Protein AF-0000000086893942 (afdb_homodimer)

InterPro domains:
  IPR001156 Transferrin-like domain [PF00405] (53-307)
  IPR001156 Transferrin-like domain [PF00405] (362-662)
  IPR001156 Transferrin-like domain [PR00422] (393-411)
  IPR001156 Transferrin-like domain [PR00422] (496-512)
  IPR001156 Transferrin-like domain [PR00422] (532-553)
  IPR001156 Transferrin-like domain [PR00422] (590-608)
  IPR001156 Transferrin-like domain [PS51408] (28-354)
  IPR001156 Transferrin-like domain [PS51408] (362-676)
  IPR001156 Transferrin-like domain [SM00094] (362-689)
  IPR016357 Transferrin [PIRSF002549] (14-688)

pLDDT: mean 85.93, std 17.44, range [20.47, 98.88]

Secondary structure (DSSP, 8-state):
--HHHHHHHHHHHHHHH---------PEEEEEE-STTTHHHHHHHHHHHHHTT-SEEEEEESSHHHHHHHHHHTS-SEEEE-HHHHHHHHH-TT--EEEEEEEESSTT--SSEEEEEEEETT--SGGGGTTSEEEE--SS--SSS-HHHHHHHHHHHSPPP--TTS-HHHHHHHHHHHH-SEEEE-S-SSSSHHHHHHHHHHTGGGTTTSSSTTT--TTSTT-HHHHHHHHHHTTS-SEEEEEHHHHHHHHHHTT--GGGEEEEPTTS-EEEGGG----EEEEEPPPEEEEEGGGHHHHHHHHHTTTT--SSHHHHHHHHH-SS--EEEEEEEEE-HHHHHHTSTTHHHHT-PPPPSS---EEEEE-SHHHHHHHHHHHHHHHHTT-SS-EEEEE-SSHHHHHHHHHTTS-SBEEE-GGGHHHHHHTTEEEEEEEE-S-GGGSEEEEEEEETT-S--BSGGGTT-EEEESSTT-HHHHHHHHHHHHHTTT-S-SSHHHHHHHH-SEEEETT--TTSSS-GGGTTTSPTT--S--HHHHHHHHHTTS-SEEEEEHHHHHHHHS---TTS-GGGSSSEEEPBSS---TT------SEEE-SEEEEEETTS-HHHHHHHHHHHHHHHHHHSSSPPTT--S-S--SSS-BTTBS-SSS-TT--EEESS--S-SSS-BHHHHHHHHHHHTHHHHHHHHHHTS-TTTHHHHHHHHHHTTSGGG-/-TTHHHHHHHHHHHHHS----------EEEEEE-STTTHHHHHHHHHHHHHTT-SEEEEEESSHHHHHHHHHHTS-SEEEE-HHHHHHHHH-TT--EEEEEEEESSTT--SSEEEEEEEETT--SGGGGTTSEEEE--SS--SSS-HHHHHHHHHHHSPPP--TTS-HHHHHHHHHHHH-SEEEE-S-SSSSHHHHHHHHHHTGGGTTTSSSTTT--TTSTT-HHHHHHHHHHTTS-SEEEEEHHHHHHHHHHTT--GGGEEEEPTTS-EEEGGG----EEEEEPPPEEEEETTTHHHHHHHHHTTTT--SSHHHHHHHHH-SS--EEEEEEEEE-HHHHHHTSTTHHHHT-PPPPSS---EEEEE-SHHHHHHHHHHHHHHHHTT-SS-EEEEE-SSHHHHHHHHHTTS-SBEEE-GGGHHHHHHTTEEEEEEEE-S-GGGSEEEEEEEETT-S--BSGGGTT-EEEESSTT-HHHHHHHHHHHHHTTT-S-SSHHHHHHHH-SEEEETT--TTSSS-GGGTTTSPTT--S--HHHHHHHHHTTS-SEEEEEHHHHHHHHS---TTS-GGGSSSEEEPBSS---TT--S---SEEE-SEEEEEETTS-HHHHHHHHHHHHHHHHHHSSSPPTT--S-S--SSS-BTTBS-SSS-TT--EEESS--S-SSS-BHHHHHHHHHHHTHHHHHHHHHHTS-TTHHHHHHHHHHHTTT----

Foldseek 3Di:
DPVVVVVVVVVVVVVVPPPVPPPPPQAAEEEFADDPLQPVLCVVLQVQCVVQVHSYHYDYDHFVVVVQVCQLVVVHFKYWDFLLLLLLVQVDPSRQKWFWWFWAQDQPDQFPFFKFKKFFPVQFWLQSQFAFEEQEQAQDADPVRANLVVVLVCVLRWPQDDDPVFFSLLSSLVRVLRRYQAYQRAAASFLDPVVSVVSCVVSLSNLVLWPDSVHRHCPTCLHHQLSSLVSVQVVSGGMYMHIPVSNVVCCVVVVGDQQRMWTQASVTGTHGVVVVDHHTAWTGHGITMMGRNVCSVVVSVVLVVLQDDPDGSSVSVQCSRDVDDTGIGTDPDGHRSVVVRVVIHNHSVSLDDDADPPHLEAEEEDEDPLLQVQVVSLQSSCSSRPQPPGYDYDYDNHPVVVLVCQLVPVGFKAWDFLLCVLVSVVSQKDFLKFFADLDPLPWWFKFKKFWLPAPDAALLSCFAWEEEELADSGLLLLLSQLLVCVVVVRPQDLDSLVSVCRRYPAYCHAQDDPVDPGDPRNRVLPDPPGHRGAQVVQVVCRVVPSTGIYIHTVSVVCVVVVFDPQQDDSPPGPTMDGHANDRDDPPNNDGRTSAIEGRIGMMHRNPDDPNSSVNVSSSVQVCCAQANPDHDPPDSGHNHHPQDDRPNHHQSSHHNSGHHMGRDDPSDPVHHHSSVSSVSSVVSNVVVVVVVVVVPPPVPPVVPPVVPVVPVVPDVPD/DVVVVVVVVVVVVVVPPPPVPPPPPQAAEEEFADDPLQPVLCVPLQVQCVVQVHSYHYDYDHFVVVVQVCQLVVVHFKYWDFLLLLLLVQVDPSRQKWFWWFWAQDQVDQFPFFKFKKFFPVQFWLQSQFAFEEQEQAQDADPVRANLVVVLVCVLRWPQDDDPVFFSLLSSLVRVLRRYQAYQRAAASFLDPVVSVVSCVVSLSNQVLWPDSVHSHCPTCLHHQLSSLVSVQVVSGGMYMHIPVSNVVCCVVVVGDQQRMWTQASVTGTHGVVVVDHHTAWTGHGITMMGRNVCSVVVSVVLVVLADDPDGSSVSVQCSRDVDDTGIDTDPDTHRSVVVRVVIHNHSVSLDDDADPPHLEAEEEDEDPLLQVQVVSLQSSCSSRPQPPGYDYDYDNHPVVVLVCQLVPVGFKAWDFLLCVLVSVVSQKDFLWFFADLDPLPWWFKFKKFWLPAPDAALLSCFAFEEEELADSGLLLLLSQLLVCVVVVRPQDLDSLVSVCRRYNAYCHAQDDPVDPGDPRNRVLPDPPGHRGAQVVQVVCRVVPSGGIYTHTVSVVCVVVVFDPQQDDSPPGPTMGGHANDRDDPPNNDGRTSAIEGRIGMMHRNPDDPNSSVNVSSSVQVSCAQANPDHPPPDSGHNHHPQDDRPNHHQSSHHNSGHHMGRDDPSDVVHHHSSNSSVSSVVSNVVVVVVVVVVPPPVPPVVPPVVVVVPVVPPPDD

Solvent-accessible surface area (backbone atoms only — not comparable to full-atom values): 75528 Å² total; per-residue (Å²): 127,72,73,65,62,60,58,56,58,58,58,56,59,61,60,61,64,64,62,63,65,73,69,71,68,78,57,47,31,38,35,39,60,45,44,88,79,34,37,66,57,50,68,58,38,47,59,48,21,62,74,61,66,39,64,53,38,79,39,77,37,71,13,45,52,57,38,54,49,29,31,64,75,64,77,27,39,31,36,70,40,48,55,58,55,36,52,48,47,42,70,35,76,78,46,59,44,25,37,28,28,35,47,20,70,47,79,83,50,86,47,65,48,39,32,28,36,41,25,31,54,86,50,61,38,60,79,52,51,60,59,31,28,35,13,33,36,34,66,55,69,40,93,87,44,42,57,35,55,54,49,42,58,43,56,74,75,40,77,85,59,64,55,87,92,41,42,74,67,51,22,52,52,51,48,53,47,72,39,27,28,21,16,18,49,16,24,55,81,38,76,34,31,49,60,25,11,53,49,48,61,74,45,43,27,32,19,39,37,27,77,44,40,50,46,23,36,65,85,29,73,34,23,32,67,69,8,6,54,48,29,33,76,69,60,43,24,38,32,25,58,35,45,48,68,58,48,56,52,46,34,62,75,65,67,52,68,45,80,52,28,20,23,45,31,95,87,33,45,55,40,56,48,72,72,74,61,81,37,75,54,30,30,42,62,43,38,28,34,36,19,26,56,91,52,26,66,59,51,34,51,57,46,55,69,41,68,78,48,86,61,66,47,56,40,44,53,51,50,69,73,36,96,54,75,65,29,53,39,63,46,96,56,82,26,43,44,52,61,54,47,66,71,29,51,45,42,60,61,26,57,57,73,86,75,56,77,76,74,68,61,42,34,35,36,30,40,41,72,68,36,42,53,53,43,51,51,49,36,46,53,34,50,54,70,54,46,54,60,46,61,43,75,41,73,35,87,29,65,72,48,35,55,51,30,25,58,72,61,75,22,46,34,37,64,37,45,64,80,43,46,55,62,37,43,76,55,47,32,36,75,58,32,29,28,33,58,46,33,73,81,72,42,45,33,28,24,42,34,29,50,56,86,46,90,62,64,21,55,69,58,42,61,58,34,27,36,21,30,31,22,78,76,27,66,46,46,46,34,48,50,48,51,50,29,62,72,46,74,62,74,46,55,78,50,63,70,60,39,50,46,70,37,28,57,36,16,21,26,27,56,57,53,90,86,46,99,56,68,62,40,37,36,64,66,44,65,90,84,52,59,74,35,45,48,64,54,15,46,48,37,30,74,72,60,76,22,56,29,15,34,30,40,50,45,62,49,20,69,70,67,73,53,57,61,81,87,55,70,70,76,75,38,90,53,44,32,58,36,26,73,52,64,74,48,93,78,58,82,69,79,42,49,57,26,32,44,56,68,24,27,37,28,25,42,60,80,59,49,71,58,58,50,48,38,52,46,52,28,51,48,50,46,39,46,61,17,33,70,52,72,48,78,93,53,76,66,44,56,43,50,58,26,44,62,54,94,87,33,70,48,50,75,34,49,50,80,38,49,41,69,31,75,67,88,40,70,52,72,90,43,55,42,43,68,58,44,44,55,50,52,59,64,49,55,54,49,54,58,48,50,54,54,54,65,64,47,66,80,69,61,67,66,57,61,64,57,55,64,64,60,63,68,62,63,76,72,114,126,73,73,66,64,61,59,57,61,60,59,59,59,63,60,62,66,63,63,66,67,72,69,72,68,79,57,46,32,38,35,39,60,47,45,89,78,34,37,66,58,51,68,57,37,48,60,47,21,61,74,60,65,39,64,52,38,79,38,74,37,73,14,44,52,55,39,53,49,29,32,65,74,64,78,27,40,31,34,69,41,49,54,59,54,37,54,46,47,42,70,35,77,78,48,60,45,25,37,28,28,33,46,20,70,48,81,83,49,84,47,64,49,40,32,28,37,42,26,33,55,87,49,59,37,60,81,53,52,57,59,31,27,36,13,33,36,35,64,56,67,41,94,88,44,41,54,34,55,54,48,40,58,43,54,75,75,40,77,84,58,64,56,85,93,41,42,73,66,51,22,52,54,49,46,52,48,71,37,28,29,22,15,18,49,16,23,53,81,39,74,34,30,48,60,27,12,51,49,49,62,75,46,41,25,34,17,40,39,27,78,43,42,52,45,23,36,65,84,31,74,33,23,34,66,66,8,6,51,48,29,34,76,68,59,43,24,40,32,26,59,33,46,47,67,59,48,57,50,47,35,62,76,65,66,51,68,44,80,51,28,20,22,45,31,94,87,33,44,55,40,54,47,73,70,74,62,82,37,75,54,31,29,42,62,43,39,28,34,35,18,27,58,92,50,27,68,60,50,34,52,56,48,52,65,44,60,82,50,85,62,66,49,57,39,44,55,50,52,69,74,35,95,55,77,64,32,60,39,63,47,96,54,81,26,44,42,53,62,54,47,66,71,29,50,44,42,59,61,27,58,57,74,87,75,54,76,76,75,69,62,40,33,35,36,29,40,42,71,69,35,40,54,53,44,50,51,49,35,47,53,34,49,54,71,53,45,54,59,45,60,43,75,41,74,37,87,28,63,70,48,35,54,50,30,26,58,71,61,75,23,46,36,36,65,38,44,64,79,44,46,55,63,36,43,76,54,46,31,36,73,57,32,29,30,32,57,44,32,73,82,71,42,46,33,26,24,44,36,30,49,55,85,46,88,62,64,21,56,68,59,42,60,57,33,27,36,20,29,30,22,80,76,28,66,47,46,47,35,50,52,46,51,51,29,64,72,47,74,59,74,47,57,78,49,61,70,60,38,52,47,70,38,28,56,36,16,21,26,28,58,56,50,91,86,46,97,57,70,61,40,39,35,62,66,44,64,89,85,51,58,74,36,45,47,63,52,15,44,47,37,29,75,73,60,74,22,57,29,13,33,30,40,51,49,61,49,20,68,71,68,73,52,57,61,78,90,56,68,73,79,74,38,88,52,44,33,58,37,25,72,53,65,74,47,94,76,58,81,66,77,42,50,56,26,33,43,56,68,24,28,37,29,25,44,59,80,59,50,71,59,57,51,47,38,53,44,51,26,52,47,49,44,38,46,60,19,32,71,53,72,48,77,93,55,75,69,44,57,42,52,59,25,44,62,56,94,86,33,71,49,49,76,34,49,51,79,38,47,43,68,32,75,67,90,40,71,51,73,90,43,53,41,44,69,57,43,44,54,50,52,59,65,49,57,54,49,52,57,47,51,56,56,56,66,66,51,67,79,67,62,67,64,56,60,62,55,52,62,64,59,59,65,63,65,80,75,132

Structure (mmCIF, N/CA/C/O backbone):
data_AF-0000000086893942-model_v1
#
loop_
_entity.id
_entity.type
_entity.pdbx_description
1 polymer Transferrin
#
loop_
_atom_site.group_PDB
_atom_site.id
_atom_site.type_symbol
_atom_site.label_atom_id
_atom_site.label_alt_id
_atom_site.label_comp_id
_atom_site.label_asym_id
_atom_site.label_entity_id
_atom_site.label_seq_id
_atom_site.pdbx_PDB_ins_code
_atom_site.Cartn_x
_atom_site.Cartn_y
_atom_site.Cartn_z
_atom_site.occupancy
_atom_site.B_iso_or_equiv
_atom_site.auth_seq_id
_atom_site.auth_comp_id
_atom_site.auth_asym_id
_atom_site.auth_atom_id
_atom_site.pdbx_PDB_model_num
ATOM 1 N N . MET A 1 1 ? 23.297 -29.328 -95.25 1 27.27 1 MET A N 1
ATOM 2 C CA . MET A 1 1 ? 22.281 -29.812 -94.375 1 27.27 1 MET A CA 1
ATOM 3 C C . MET A 1 1 ? 22.844 -29.906 -92.938 1 27.27 1 MET A C 1
ATOM 5 O O . MET A 1 1 ? 22.094 -30.172 -92 1 27.27 1 MET A O 1
ATOM 9 N N . GLU A 1 2 ? 24.203 -29.969 -92.812 1 31.56 2 GLU A N 1
ATOM 10 C CA . GLU A 1 2 ? 24.953 -30.266 -91.625 1 31.56 2 GLU A CA 1
ATOM 11 C C . GLU A 1 2 ? 24.938 -29.078 -90.625 1 31.56 2 GLU A C 1
ATOM 13 O O . GLU A 1 2 ? 25.391 -29.203 -89.5 1 31.56 2 GLU A O 1
ATOM 18 N N . LEU A 1 3 ? 24.719 -27.859 -91.125 1 37.19 3 LEU A N 1
ATOM 19 C CA . LEU A 1 3 ? 24.875 -26.656 -90.312 1 37.19 3 LEU A CA 1
ATOM 20 C C . LEU A 1 3 ? 23.781 -26.578 -89.25 1 37.19 3 LEU A C 1
ATOM 22 O O . LEU A 1 3 ? 23.938 -25.891 -88.25 1 37.19 3 LEU A O 1
ATOM 26 N N . ARG A 1 4 ? 22.531 -27.125 -89.562 1 41.56 4 ARG A N 1
ATOM 27 C CA . ARG A 1 4 ? 21.359 -26.953 -88.688 1 41.56 4 ARG A CA 1
ATOM 28 C C . ARG A 1 4 ? 21.5 -27.781 -87.438 1 41.56 4 ARG A C 1
ATOM 30 O O . ARG A 1 4 ? 20.844 -27.5 -86.438 1 41.56 4 ARG A O 1
ATOM 37 N N . THR A 1 5 ? 22.219 -28.953 -87.562 1 40.12 5 THR A N 1
ATOM 38 C CA . THR A 1 5 ? 22.203 -29.828 -86.375 1 40.12 5 THR A CA 1
ATOM 39 C C . THR A 1 5 ? 23.062 -29.25 -85.25 1 40.12 5 THR A C 1
ATOM 41 O O . THR A 1 5 ? 22.891 -29.609 -84.125 1 40.12 5 THR A O 1
ATOM 44 N N . PHE A 1 6 ? 24.172 -28.5 -85.688 1 41.91 6 PHE A N 1
ATOM 45 C CA . PHE A 1 6 ? 25.094 -28.109 -84.625 1 41.91 6 PHE A CA 1
ATOM 46 C C . PHE A 1 6 ? 24.484 -27.047 -83.75 1 41.91 6 PHE A C 1
ATOM 48 O O . PHE A 1 6 ? 24.75 -27 -82.562 1 41.91 6 PHE A O 1
ATOM 55 N N . VAL A 1 7 ? 23.547 -26.172 -84.312 1 42.69 7 VAL A N 1
ATOM 56 C CA . VAL A 1 7 ? 23.062 -25.031 -83.5 1 42.69 7 VAL A CA 1
ATOM 57 C C . VAL A 1 7 ? 22.062 -25.516 -82.5 1 42.69 7 VAL A C 1
ATOM 59 O O . VAL A 1 7 ? 21.875 -24.875 -81.438 1 42.69 7 VAL A O 1
ATOM 62 N N . ARG A 1 8 ? 21.328 -26.672 -82.75 1 40.41 8 ARG A N 1
ATOM 63 C CA . ARG A 1 8 ? 20.297 -27.031 -81.812 1 40.41 8 ARG A CA 1
ATOM 64 C C . ARG A 1 8 ? 20.906 -27.578 -80.562 1 40.41 8 ARG A C 1
ATOM 66 O O . ARG A 1 8 ? 20.266 -27.562 -79.5 1 40.41 8 ARG A O 1
ATOM 73 N N . HIS A 1 9 ? 22.156 -28.297 -80.688 1 43.03 9 HIS A N 1
ATOM 74 C CA . HIS A 1 9 ? 22.641 -28.875 -79.438 1 43.03 9 HIS A CA 1
ATOM 75 C C . HIS A 1 9 ? 23.109 -27.781 -78.438 1 43.03 9 HIS A C 1
ATOM 77 O O . HIS A 1 9 ? 23.203 -28.016 -77.25 1 43.03 9 HIS A O 1
ATOM 83 N N . VAL A 1 10 ? 23.641 -26.625 -79.062 1 42.31 10 VAL A N 1
ATOM 84 C CA . VAL A 1 10 ? 24.172 -25.672 -78.062 1 42.31 10 VAL A CA 1
ATOM 85 C C . VAL A 1 10 ? 23.031 -25.016 -77.312 1 42.31 10 VAL A C 1
ATOM 87 O O . VAL A 1 10 ? 23.203 -24.594 -76.188 1 42.31 10 VAL A O 1
ATOM 90 N N . PHE A 1 11 ? 21.781 -24.891 -78 1 39.75 11 PHE A N 1
ATOM 91 C CA . PHE A 1 11 ? 20.781 -24.156 -77.25 1 39.75 11 PHE A CA 1
ATOM 92 C C . PHE A 1 11 ? 20.234 -25 -76.062 1 39.75 11 PHE A C 1
ATOM 94 O O . PHE A 1 11 ? 19.609 -24.484 -75.125 1 39.75 11 PHE A O 1
ATOM 101 N N . THR A 1 12 ? 20.188 -26.375 -76.312 1 37.84 12 THR A N 1
ATOM 102 C CA . THR A 1 12 ? 19.578 -27.094 -75.188 1 37.84 12 THR A CA 1
ATOM 103 C C . THR A 1 12 ? 20.5 -27.078 -73.938 1 37.84 12 THR A C 1
ATOM 105 O O . THR A 1 12 ? 20.047 -27.234 -72.812 1 37.84 12 THR A O 1
ATOM 108 N N . LEU A 1 13 ? 21.859 -27.062 -74.188 1 38.03 13 LEU A N 1
ATOM 109 C CA . LEU A 1 13 ? 22.672 -27.141 -72.938 1 38.03 13 LEU A CA 1
ATOM 110 C C . LEU A 1 13 ? 22.547 -25.859 -72.125 1 38.03 13 LEU A C 1
ATOM 112 O O . LEU A 1 13 ? 22.656 -25.891 -70.938 1 38.03 13 LEU A O 1
ATOM 116 N N . VAL A 1 14 ? 22.312 -24.703 -72.812 1 36.75 14 VAL A N 1
ATOM 117 C CA . VAL A 1 14 ? 22.281 -23.516 -71.938 1 36.75 14 VAL A CA 1
ATOM 118 C C . VAL A 1 14 ? 21.016 -23.531 -71.125 1 36.75 14 VAL A C 1
ATOM 120 O O . VAL A 1 14 ? 20.938 -22.812 -70.125 1 36.75 14 VAL A O 1
ATOM 123 N N . ALA A 1 15 ? 19.906 -24.125 -71.625 1 35.88 15 ALA A N 1
ATOM 124 C CA . ALA A 1 15 ? 18.719 -23.969 -70.812 1 35.88 15 ALA A CA 1
ATOM 125 C C . ALA A 1 15 ? 18.859 -24.75 -69.5 1 35.88 15 ALA A C 1
ATOM 127 O O . ALA A 1 15 ? 18.094 -24.516 -68.562 1 35.88 15 ALA A O 1
ATOM 128 N N . LEU A 1 16 ? 19.547 -25.891 -69.5 1 33.94 16 LEU A N 1
ATOM 129 C CA . LEU A 1 16 ? 19.438 -26.641 -68.25 1 33.94 16 LEU A CA 1
ATOM 130 C C . LEU A 1 16 ? 20.141 -25.906 -67.125 1 33.94 16 LEU A C 1
ATOM 132 O O . LEU A 1 16 ? 19.984 -26.266 -65.938 1 33.94 16 LEU A O 1
ATOM 136 N N . VAL A 1 17 ? 21.234 -25.234 -67.438 1 34 17 VAL A N 1
ATOM 137 C CA . VAL A 1 17 ? 21.969 -24.844 -66.25 1 34 17 VAL A CA 1
ATOM 138 C C . VAL A 1 17 ? 21.188 -23.797 -65.5 1 34 17 VAL A C 1
ATOM 140 O O . VAL A 1 17 ? 21.578 -23.406 -64.375 1 34 17 VAL A O 1
ATOM 143 N N . ASN A 1 18 ? 20.297 -23.062 -66.188 1 29.55 18 ASN A N 1
ATOM 144 C CA . ASN A 1 18 ? 19.797 -22.016 -65.312 1 29.55 18 ASN A CA 1
ATOM 145 C C . ASN A 1 18 ? 18.922 -22.594 -64.188 1 29.55 18 ASN A C 1
ATOM 147 O O . ASN A 1 18 ? 17.719 -22.344 -64.125 1 29.55 18 ASN A O 1
ATOM 151 N N . CYS A 1 19 ? 18.859 -23.875 -64 1 29.81 19 CYS A N 1
ATOM 152 C CA . CYS A 1 19 ? 18.203 -24.109 -62.719 1 29.81 19 CYS A CA 1
ATOM 153 C C . CYS A 1 19 ? 18.828 -23.234 -61.625 1 29.81 19 CYS A C 1
ATOM 155 O O . CYS A 1 19 ? 19.891 -23.547 -61.094 1 29.81 19 CYS A O 1
ATOM 157 N N . CYS A 1 20 ? 18.922 -21.938 -61.938 1 31.78 20 CYS A N 1
ATOM 158 C CA . CYS A 1 20 ? 19.156 -21.031 -60.812 1 31.78 20 CYS A CA 1
ATOM 159 C C . CYS A 1 20 ? 18.438 -21.531 -59.562 1 31.78 20 CYS A C 1
ATOM 161 O O . CYS A 1 20 ? 17.203 -21.609 -59.531 1 31.78 20 CYS A O 1
ATOM 163 N N . GLY A 1 21 ? 18.812 -22.625 -58.969 1 31.28 21 GLY A N 1
ATOM 164 C CA . GLY A 1 21 ? 18.406 -22.797 -57.594 1 31.28 21 GLY A CA 1
ATOM 165 C C . GLY A 1 21 ? 18.172 -21.469 -56.875 1 31.28 21 GLY A C 1
ATOM 166 O O . GLY A 1 21 ? 19.031 -20.609 -56.875 1 31.28 21 GLY A O 1
ATOM 167 N N . SER A 1 22 ? 17.031 -20.891 -57.094 1 34.47 22 SER A N 1
ATOM 168 C CA . SER A 1 22 ? 16.688 -19.906 -56.094 1 34.47 22 SER A CA 1
ATOM 169 C C . SER A 1 22 ? 17.375 -20.219 -54.75 1 34.47 22 SER A C 1
ATOM 171 O O . SER A 1 22 ? 17.125 -21.266 -54.156 1 34.47 22 SER A O 1
ATOM 173 N N . VAL A 1 23 ? 18.625 -20.094 -54.688 1 37.25 23 VAL A N 1
ATOM 174 C CA . VAL A 1 23 ? 19.141 -19.984 -53.312 1 37.25 23 VAL A CA 1
ATOM 175 C C . VAL A 1 23 ? 18.078 -19.375 -52.406 1 37.25 23 VAL A C 1
ATOM 177 O O . VAL A 1 23 ? 17.719 -18.203 -52.562 1 37.25 23 VAL A O 1
ATOM 180 N N . ASP A 1 24 ? 17 -19.938 -52.156 1 40.88 24 ASP A N 1
ATOM 181 C CA . ASP A 1 24 ? 16.188 -19.531 -51.031 1 40.88 24 ASP A CA 1
ATOM 182 C C . ASP A 1 24 ? 17.047 -18.844 -49.969 1 40.88 24 ASP A C 1
ATOM 184 O O . ASP A 1 24 ? 17.844 -19.516 -49.281 1 40.88 24 ASP A O 1
ATOM 188 N N . ALA A 1 25 ? 17.641 -17.781 -50.25 1 51.97 25 ALA A N 1
ATOM 189 C CA . ALA A 1 25 ? 18.375 -17.016 -49.25 1 51.97 25 ALA A CA 1
ATOM 190 C C . ALA A 1 25 ? 17.766 -17.172 -47.875 1 51.97 25 ALA A C 1
ATOM 192 O O . ALA A 1 25 ? 16.562 -17 -47.688 1 51.97 25 ALA A O 1
ATOM 193 N N . GLU A 1 26 ? 18.359 -17.906 -47.031 1 78.12 26 GLU A N 1
ATOM 194 C CA . GLU A 1 26 ? 17.938 -18.203 -45.656 1 78.12 26 GLU A CA 1
ATOM 195 C C . GLU A 1 26 ? 17.469 -16.953 -44.938 1 78.12 26 GLU A C 1
ATOM 197 O O . GLU A 1 26 ? 18.188 -15.945 -44.906 1 78.12 26 GLU A O 1
ATOM 202 N N . LYS A 1 27 ? 16.172 -16.797 -44.75 1 92.38 27 LYS A N 1
ATOM 203 C CA . LYS A 1 27 ? 15.562 -15.656 -44.062 1 92.38 27 LYS A CA 1
ATOM 204 C C . LYS A 1 27 ? 16.219 -15.422 -42.719 1 92.38 27 LYS A C 1
ATOM 206 O O . LYS A 1 27 ? 16.703 -16.359 -42.062 1 92.38 27 LYS A O 1
ATOM 211 N N . LEU A 1 28 ? 16.375 -14.172 -42.406 1 95.88 28 LEU A N 1
ATOM 212 C CA . LEU A 1 28 ? 16.859 -13.789 -41.094 1 95.88 28 LEU A CA 1
ATOM 213 C C . LEU A 1 28 ? 15.812 -14.031 -40.031 1 95.88 28 LEU A C 1
ATOM 215 O O . LEU A 1 28 ? 14.672 -13.562 -40.156 1 95.88 28 LEU A O 1
ATOM 219 N N . ARG A 1 29 ? 16.188 -14.742 -39 1 97.31 29 ARG A N 1
ATOM 220 C CA . ARG A 1 29 ? 15.219 -15.164 -38 1 97.31 29 ARG A CA 1
ATOM 221 C C . ARG A 1 29 ? 15.234 -14.211 -36.812 1 97.31 29 ARG A C 1
ATOM 223 O O . ARG A 1 29 ? 16.203 -14.156 -36.062 1 97.31 29 ARG A O 1
ATOM 230 N N . LEU A 1 30 ? 14.102 -13.531 -36.562 1 97.5 30 LEU A N 1
ATOM 231 C CA . LEU A 1 30 ? 13.883 -12.633 -35.438 1 97.5 30 LEU A CA 1
ATOM 232 C C . LEU A 1 30 ? 13.164 -13.352 -34.312 1 97.5 30 LEU A C 1
ATOM 234 O O . LEU A 1 30 ? 12.023 -13.781 -34.469 1 97.5 30 LEU A O 1
ATOM 238 N N . CYS A 1 31 ? 13.852 -13.414 -33.188 1 97.81 31 CYS A N 1
ATOM 239 C CA . CYS A 1 31 ? 13.227 -14.016 -32 1 97.81 31 CYS A CA 1
ATOM 240 C C . CYS A 1 31 ? 12.383 -13 -31.25 1 97.81 31 CYS A C 1
ATOM 242 O O . CYS A 1 31 ? 12.891 -11.961 -30.828 1 97.81 31 CYS A O 1
ATOM 244 N N . LEU A 1 32 ? 11.117 -13.32 -31.109 1 96.94 32 LEU A N 1
ATOM 245 C CA . LEU A 1 32 ? 10.164 -12.453 -30.422 1 96.94 32 LEU A CA 1
ATOM 246 C C . LEU A 1 32 ? 9.578 -13.148 -29.188 1 96.94 32 LEU A C 1
ATOM 248 O O . LEU A 1 32 ? 9.398 -14.367 -29.188 1 96.94 32 LEU A O 1
ATOM 252 N N . VAL A 1 33 ? 9.32 -12.336 -28.188 1 96.31 33 VAL A N 1
ATOM 253 C CA . VAL A 1 33 ? 8.68 -12.859 -26.984 1 96.31 33 VAL A CA 1
ATOM 254 C C . VAL A 1 33 ? 7.164 -12.828 -27.156 1 96.31 33 VAL A C 1
ATOM 256 O O . VAL A 1 33 ? 6.586 -11.766 -27.391 1 96.31 33 VAL A O 1
ATOM 259 N N . GLU A 1 34 ? 6.609 -13.93 -27.016 1 94.5 34 GLU A N 1
ATOM 260 C CA . GLU A 1 34 ? 5.156 -14.016 -27.109 1 94.5 34 GLU A CA 1
ATOM 261 C C . GLU A 1 34 ? 4.531 -14.273 -25.734 1 94.5 34 GLU A C 1
ATOM 263 O O . GLU A 1 34 ? 4.863 -15.25 -25.078 1 94.5 34 GLU A O 1
ATOM 268 N N . ASN A 1 35 ? 3.713 -13.422 -25.328 1 89.94 35 ASN A N 1
ATOM 269 C CA . ASN A 1 35 ? 2.938 -13.516 -24.109 1 89.94 35 ASN A CA 1
ATOM 270 C C . ASN A 1 35 ? 1.552 -12.891 -24.266 1 89.94 35 ASN A C 1
ATOM 272 O O . ASN A 1 35 ? 1.135 -12.57 -25.375 1 89.94 35 ASN A O 1
ATOM 276 N N . MET A 1 36 ? 0.837 -12.75 -23.219 1 83.81 36 MET A N 1
ATOM 277 C CA . MET A 1 36 ? -0.538 -12.266 -23.297 1 83.81 36 MET A CA 1
ATOM 278 C C . MET A 1 36 ? -0.583 -10.844 -23.844 1 83.81 36 MET A C 1
ATOM 280 O O . MET A 1 36 ? -1.541 -10.469 -24.531 1 83.81 36 MET A O 1
ATOM 284 N N . HIS A 1 37 ? 0.438 -10.047 -23.594 1 83.69 37 HIS A N 1
ATOM 285 C CA . HIS A 1 37 ? 0.461 -8.641 -23.984 1 83.69 37 HIS A CA 1
ATOM 286 C C . HIS A 1 37 ? 0.895 -8.477 -25.438 1 83.69 37 HIS A C 1
ATOM 288 O O . HIS A 1 37 ? 0.498 -7.516 -26.094 1 83.69 37 HIS A O 1
ATOM 294 N N . THR A 1 38 ? 1.677 -9.43 -25.922 1 91.88 38 THR A N 1
ATOM 295 C CA . THR A 1 38 ? 2.25 -9.266 -27.25 1 91.88 38 THR A CA 1
ATOM 296 C C . THR A 1 38 ? 1.613 -10.234 -28.234 1 91.88 38 THR A C 1
ATOM 298 O O . THR A 1 38 ? 1.804 -10.102 -29.453 1 91.88 38 THR A O 1
ATOM 301 N N . ALA A 1 39 ? 0.809 -11.125 -27.828 1 91.62 39 ALA A N 1
ATOM 302 C CA . ALA A 1 39 ? 0.268 -12.203 -28.641 1 91.62 39 ALA A CA 1
ATOM 303 C C . ALA A 1 39 ? -0.523 -11.656 -29.828 1 91.62 39 ALA A C 1
ATOM 305 O O . ALA A 1 39 ? -0.382 -12.141 -30.953 1 91.62 39 ALA A O 1
ATOM 306 N N . ILE A 1 40 ? -1.289 -10.68 -29.594 1 91.25 40 ILE A N 1
ATOM 307 C CA . ILE A 1 40 ? -2.127 -10.117 -30.641 1 91.25 40 ILE A CA 1
ATOM 308 C C . ILE A 1 40 ? -1.246 -9.531 -31.75 1 91.25 40 ILE A C 1
ATOM 310 O O . ILE A 1 40 ? -1.484 -9.766 -32.938 1 91.25 40 ILE A O 1
ATOM 314 N N . ARG A 1 41 ? -0.287 -8.867 -31.359 1 93.31 41 ARG A N 1
ATOM 315 C CA . ARG A 1 41 ? 0.634 -8.258 -32.312 1 93.31 41 ARG A CA 1
ATOM 316 C C . ARG A 1 41 ? 1.419 -9.312 -33.062 1 93.31 41 ARG A C 1
ATOM 318 O O . ARG A 1 41 ? 1.557 -9.227 -34.281 1 93.31 41 ARG A O 1
ATOM 325 N N . VAL A 1 42 ? 1.887 -10.297 -32.406 1 95.31 42 VAL A N 1
ATOM 326 C CA . VAL A 1 42 ? 2.695 -11.359 -33 1 95.31 42 VAL A CA 1
ATOM 327 C C . VAL A 1 42 ? 1.852 -12.164 -34 1 95.31 42 VAL A C 1
ATOM 329 O O . VAL A 1 42 ? 2.291 -12.438 -35.094 1 95.31 42 VAL A O 1
ATOM 332 N N . HIS A 1 43 ? 0.666 -12.438 -33.625 1 94.75 43 HIS A N 1
ATOM 333 C CA . HIS A 1 43 ? -0.2 -13.266 -34.469 1 94.75 43 HIS A CA 1
ATOM 334 C C . HIS A 1 43 ? -0.731 -12.492 -35.656 1 94.75 43 HIS A C 1
ATOM 336 O O . HIS A 1 43 ? -1.082 -13.078 -36.688 1 94.75 43 HIS A O 1
ATOM 342 N N . SER A 1 44 ? -0.77 -11.242 -35.531 1 94.81 44 SER A N 1
ATOM 343 C CA . SER A 1 44 ? -1.259 -10.406 -36.625 1 94.81 44 SER A CA 1
ATOM 344 C C . SER A 1 44 ? -0.136 -10.055 -37.594 1 94.81 44 SER A C 1
ATOM 346 O O . SER A 1 44 ? -0.336 -10.062 -38.812 1 94.81 44 SER A O 1
ATOM 348 N N . LEU A 1 45 ? 1.022 -9.852 -37.094 1 95.62 45 LEU A N 1
ATOM 349 C CA . LEU A 1 45 ? 2.074 -9.25 -37.906 1 95.62 45 LEU A CA 1
ATOM 350 C C . LEU A 1 45 ? 2.996 -10.32 -38.5 1 95.62 45 LEU A C 1
ATOM 352 O O . LEU A 1 45 ? 3.539 -10.148 -39.594 1 95.62 45 LEU A O 1
ATOM 356 N N . CYS A 1 46 ? 3.238 -11.375 -37.844 1 96.12 46 CYS A N 1
ATOM 357 C CA . CYS A 1 46 ? 4.152 -12.406 -38.312 1 96.12 46 CYS A CA 1
ATOM 358 C C . CYS A 1 46 ? 3.637 -13.031 -39.625 1 96.12 46 CYS A C 1
ATOM 360 O O . CYS A 1 46 ? 4.387 -13.195 -40.562 1 96.12 46 CYS A O 1
ATOM 362 N N . PRO A 1 47 ? 2.32 -13.375 -39.688 1 95.12 47 PRO A N 1
ATOM 363 C CA . PRO A 1 47 ? 1.812 -13.875 -40.938 1 95.12 47 PRO A CA 1
ATOM 364 C C . PRO A 1 47 ? 1.905 -12.844 -42.062 1 95.12 47 PRO A C 1
ATOM 366 O O . PRO A 1 47 ? 2.088 -13.203 -43.25 1 95.12 47 PRO A O 1
ATOM 369 N N . LYS A 1 48 ? 1.771 -11.656 -41.688 1 94.62 48 LYS A N 1
ATOM 370 C CA . LYS A 1 48 ? 1.892 -10.578 -42.656 1 94.62 48 LYS A CA 1
ATOM 371 C C . LYS A 1 48 ? 3.291 -10.539 -43.281 1 94.62 48 LYS A C 1
ATOM 373 O O . LYS A 1 48 ? 3.455 -10.219 -44.438 1 94.62 48 LYS A O 1
ATOM 378 N N . LEU A 1 49 ? 4.312 -10.797 -42.531 1 95.25 49 LEU A N 1
ATOM 379 C CA . LEU A 1 49 ? 5.684 -10.844 -43 1 95.25 49 LEU A CA 1
ATOM 380 C C . LEU A 1 49 ? 5.844 -11.945 -44.062 1 95.25 49 LEU A C 1
ATOM 382 O O . LEU A 1 49 ? 6.527 -11.758 -45.062 1 95.25 49 LEU A O 1
ATOM 386 N N . VAL A 1 50 ? 5.23 -13.039 -43.812 1 93.44 50 VAL A N 1
ATOM 387 C CA . VAL A 1 50 ? 5.277 -14.148 -44.781 1 93.44 50 VAL A CA 1
ATOM 388 C C . VAL A 1 50 ? 4.559 -13.75 -46.062 1 93.44 50 VAL A C 1
ATOM 390 O O . VAL A 1 50 ? 5.066 -13.992 -47.156 1 93.44 50 VAL A O 1
ATOM 393 N N . ALA A 1 51 ? 3.436 -13.125 -45.906 1 93.25 51 ALA A N 1
ATOM 394 C CA . ALA A 1 51 ? 2.627 -12.727 -47.031 1 93.25 51 ALA A CA 1
ATOM 395 C C . ALA A 1 51 ? 3.367 -11.703 -47.906 1 93.25 51 ALA A C 1
ATOM 397 O O . ALA A 1 51 ? 3.221 -11.695 -49.125 1 93.25 51 ALA A O 1
ATOM 398 N N . LEU A 1 52 ? 4.203 -10.977 -47.312 1 92.56 52 LEU A N 1
ATOM 399 C CA . LEU A 1 52 ? 4.91 -9.914 -48.031 1 92.56 52 LEU A CA 1
ATOM 400 C C . LEU A 1 52 ? 6.297 -10.375 -48.469 1 92.56 52 LEU A C 1
ATOM 402 O O . LEU A 1 52 ? 7.121 -9.57 -48.875 1 92.56 52 LEU A O 1
ATOM 406 N N . ASN A 1 53 ? 6.586 -11.609 -48.281 1 91.62 53 ASN A N 1
ATOM 407 C CA . ASN A 1 53 ? 7.867 -12.211 -48.625 1 91.62 53 ASN A CA 1
ATOM 408 C C . ASN A 1 53 ? 9.031 -11.445 -48 1 91.62 53 ASN A C 1
ATOM 410 O O . ASN A 1 53 ? 9.992 -11.094 -48.688 1 91.62 53 ASN A O 1
ATOM 414 N N . SER A 1 54 ? 8.836 -11.148 -46.781 1 93.31 54 SER A N 1
ATOM 415 C CA . SER A 1 54 ? 9.867 -10.461 -46 1 93.31 54 SER A CA 1
ATOM 416 C C . SER A 1 54 ? 11.133 -11.305 -45.906 1 93.31 54 SER A C 1
ATOM 418 O O . SER A 1 54 ? 11.062 -12.523 -45.781 1 93.31 54 SER A O 1
ATOM 420 N N . PRO A 1 55 ? 12.281 -10.609 -45.906 1 93.38 55 PRO A N 1
ATOM 421 C CA . PRO A 1 55 ? 13.531 -11.328 -45.656 1 93.38 55 PRO A CA 1
ATOM 422 C C . PRO A 1 55 ? 13.695 -11.727 -44.188 1 93.38 55 PRO A C 1
ATOM 424 O O . PRO A 1 55 ? 14.633 -12.445 -43.844 1 93.38 55 PRO A O 1
ATOM 427 N N . ILE A 1 56 ? 12.805 -11.305 -43.406 1 95.12 56 ILE A N 1
ATOM 428 C CA . ILE A 1 56 ? 12.844 -11.586 -41.969 1 95.12 56 ILE A CA 1
ATOM 429 C C . ILE A 1 56 ? 11.711 -12.547 -41.594 1 95.12 56 ILE A C 1
ATOM 431 O O . ILE A 1 56 ? 10.57 -12.367 -42.031 1 95.12 56 ILE A O 1
ATOM 435 N N . ALA A 1 57 ? 12.055 -13.555 -40.875 1 96.25 57 ALA A N 1
ATOM 436 C CA . ALA A 1 57 ? 11.086 -14.523 -40.375 1 96.25 57 ALA A CA 1
ATOM 437 C C . ALA A 1 57 ? 10.945 -14.422 -38.844 1 96.25 57 ALA A C 1
ATOM 439 O O . ALA A 1 57 ? 11.906 -14.086 -38.156 1 96.25 57 ALA A O 1
ATOM 440 N N . CYS A 1 58 ? 9.773 -14.797 -38.344 1 96.75 58 CYS A N 1
ATOM 441 C CA . CYS A 1 58 ? 9.484 -14.711 -36.938 1 96.75 58 CYS A CA 1
ATOM 442 C C . CYS A 1 58 ? 9.773 -16.031 -36.219 1 96.75 58 CYS A C 1
ATOM 444 O O . CYS A 1 58 ? 9.445 -17.094 -36.75 1 96.75 58 CYS A O 1
ATOM 446 N N . VAL A 1 59 ? 10.445 -15.984 -35.125 1 96.88 59 VAL A N 1
ATOM 447 C CA . VAL A 1 59 ? 10.57 -17.062 -34.156 1 96.88 59 VAL A CA 1
ATOM 448 C C . VAL A 1 59 ? 10.086 -16.562 -32.781 1 96.88 59 VAL A C 1
ATOM 450 O O . VAL A 1 59 ? 10.406 -15.453 -32.375 1 96.88 59 VAL A O 1
ATOM 453 N N . THR A 1 60 ? 9.234 -17.359 -32.125 1 96.06 60 THR A N 1
ATOM 454 C CA . THR A 1 60 ? 8.68 -16.875 -30.859 1 96.06 60 THR A CA 1
ATOM 455 C C . THR A 1 60 ? 9.156 -17.719 -29.688 1 96.06 60 THR A C 1
ATOM 457 O O . THR A 1 60 ? 9.461 -18.906 -29.859 1 96.06 60 THR A O 1
ATOM 460 N N . ASP A 1 61 ? 9.352 -17.141 -28.578 1 96.31 61 ASP A N 1
ATOM 461 C CA . ASP A 1 61 ? 9.641 -17.781 -27.297 1 96.31 61 ASP A CA 1
ATOM 462 C C . ASP A 1 61 ? 8.969 -17.047 -26.141 1 96.31 61 ASP A C 1
ATOM 464 O O . ASP A 1 61 ? 8.25 -16.062 -26.359 1 96.31 61 ASP A O 1
ATOM 468 N N . ILE A 1 62 ? 9.141 -17.469 -24.922 1 95.12 62 ILE A N 1
ATOM 469 C CA . ILE A 1 62 ? 8.234 -17.062 -23.859 1 95.12 62 ILE A CA 1
ATOM 470 C C . ILE A 1 62 ? 8.852 -15.914 -23.062 1 95.12 62 ILE A C 1
ATOM 472 O O . ILE A 1 62 ? 8.156 -15.219 -22.328 1 95.12 62 ILE A O 1
ATOM 476 N N . ASN A 1 63 ? 10.188 -15.68 -23.188 1 96.31 63 ASN A N 1
ATOM 477 C CA . ASN A 1 63 ? 10.852 -14.594 -22.484 1 96.31 63 ASN A CA 1
ATOM 478 C C . ASN A 1 63 ? 12.141 -14.172 -23.172 1 96.31 63 ASN A C 1
ATOM 480 O O . ASN A 1 63 ? 12.602 -14.844 -24.109 1 96.31 63 ASN A O 1
ATOM 484 N N . ARG A 1 64 ? 12.758 -13.133 -22.797 1 96.06 64 ARG A N 1
ATOM 485 C CA . ARG A 1 64 ? 13.883 -12.547 -23.516 1 96.06 64 ARG A CA 1
ATOM 486 C C . ARG A 1 64 ? 15.148 -13.367 -23.297 1 96.06 64 ARG A C 1
ATOM 488 O O . ARG A 1 64 ? 15.977 -13.492 -24.203 1 96.06 64 ARG A O 1
ATOM 495 N N . PHE A 1 65 ? 15.336 -13.945 -22.172 1 94.88 65 PHE A N 1
ATOM 496 C CA . PHE A 1 65 ? 16.5 -14.781 -21.938 1 94.88 65 PHE A CA 1
ATOM 497 C C . PHE A 1 65 ? 16.453 -16.047 -22.781 1 94.88 65 PHE A C 1
ATOM 499 O O . PHE A 1 65 ? 17.484 -16.547 -23.219 1 94.88 65 PHE A O 1
ATOM 506 N N . SER A 1 66 ? 15.219 -16.516 -22.938 1 95 66 SER A N 1
ATOM 507 C CA . SER A 1 66 ? 15.078 -17.641 -23.844 1 95 66 SER A CA 1
ATOM 508 C C . SER A 1 66 ? 15.469 -17.266 -25.281 1 95 66 SER A C 1
ATOM 510 O O . SER A 1 66 ? 16.062 -18.078 -25.984 1 95 66 SER A O 1
ATOM 512 N N . CYS A 1 67 ? 15.109 -16.078 -25.672 1 95.38 67 CYS A N 1
ATOM 513 C CA . CYS A 1 67 ? 15.516 -15.594 -27 1 95.38 67 CYS A CA 1
ATOM 514 C C . CYS A 1 67 ? 17.031 -15.469 -27.078 1 95.38 67 CYS A C 1
ATOM 516 O O . CYS A 1 67 ? 17.625 -15.828 -28.094 1 95.38 67 CYS A O 1
ATOM 518 N N . LEU A 1 68 ? 17.625 -14.961 -26.094 1 94 68 LEU A N 1
ATOM 519 C CA . LEU A 1 68 ? 19.078 -14.852 -26.031 1 94 68 LEU A CA 1
ATOM 520 C C . LEU A 1 68 ? 19.734 -16.234 -26.156 1 94 68 LEU A C 1
ATOM 522 O O . LEU A 1 68 ? 20.719 -16.391 -26.875 1 94 68 LEU A O 1
ATOM 526 N N . ARG A 1 69 ? 19.188 -17.188 -25.5 1 91.31 69 ARG A N 1
ATOM 527 C CA . ARG A 1 69 ? 19.703 -18.547 -25.578 1 91.31 69 ARG A CA 1
ATOM 528 C C . ARG A 1 69 ? 19.562 -19.109 -26.984 1 91.31 69 ARG A C 1
ATOM 530 O O . ARG A 1 69 ? 20.453 -19.812 -27.469 1 91.31 69 ARG A O 1
ATOM 537 N N . ARG A 1 70 ? 18.516 -18.797 -27.625 1 93.19 70 ARG A N 1
ATOM 538 C CA . ARG A 1 70 ? 18.297 -19.281 -28.984 1 93.19 70 ARG A CA 1
ATOM 539 C C . ARG A 1 70 ? 19.359 -18.719 -29.953 1 93.19 70 ARG A C 1
ATOM 541 O O . ARG A 1 70 ? 19.75 -19.391 -30.906 1 93.19 70 ARG A O 1
ATOM 548 N N . LEU A 1 71 ? 19.75 -17.516 -29.688 1 93.62 71 LEU A N 1
ATOM 549 C CA . LEU A 1 71 ? 20.812 -16.953 -30.516 1 93.62 71 LEU A CA 1
ATOM 550 C C . LEU A 1 71 ? 22.109 -17.734 -30.328 1 93.62 71 LEU A C 1
ATOM 552 O O . LEU A 1 71 ? 22.828 -17.984 -31.312 1 93.62 71 LEU A O 1
ATOM 556 N N . THR A 1 72 ? 22.328 -18.109 -29.156 1 87.56 72 THR A N 1
ATOM 557 C CA . THR A 1 72 ? 23.578 -18.781 -28.812 1 87.56 72 THR A CA 1
ATOM 558 C C . THR A 1 72 ? 23.641 -20.156 -29.453 1 87.56 72 THR A C 1
ATOM 560 O O . THR A 1 72 ? 24.719 -20.641 -29.828 1 87.56 72 THR A O 1
ATOM 563 N N . VAL A 1 73 ? 22.5 -20.844 -29.578 1 87.81 73 VAL A N 1
ATOM 564 C CA . VAL A 1 73 ? 22.5 -22.203 -30.094 1 87.81 73 VAL A CA 1
ATOM 565 C C . VAL A 1 73 ? 22.188 -22.188 -31.594 1 87.81 73 VAL A C 1
ATOM 567 O O . VAL A 1 73 ? 22.078 -23.234 -32.219 1 87.81 73 VAL A O 1
ATOM 570 N N . GLY A 1 74 ? 21.922 -21.016 -32.156 1 90.75 74 GLY A N 1
ATOM 571 C CA . GLY A 1 74 ? 21.766 -20.875 -33.594 1 90.75 74 GLY A CA 1
ATOM 572 C C . GLY A 1 74 ? 20.344 -21.109 -34.062 1 90.75 74 GLY A C 1
ATOM 573 O O . GLY A 1 74 ? 20.094 -21.359 -35.25 1 90.75 74 GLY A O 1
ATOM 574 N N . GLU A 1 75 ? 19.406 -21.016 -33.156 1 94.56 75 GLU A N 1
ATOM 575 C CA . GLU A 1 75 ? 18.016 -21.219 -33.5 1 94.56 75 GLU A CA 1
ATOM 576 C C . GLU A 1 75 ? 17.328 -19.906 -33.906 1 94.56 75 GLU A C 1
ATOM 578 O O . GLU A 1 75 ? 16.203 -19.922 -34.406 1 94.56 75 GLU A O 1
ATOM 583 N N . ALA A 1 76 ? 17.984 -18.844 -33.656 1 96.62 76 ALA A N 1
ATOM 584 C CA . ALA A 1 76 ? 17.578 -17.5 -34.062 1 96.62 76 ALA A CA 1
ATOM 585 C C . ALA A 1 76 ? 18.797 -16.656 -34.406 1 96.62 76 ALA A C 1
ATOM 587 O O . ALA A 1 76 ? 19.922 -17.016 -34.094 1 96.62 76 ALA A O 1
ATOM 588 N N . ASP A 1 77 ? 18.484 -15.555 -35.094 1 97.19 77 ASP A N 1
ATOM 589 C CA . ASP A 1 77 ? 19.609 -14.758 -35.562 1 97.19 77 ASP A CA 1
ATOM 590 C C . ASP A 1 77 ? 19.734 -13.461 -34.781 1 97.19 77 ASP A C 1
ATOM 592 O O . ASP A 1 77 ? 20.844 -12.961 -34.594 1 97.19 77 ASP A O 1
ATOM 596 N N . PHE A 1 78 ? 18.656 -12.891 -34.469 1 96.94 78 PHE A N 1
ATOM 597 C CA . PHE A 1 78 ? 18.719 -11.648 -33.719 1 96.94 78 PHE A CA 1
ATOM 598 C C . PHE A 1 78 ? 17.453 -11.453 -32.875 1 96.94 78 PHE A C 1
ATOM 600 O O . PHE A 1 78 ? 16.469 -12.164 -33.094 1 96.94 78 PHE A O 1
ATOM 607 N N . THR A 1 79 ? 17.531 -10.586 -31.875 1 97.06 79 THR A N 1
ATOM 608 C CA . THR A 1 79 ? 16.422 -10.289 -30.969 1 97.06 79 THR A CA 1
ATOM 609 C C . THR A 1 79 ? 16.578 -8.898 -30.359 1 97.06 79 THR A C 1
ATOM 611 O O . THR A 1 79 ? 17.578 -8.211 -30.625 1 97.06 79 THR A O 1
ATOM 614 N N . VAL A 1 80 ? 15.516 -8.453 -29.688 1 96.31 80 VAL A N 1
ATOM 615 C CA . VAL A 1 80 ? 15.547 -7.18 -28.969 1 96.31 80 VAL A CA 1
ATOM 616 C C . VAL A 1 80 ? 15.75 -7.434 -27.469 1 96.31 80 VAL A C 1
ATOM 618 O O . VAL A 1 80 ? 15.062 -8.266 -26.875 1 96.31 80 VAL A O 1
ATOM 621 N N . LEU A 1 81 ? 16.672 -6.746 -26.922 1 95.81 81 LEU A N 1
ATOM 622 C CA . LEU A 1 81 ? 16.938 -6.895 -25.5 1 95.81 81 LEU A CA 1
ATOM 623 C C . LEU A 1 81 ? 16.875 -5.543 -24.781 1 95.81 81 LEU A C 1
ATOM 625 O O . LEU A 1 81 ? 17.188 -4.512 -25.391 1 95.81 81 LEU A O 1
ATOM 629 N N . GLU A 1 82 ? 16.406 -5.617 -23.5 1 93.25 82 GLU A N 1
ATOM 630 C CA . GLU A 1 82 ? 16.516 -4.465 -22.625 1 93.25 82 GLU A CA 1
ATOM 631 C C . GLU A 1 82 ? 17.953 -4.297 -22.125 1 93.25 82 GLU A C 1
ATOM 633 O O . GLU A 1 82 ? 18.734 -5.258 -22.109 1 93.25 82 GLU A O 1
ATOM 638 N N . PRO A 1 83 ? 18.281 -3.07 -21.766 1 93.19 83 PRO A N 1
ATOM 639 C CA . PRO A 1 83 ? 19.641 -2.852 -21.281 1 93.19 83 PRO A CA 1
ATOM 640 C C . PRO A 1 83 ? 20.016 -3.789 -20.141 1 93.19 83 PRO A C 1
ATOM 642 O O . PRO A 1 83 ? 21.172 -4.242 -20.062 1 93.19 83 PRO A O 1
ATOM 645 N N . GLU A 1 84 ? 19.125 -4.105 -19.281 1 91.56 84 GLU A N 1
ATOM 646 C CA . GLU A 1 84 ? 19.406 -5.008 -18.156 1 91.56 84 GLU A CA 1
ATOM 647 C C . GLU A 1 84 ? 19.75 -6.41 -18.656 1 91.56 84 GLU A C 1
ATOM 649 O O . GLU A 1 84 ? 20.641 -7.066 -18.109 1 91.56 84 GLU A O 1
ATOM 654 N N . ASP A 1 85 ? 19.047 -6.828 -19.688 1 93.56 85 ASP A N 1
ATOM 655 C CA . ASP A 1 85 ? 19.344 -8.125 -20.281 1 93.56 85 ASP A CA 1
ATOM 656 C C . ASP A 1 85 ? 20.766 -8.172 -20.828 1 93.56 85 ASP A C 1
ATOM 658 O O . ASP A 1 85 ? 21.422 -9.211 -20.766 1 93.56 85 ASP A O 1
ATOM 662 N N . LEU A 1 86 ? 21.109 -7.082 -21.391 1 93.5 86 LEU A N 1
ATOM 663 C CA . LEU A 1 86 ? 22.438 -6.984 -22 1 93.5 86 LEU A CA 1
ATOM 664 C C . LEU A 1 86 ? 23.531 -7.117 -20.953 1 93.5 86 LEU A C 1
ATOM 666 O O . LEU A 1 86 ? 24.641 -7.586 -21.25 1 93.5 86 LEU A O 1
ATOM 670 N N . VAL A 1 87 ? 23.297 -6.672 -19.766 1 92.19 87 VAL A N 1
ATOM 671 C CA . VAL A 1 87 ? 24.25 -6.832 -18.688 1 92.19 87 VAL A CA 1
ATOM 672 C C . VAL A 1 87 ? 24.531 -8.32 -18.438 1 92.19 87 VAL A C 1
ATOM 674 O O . VAL A 1 87 ? 25.672 -8.719 -18.219 1 92.19 87 VAL A O 1
ATOM 677 N N . ALA A 1 88 ? 23.484 -9.062 -18.469 1 89.12 88 ALA A N 1
ATOM 678 C CA . ALA A 1 88 ? 23.641 -10.508 -18.328 1 89.12 88 ALA A CA 1
ATOM 679 C C . ALA A 1 88 ? 24.438 -11.094 -19.484 1 89.12 88 ALA A C 1
ATOM 681 O O . ALA A 1 88 ? 25.281 -11.969 -19.281 1 89.12 88 ALA A O 1
ATOM 682 N N . ALA A 1 89 ? 24.125 -10.625 -20.609 1 90.19 89 ALA A N 1
ATOM 683 C CA . ALA A 1 89 ? 24.828 -11.094 -21.797 1 90.19 89 ALA A CA 1
ATOM 684 C C . ALA A 1 89 ? 26.312 -10.734 -21.734 1 90.19 89 ALA A C 1
ATOM 686 O O . ALA A 1 89 ? 27.156 -11.461 -22.25 1 90.19 89 ALA A O 1
ATOM 687 N N . ALA A 1 90 ? 26.578 -9.656 -21.188 1 89.06 90 ALA A N 1
ATOM 688 C CA . ALA A 1 90 ? 27.953 -9.188 -21.062 1 89.06 90 ALA A CA 1
ATOM 689 C C . ALA A 1 90 ? 28.75 -10.047 -20.078 1 89.06 90 ALA A C 1
ATOM 691 O O . ALA A 1 90 ? 29.969 -10.18 -20.219 1 89.06 90 ALA A O 1
ATOM 692 N N . ALA A 1 91 ? 28.094 -10.531 -19.172 1 79.56 91 ALA A N 1
ATOM 693 C CA . ALA A 1 91 ? 28.75 -11.297 -18.125 1 79.56 91 ALA A CA 1
ATOM 694 C C . ALA A 1 91 ? 29.156 -12.68 -18.609 1 79.56 91 ALA A C 1
ATOM 696 O O . ALA A 1 91 ? 30.078 -13.297 -18.078 1 79.56 91 ALA A O 1
ATOM 697 N N . TYR A 1 92 ? 28.5 -13.109 -19.594 1 73.12 92 TYR A N 1
ATOM 698 C CA . TYR A 1 92 ? 28.812 -14.461 -20.031 1 73.12 92 TYR A CA 1
ATOM 699 C C . TYR A 1 92 ? 29.438 -14.445 -21.422 1 73.12 92 TYR A C 1
ATOM 701 O O . TYR A 1 92 ? 28.812 -14 -22.391 1 73.12 92 TYR A O 1
ATOM 709 N N . SER A 1 93 ? 30.609 -14.766 -21.438 1 63.5 93 SER A N 1
ATOM 710 C CA . SER A 1 93 ? 31.359 -14.773 -22.688 1 63.5 93 SER A CA 1
ATOM 711 C C . SER A 1 93 ? 30.812 -15.797 -23.656 1 63.5 93 SER A C 1
ATOM 713 O O . SER A 1 93 ? 31.078 -15.734 -24.859 1 63.5 93 SER A O 1
ATOM 715 N N . GLU A 1 94 ? 30.047 -16.531 -23.094 1 66.56 94 GLU A N 1
ATOM 716 C CA . GLU A 1 94 ? 29.531 -17.609 -23.938 1 66.56 94 GLU A CA 1
ATOM 717 C C . GLU A 1 94 ? 28.562 -17.078 -24.984 1 66.56 94 GLU A C 1
ATOM 719 O O . GLU A 1 94 ? 28.328 -17.719 -26 1 66.56 94 GLU A O 1
ATOM 724 N N . TYR A 1 95 ? 28.266 -15.836 -24.641 1 71.44 95 TYR A N 1
ATOM 725 C CA . TYR A 1 95 ? 27.312 -15.297 -25.609 1 71.44 95 TYR A CA 1
ATOM 726 C C . TYR A 1 95 ? 28.031 -14.594 -26.75 1 71.44 95 TYR A C 1
ATOM 728 O O . TYR A 1 95 ? 28.797 -13.656 -26.531 1 71.44 95 TYR A O 1
ATOM 736 N N . ASN A 1 96 ? 28.266 -15.227 -27.859 1 85.88 96 ASN A N 1
ATOM 737 C CA . ASN A 1 96 ? 28.875 -14.664 -29.062 1 85.88 96 ASN A CA 1
ATOM 738 C C . ASN A 1 96 ? 27.891 -13.781 -29.828 1 85.88 96 ASN A C 1
ATOM 740 O O . ASN A 1 96 ? 27.547 -14.07 -30.984 1 85.88 96 ASN A O 1
ATOM 744 N N . VAL A 1 97 ? 27.469 -12.672 -29.062 1 93.75 97 VAL A N 1
ATOM 745 C CA . VAL A 1 97 ? 26.484 -11.781 -29.672 1 93.75 97 VAL A CA 1
ATOM 746 C C . VAL A 1 97 ? 27.062 -10.367 -29.766 1 93.75 97 VAL A C 1
ATOM 748 O O . VAL A 1 97 ? 27.969 -10.016 -29.016 1 93.75 97 VAL A O 1
ATOM 751 N N . LEU A 1 98 ? 26.594 -9.602 -30.688 1 95.56 98 LEU A N 1
ATOM 752 C CA . LEU A 1 98 ? 26.984 -8.211 -30.891 1 95.56 98 LEU A CA 1
ATOM 753 C C . LEU A 1 98 ? 25.766 -7.301 -30.938 1 95.56 98 LEU A C 1
ATOM 755 O O . LEU A 1 98 ? 24.688 -7.723 -31.359 1 95.56 98 LEU A O 1
ATOM 759 N N . VAL A 1 99 ? 25.969 -6.09 -30.406 1 96.5 99 VAL A N 1
ATOM 760 C CA . VAL A 1 99 ? 24.938 -5.062 -30.5 1 96.5 99 VAL A CA 1
ATOM 761 C C . VAL A 1 99 ? 24.984 -4.406 -31.891 1 96.5 99 VAL A C 1
ATOM 763 O O . VAL A 1 99 ? 26.031 -3.906 -32.312 1 96.5 99 VAL A O 1
ATOM 766 N N . THR A 1 100 ? 23.812 -4.359 -32.562 1 96.44 100 THR A N 1
ATOM 767 C CA . THR A 1 100 ? 23.828 -3.869 -33.938 1 96.44 100 THR A CA 1
ATOM 768 C C . THR A 1 100 ? 23.109 -2.521 -34.031 1 96.44 100 THR A C 1
ATOM 770 O O . THR A 1 100 ? 23.547 -1.636 -34.781 1 96.44 100 THR A O 1
ATOM 773 N N . ASN A 1 101 ? 22.031 -2.42 -33.344 1 94.88 101 ASN A N 1
ATOM 774 C CA . ASN A 1 101 ? 21.203 -1.219 -33.469 1 94.88 101 ASN A CA 1
ATOM 775 C C . ASN A 1 101 ? 20.594 -0.826 -32.125 1 94.88 101 ASN A C 1
ATOM 777 O O . ASN A 1 101 ? 20.312 -1.688 -31.281 1 94.88 101 ASN A O 1
ATOM 781 N N . GLU A 1 102 ? 20.422 0.452 -31.969 1 94.31 102 GLU A N 1
ATOM 782 C CA . GLU A 1 102 ? 19.625 1.007 -30.891 1 94.31 102 GLU A CA 1
ATOM 783 C C . GLU A 1 102 ? 18.203 1.332 -31.344 1 94.31 102 GLU A C 1
ATOM 785 O O . GLU A 1 102 ? 18 1.818 -32.469 1 94.31 102 GLU A O 1
ATOM 790 N N . LEU A 1 103 ? 17.25 0.961 -30.5 1 93.88 103 LEU A N 1
ATOM 791 C CA . LEU A 1 103 ? 15.875 1.308 -30.797 1 93.88 103 LEU A CA 1
ATOM 792 C C . LEU A 1 103 ? 15.477 2.605 -30.109 1 93.88 103 LEU A C 1
ATOM 794 O O . LEU A 1 103 ? 14.859 2.58 -29.047 1 93.88 103 LEU A O 1
ATOM 798 N N . ARG A 1 104 ? 15.719 3.68 -30.844 1 92.75 104 ARG A N 1
ATOM 799 C CA . ARG A 1 104 ? 15.492 5 -30.266 1 92.75 104 ARG A CA 1
ATOM 800 C C . ARG A 1 104 ? 14.102 5.523 -30.609 1 92.75 104 ARG A C 1
ATOM 802 O O . ARG A 1 104 ? 13.57 5.223 -31.672 1 92.75 104 ARG A O 1
ATOM 809 N N . PHE A 1 105 ? 13.555 6.246 -29.656 1 88.69 105 PHE A N 1
ATOM 810 C CA . PHE A 1 105 ? 12.305 6.934 -29.969 1 88.69 105 PHE A CA 1
ATOM 811 C C . PHE A 1 105 ? 12.539 8.062 -30.969 1 88.69 105 PHE A C 1
ATOM 813 O O . PHE A 1 105 ? 11.867 8.133 -32 1 88.69 105 PHE A O 1
ATOM 820 N N . PHE A 1 106 ? 13.477 8.938 -30.625 1 87.31 106 PHE A N 1
ATOM 821 C CA . PHE A 1 106 ? 13.977 9.938 -31.562 1 87.31 106 PHE A CA 1
ATOM 822 C C . PHE A 1 106 ? 15.406 9.609 -31.969 1 87.31 106 PHE A C 1
ATOM 824 O O . PHE A 1 106 ? 16.25 9.336 -31.125 1 87.31 106 PHE A O 1
ATOM 831 N N . PRO A 1 107 ? 15.672 9.727 -33.188 1 87.56 107 PRO A N 1
ATOM 832 C CA . PRO A 1 107 ? 16.969 9.297 -33.719 1 87.56 107 PRO A CA 1
ATOM 833 C C . PRO A 1 107 ? 18.141 10.023 -33.031 1 87.56 107 PRO A C 1
ATOM 835 O O . PRO A 1 107 ? 19.234 9.461 -32.906 1 87.56 107 PRO A O 1
ATOM 838 N N . ASN A 1 108 ? 17.906 11.203 -32.594 1 89.44 108 ASN A N 1
ATOM 839 C CA . ASN A 1 108 ? 19.016 12.008 -32.094 1 89.44 108 ASN A CA 1
ATOM 840 C C . ASN A 1 108 ? 19.188 11.852 -30.578 1 89.44 108 ASN A C 1
ATOM 842 O O . ASN A 1 108 ? 20.156 12.367 -30.016 1 89.44 108 ASN A O 1
ATOM 846 N N . ASP A 1 109 ? 18.344 11.062 -29.984 1 91.06 109 ASP A N 1
ATOM 847 C CA . ASP A 1 109 ? 18.453 10.828 -28.547 1 91.06 109 ASP A CA 1
ATOM 848 C C . ASP A 1 109 ? 19.453 9.711 -28.25 1 91.06 109 ASP A C 1
ATOM 850 O O . ASP A 1 109 ? 19.125 8.531 -28.344 1 91.06 109 ASP A O 1
ATOM 854 N N . LYS A 1 110 ? 20.547 10.062 -27.812 1 90.62 110 LYS A N 1
ATOM 855 C CA . LYS A 1 110 ? 21.641 9.102 -27.672 1 90.62 110 LYS A CA 1
ATOM 856 C C . LYS A 1 110 ? 21.391 8.156 -26.5 1 90.62 110 LYS A C 1
ATOM 858 O O . LYS A 1 110 ? 21.953 7.059 -26.453 1 90.62 110 LYS A O 1
ATOM 863 N N . GLN A 1 111 ? 20.75 8.609 -25.5 1 94.19 111 GLN A N 1
ATOM 864 C CA . GLN A 1 111 ? 20.375 7.773 -24.359 1 94.19 111 GLN A CA 1
ATOM 865 C C . GLN A 1 111 ? 18.875 7.848 -24.094 1 94.19 111 GLN A C 1
ATOM 867 O O . GLN A 1 111 ? 18.203 8.805 -24.5 1 94.19 111 GLN A O 1
ATOM 872 N N . HIS A 1 112 ? 18.359 6.793 -23.516 1 93.25 112 HIS A N 1
ATOM 873 C CA . HIS A 1 112 ? 16.938 6.758 -23.172 1 93.25 112 HIS A CA 1
ATOM 874 C C . HIS A 1 112 ? 16.578 7.832 -22.156 1 93.25 112 HIS A C 1
ATOM 876 O O . HIS A 1 112 ? 15.656 8.617 -22.375 1 93.25 112 HIS A O 1
ATOM 882 N N . PHE A 1 113 ? 17.266 7.883 -21.016 1 94.94 113 PHE A N 1
ATOM 883 C CA . PHE A 1 113 ? 17.156 8.977 -20.047 1 94.94 113 PHE A CA 1
ATOM 884 C C . PHE A 1 113 ? 18.375 9.031 -19.156 1 94.94 113 PHE A C 1
ATOM 886 O O . PHE A 1 113 ? 19.25 8.148 -19.219 1 94.94 113 PHE A O 1
ATOM 893 N N . GLN A 1 114 ? 18.469 10.117 -18.453 1 96.25 114 GLN A N 1
ATOM 894 C CA . GLN A 1 114 ? 19.594 10.328 -17.547 1 96.25 114 GLN A CA 1
ATOM 895 C C . GLN A 1 114 ? 19.109 10.625 -16.125 1 96.25 114 GLN A C 1
ATOM 897 O O . GLN A 1 114 ? 18.062 11.242 -15.938 1 96.25 114 GLN A O 1
ATOM 902 N N . MET A 1 115 ? 19.922 10.094 -15.172 1 96 115 MET A N 1
ATOM 903 C CA . MET A 1 115 ? 19.609 10.336 -13.766 1 96 115 MET A CA 1
ATOM 904 C C . MET A 1 115 ? 20.578 11.344 -13.156 1 96 115 MET A C 1
ATOM 906 O O . MET A 1 115 ? 21.781 11.312 -13.445 1 96 115 MET A O 1
ATOM 910 N N . VAL A 1 116 ? 20.031 12.18 -12.336 1 97.38 116 VAL A N 1
ATOM 911 C CA . VAL A 1 116 ? 20.828 13.18 -11.625 1 97.38 116 VAL A CA 1
ATOM 912 C C . VAL A 1 116 ? 20.422 13.211 -10.156 1 97.38 116 VAL A C 1
ATOM 914 O O . VAL A 1 116 ? 19.375 12.688 -9.773 1 97.38 116 VAL A O 1
ATOM 917 N N . ALA A 1 117 ? 21.312 13.711 -9.336 1 97.12 117 ALA A N 1
ATOM 918 C CA . ALA A 1 117 ? 21 14.039 -7.945 1 97.12 117 ALA A CA 1
ATOM 919 C C . ALA A 1 117 ? 20.812 15.539 -7.766 1 97.12 117 ALA A C 1
ATOM 921 O O . ALA A 1 117 ? 21.734 16.328 -7.977 1 97.12 117 ALA A O 1
ATOM 922 N N . LEU A 1 118 ? 19.625 15.898 -7.461 1 97.81 118 LEU A N 1
ATOM 923 C CA . LEU A 1 118 ? 19.266 17.297 -7.254 1 97.81 118 LEU A CA 1
ATOM 924 C C . LEU A 1 118 ? 19.266 17.641 -5.77 1 97.81 118 LEU A C 1
ATOM 926 O O . LEU A 1 118 ? 18.734 16.891 -4.953 1 97.81 118 LEU A O 1
ATOM 930 N N . VAL A 1 119 ? 19.859 18.828 -5.43 1 97.56 119 VAL A N 1
ATOM 931 C CA . VAL A 1 119 ? 19.938 19.219 -4.023 1 97.56 119 VAL A CA 1
ATOM 932 C C . VAL A 1 119 ? 19.562 20.688 -3.867 1 97.56 119 VAL A C 1
ATOM 934 O O . VAL A 1 119 ? 19.688 21.469 -4.812 1 97.56 119 VAL A O 1
ATOM 937 N N . HIS A 1 120 ? 19.031 20.969 -2.715 1 95.12 120 HIS A N 1
ATOM 938 C CA . HIS A 1 120 ? 18.781 22.359 -2.357 1 95.12 120 HIS A CA 1
ATOM 939 C C . HIS A 1 120 ? 20.094 23.141 -2.307 1 95.12 120 HIS A C 1
ATOM 941 O O . HIS A 1 120 ? 21.156 22.578 -2.055 1 95.12 120 HIS A O 1
ATOM 947 N N . LYS A 1 121 ? 20.062 24.406 -2.482 1 93.12 121 LYS A N 1
ATOM 948 C CA . LYS A 1 121 ? 21.25 25.266 -2.594 1 93.12 121 LYS A CA 1
ATOM 949 C C . LYS A 1 121 ? 22.094 25.203 -1.327 1 93.12 121 LYS A C 1
ATOM 951 O O . LYS A 1 121 ? 23.297 25.438 -1.373 1 93.12 121 LYS A O 1
ATOM 956 N N . ASN A 1 122 ? 21.484 24.781 -0.243 1 87.31 122 ASN A N 1
ATOM 957 C CA . ASN A 1 122 ? 22.188 24.719 1.029 1 87.31 122 ASN A CA 1
ATOM 958 C C . ASN A 1 122 ? 23.141 23.516 1.096 1 87.31 122 ASN A C 1
ATOM 960 O O . ASN A 1 122 ? 24 23.453 1.966 1 87.31 122 ASN A O 1
ATOM 964 N N . VAL A 1 123 ? 22.953 22.625 0.232 1 93.12 123 VAL A N 1
ATOM 965 C CA . VAL A 1 123 ? 23.859 21.484 0.122 1 93.12 123 VAL A CA 1
ATOM 966 C C . VAL A 1 123 ? 25 21.812 -0.849 1 93.12 123 VAL A C 1
ATOM 968 O O . VAL A 1 123 ? 24.766 21.969 -2.051 1 93.12 123 VAL A O 1
ATOM 971 N N . LYS A 1 124 ? 26.219 21.844 -0.331 1 91.75 124 LYS A N 1
ATOM 972 C CA . LYS A 1 124 ? 27.328 22.312 -1.157 1 91.75 124 LYS A CA 1
ATOM 973 C C . LYS A 1 124 ? 28.266 21.172 -1.509 1 91.75 124 LYS A C 1
ATOM 975 O O . LYS A 1 124 ? 29.047 21.266 -2.465 1 91.75 124 LYS A O 1
ATOM 980 N N . HIS A 1 125 ? 28.188 20.172 -0.692 1 92.44 125 HIS A N 1
ATOM 981 C CA . HIS A 1 125 ? 29.062 19.016 -0.886 1 92.44 125 HIS A CA 1
ATOM 982 C C . HIS A 1 125 ? 28.328 17.719 -0.53 1 92.44 125 HIS A C 1
ATOM 984 O O . HIS A 1 125 ? 27.344 17.734 0.205 1 92.44 125 HIS A O 1
ATOM 990 N N . ILE A 1 126 ? 28.828 16.641 -1.087 1 92.19 126 ILE A N 1
ATOM 991 C CA . ILE A 1 126 ? 28.219 15.336 -0.882 1 92.19 126 ILE A CA 1
ATOM 992 C C . ILE A 1 126 ? 28.203 15 0.608 1 92.19 126 ILE A C 1
ATOM 994 O O . ILE A 1 126 ? 27.297 14.305 1.085 1 92.19 126 ILE A O 1
ATOM 998 N N . TRP A 1 127 ? 29.141 15.484 1.333 1 88.69 127 TRP A N 1
ATOM 999 C CA . TRP A 1 127 ? 29.25 15.211 2.762 1 88.69 127 TRP A CA 1
ATOM 1000 C C . TRP A 1 127 ? 28.156 15.945 3.535 1 88.69 127 TRP A C 1
ATOM 1002 O O . TRP A 1 127 ? 27.859 15.602 4.68 1 88.69 127 TRP A O 1
ATOM 1012 N N . ASP A 1 128 ? 27.547 16.938 2.895 1 89.81 128 ASP A N 1
ATOM 1013 C CA . ASP A 1 128 ? 26.484 17.703 3.535 1 89.81 128 ASP A CA 1
ATOM 1014 C C . ASP A 1 128 ? 25.156 16.953 3.492 1 89.81 128 ASP A C 1
ATOM 1016 O O . ASP A 1 128 ? 24.188 17.344 4.152 1 89.81 128 ASP A O 1
ATOM 1020 N N . VAL A 1 129 ? 25.141 15.867 2.826 1 92.62 129 VAL A N 1
ATOM 1021 C CA . VAL A 1 129 ? 23.891 15.141 2.602 1 92.62 129 VAL A CA 1
ATOM 1022 C C . VAL A 1 129 ? 23.453 14.453 3.895 1 92.62 129 VAL A C 1
ATOM 1024 O O . VAL A 1 129 ? 22.266 14.297 4.145 1 92.62 129 VAL A O 1
ATOM 1027 N N . LYS A 1 130 ? 24.406 14.078 4.691 1 90.38 130 LYS A N 1
ATOM 1028 C CA . LYS A 1 130 ? 24.078 13.438 5.961 1 90.38 130 LYS A CA 1
ATOM 1029 C C . LYS A 1 130 ? 23.234 14.352 6.844 1 90.38 130 LYS A C 1
ATOM 1031 O O . LYS A 1 130 ? 23.547 15.539 6.984 1 90.38 130 LYS A O 1
ATOM 1036 N N . GLY A 1 131 ? 22.125 13.773 7.398 1 88.88 131 GLY A N 1
ATOM 1037 C CA . GLY A 1 131 ? 21.266 14.531 8.297 1 88.88 131 GLY A CA 1
ATOM 1038 C C . GLY A 1 131 ? 20.281 15.414 7.574 1 88.88 131 GLY A C 1
ATOM 1039 O O . GLY A 1 131 ? 19.531 16.172 8.203 1 88.88 131 GLY A O 1
ATOM 1040 N N . LYS A 1 132 ? 20.281 15.391 6.309 1 91.56 132 LYS A N 1
ATOM 1041 C CA . LYS A 1 132 ? 19.344 16.188 5.531 1 91.56 132 LYS A CA 1
ATOM 1042 C C . LYS A 1 132 ? 18.031 15.43 5.309 1 91.56 132 LYS A C 1
ATOM 1044 O O . LYS A 1 132 ? 17.875 14.305 5.781 1 91.56 132 LYS A O 1
ATOM 1049 N N . ARG A 1 133 ? 17.094 16.125 4.672 1 94.5 133 ARG A N 1
ATOM 1050 C CA . ARG A 1 133 ? 15.812 15.531 4.324 1 94.5 133 ARG A CA 1
ATOM 1051 C C . ARG A 1 133 ? 15.844 14.93 2.922 1 94.5 133 ARG A C 1
ATOM 1053 O O . ARG A 1 133 ? 16.281 15.586 1.974 1 94.5 133 ARG A O 1
ATOM 1060 N N . PHE A 1 134 ? 15.391 13.758 2.766 1 96.31 134 PHE A N 1
ATOM 1061 C CA . PHE A 1 134 ? 15.594 13.008 1.531 1 96.31 134 PHE A CA 1
ATOM 1062 C C . PHE A 1 134 ? 14.258 12.695 0.862 1 96.31 134 PHE A C 1
ATOM 1064 O O . PHE A 1 134 ? 13.359 12.133 1.492 1 96.31 134 PHE A O 1
ATOM 1071 N N . CYS A 1 135 ? 14.086 13.062 -0.445 1 97.31 135 CYS A N 1
ATOM 1072 C CA . CYS A 1 135 ? 12.961 12.703 -1.302 1 97.31 135 CYS A CA 1
ATOM 1073 C C . CYS A 1 135 ? 13.328 11.523 -2.201 1 97.31 135 CYS A C 1
ATOM 1075 O O . CYS A 1 135 ? 13.984 11.703 -3.229 1 97.31 135 CYS A O 1
ATOM 1077 N N . HIS A 1 136 ? 12.859 10.352 -1.882 1 96.88 136 HIS A N 1
ATOM 1078 C CA . HIS A 1 136 ? 13.18 9.109 -2.584 1 96.88 136 HIS A CA 1
ATOM 1079 C C . HIS A 1 136 ? 12.031 8.688 -3.498 1 96.88 136 HIS A C 1
ATOM 1081 O O . HIS A 1 136 ? 10.859 8.781 -3.117 1 96.88 136 HIS A O 1
ATOM 1087 N N . PRO A 1 137 ? 12.305 8.195 -4.703 1 95.56 137 PRO A N 1
ATOM 1088 C CA . PRO A 1 137 ? 11.227 7.816 -5.617 1 95.56 137 PRO A CA 1
ATOM 1089 C C . PRO A 1 137 ? 10.469 6.57 -5.156 1 95.56 137 PRO A C 1
ATOM 1091 O O . PRO A 1 137 ? 9.383 6.285 -5.656 1 95.56 137 PRO A O 1
ATOM 1094 N N . GLY A 1 138 ? 11.031 5.82 -4.238 1 94.81 138 GLY A N 1
ATOM 1095 C CA . GLY A 1 138 ? 10.43 4.59 -3.754 1 94.81 138 GLY A CA 1
ATOM 1096 C C . GLY A 1 138 ? 11.273 3.361 -4.039 1 94.81 138 GLY A C 1
ATOM 1097 O O . GLY A 1 138 ? 12.156 3.395 -4.895 1 94.81 138 GLY A O 1
ATOM 1098 N N . PHE A 1 139 ? 10.93 2.262 -3.336 1 91.44 139 PHE A N 1
ATOM 1099 C CA . PHE A 1 139 ? 11.672 1.021 -3.521 1 91.44 139 PHE A CA 1
ATOM 1100 C C . PHE A 1 139 ? 11.055 0.186 -4.641 1 91.44 139 PHE A C 1
ATOM 1102 O O . PHE A 1 139 ? 11.664 -0.783 -5.102 1 91.44 139 PHE A O 1
ATOM 1109 N N . ASP A 1 140 ? 9.852 0.607 -4.953 1 78.75 140 ASP A N 1
ATOM 1110 C CA . ASP A 1 140 ? 9.18 -0.184 -5.98 1 78.75 140 ASP A CA 1
ATOM 1111 C C . ASP A 1 140 ? 9.836 0.005 -7.344 1 78.75 140 ASP A C 1
ATOM 1113 O O . ASP A 1 140 ? 10.344 1.087 -7.648 1 78.75 140 ASP A O 1
ATOM 1117 N N . VAL A 1 141 ? 9.922 -1.019 -8 1 67.19 141 VAL A N 1
ATOM 1118 C CA . VAL A 1 141 ? 10.695 -1.093 -9.234 1 67.19 141 VAL A CA 1
ATOM 1119 C C . VAL A 1 141 ? 9.797 -0.766 -10.422 1 67.19 141 VAL A C 1
ATOM 1121 O O . VAL A 1 141 ? 8.641 -1.197 -10.477 1 67.19 141 VAL A O 1
ATOM 1124 N N . SER A 1 142 ? 10.242 0.11 -11.227 1 71.69 142 SER A N 1
ATOM 1125 C CA . SER A 1 142 ? 9.664 0.357 -12.547 1 71.69 142 SER A CA 1
ATOM 1126 C C . SER A 1 142 ? 10.742 0.41 -13.625 1 71.69 142 SER A C 1
ATOM 1128 O O . SER A 1 142 ? 11.922 0.248 -13.328 1 71.69 142 SER A O 1
ATOM 1130 N N . ASN A 1 143 ? 10.297 0.404 -14.875 1 73.06 143 ASN A N 1
ATOM 1131 C CA . ASN A 1 143 ? 11.234 0.468 -15.992 1 73.06 143 ASN A CA 1
ATOM 1132 C C . ASN A 1 143 ? 12.062 1.746 -15.953 1 73.06 143 ASN A C 1
ATOM 1134 O O . ASN A 1 143 ? 13.188 1.776 -16.453 1 73.06 143 ASN A O 1
ATOM 1138 N N . ASP A 1 144 ? 11.562 2.689 -15.328 1 83.12 144 ASP A N 1
ATOM 1139 C CA . ASP A 1 144 ? 12.242 3.98 -15.375 1 83.12 144 ASP A CA 1
ATOM 1140 C C . ASP A 1 144 ? 12.961 4.266 -14.062 1 83.12 144 ASP A C 1
ATOM 1142 O O . ASP A 1 144 ? 13.633 5.293 -13.922 1 83.12 144 ASP A O 1
ATOM 1146 N N . TRP A 1 145 ? 12.844 3.514 -13.102 1 87.75 145 TRP A N 1
ATOM 1147 C CA . TRP A 1 145 ? 13.484 3.549 -11.797 1 87.75 145 TRP A CA 1
ATOM 1148 C C . TRP A 1 145 ? 13.648 2.143 -11.227 1 87.75 145 TRP A C 1
ATOM 1150 O O . TRP A 1 145 ? 12.664 1.484 -10.891 1 87.75 145 TRP A O 1
ATOM 1160 N N . THR A 1 146 ? 14.922 1.712 -11.203 1 86.94 146 THR A N 1
ATOM 1161 C CA . THR A 1 146 ? 15.172 0.328 -10.812 1 86.94 146 THR A CA 1
ATOM 1162 C C . THR A 1 146 ? 15.875 0.263 -9.461 1 86.94 146 THR A C 1
ATOM 1164 O O . THR A 1 146 ? 16.406 1.267 -8.984 1 86.94 146 THR A O 1
ATOM 1167 N N . LYS A 1 147 ? 15.812 -0.888 -8.898 1 87.81 147 LYS A N 1
ATOM 1168 C CA . LYS A 1 147 ? 16.531 -1.13 -7.648 1 87.81 147 LYS A CA 1
ATOM 1169 C C . LYS A 1 147 ? 18.016 -0.874 -7.812 1 87.81 147 LYS A C 1
ATOM 1171 O O . LYS A 1 147 ? 18.672 -0.356 -6.902 1 87.81 147 LYS A O 1
ATOM 1176 N N . ALA A 1 148 ? 18.547 -1.175 -8.93 1 87.56 148 ALA A N 1
ATOM 1177 C CA . ALA A 1 148 ? 19.969 -0.968 -9.219 1 87.56 148 ALA A CA 1
ATOM 1178 C C . ALA A 1 148 ? 20.328 0.513 -9.156 1 87.56 148 ALA A C 1
ATOM 1180 O O . ALA A 1 148 ? 21.375 0.88 -8.617 1 87.56 148 ALA A O 1
ATOM 1181 N N . PHE A 1 149 ? 19.484 1.312 -9.695 1 90.12 149 PHE A N 1
ATOM 1182 C CA . PHE A 1 149 ? 19.719 2.75 -9.68 1 90.12 149 PHE A CA 1
ATOM 1183 C C . PHE A 1 149 ? 19.703 3.285 -8.25 1 90.12 149 PHE A C 1
ATOM 1185 O O . PHE A 1 149 ? 20.578 4.07 -7.863 1 90.12 149 PHE A O 1
ATOM 1192 N N . SER A 1 150 ? 18.719 2.844 -7.57 1 90.81 150 SER A N 1
ATOM 1193 C CA . SER A 1 150 ? 18.594 3.299 -6.191 1 90.81 150 SER A CA 1
ATOM 1194 C C . SER A 1 150 ? 19.812 2.924 -5.367 1 90.81 150 SER A C 1
ATOM 1196 O O . SER A 1 150 ? 20.359 3.758 -4.641 1 90.81 150 SER A O 1
ATOM 1198 N N . ILE A 1 151 ? 20.219 1.713 -5.5 1 89.12 151 ILE A N 1
ATOM 1199 C CA . ILE A 1 151 ? 21.359 1.21 -4.73 1 89.12 151 ILE A CA 1
ATOM 1200 C C . ILE A 1 151 ? 22.641 1.928 -5.156 1 89.12 151 ILE A C 1
ATOM 1202 O O . ILE A 1 151 ? 23.5 2.213 -4.328 1 89.12 151 ILE A O 1
ATOM 1206 N N . TYR A 1 152 ? 22.75 2.256 -6.441 1 90.44 152 TYR A N 1
ATOM 1207 C CA . TYR A 1 152 ? 23.906 2.99 -6.953 1 90.44 152 TYR A CA 1
ATOM 1208 C C . TYR A 1 152 ? 24.062 4.332 -6.246 1 90.44 152 TYR A C 1
ATOM 1210 O O . TYR A 1 152 ? 25.141 4.652 -5.738 1 90.44 152 TYR A O 1
ATOM 1218 N N . PHE A 1 153 ? 23 5.039 -6.16 1 91.31 153 PHE A N 1
ATOM 1219 C CA . PHE A 1 153 ? 23.016 6.34 -5.504 1 91.31 153 PHE A CA 1
ATOM 1220 C C . PHE A 1 153 ? 23.312 6.191 -4.016 1 91.31 153 PHE A C 1
ATOM 1222 O O . PHE A 1 153 ? 24.094 6.965 -3.455 1 91.31 153 PHE A O 1
ATOM 1229 N N . GLU A 1 154 ? 22.688 5.227 -3.414 1 91.56 154 GLU A N 1
ATOM 1230 C CA . GLU A 1 154 ? 22.859 4.992 -1.984 1 91.56 154 GLU A CA 1
ATOM 1231 C C . GLU A 1 154 ? 24.312 4.676 -1.649 1 91.56 154 GLU A C 1
ATOM 1233 O O . GLU A 1 154 ? 24.875 5.227 -0.696 1 91.56 154 GLU A O 1
ATOM 1238 N N . ASN A 1 155 ? 24.891 3.855 -2.445 1 88.06 155 ASN A N 1
ATOM 1239 C CA . ASN A 1 155 ? 26.25 3.377 -2.164 1 88.06 155 ASN A CA 1
ATOM 1240 C C . ASN A 1 155 ? 27.281 4.488 -2.324 1 88.06 155 ASN A C 1
ATOM 1242 O O . ASN A 1 155 ? 28.375 4.41 -1.767 1 88.06 155 ASN A O 1
ATOM 1246 N N . TRP A 1 156 ? 26.969 5.449 -3.021 1 86.88 156 TRP A N 1
ATOM 1247 C CA . TRP A 1 156 ? 27.875 6.566 -3.203 1 86.88 156 TRP A CA 1
ATOM 1248 C C . TRP A 1 156 ? 27.859 7.496 -1.995 1 86.88 156 TRP A C 1
ATOM 1250 O O . TRP A 1 156 ? 28.812 8.219 -1.738 1 86.88 156 TRP A O 1
ATOM 1260 N N . ILE A 1 157 ? 26.797 7.414 -1.311 1 87.31 157 ILE A N 1
ATOM 1261 C CA . ILE A 1 157 ? 26.625 8.383 -0.232 1 87.31 157 ILE A CA 1
ATOM 1262 C C . ILE A 1 157 ? 26.688 7.668 1.116 1 87.31 157 ILE A C 1
ATOM 1264 O O . ILE A 1 157 ? 27.141 8.234 2.109 1 87.31 157 ILE A O 1
ATOM 1268 N N . ILE A 1 158 ? 26.188 6.473 1.15 1 91.56 158 ILE A N 1
ATOM 1269 C CA . ILE A 1 158 ? 26.062 5.719 2.391 1 91.56 158 ILE A CA 1
ATOM 1270 C C . ILE A 1 158 ? 26.859 4.422 2.293 1 91.56 158 ILE A C 1
ATOM 1272 O O . ILE A 1 158 ? 26.641 3.619 1.379 1 91.56 158 ILE A O 1
ATOM 1276 N N . PRO A 1 159 ? 27.719 4.23 3.256 1 87.94 159 PRO A N 1
ATOM 1277 C CA . PRO A 1 159 ? 28.406 2.936 3.25 1 87.94 159 PRO A CA 1
ATOM 1278 C C . PRO A 1 159 ? 27.453 1.761 3.441 1 87.94 159 PRO A C 1
ATOM 1280 O O . PRO A 1 159 ? 26.516 1.842 4.25 1 87.94 159 PRO A O 1
ATOM 1283 N N . ARG A 1 160 ? 27.672 0.729 2.705 1 88.62 160 ARG A N 1
ATOM 1284 C CA . ARG A 1 160 ? 26.828 -0.45 2.791 1 88.62 160 ARG A CA 1
ATOM 1285 C C . ARG A 1 160 ? 26.953 -1.128 4.148 1 88.62 160 ARG A C 1
ATOM 1287 O O . ARG A 1 160 ? 28.062 -1.349 4.633 1 88.62 160 ARG A O 1
ATOM 1294 N N . GLU A 1 161 ? 25.797 -1.438 4.715 1 91.62 161 GLU A N 1
ATOM 1295 C CA . GLU A 1 161 ? 25.766 -2.152 5.988 1 91.62 161 GLU A CA 1
ATOM 1296 C C . GLU A 1 161 ? 25.547 -3.646 5.773 1 91.62 161 GLU A C 1
ATOM 1298 O O . GLU A 1 161 ? 24.781 -4.047 4.895 1 91.62 161 GLU A O 1
ATOM 1303 N N . CYS A 1 162 ? 26.234 -4.449 6.57 1 93.88 162 CYS A N 1
ATOM 1304 C CA . CYS A 1 162 ? 26.125 -5.902 6.48 1 93.88 162 CYS A CA 1
ATOM 1305 C C . CYS A 1 162 ? 25.969 -6.523 7.863 1 93.88 162 CYS A C 1
ATOM 1307 O O . CYS A 1 162 ? 26.656 -7.484 8.195 1 93.88 162 CYS A O 1
ATOM 1309 N N . ASP A 1 163 ? 25.078 -5.973 8.648 1 95.06 163 ASP A N 1
ATOM 1310 C CA . ASP A 1 163 ? 24.766 -6.523 9.961 1 95.06 163 ASP A CA 1
ATOM 1311 C C . ASP A 1 163 ? 24.094 -7.895 9.828 1 95.06 163 ASP A C 1
ATOM 1313 O O . ASP A 1 163 ? 23.047 -8.016 9.211 1 95.06 163 ASP A O 1
ATOM 1317 N N . PRO A 1 164 ? 24.672 -8.945 10.438 1 93.62 164 PRO A N 1
ATOM 1318 C CA . PRO A 1 164 ? 24.109 -10.297 10.312 1 93.62 164 PRO A CA 1
ATOM 1319 C C . PRO A 1 164 ? 22.781 -10.461 11.047 1 93.62 164 PRO A C 1
ATOM 1321 O O . PRO A 1 164 ? 22.062 -11.43 10.805 1 93.62 164 PRO A O 1
ATOM 1324 N N . ASP A 1 165 ? 22.469 -9.562 11.922 1 94.88 165 ASP A N 1
ATOM 1325 C CA . ASP A 1 165 ? 21.234 -9.656 12.703 1 94.88 165 ASP A CA 1
ATOM 1326 C C . ASP A 1 165 ? 20.094 -8.914 12.016 1 94.88 165 ASP A C 1
ATOM 1328 O O . ASP A 1 165 ? 19.031 -8.727 12.602 1 94.88 165 ASP A O 1
ATOM 1332 N N . LYS A 1 166 ? 20.312 -8.469 10.797 1 96.25 166 LYS A N 1
ATOM 1333 C CA . LYS A 1 166 ? 19.312 -7.84 9.953 1 96.25 166 LYS A CA 1
ATOM 1334 C C . LYS A 1 166 ? 19.281 -8.469 8.562 1 96.25 166 LYS A C 1
ATOM 1336 O O . LYS A 1 166 ? 20.297 -8.969 8.078 1 96.25 166 LYS A O 1
ATOM 1341 N N . THR A 1 167 ? 18.078 -8.547 7.984 1 95.94 167 THR A N 1
ATOM 1342 C CA . THR A 1 167 ? 18.031 -8.953 6.582 1 95.94 167 THR A CA 1
ATOM 1343 C C . THR A 1 167 ? 18.797 -7.953 5.711 1 95.94 167 THR A C 1
ATOM 1345 O O . THR A 1 167 ? 19.078 -6.832 6.141 1 95.94 167 THR A O 1
ATOM 1348 N N . LEU A 1 168 ? 19.141 -8.289 4.512 1 94.25 168 LEU A N 1
ATOM 1349 C CA . LEU A 1 168 ? 19.828 -7.375 3.604 1 94.25 168 LEU A CA 1
ATOM 1350 C C . LEU A 1 168 ? 18.969 -6.133 3.35 1 94.25 168 LEU A C 1
ATOM 1352 O O . LEU A 1 168 ? 19.5 -5.016 3.301 1 94.25 168 LEU A O 1
ATOM 1356 N N . LEU A 1 169 ? 17.703 -6.34 3.172 1 94.62 169 LEU A N 1
ATOM 1357 C CA . LEU A 1 169 ? 16.797 -5.211 2.982 1 94.62 169 LEU A CA 1
ATOM 1358 C C . LEU A 1 169 ? 16.797 -4.301 4.203 1 94.62 169 LEU A C 1
ATOM 1360 O O . LEU A 1 169 ? 16.859 -3.076 4.07 1 94.62 169 LEU A O 1
ATOM 1364 N N . GLU A 1 170 ? 16.719 -4.871 5.387 1 96.69 170 GLU A N 1
ATOM 1365 C CA . GLU A 1 170 ? 16.703 -4.055 6.598 1 96.69 170 GLU A CA 1
ATOM 1366 C C . GLU A 1 170 ? 18.016 -3.307 6.777 1 96.69 170 GLU A C 1
ATOM 1368 O O . GLU A 1 170 ? 18.031 -2.182 7.281 1 96.69 170 GLU A O 1
ATOM 1373 N N . ASN A 1 171 ? 19.125 -3.984 6.426 1 95.75 171 ASN A N 1
ATOM 1374 C CA . ASN A 1 171 ? 20.406 -3.283 6.43 1 95.75 171 ASN A CA 1
ATOM 1375 C C . ASN A 1 171 ? 20.344 -2.01 5.59 1 95.75 171 ASN A C 1
ATOM 1377 O O . ASN A 1 171 ? 20.844 -0.962 6.008 1 95.75 171 ASN A O 1
ATOM 1381 N N . ARG A 1 172 ? 19.797 -2.113 4.445 1 94.38 172 ARG A N 1
ATOM 1382 C CA . ARG A 1 172 ? 19.656 -0.977 3.543 1 94.38 172 ARG A CA 1
ATOM 1383 C C . ARG A 1 172 ? 18.766 0.103 4.156 1 94.38 172 ARG A C 1
ATOM 1385 O O . ARG A 1 172 ? 19.141 1.28 4.168 1 94.38 172 ARG A O 1
ATOM 1392 N N . VAL A 1 173 ? 17.625 -0.286 4.695 1 96.88 173 VAL A N 1
ATOM 1393 C CA . VAL A 1 173 ? 16.656 0.633 5.285 1 96.88 173 VAL A CA 1
ATOM 1394 C C . VAL A 1 173 ? 17.266 1.308 6.512 1 96.88 173 VAL A C 1
ATOM 1396 O O . VAL A 1 173 ? 17.109 2.514 6.711 1 96.88 173 VAL A O 1
ATOM 1399 N N . HIS A 1 174 ? 17.953 0.513 7.305 1 97.31 174 HIS A N 1
ATOM 1400 C CA . HIS A 1 174 ? 18.625 1.036 8.492 1 97.31 174 HIS A CA 1
ATOM 1401 C C . HIS A 1 174 ? 19.656 2.088 8.125 1 97.31 174 HIS A C 1
ATOM 1403 O O . HIS A 1 174 ? 19.766 3.129 8.773 1 97.31 174 HIS A O 1
ATOM 1409 N N . ALA A 1 175 ? 20.406 1.815 7.125 1 96.06 175 ALA A N 1
ATOM 1410 C CA . ALA A 1 175 ? 21.438 2.752 6.676 1 96.06 175 ALA A CA 1
ATOM 1411 C C . ALA A 1 175 ? 20.812 4.066 6.211 1 96.06 175 ALA A C 1
ATOM 1413 O O . ALA A 1 175 ? 21.312 5.145 6.531 1 96.06 175 ALA A O 1
ATOM 1414 N N . LEU A 1 176 ? 19.766 3.988 5.438 1 96.31 176 LEU A N 1
ATOM 1415 C CA . LEU A 1 176 ? 19.047 5.176 4.984 1 96.31 176 LEU A CA 1
ATOM 1416 C C . LEU A 1 176 ? 18.5 5.965 6.172 1 96.31 176 LEU A C 1
ATOM 1418 O O . LEU A 1 176 ? 18.625 7.188 6.223 1 96.31 176 LEU A O 1
ATOM 1422 N N . SER A 1 177 ? 17.891 5.238 7.07 1 95.38 177 SER A N 1
ATOM 1423 C CA . SER A 1 177 ? 17.281 5.852 8.25 1 95.38 177 SER A CA 1
ATOM 1424 C C . SER A 1 177 ? 18.328 6.602 9.07 1 95.38 177 SER A C 1
ATOM 1426 O O . SER A 1 177 ? 18.047 7.688 9.586 1 95.38 177 SER A O 1
ATOM 1428 N N . ASN A 1 178 ? 19.516 6.031 9.195 1 93.31 178 ASN A N 1
ATOM 1429 C CA . ASN A 1 178 ? 20.578 6.621 10 1 93.31 178 ASN A CA 1
ATOM 1430 C C . ASN A 1 178 ? 21.219 7.809 9.297 1 93.31 178 ASN A C 1
ATOM 1432 O O . ASN A 1 178 ? 21.766 8.703 9.953 1 93.31 178 ASN A O 1
ATOM 1436 N N . ASN A 1 179 ? 21.219 7.812 8.047 1 94.06 179 ASN A N 1
ATOM 1437 C CA . ASN A 1 179 ? 21.922 8.844 7.289 1 94.06 179 ASN A CA 1
ATOM 1438 C C . ASN A 1 179 ? 21.078 10.109 7.145 1 94.06 179 ASN A C 1
ATOM 1440 O O . ASN A 1 179 ? 21.625 11.219 7.07 1 94.06 179 ASN A O 1
ATOM 1444 N N . PHE A 1 180 ? 19.812 9.969 7.031 1 93.19 180 PHE A N 1
ATOM 1445 C CA . PHE A 1 180 ? 18.938 11.109 6.797 1 93.19 180 PHE A CA 1
ATOM 1446 C C . PHE A 1 180 ? 18.094 11.398 8.031 1 93.19 180 PHE A C 1
ATOM 1448 O O . PHE A 1 180 ? 17.703 10.477 8.75 1 93.19 180 PHE A O 1
ATOM 1455 N N . GLU A 1 181 ? 17.812 12.656 8.25 1 89.69 181 GLU A N 1
ATOM 1456 C CA . GLU A 1 181 ? 16.953 13.07 9.367 1 89.69 181 GLU A CA 1
ATOM 1457 C C . GLU A 1 181 ? 15.508 12.625 9.141 1 89.69 181 GLU A C 1
ATOM 1459 O O . GLU A 1 181 ? 14.859 12.125 10.062 1 89.69 181 GLU A O 1
ATOM 1464 N N . MET A 1 182 ? 15.023 12.93 8.008 1 91.88 182 MET A N 1
ATOM 1465 C CA . MET A 1 182 ? 13.703 12.5 7.547 1 91.88 182 MET A CA 1
ATOM 1466 C C . MET A 1 182 ? 13.703 12.234 6.047 1 91.88 182 MET A C 1
ATOM 1468 O O . MET A 1 182 ? 14.547 12.773 5.32 1 91.88 182 MET A O 1
ATOM 1472 N N . ALA A 1 183 ? 12.82 11.367 5.676 1 95.81 183 ALA A N 1
ATOM 1473 C CA . ALA A 1 183 ? 12.719 11.07 4.25 1 95.81 183 ALA A CA 1
ATOM 1474 C C . ALA A 1 183 ? 11.289 10.688 3.867 1 95.81 183 ALA A C 1
ATOM 1476 O O . ALA A 1 183 ? 10.422 10.578 4.73 1 95.81 183 ALA A O 1
ATOM 1477 N N . CYS A 1 184 ? 11.039 10.742 2.658 1 96.69 184 CYS A N 1
ATOM 1478 C CA . CYS A 1 184 ? 9.836 10.133 2.107 1 96.69 184 CYS A CA 1
ATOM 1479 C C . CYS A 1 184 ? 10.188 9.039 1.105 1 96.69 184 CYS A C 1
ATOM 1481 O O . CYS A 1 184 ? 10.531 9.328 -0.042 1 96.69 184 CYS A O 1
ATOM 1483 N N . VAL A 1 185 ? 10.125 7.859 1.559 1 97.06 185 VAL A N 1
ATOM 1484 C CA . VAL A 1 185 ? 10.227 6.676 0.713 1 97.06 185 VAL A CA 1
ATOM 1485 C C . VAL A 1 185 ? 8.852 6.031 0.556 1 97.06 185 VAL A C 1
ATOM 1487 O O . VAL A 1 185 ? 8.594 4.961 1.11 1 97.06 185 VAL A O 1
ATOM 1490 N N . ALA A 1 186 ? 8.062 6.641 -0.262 1 96.06 186 ALA A N 1
ATOM 1491 C CA . ALA A 1 186 ? 6.699 6.152 -0.427 1 96.06 186 ALA A CA 1
ATOM 1492 C C . ALA A 1 186 ? 6.668 4.879 -1.271 1 96.06 186 ALA A C 1
ATOM 1494 O O . ALA A 1 186 ? 7.547 4.66 -2.107 1 96.06 186 ALA A O 1
ATOM 1495 N N . GLY A 1 187 ? 5.637 4.023 -1.031 1 94.81 187 GLY A N 1
ATOM 1496 C CA . GLY A 1 187 ? 5.52 2.742 -1.714 1 94.81 187 GLY A CA 1
ATOM 1497 C C . GLY A 1 187 ? 5.859 1.56 -0.826 1 94.81 187 GLY A C 1
ATOM 1498 O O . GLY A 1 187 ? 6.129 1.728 0.365 1 94.81 187 GLY A O 1
ATOM 1499 N N . SER A 1 188 ? 5.836 0.361 -1.373 1 93.25 188 SER A N 1
ATOM 1500 C CA . SER A 1 188 ? 6.145 -0.85 -0.618 1 93.25 188 SER A CA 1
ATOM 1501 C C . SER A 1 188 ? 7.645 -1.015 -0.423 1 93.25 188 SER A C 1
ATOM 1503 O O . SER A 1 188 ? 8.414 -0.904 -1.379 1 93.25 188 SER A O 1
ATOM 1505 N N . TRP A 1 189 ? 8.008 -1.211 0.842 1 94.94 189 TRP A N 1
ATOM 1506 C CA . TRP A 1 189 ? 9.414 -1.462 1.131 1 94.94 189 TRP A CA 1
ATOM 1507 C C . TRP A 1 189 ? 9.742 -2.943 0.986 1 94.94 189 TRP A C 1
ATOM 1509 O O . TRP A 1 189 ? 10.875 -3.305 0.638 1 94.94 189 TRP A O 1
ATOM 1519 N N . SER A 1 190 ? 8.758 -3.742 1.296 1 92.75 190 SER A N 1
ATOM 1520 C CA . SER A 1 190 ? 8.836 -5.195 1.173 1 92.75 190 SER A CA 1
ATOM 1521 C C . SER A 1 190 ? 7.656 -5.742 0.375 1 92.75 190 SER A C 1
ATOM 1523 O O . SER A 1 190 ? 6.566 -5.164 0.389 1 92.75 190 SER A O 1
ATOM 1525 N N . PRO A 1 191 ? 7.953 -6.875 -0.292 1 90.75 191 PRO A N 1
ATOM 1526 C CA . PRO A 1 191 ? 6.859 -7.457 -1.071 1 90.75 191 PRO A CA 1
ATOM 1527 C C . PRO A 1 191 ? 5.75 -8.039 -0.193 1 90.75 191 PRO A C 1
ATOM 1529 O O . PRO A 1 191 ? 4.652 -8.312 -0.682 1 90.75 191 PRO A O 1
ATOM 1532 N N . ASP A 1 192 ? 5.977 -8.289 1.01 1 93.31 192 ASP A N 1
ATOM 1533 C CA . ASP A 1 192 ? 4.992 -8.82 1.949 1 93.31 192 ASP A CA 1
ATOM 1534 C C . ASP A 1 192 ? 4.516 -7.734 2.918 1 93.31 192 ASP A C 1
ATOM 1536 O O . ASP A 1 192 ? 5.332 -7.031 3.516 1 93.31 192 ASP A O 1
ATOM 1540 N N . ALA A 1 193 ? 3.188 -7.633 3.098 1 92.38 193 ALA A N 1
ATOM 1541 C CA . ALA A 1 193 ? 2.578 -6.547 3.863 1 92.38 193 ALA A CA 1
ATOM 1542 C C . ALA A 1 193 ? 3.002 -6.605 5.328 1 92.38 193 ALA A C 1
ATOM 1544 O O . ALA A 1 193 ? 3.125 -5.566 5.984 1 92.38 193 ALA A O 1
ATOM 1545 N N . ILE A 1 194 ? 3.219 -7.789 5.84 1 91.44 194 ILE A N 1
ATOM 1546 C CA . ILE A 1 194 ? 3.598 -7.953 7.242 1 91.44 194 ILE A CA 1
ATOM 1547 C C . ILE A 1 194 ? 4.973 -7.332 7.48 1 91.44 194 ILE A C 1
ATOM 1549 O O . ILE A 1 194 ? 5.141 -6.504 8.375 1 91.44 194 ILE A O 1
ATOM 1553 N N . PHE A 1 195 ? 5.895 -7.684 6.656 1 93.56 195 PHE A N 1
ATOM 1554 C CA . PHE A 1 195 ? 7.258 -7.199 6.824 1 93.56 195 PHE A CA 1
ATOM 1555 C C . PHE A 1 195 ? 7.359 -5.727 6.441 1 93.56 195 PHE A C 1
ATOM 1557 O O . PHE A 1 195 ? 8.148 -4.98 7.023 1 93.56 195 PHE A O 1
ATOM 1564 N N . ASP A 1 196 ? 6.566 -5.297 5.48 1 94.31 196 ASP A N 1
ATOM 1565 C CA . ASP A 1 196 ? 6.484 -3.883 5.129 1 94.31 196 ASP A CA 1
ATOM 1566 C C . ASP A 1 196 ? 6.09 -3.037 6.336 1 94.31 196 ASP A C 1
ATOM 1568 O O . ASP A 1 196 ? 6.727 -2.021 6.625 1 94.31 196 ASP A O 1
ATOM 1572 N N . GLY A 1 197 ? 5.02 -3.504 7.027 1 93.06 197 GLY A N 1
ATOM 1573 C CA . GLY A 1 197 ? 4.555 -2.803 8.211 1 93.06 197 GLY A CA 1
ATOM 1574 C C . GLY A 1 197 ? 5.582 -2.77 9.328 1 93.06 197 GLY A C 1
ATOM 1575 O O . GLY A 1 197 ? 5.723 -1.761 10.023 1 93.06 197 GLY A O 1
ATOM 1576 N N . GLN A 1 198 ? 6.297 -3.842 9.508 1 94.19 198 GLN A N 1
ATOM 1577 C CA . GLN A 1 198 ? 7.316 -3.928 10.547 1 94.19 198 GLN A CA 1
ATOM 1578 C C . GLN A 1 198 ? 8.461 -2.953 10.289 1 94.19 198 GLN A C 1
ATOM 1580 O O . GLN A 1 198 ? 8.906 -2.252 11.195 1 94.19 198 GLN A O 1
ATOM 1585 N N . LEU A 1 199 ? 8.891 -2.938 9.039 1 96.06 199 LEU A N 1
ATOM 1586 C CA . LEU A 1 199 ? 9.984 -2.033 8.68 1 96.06 199 LEU A CA 1
ATOM 1587 C C . LEU A 1 199 ? 9.555 -0.578 8.836 1 96.06 199 LEU A C 1
ATOM 1589 O O . LEU A 1 199 ? 10.297 0.235 9.398 1 96.06 199 LEU A O 1
ATOM 1593 N N . LYS A 1 200 ? 8.375 -0.259 8.43 1 93.81 200 LYS A N 1
ATOM 1594 C CA . LYS A 1 200 ? 7.883 1.111 8.508 1 93.81 200 LYS A CA 1
ATOM 1595 C C . LYS A 1 200 ? 7.652 1.534 9.953 1 93.81 200 LYS A C 1
ATOM 1597 O O . LYS A 1 200 ? 7.762 2.717 10.289 1 93.81 200 LYS A O 1
ATOM 1602 N N . SER A 1 201 ? 7.32 0.56 10.773 1 91.69 201 SER A N 1
ATOM 1603 C CA . SER A 1 201 ? 7.18 0.841 12.195 1 91.69 201 SER A CA 1
ATOM 1604 C C . SER A 1 201 ? 8.523 1.175 12.828 1 91.69 201 SER A C 1
ATOM 1606 O O . SER A 1 201 ? 8.633 2.113 13.625 1 91.69 201 SER A O 1
ATOM 1608 N N . GLN A 1 202 ? 9.516 0.466 12.469 1 93.25 202 GLN A N 1
ATOM 1609 C CA . GLN A 1 202 ? 10.836 0.597 13.086 1 93.25 202 GLN A CA 1
ATOM 1610 C C . GLN A 1 202 ? 11.578 1.813 12.539 1 93.25 202 GLN A C 1
ATOM 1612 O O . GLN A 1 202 ? 12.312 2.479 13.273 1 93.25 202 GLN A O 1
ATOM 1617 N N . TYR A 1 203 ? 11.391 2.092 11.297 1 95.12 203 TYR A N 1
ATOM 1618 C CA . TYR A 1 203 ? 12.141 3.158 10.633 1 95.12 203 TYR A CA 1
ATOM 1619 C C . TYR A 1 203 ? 11.195 4.234 10.109 1 95.12 203 TYR A C 1
ATOM 1621 O O . TYR A 1 203 ? 11.266 4.609 8.938 1 95.12 203 TYR A O 1
ATOM 1629 N N . ARG A 1 204 ? 10.453 4.77 10.984 1 91.94 204 ARG A N 1
ATOM 1630 C CA . ARG A 1 204 ? 9.336 5.656 10.688 1 91.94 204 ARG A CA 1
ATOM 1631 C C . ARG A 1 204 ? 9.82 6.984 10.125 1 91.94 204 ARG A C 1
ATOM 1633 O O . ARG A 1 204 ? 9.07 7.688 9.445 1 91.94 204 ARG A O 1
ATOM 1640 N N . ASN A 1 205 ? 11.062 7.477 10.406 1 92.81 205 ASN A N 1
ATOM 1641 C CA . ASN A 1 205 ? 11.586 8.734 9.891 1 92.81 205 ASN A CA 1
ATOM 1642 C C . ASN A 1 205 ? 11.664 8.727 8.367 1 92.81 205 ASN A C 1
ATOM 1644 O O . ASN A 1 205 ? 11.648 9.781 7.734 1 92.81 205 ASN A O 1
ATOM 1648 N N . LEU A 1 206 ? 11.664 7.488 7.777 1 96.56 206 LEU A N 1
ATOM 1649 C CA . LEU A 1 206 ? 11.734 7.375 6.324 1 96.56 206 LEU A CA 1
ATOM 1650 C C . LEU A 1 206 ? 10.367 7.602 5.695 1 96.56 206 LEU A C 1
ATOM 1652 O O . LEU A 1 206 ? 10.242 7.668 4.473 1 96.56 206 LEU A O 1
ATOM 1656 N N . CYS A 1 207 ? 9.344 7.789 6.539 1 94.69 207 CYS A N 1
ATOM 1657 C CA . CYS A 1 207 ? 7.996 8.117 6.074 1 94.69 207 CYS A CA 1
ATOM 1658 C C . CYS A 1 207 ? 7.578 9.5 6.555 1 94.69 207 CYS A C 1
ATOM 1660 O O . CYS A 1 207 ? 6.551 10.031 6.125 1 94.69 207 CYS A O 1
ATOM 1662 N N . ALA A 1 208 ? 8.359 10.109 7.352 1 92.25 208 ALA A N 1
ATOM 1663 C CA . ALA A 1 208 ? 7.961 11.312 8.086 1 92.25 208 ALA A CA 1
ATOM 1664 C C . ALA A 1 208 ? 7.758 12.492 7.137 1 92.25 208 ALA A C 1
ATOM 1666 O O . ALA A 1 208 ? 6.918 13.359 7.391 1 92.25 208 ALA A O 1
ATOM 1667 N N . ALA A 1 209 ? 8.5 12.484 6.035 1 94.19 209 ALA A N 1
ATOM 1668 C CA . ALA A 1 209 ? 8.43 13.609 5.102 1 94.19 209 ALA A CA 1
ATOM 1669 C C . ALA A 1 209 ? 7.305 13.406 4.09 1 94.19 209 ALA A C 1
ATOM 1671 O O . ALA A 1 209 ? 6.984 14.312 3.316 1 94.19 209 ALA A O 1
ATOM 1672 N N . CYS A 1 210 ? 6.695 12.258 4.098 1 94.94 210 CYS A N 1
ATOM 1673 C CA . CYS A 1 210 ? 5.668 11.953 3.111 1 94.94 210 CYS A CA 1
ATOM 1674 C C . CYS A 1 210 ? 4.395 12.75 3.387 1 94.94 210 CYS A C 1
ATOM 1676 O O . CYS A 1 210 ? 4.238 13.32 4.465 1 94.94 210 CYS A O 1
ATOM 1678 N N . ASP A 1 211 ? 3.541 12.836 2.357 1 92.44 211 ASP A N 1
ATOM 1679 C CA . ASP A 1 211 ? 2.273 13.547 2.5 1 92.44 211 ASP A CA 1
ATOM 1680 C C . ASP A 1 211 ? 1.36 12.852 3.504 1 92.44 211 ASP A C 1
ATOM 1682 O O . ASP A 1 211 ? 0.55 13.5 4.168 1 92.44 211 ASP A O 1
ATOM 1686 N N . ASN A 1 212 ? 1.391 11.555 3.486 1 90.88 212 ASN A N 1
ATOM 1687 C CA . ASN A 1 212 ? 0.739 10.734 4.496 1 90.88 212 ASN A CA 1
ATOM 1688 C C . ASN A 1 212 ? 1.745 9.852 5.238 1 90.88 212 ASN A C 1
ATOM 1690 O O . ASN A 1 212 ? 1.836 8.656 4.984 1 90.88 212 ASN A O 1
ATOM 1694 N N . PRO A 1 213 ? 2.326 10.43 6.246 1 92.06 213 PRO A N 1
ATOM 1695 C CA . PRO A 1 213 ? 3.426 9.734 6.922 1 92.06 213 PRO A CA 1
ATOM 1696 C C . PRO A 1 213 ? 2.971 8.469 7.637 1 92.06 213 PRO A C 1
ATOM 1698 O O . PRO A 1 213 ? 3.779 7.57 7.879 1 92.06 213 PRO A O 1
ATOM 1701 N N . ALA A 1 214 ? 1.719 8.344 7.961 1 90.75 214 ALA A N 1
ATOM 1702 C CA . ALA A 1 214 ? 1.23 7.172 8.688 1 90.75 214 ALA A CA 1
ATOM 1703 C C . ALA A 1 214 ? 1.245 5.93 7.809 1 90.75 214 ALA A C 1
ATOM 1705 O O . ALA A 1 214 ? 1.526 4.824 8.281 1 90.75 214 ALA A O 1
ATOM 1706 N N . SER A 1 215 ? 0.999 6.09 6.555 1 89.88 215 SER A N 1
ATOM 1707 C CA . SER A 1 215 ? 0.939 4.949 5.645 1 89.88 215 SER A CA 1
ATOM 1708 C C . SER A 1 215 ? 2.172 4.891 4.75 1 89.88 215 SER A C 1
ATOM 1710 O O . SER A 1 215 ? 2.879 3.881 4.727 1 89.88 215 SER A O 1
ATOM 1712 N N . CYS A 1 216 ? 2.414 6.023 4.086 1 93.12 216 CYS A N 1
ATOM 1713 C CA . CYS A 1 216 ? 3.562 6.113 3.189 1 93.12 216 CYS A CA 1
ATOM 1714 C C . CYS A 1 216 ? 3.445 5.105 2.049 1 93.12 216 CYS A C 1
ATOM 1716 O O . CYS A 1 216 ? 4.359 4.316 1.816 1 93.12 216 CYS A O 1
ATOM 1718 N N . TYR A 1 217 ? 2.277 4.957 1.406 1 92.69 217 TYR A N 1
ATOM 1719 C CA . TYR A 1 217 ? 2.006 3.953 0.384 1 92.69 217 TYR A CA 1
ATOM 1720 C C . TYR A 1 217 ? 2.178 4.535 -1.014 1 92.69 217 TYR A C 1
ATOM 1722 O O . TYR A 1 217 ? 2.67 5.656 -1.169 1 92.69 217 TYR A O 1
ATOM 1730 N N . ILE A 1 218 ? 1.863 3.752 -1.985 1 91.69 218 ILE A N 1
ATOM 1731 C CA . ILE A 1 218 ? 2.121 4.086 -3.381 1 91.69 218 ILE A CA 1
ATOM 1732 C C . ILE A 1 218 ? 1.228 5.25 -3.807 1 91.69 218 ILE A C 1
ATOM 1734 O O . ILE A 1 218 ? 1.547 5.973 -4.754 1 91.69 218 ILE A O 1
ATOM 1738 N N . ASP A 1 219 ? 0.131 5.52 -3.109 1 88.88 219 ASP A N 1
ATOM 1739 C CA . ASP A 1 219 ? -0.789 6.586 -3.492 1 88.88 219 ASP A CA 1
ATOM 1740 C C . ASP A 1 219 ? -0.363 7.922 -2.889 1 88.88 219 ASP A C 1
ATOM 1742 O O . ASP A 1 219 ? -1.038 8.938 -3.074 1 88.88 219 ASP A O 1
ATOM 1746 N N . ASP A 1 220 ? 0.787 7.996 -2.135 1 93.06 220 ASP A N 1
ATOM 1747 C CA . ASP A 1 220 ? 1.349 9.25 -1.645 1 93.06 220 ASP A CA 1
ATOM 1748 C C . ASP A 1 220 ? 1.743 10.164 -2.801 1 93.06 220 ASP A C 1
ATOM 1750 O O . ASP A 1 220 ? 2.281 9.703 -3.809 1 93.06 220 ASP A O 1
ATOM 1754 N N . LYS A 1 221 ? 1.462 11.43 -2.688 1 92.25 221 LYS A N 1
ATOM 1755 C CA . LYS A 1 221 ? 1.71 12.352 -3.793 1 92.25 221 LYS A CA 1
ATOM 1756 C C . LYS A 1 221 ? 3.201 12.445 -4.102 1 92.25 221 LYS A C 1
ATOM 1758 O O . LYS A 1 221 ? 3.588 12.836 -5.207 1 92.25 221 LYS A O 1
ATOM 1763 N N . TYR A 1 222 ? 4.059 12.133 -3.109 1 95.5 222 TYR A N 1
ATOM 1764 C CA . TYR A 1 222 ? 5.5 12.25 -3.309 1 95.5 222 TYR A CA 1
ATOM 1765 C C . TYR A 1 222 ? 6.098 10.93 -3.777 1 95.5 222 TYR A C 1
ATOM 1767 O O . TYR A 1 222 ? 7.32 10.773 -3.809 1 95.5 222 TYR A O 1
ATOM 1775 N N . HIS A 1 223 ? 5.293 9.945 -4.156 1 94.94 223 HIS A N 1
ATOM 1776 C CA . HIS A 1 223 ? 5.762 8.656 -4.652 1 94.94 223 HIS A CA 1
ATOM 1777 C C . HIS A 1 223 ? 6.152 8.742 -6.125 1 94.94 223 HIS A C 1
ATOM 1779 O O . HIS A 1 223 ? 5.527 9.477 -6.895 1 94.94 223 HIS A O 1
ATOM 1785 N N . GLY A 1 224 ? 7.176 7.973 -6.496 1 93.69 224 GLY A N 1
ATOM 1786 C CA . GLY A 1 224 ? 7.535 7.816 -7.895 1 93.69 224 GLY A CA 1
ATOM 1787 C C . GLY A 1 224 ? 8.492 8.883 -8.391 1 93.69 224 GLY A C 1
ATOM 1788 O O . GLY A 1 224 ? 8.953 9.719 -7.609 1 93.69 224 GLY A O 1
ATOM 1789 N N . ARG A 1 225 ? 8.719 8.875 -9.68 1 91.69 225 ARG A N 1
ATOM 1790 C CA . ARG A 1 225 ? 9.68 9.758 -10.328 1 91.69 225 ARG A CA 1
ATOM 1791 C C . ARG A 1 225 ? 9.25 11.219 -10.219 1 91.69 225 ARG A C 1
ATOM 1793 O O . ARG A 1 225 ? 10.047 12.078 -9.828 1 91.69 225 ARG A O 1
ATOM 1800 N N . GLU A 1 226 ? 8.039 11.414 -10.516 1 92.44 226 GLU A N 1
ATOM 1801 C CA . GLU A 1 226 ? 7.543 12.789 -10.453 1 92.44 226 GLU A CA 1
ATOM 1802 C C . GLU A 1 226 ? 7.316 13.227 -9.008 1 92.44 226 GLU A C 1
ATOM 1804 O O . GLU A 1 226 ? 7.5 14.398 -8.672 1 92.44 226 GLU A O 1
ATOM 1809 N N . GLY A 1 227 ? 6.984 12.266 -8.188 1 95.31 227 GLY A N 1
ATOM 1810 C CA . GLY A 1 227 ? 6.723 12.57 -6.793 1 95.31 227 GLY A CA 1
ATOM 1811 C C . GLY A 1 227 ? 7.953 13.039 -6.039 1 95.31 227 GLY A C 1
ATOM 1812 O O . GLY A 1 227 ? 7.879 13.938 -5.207 1 95.31 227 GLY A O 1
ATOM 1813 N N . ALA A 1 228 ? 9.055 12.383 -6.281 1 96.38 228 ALA A N 1
ATOM 1814 C CA . ALA A 1 228 ? 10.297 12.766 -5.621 1 96.38 228 ALA A CA 1
ATOM 1815 C C . ALA A 1 228 ? 10.68 14.203 -5.965 1 96.38 228 ALA A C 1
ATOM 1817 O O . ALA A 1 228 ? 11.18 14.945 -5.109 1 96.38 228 ALA A O 1
ATOM 1818 N N . LEU A 1 229 ? 10.477 14.594 -7.215 1 96.5 229 LEU A N 1
ATOM 1819 C CA . LEU A 1 229 ? 10.75 15.961 -7.648 1 96.5 229 LEU A CA 1
ATOM 1820 C C . LEU A 1 229 ? 9.82 16.953 -6.957 1 96.5 229 LEU A C 1
ATOM 1822 O O . LEU A 1 229 ? 10.25 18.016 -6.512 1 96.5 229 LEU A O 1
ATOM 1826 N N . LEU A 1 230 ? 8.578 16.609 -6.875 1 96.19 230 LEU A N 1
ATOM 1827 C CA . LEU A 1 230 ? 7.59 17.453 -6.203 1 96.19 230 LEU A CA 1
ATOM 1828 C C . LEU A 1 230 ? 7.938 17.625 -4.727 1 96.19 230 LEU A C 1
ATOM 1830 O O . LEU A 1 230 ? 7.805 18.719 -4.176 1 96.19 230 LEU A O 1
ATOM 1834 N N . CYS A 1 231 ? 8.359 16.516 -4.102 1 96.44 231 CYS A N 1
ATOM 1835 C CA . CYS A 1 231 ? 8.789 16.531 -2.705 1 96.44 231 CYS A CA 1
ATOM 1836 C C . CYS A 1 231 ? 9.891 17.547 -2.48 1 96.44 231 CYS A C 1
ATOM 1838 O O . CYS A 1 231 ? 9.852 18.312 -1.518 1 96.44 231 CYS A O 1
ATOM 1840 N N . LEU A 1 232 ? 10.805 17.594 -3.359 1 96.88 232 LEU A N 1
ATOM 1841 C CA . LEU A 1 232 ? 11.93 18.516 -3.264 1 96.88 232 LEU A CA 1
ATOM 1842 C C . LEU A 1 232 ? 11.469 19.953 -3.488 1 96.88 232 LEU A C 1
ATOM 1844 O O . LEU A 1 232 ? 11.828 20.859 -2.721 1 96.88 232 LEU A O 1
ATOM 1848 N N . THR A 1 233 ? 10.656 20.219 -4.477 1 95.75 233 THR A N 1
ATOM 1849 C CA . THR A 1 233 ? 10.289 21.578 -4.852 1 95.75 233 THR A CA 1
ATOM 1850 C C . THR A 1 233 ? 9.211 22.125 -3.92 1 95.75 233 THR A C 1
ATOM 1852 O O . THR A 1 233 ? 8.992 23.328 -3.857 1 95.75 233 THR A O 1
ATOM 1855 N N . ASP A 1 234 ? 8.508 21.219 -3.221 1 91.94 234 ASP A N 1
ATOM 1856 C CA . ASP A 1 234 ? 7.574 21.625 -2.18 1 91.94 234 ASP A CA 1
ATOM 1857 C C . ASP A 1 234 ? 8.312 22.016 -0.902 1 91.94 234 ASP A C 1
ATOM 1859 O O . ASP A 1 234 ? 7.688 22.297 0.122 1 91.94 234 ASP A O 1
ATOM 1863 N N . ASP A 1 235 ? 9.594 21.906 -0.917 1 91.06 235 ASP A N 1
ATOM 1864 C CA . ASP A 1 235 ? 10.469 22.297 0.186 1 91.06 235 ASP A CA 1
ATOM 1865 C C . ASP A 1 235 ? 10.305 21.344 1.37 1 91.06 235 ASP A C 1
ATOM 1867 O O . ASP A 1 235 ? 10.352 21.766 2.525 1 91.06 235 ASP A O 1
ATOM 1871 N N . VAL A 1 236 ? 10.008 20.156 1.059 1 91.75 236 VAL A N 1
ATOM 1872 C CA . VAL A 1 236 ? 9.883 19.109 2.066 1 91.75 236 VAL A CA 1
ATOM 1873 C C . VAL A 1 236 ? 11.211 18.359 2.205 1 91.75 236 VAL A C 1
ATOM 1875 O O . VAL A 1 236 ? 11.531 17.844 3.275 1 91.75 236 VAL A O 1
ATOM 1878 N N . GLY A 1 237 ? 11.977 18.281 1.129 1 93.69 237 GLY A N 1
ATOM 1879 C CA . GLY A 1 237 ? 13.266 17.609 1.107 1 93.69 237 GLY A CA 1
ATOM 1880 C C . GLY A 1 237 ? 14.398 18.531 0.682 1 93.69 237 GLY A C 1
ATOM 1881 O O . GLY A 1 237 ? 14.172 19.656 0.238 1 93.69 237 GLY A O 1
ATOM 1882 N N . ASP A 1 238 ? 15.672 18.016 0.89 1 95.44 238 ASP A N 1
ATOM 1883 C CA . ASP A 1 238 ? 16.891 18.734 0.513 1 95.44 238 ASP A CA 1
ATOM 1884 C C . ASP A 1 238 ? 17.609 18.016 -0.622 1 95.44 238 ASP A C 1
ATOM 1886 O O . ASP A 1 238 ? 18.438 18.609 -1.308 1 95.44 238 ASP A O 1
ATOM 1890 N N . VAL A 1 239 ? 17.328 16.781 -0.718 1 96.88 239 VAL A N 1
ATOM 1891 C CA . VAL A 1 239 ? 18.016 15.938 -1.688 1 96.88 239 VAL A CA 1
ATOM 1892 C C . VAL A 1 239 ? 17 15.055 -2.41 1 96.88 239 VAL A C 1
ATOM 1894 O O . VAL A 1 239 ? 16.047 14.57 -1.8 1 96.88 239 VAL A O 1
ATOM 1897 N N . ALA A 1 240 ? 17.141 14.844 -3.719 1 97.5 240 ALA A N 1
ATOM 1898 C CA . ALA A 1 240 ? 16.281 13.945 -4.488 1 97.5 240 ALA A CA 1
ATOM 1899 C C . ALA A 1 240 ? 17.047 13.297 -5.637 1 97.5 240 ALA A C 1
ATOM 1901 O O . ALA A 1 240 ? 17.906 13.938 -6.254 1 97.5 240 ALA A O 1
ATOM 1902 N N . TRP A 1 241 ? 16.828 12.102 -5.887 1 96 241 TRP A N 1
ATOM 1903 C CA . TRP A 1 241 ? 17.281 11.414 -7.094 1 96 241 TRP A CA 1
ATOM 1904 C C . TRP A 1 241 ? 16.188 11.422 -8.164 1 96 241 TRP A C 1
ATOM 1906 O O . TRP A 1 241 ? 15.109 10.875 -7.965 1 96 241 TRP A O 1
ATOM 1916 N N . VAL A 1 242 ? 16.531 12.016 -9.312 1 96.62 242 VAL A N 1
ATOM 1917 C CA . VAL A 1 242 ? 15.453 12.273 -10.273 1 96.62 242 VAL A CA 1
ATOM 1918 C C . VAL A 1 242 ? 15.984 12.125 -11.695 1 96.62 242 VAL A C 1
ATOM 1920 O O . VAL A 1 242 ? 17.188 12.078 -11.914 1 96.62 242 VAL A O 1
ATOM 1923 N N . ARG A 1 243 ? 15.031 11.984 -12.617 1 95.94 243 ARG A N 1
ATOM 1924 C CA . ARG A 1 243 ? 15.391 12.023 -14.039 1 95.94 243 ARG A CA 1
ATOM 1925 C C . ARG A 1 243 ? 15.641 13.453 -14.492 1 95.94 243 ARG A C 1
ATOM 1927 O O . ARG A 1 243 ? 14.914 14.375 -14.102 1 95.94 243 ARG A O 1
ATOM 1934 N N . LEU A 1 244 ? 16.625 13.633 -15.32 1 96.75 244 LEU A N 1
ATOM 1935 C CA . LEU A 1 244 ? 16.984 14.961 -15.812 1 96.75 244 LEU A CA 1
ATOM 1936 C C . LEU A 1 244 ? 15.867 15.562 -16.641 1 96.75 244 LEU A C 1
ATOM 1938 O O . LEU A 1 244 ? 15.531 16.734 -16.484 1 96.75 244 LEU A O 1
ATOM 1942 N N . ASP A 1 245 ? 15.297 14.75 -17.531 1 95 245 ASP A N 1
ATOM 1943 C CA . ASP A 1 245 ? 14.242 15.266 -18.406 1 95 245 ASP A CA 1
ATOM 1944 C C . ASP A 1 245 ? 13.008 15.672 -17.594 1 95 245 ASP A C 1
ATOM 1946 O O . ASP A 1 245 ? 12.391 16.703 -17.875 1 95 245 ASP A O 1
ATOM 1950 N N . ASP A 1 246 ? 12.664 14.922 -16.594 1 95.56 246 ASP A N 1
ATOM 1951 C CA . ASP A 1 246 ? 11.562 15.281 -15.695 1 95.56 246 ASP A CA 1
ATOM 1952 C C . ASP A 1 246 ? 11.852 16.594 -14.969 1 95.56 246 ASP A C 1
ATOM 1954 O O . ASP A 1 246 ? 10.953 17.406 -14.773 1 95.56 246 ASP A O 1
ATOM 1958 N N . THR A 1 247 ? 13.055 16.75 -14.547 1 96.88 247 THR A N 1
ATOM 1959 C CA . THR A 1 247 ? 13.477 17.938 -13.812 1 96.88 247 THR A CA 1
ATOM 1960 C C . THR A 1 247 ? 13.297 19.188 -14.656 1 96.88 247 THR A C 1
ATOM 1962 O O . THR A 1 247 ? 12.695 20.172 -14.195 1 96.88 247 THR A O 1
ATOM 1965 N N . LEU A 1 248 ? 13.805 19.094 -15.852 1 95.88 248 LEU A N 1
ATOM 1966 C CA . LEU A 1 248 ? 13.742 20.25 -16.734 1 95.88 248 LEU A CA 1
ATOM 1967 C C . LEU A 1 248 ? 12.297 20.609 -17.078 1 95.88 248 LEU A C 1
ATOM 1969 O O . LEU A 1 248 ? 11.922 21.781 -17.047 1 95.88 248 LEU A O 1
ATOM 1973 N N . LEU A 1 249 ? 11.539 19.625 -17.312 1 95.44 249 LEU A N 1
ATOM 1974 C CA . LEU A 1 249 ? 10.133 19.844 -17.609 1 95.44 249 LEU A CA 1
ATOM 1975 C C . LEU A 1 249 ? 9.398 20.406 -16.406 1 95.44 249 LEU A C 1
ATOM 1977 O O . LEU A 1 249 ? 8.594 21.328 -16.531 1 95.44 249 LEU A O 1
ATOM 1981 N N . HIS A 1 250 ? 9.641 19.875 -15.266 1 95.69 250 HIS A N 1
ATOM 1982 C CA . HIS A 1 250 ? 9 20.312 -14.031 1 95.69 250 HIS A CA 1
ATOM 1983 C C . HIS A 1 250 ? 9.344 21.766 -13.711 1 95.69 250 HIS A C 1
ATOM 1985 O O . HIS A 1 250 ? 8.477 22.547 -13.32 1 95.69 250 HIS A O 1
ATOM 1991 N N . PHE A 1 251 ? 10.562 22.109 -13.82 1 95.94 251 PHE A N 1
ATOM 1992 C CA . PHE A 1 251 ? 11.008 23.469 -13.516 1 95.94 251 PHE A CA 1
ATOM 1993 C C . PHE A 1 251 ? 10.336 24.484 -14.438 1 95.94 251 PHE A C 1
ATOM 1995 O O . PHE A 1 251 ? 9.977 25.578 -14.008 1 95.94 251 PHE A O 1
ATOM 2002 N N . LYS A 1 252 ? 10.172 24.078 -15.656 1 93.62 252 LYS A N 1
ATOM 2003 C CA . LYS A 1 252 ? 9.508 24.953 -16.625 1 93.62 252 LYS A CA 1
ATOM 2004 C C . LYS A 1 252 ? 8.016 25.078 -16.312 1 93.62 252 LYS A C 1
ATOM 2006 O O . LYS A 1 252 ? 7.484 26.188 -16.234 1 93.62 252 LYS A O 1
ATOM 2011 N N . LYS A 1 253 ? 7.387 23.953 -16.094 1 91.94 253 LYS A N 1
ATOM 2012 C CA . LYS A 1 253 ? 5.941 23.906 -15.891 1 91.94 253 LYS A CA 1
ATOM 2013 C C . LYS A 1 253 ? 5.543 24.609 -14.594 1 91.94 253 LYS A C 1
ATOM 2015 O O . LYS A 1 253 ? 4.527 25.312 -14.547 1 91.94 253 LYS A O 1
ATOM 2020 N N . GLU A 1 254 ? 6.344 24.469 -13.539 1 90.81 254 GLU A N 1
ATOM 2021 C CA . GLU A 1 254 ? 6 24.984 -12.219 1 90.81 254 GLU A CA 1
ATOM 2022 C C . GLU A 1 254 ? 6.707 26.312 -11.953 1 90.81 254 GLU A C 1
ATOM 2024 O O . GLU A 1 254 ? 6.594 26.875 -10.859 1 90.81 254 GLU A O 1
ATOM 2029 N N . ALA A 1 255 ? 7.414 26.844 -12.852 1 92.56 255 ALA A N 1
ATOM 2030 C CA . ALA A 1 255 ? 8.148 28.094 -12.719 1 92.56 255 ALA A CA 1
ATOM 2031 C C . ALA A 1 255 ? 9.016 28.094 -11.461 1 92.56 255 ALA A C 1
ATOM 2033 O O . ALA A 1 255 ? 8.961 29.031 -10.656 1 92.56 255 ALA A O 1
ATOM 2034 N N . VAL A 1 256 ? 9.703 27 -11.305 1 94.56 256 VAL A N 1
ATOM 2035 C CA . VAL A 1 256 ? 10.586 26.828 -10.156 1 94.56 256 VAL A CA 1
ATOM 2036 C C . VAL A 1 256 ? 11.828 27.703 -10.32 1 94.56 256 VAL A C 1
ATOM 2038 O O . VAL A 1 256 ? 12.383 27.781 -11.422 1 94.56 256 VAL A O 1
ATOM 2041 N N . ASP A 1 257 ? 12.266 28.312 -9.289 1 94.81 257 ASP A N 1
ATOM 2042 C CA . ASP A 1 257 ? 13.492 29.109 -9.32 1 94.81 257 ASP A CA 1
ATOM 2043 C C . ASP A 1 257 ? 14.719 28.203 -9.297 1 94.81 257 ASP A C 1
ATOM 2045 O O . ASP A 1 257 ? 15.102 27.688 -8.242 1 94.81 257 ASP A O 1
ATOM 2049 N N . LYS A 1 258 ? 15.406 28.156 -10.359 1 95.44 258 LYS A N 1
ATOM 2050 C CA . LYS A 1 258 ? 16.562 27.281 -10.539 1 95.44 258 LYS A CA 1
ATOM 2051 C C . LYS A 1 258 ? 17.688 27.641 -9.57 1 95.44 258 LYS A C 1
ATOM 2053 O O . LYS A 1 258 ? 18.547 26.812 -9.258 1 95.44 258 LYS A O 1
ATOM 2058 N N . ARG A 1 259 ? 17.734 28.859 -9.086 1 93.75 259 ARG A N 1
ATOM 2059 C CA . ARG A 1 259 ? 18.797 29.359 -8.234 1 93.75 259 ARG A CA 1
ATOM 2060 C C . ARG A 1 259 ? 18.781 28.656 -6.875 1 93.75 259 ARG A C 1
ATOM 2062 O O . ARG A 1 259 ? 19.781 28.672 -6.152 1 93.75 259 ARG A O 1
ATOM 2069 N N . ASN A 1 260 ? 17.688 28.047 -6.574 1 95.38 260 ASN A N 1
ATOM 2070 C CA . ASN A 1 260 ? 17.547 27.422 -5.266 1 95.38 260 ASN A CA 1
ATOM 2071 C C . ASN A 1 260 ? 18.047 25.984 -5.281 1 95.38 260 ASN A C 1
ATOM 2073 O O . ASN A 1 260 ? 18.047 25.297 -4.25 1 95.38 260 ASN A O 1
ATOM 2077 N N . TYR A 1 261 ? 18.578 25.531 -6.457 1 97.56 261 TYR A N 1
ATOM 2078 C CA . TYR A 1 261 ? 18.906 24.109 -6.551 1 97.56 261 TYR A CA 1
ATOM 2079 C C . TYR A 1 261 ? 20.234 23.906 -7.242 1 97.56 261 TYR A C 1
ATOM 2081 O O . TYR A 1 261 ? 20.656 24.719 -8.062 1 97.56 261 TYR A O 1
ATOM 2089 N N . ASN A 1 262 ? 20.906 22.859 -6.863 1 98 262 ASN A N 1
ATOM 2090 C CA . ASN A 1 262 ? 22.172 22.422 -7.441 1 98 262 ASN A CA 1
ATOM 2091 C C . ASN A 1 262 ? 22.125 20.953 -7.855 1 98 262 ASN A C 1
ATOM 2093 O O . ASN A 1 262 ? 21.297 20.188 -7.336 1 98 262 ASN A O 1
ATOM 2097 N N . TYR A 1 263 ? 22.953 20.609 -8.875 1 98.06 263 TYR A N 1
ATOM 2098 C CA . TYR A 1 263 ? 23.266 19.203 -9.125 1 98.06 263 TYR A CA 1
ATOM 2099 C C . TYR A 1 263 ? 24.391 18.734 -8.219 1 98.06 263 TYR A C 1
ATOM 2101 O O . TYR A 1 263 ? 25.406 19.406 -8.07 1 98.06 263 TYR A O 1
ATOM 2109 N N . LEU A 1 264 ? 24.141 17.672 -7.531 1 97.25 264 LEU A N 1
ATOM 2110 C CA . LEU A 1 264 ? 25.25 17.016 -6.836 1 97.25 264 LEU A CA 1
ATOM 2111 C C . LEU A 1 264 ? 26.062 16.156 -7.797 1 97.25 264 LEU A C 1
ATOM 2113 O O . LEU A 1 264 ? 25.516 15.289 -8.484 1 97.25 264 LEU A O 1
ATOM 2117 N N . CYS A 1 265 ? 27.328 16.391 -7.84 1 96.25 265 CYS A N 1
ATOM 2118 C CA . CYS A 1 265 ? 28.188 15.734 -8.828 1 96.25 265 CYS A CA 1
ATOM 2119 C C . CYS A 1 265 ? 28.953 14.578 -8.203 1 96.25 265 CYS A C 1
ATOM 2121 O O . CYS A 1 265 ? 29.109 14.523 -6.984 1 96.25 265 CYS A O 1
ATOM 2123 N N . SER A 1 266 ? 29.453 13.648 -9.031 1 90.69 266 SER A N 1
ATOM 2124 C CA . SER A 1 266 ? 30.094 12.414 -8.586 1 90.69 266 SER A CA 1
ATOM 2125 C C . SER A 1 266 ? 31.453 12.703 -7.953 1 90.69 266 SER A C 1
ATOM 2127 O O . SER A 1 266 ? 31.984 11.883 -7.211 1 90.69 266 SER A O 1
ATOM 2129 N N . ASP A 1 267 ? 31.984 13.883 -8.219 1 91.56 267 ASP A N 1
ATOM 2130 C CA . ASP A 1 267 ? 33.25 14.258 -7.613 1 91.56 267 ASP A CA 1
ATOM 2131 C C . ASP A 1 267 ? 33.062 14.82 -6.207 1 91.56 267 ASP A C 1
ATOM 2133 O O . ASP A 1 267 ? 34.031 15.133 -5.512 1 91.56 267 ASP A O 1
ATOM 2137 N N . GLY A 1 268 ? 31.844 14.93 -5.891 1 92.81 268 GLY A N 1
ATOM 2138 C CA . GLY A 1 268 ? 31.531 15.383 -4.547 1 92.81 268 GLY A CA 1
ATOM 2139 C C . GLY A 1 268 ? 31.078 16.828 -4.488 1 92.81 268 GLY A C 1
ATOM 2140 O O . GLY A 1 268 ? 30.5 17.266 -3.498 1 92.81 268 GLY A O 1
ATOM 2141 N N . GLY A 1 269 ? 31.391 17.547 -5.508 1 95.19 269 GLY A N 1
ATOM 2142 C CA . GLY A 1 269 ? 30.984 18.938 -5.559 1 95.19 269 GLY A CA 1
ATOM 2143 C C . GLY A 1 269 ? 29.578 19.125 -6.102 1 95.19 269 GLY A C 1
ATOM 2144 O O . GLY A 1 269 ? 28.844 18.141 -6.285 1 95.19 269 GLY A O 1
ATOM 2145 N N . THR A 1 270 ? 29.125 20.422 -6.184 1 97 270 THR A N 1
ATOM 2146 C CA . THR A 1 270 ? 27.797 20.75 -6.727 1 97 270 THR A CA 1
ATOM 2147 C C . THR A 1 270 ? 27.922 21.719 -7.895 1 97 270 THR A C 1
ATOM 2149 O O . THR A 1 270 ? 28.953 22.375 -8.062 1 97 270 THR A O 1
ATOM 2152 N N . ARG A 1 271 ? 26.953 21.719 -8.711 1 97.31 271 ARG A N 1
ATOM 2153 C CA . ARG A 1 271 ? 26.828 22.656 -9.828 1 97.31 271 ARG A CA 1
ATOM 2154 C C . ARG A 1 271 ? 25.438 23.266 -9.883 1 97.31 271 ARG A C 1
ATOM 2156 O O . ARG A 1 271 ? 24.438 22.547 -9.922 1 97.31 271 ARG A O 1
ATOM 2163 N N . PRO A 1 272 ? 25.375 24.609 -9.906 1 96.81 272 PRO A N 1
ATOM 2164 C CA . PRO A 1 272 ? 24.047 25.25 -9.938 1 96.81 272 PRO A CA 1
ATOM 2165 C C . PRO A 1 272 ? 23.234 24.859 -11.164 1 96.81 272 PRO A C 1
ATOM 2167 O O . PRO A 1 272 ? 23.766 24.781 -12.266 1 96.81 272 PRO A O 1
ATOM 2170 N N . VAL A 1 273 ? 21.938 24.672 -10.984 1 96.94 273 VAL A N 1
ATOM 2171 C CA . VAL A 1 273 ? 21.047 24.25 -12.062 1 96.94 273 VAL A CA 1
ATOM 2172 C C . VAL A 1 273 ? 20.953 25.344 -13.117 1 96.94 273 VAL A C 1
ATOM 2174 O O . VAL A 1 273 ? 20.781 25.062 -14.305 1 96.94 273 VAL A O 1
ATOM 2177 N N . VAL A 1 274 ? 21.125 26.531 -12.742 1 95.25 274 VAL A N 1
ATOM 2178 C CA . VAL A 1 274 ? 20.969 27.703 -13.609 1 95.25 274 VAL A CA 1
ATOM 2179 C C . VAL A 1 274 ? 22 27.656 -14.727 1 95.25 274 VAL A C 1
ATOM 2181 O O . VAL A 1 274 ? 21.781 28.203 -15.812 1 95.25 274 VAL A O 1
ATOM 2184 N N . TYR A 1 275 ? 23.109 26.938 -14.562 1 95 275 TYR A N 1
ATOM 2185 C CA . TYR A 1 275 ? 24.172 26.875 -15.555 1 95 275 TYR A CA 1
ATOM 2186 C C . TYR A 1 275 ? 23.812 25.938 -16.703 1 95 275 TYR A C 1
ATOM 2188 O O . TYR A 1 275 ? 24.469 25.922 -17.734 1 95 275 TYR A O 1
ATOM 2196 N N . ASP A 1 276 ? 22.812 25.125 -16.562 1 93.31 276 ASP A N 1
ATOM 2197 C CA . ASP A 1 276 ? 22.328 24.203 -17.578 1 93.31 276 ASP A CA 1
ATOM 2198 C C . ASP A 1 276 ? 23.406 23.203 -17.969 1 93.31 276 ASP A C 1
ATOM 2200 O O . ASP A 1 276 ? 23.594 22.922 -19.156 1 93.31 276 ASP A O 1
ATOM 2204 N N . LYS A 1 277 ? 24.234 22.891 -17.047 1 95.88 277 LYS A N 1
ATOM 2205 C CA . LYS A 1 277 ? 25.234 21.844 -17.172 1 95.88 277 LYS A CA 1
ATOM 2206 C C . LYS A 1 277 ? 25.062 20.766 -16.109 1 95.88 277 LYS A C 1
ATOM 2208 O O . LYS A 1 277 ? 25.812 20.719 -15.133 1 95.88 277 LYS A O 1
ATOM 2213 N N . PRO A 1 278 ? 24.25 19.844 -16.375 1 97.06 278 PRO A N 1
ATOM 2214 C CA . PRO A 1 278 ? 23.906 18.859 -15.359 1 97.06 278 PRO A CA 1
ATOM 2215 C C . PRO A 1 278 ? 25.047 17.891 -15.062 1 97.06 278 PRO A C 1
ATOM 2217 O O . PRO A 1 278 ? 25.891 17.641 -15.93 1 97.06 278 PRO A O 1
ATOM 2220 N N . CYS A 1 279 ? 25.125 17.469 -13.867 1 97.31 279 CYS A N 1
ATOM 2221 C CA . CYS A 1 279 ? 26 16.359 -13.461 1 97.31 279 CYS A CA 1
ATOM 2222 C C . CYS A 1 279 ? 25.281 15.031 -13.539 1 97.31 279 CYS A C 1
ATOM 2224 O O . CYS A 1 279 ? 24.578 14.641 -12.602 1 97.31 279 CYS A O 1
ATOM 2226 N N . VAL A 1 280 ? 25.578 14.258 -14.586 1 96.44 280 VAL A N 1
ATOM 2227 C CA . VAL A 1 280 ? 24.859 13.016 -14.836 1 96.44 280 VAL A CA 1
ATOM 2228 C C . VAL A 1 280 ? 25.516 11.867 -14.07 1 96.44 280 VAL A C 1
ATOM 2230 O O . VAL A 1 280 ? 26.75 11.695 -14.133 1 96.44 280 VAL A O 1
ATOM 2233 N N . TRP A 1 281 ? 24.703 11.172 -13.352 1 95.62 281 TRP A N 1
ATOM 2234 C CA . TRP A 1 281 ? 25.188 10.031 -12.594 1 95.62 281 TRP A CA 1
ATOM 2235 C C . TRP A 1 281 ? 25.016 8.734 -13.375 1 95.62 281 TRP A C 1
ATOM 2237 O O . TRP A 1 281 ? 25.922 7.895 -13.398 1 95.62 281 TRP A O 1
ATOM 2247 N N . ILE A 1 282 ? 23.844 8.539 -13.938 1 95.06 282 ILE A N 1
ATOM 2248 C CA . ILE A 1 282 ? 23.531 7.328 -14.68 1 95.06 282 ILE A CA 1
ATOM 2249 C C . ILE A 1 282 ? 22.859 7.695 -16 1 95.06 282 ILE A C 1
ATOM 2251 O O . ILE A 1 282 ? 22.016 8.594 -16.047 1 95.06 282 ILE A O 1
ATOM 2255 N N . SER A 1 283 ? 23.25 7.066 -17.047 1 96.19 283 SER A N 1
ATOM 2256 C CA . SER A 1 283 ? 22.578 7.129 -18.344 1 96.19 283 SER A CA 1
ATOM 2257 C C . SER A 1 283 ? 22.047 5.762 -18.75 1 96.19 283 SER A C 1
ATOM 2259 O O . SER A 1 283 ? 22.812 4.805 -18.875 1 96.19 283 SER A O 1
ATOM 2261 N N . LYS A 1 284 ? 20.766 5.695 -18.891 1 94.75 284 LYS A N 1
ATOM 2262 C CA . LYS A 1 284 ? 20.172 4.426 -19.297 1 94.75 284 LYS A CA 1
ATOM 2263 C C . LYS A 1 284 ? 20.141 4.305 -20.812 1 94.75 284 LYS A C 1
ATOM 2265 O O . LYS A 1 284 ? 19.641 5.195 -21.5 1 94.75 284 LYS A O 1
ATOM 2270 N N . PRO A 1 285 ? 20.688 3.246 -21.344 1 95 285 PRO A N 1
ATOM 2271 C CA . PRO A 1 285 ? 20.641 3.031 -22.781 1 95 285 PRO A CA 1
ATOM 2272 C C . PRO A 1 285 ? 19.25 2.641 -23.281 1 95 285 PRO A C 1
ATOM 2274 O O . PRO A 1 285 ? 18.391 2.26 -22.484 1 95 285 PRO A O 1
ATOM 2277 N N . TRP A 1 286 ? 19.062 2.777 -24.562 1 94.44 286 TRP A N 1
ATOM 2278 C CA . TRP A 1 286 ? 17.859 2.309 -25.234 1 94.44 286 TRP A CA 1
ATOM 2279 C C . TRP A 1 286 ? 17.859 0.789 -25.359 1 94.44 286 TRP A C 1
ATOM 2281 O O . TRP A 1 286 ? 18.922 0.152 -25.266 1 94.44 286 TRP A O 1
ATOM 2291 N N . PRO A 1 287 ? 16.625 0.211 -25.562 1 94.62 287 PRO A N 1
ATOM 2292 C CA . PRO A 1 287 ? 16.641 -1.185 -26 1 94.62 287 PRO A CA 1
ATOM 2293 C C . PRO A 1 287 ? 17.422 -1.385 -27.297 1 94.62 287 PRO A C 1
ATOM 2295 O O . PRO A 1 287 ? 17.5 -0.472 -28.125 1 94.62 287 PRO A O 1
ATOM 2298 N N . VAL A 1 288 ? 18 -2.58 -27.453 1 96.12 288 VAL A N 1
ATOM 2299 C CA . VAL A 1 288 ? 18.922 -2.756 -28.578 1 96.12 288 VAL A CA 1
ATOM 2300 C C . VAL A 1 288 ? 18.578 -4.047 -29.328 1 96.12 288 VAL A C 1
ATOM 2302 O O . VAL A 1 288 ? 17.953 -4.945 -28.766 1 96.12 288 VAL A O 1
ATOM 2305 N N . ILE A 1 289 ? 19 -4.039 -30.547 1 96.56 289 ILE A N 1
ATOM 2306 C CA . ILE A 1 289 ? 19.016 -5.27 -31.328 1 96.56 289 ILE A CA 1
ATOM 2307 C C . ILE A 1 289 ? 20.344 -5.984 -31.141 1 96.56 289 ILE A C 1
ATOM 2309 O O . ILE A 1 289 ? 21.406 -5.379 -31.312 1 96.56 289 ILE A O 1
ATOM 2313 N N . VAL A 1 290 ? 20.234 -7.18 -30.75 1 96.5 290 VAL A N 1
ATOM 2314 C CA . VAL A 1 290 ? 21.406 -8.023 -30.578 1 96.5 290 VAL A CA 1
ATOM 2315 C C . VAL A 1 290 ? 21.375 -9.172 -31.594 1 96.5 290 VAL A C 1
ATOM 2317 O O . VAL A 1 290 ? 20.312 -9.75 -31.844 1 96.5 290 VAL A O 1
ATOM 2320 N N . ALA A 1 291 ? 22.531 -9.414 -32.188 1 96.75 291 ALA A N 1
ATOM 2321 C CA . ALA A 1 291 ? 22.625 -10.461 -33.188 1 96.75 291 ALA A CA 1
ATOM 2322 C C . ALA A 1 291 ? 23.828 -11.359 -32.938 1 96.75 291 ALA A C 1
ATOM 2324 O O . ALA A 1 291 ? 24.797 -10.953 -32.281 1 96.75 291 ALA A O 1
ATOM 2325 N N . SER A 1 292 ? 23.656 -12.578 -33.438 1 94.69 292 SER A N 1
ATOM 2326 C CA . SER A 1 292 ? 24.828 -13.445 -33.438 1 94.69 292 SER A CA 1
ATOM 2327 C C . SER A 1 292 ? 25.969 -12.828 -34.219 1 94.69 292 SER A C 1
ATOM 2329 O O . SER A 1 292 ? 25.75 -12.195 -35.25 1 94.69 292 SER A O 1
ATOM 2331 N N . SER A 1 293 ? 27.172 -13.062 -33.781 1 92 293 SER A N 1
ATOM 2332 C CA . SER A 1 293 ? 28.359 -12.383 -34.312 1 92 293 SER A CA 1
ATOM 2333 C C . SER A 1 293 ? 28.516 -12.656 -35.812 1 92 293 SER A C 1
ATOM 2335 O O . SER A 1 293 ? 28.922 -11.773 -36.562 1 92 293 SER A O 1
ATOM 2337 N N . HIS A 1 294 ? 28.203 -13.805 -36.281 1 91.75 294 HIS A N 1
ATOM 2338 C CA . HIS A 1 294 ? 28.469 -14.203 -37.656 1 91.75 294 HIS A CA 1
ATOM 2339 C C . HIS A 1 294 ? 27.5 -13.539 -38.625 1 91.75 294 HIS A C 1
ATOM 2341 O O . HIS A 1 294 ? 27.781 -13.414 -39.812 1 91.75 294 HIS A O 1
ATOM 2347 N N . ILE A 1 295 ? 26.422 -13.086 -38.156 1 94.25 295 ILE A N 1
ATOM 2348 C CA . ILE A 1 295 ? 25.422 -12.516 -39.062 1 94.25 295 ILE A CA 1
ATOM 2349 C C . ILE A 1 295 ? 25.156 -11.062 -38.656 1 94.25 295 ILE A C 1
ATOM 2351 O O . ILE A 1 295 ? 24.281 -10.406 -39.25 1 94.25 295 ILE A O 1
ATOM 2355 N N . ALA A 1 296 ? 25.875 -10.484 -37.781 1 95.69 296 ALA A N 1
ATOM 2356 C CA . ALA A 1 296 ? 25.641 -9.164 -37.188 1 95.69 296 ALA A CA 1
ATOM 2357 C C . ALA A 1 296 ? 25.703 -8.07 -38.25 1 95.69 296 ALA A C 1
ATOM 2359 O O . ALA A 1 296 ? 24.891 -7.141 -38.25 1 95.69 296 ALA A O 1
ATOM 2360 N N . GLU A 1 297 ? 26.609 -8.141 -39.125 1 94.44 297 GLU A N 1
ATOM 2361 C CA . GLU A 1 297 ? 26.75 -7.133 -40.188 1 94.44 297 GLU A CA 1
ATOM 2362 C C . GLU A 1 297 ? 25.531 -7.105 -41.094 1 94.44 297 GLU A C 1
ATOM 2364 O O . GLU A 1 297 ? 25.062 -6.031 -41.469 1 94.44 297 GLU A O 1
ATOM 2369 N N . LYS A 1 298 ? 25.141 -8.25 -41.406 1 94.19 298 LYS A N 1
ATOM 2370 C CA . LYS A 1 298 ? 23.969 -8.367 -42.25 1 94.19 298 LYS A CA 1
ATOM 2371 C C . LYS A 1 298 ? 22.734 -7.766 -41.594 1 94.19 298 LYS A C 1
ATOM 2373 O O . LYS A 1 298 ? 21.938 -7.086 -42.25 1 94.19 298 LYS A O 1
ATOM 2378 N N . ILE A 1 299 ? 22.625 -8.055 -40.344 1 95.38 299 ILE A N 1
ATOM 2379 C CA . ILE A 1 299 ? 21.5 -7.535 -39.562 1 95.38 299 ILE A CA 1
ATOM 2380 C C . ILE A 1 299 ? 21.578 -6.012 -39.5 1 95.38 299 ILE A C 1
ATOM 2382 O O . ILE A 1 299 ? 20.594 -5.312 -39.719 1 95.38 299 ILE A O 1
ATOM 2386 N N . ALA A 1 300 ? 22.719 -5.492 -39.188 1 94 300 ALA A N 1
ATOM 2387 C CA . ALA A 1 300 ? 22.906 -4.047 -39.094 1 94 300 ALA A CA 1
ATOM 2388 C C . ALA A 1 300 ? 22.531 -3.363 -40.406 1 94 300 ALA A C 1
ATOM 2390 O O . ALA A 1 300 ? 21.891 -2.316 -40.406 1 94 300 ALA A O 1
ATOM 2391 N N . HIS A 1 301 ? 22.891 -3.928 -41.438 1 90.12 301 HIS A N 1
ATOM 2392 C CA . HIS A 1 301 ? 22.609 -3.379 -42.75 1 90.12 301 HIS A CA 1
ATOM 2393 C C . HIS A 1 301 ? 21.109 -3.432 -43.094 1 90.12 301 HIS A C 1
ATOM 2395 O O . HIS A 1 301 ? 20.547 -2.459 -43.562 1 90.12 301 HIS A O 1
ATOM 2401 N N . THR A 1 302 ? 20.578 -4.531 -42.812 1 90.81 302 THR A N 1
ATOM 2402 C CA . THR A 1 302 ? 19.156 -4.703 -43.062 1 90.81 302 THR A CA 1
ATOM 2403 C C . THR A 1 302 ? 18.328 -3.688 -42.281 1 90.81 302 THR A C 1
ATOM 2405 O O . THR A 1 302 ? 17.391 -3.094 -42.812 1 90.81 302 THR A O 1
ATOM 2408 N N . MET A 1 303 ? 18.703 -3.438 -41.031 1 91.19 303 MET A N 1
ATOM 2409 C CA . MET A 1 303 ? 17.969 -2.521 -40.156 1 91.19 303 MET A CA 1
ATOM 2410 C C . MET A 1 303 ? 18.172 -1.076 -40.594 1 91.19 303 MET A C 1
ATOM 2412 O O . MET A 1 303 ? 17.266 -0.25 -40.469 1 91.19 303 MET A O 1
ATOM 2416 N N . SER A 1 304 ? 19.266 -0.785 -41.094 1 84.25 304 SER A N 1
ATOM 2417 C CA . SER A 1 304 ? 19.562 0.571 -41.531 1 84.25 304 SER A CA 1
ATOM 2418 C C . SER A 1 304 ? 18.703 0.942 -42.75 1 84.25 304 SER A C 1
ATOM 2420 O O . SER A 1 304 ? 18.438 2.121 -43 1 84.25 304 SER A O 1
ATOM 2422 N N . LEU A 1 305 ? 18.328 -0.033 -43.406 1 80.69 305 LEU A N 1
ATOM 2423 C CA . LEU A 1 305 ? 17.531 0.206 -44.594 1 80.69 305 LEU A CA 1
ATOM 2424 C C . LEU A 1 305 ? 16.078 0.491 -44.219 1 80.69 305 LEU A C 1
ATOM 2426 O O . LEU A 1 305 ? 15.312 1.035 -45.031 1 80.69 305 LEU A O 1
ATOM 2430 N N . MET A 1 306 ? 15.758 0.278 -42.969 1 81.06 306 MET A N 1
ATOM 2431 C CA . MET A 1 306 ? 14.375 0.417 -42.531 1 81.06 306 MET A CA 1
ATOM 2432 C C . MET A 1 306 ? 14.102 1.828 -42.031 1 81.06 306 MET A C 1
ATOM 2434 O O . MET A 1 306 ? 12.953 2.201 -41.781 1 81.06 306 MET A O 1
ATOM 2438 N N . LYS A 1 307 ? 14.945 2.773 -41.625 1 70.44 307 LYS A N 1
ATOM 2439 C CA . LYS A 1 307 ? 14.867 4.074 -40.969 1 70.44 307 LYS A CA 1
ATOM 2440 C C . LYS A 1 307 ? 13.805 4.957 -41.625 1 70.44 307 LYS A C 1
ATOM 2442 O O . LYS A 1 307 ? 13.148 5.754 -40.938 1 70.44 307 LYS A O 1
ATOM 2447 N N . ASN A 1 308 ? 13.367 4.613 -42.875 1 65.25 308 ASN A N 1
ATOM 2448 C CA . ASN A 1 308 ? 12.477 5.566 -43.531 1 65.25 308 ASN A CA 1
ATOM 2449 C C . ASN A 1 308 ? 11.375 4.863 -44.312 1 65.25 308 ASN A C 1
ATOM 2451 O O . ASN A 1 308 ? 10.789 5.438 -45.219 1 65.25 308 ASN A O 1
ATOM 2455 N N . THR A 1 309 ? 11.18 3.803 -43.719 1 67 309 THR A N 1
ATOM 2456 C CA . THR A 1 309 ? 10.164 3.123 -44.5 1 67 309 THR A CA 1
ATOM 2457 C C . THR A 1 309 ? 8.812 3.143 -43.812 1 67 309 THR A C 1
ATOM 2459 O O . THR A 1 309 ? 8.742 2.957 -42.594 1 67 309 THR A O 1
ATOM 2462 N N . THR A 1 310 ? 7.816 3.719 -44.5 1 67.69 310 THR A N 1
ATOM 2463 C CA . THR A 1 310 ? 6.496 3.871 -43.906 1 67.69 310 THR A CA 1
ATOM 2464 C C . THR A 1 310 ? 5.551 2.773 -44.375 1 67.69 310 THR A C 1
ATOM 2466 O O . THR A 1 310 ? 4.391 2.723 -43.969 1 67.69 310 THR A O 1
ATOM 2469 N N . PHE A 1 311 ? 6.07 1.85 -45.25 1 73.69 311 PHE A N 1
ATOM 2470 C CA . PHE A 1 311 ? 5.109 0.864 -45.75 1 73.69 311 PHE A CA 1
ATOM 2471 C C . PHE A 1 311 ? 5.789 -0.481 -45.969 1 73.69 311 PHE A C 1
ATOM 2473 O O . PHE A 1 311 ? 7.02 -0.565 -46 1 73.69 311 PHE A O 1
ATOM 2480 N N . GLY A 1 312 ? 5.031 -1.572 -45.781 1 85.31 312 GLY A N 1
ATOM 2481 C CA . GLY A 1 312 ? 5.484 -2.902 -46.156 1 85.31 312 GLY A CA 1
ATOM 2482 C C . GLY A 1 312 ? 5.91 -3.746 -44.969 1 85.31 312 GLY A C 1
ATOM 2483 O O . GLY A 1 312 ? 5.398 -3.572 -43.875 1 85.31 312 GLY A O 1
ATOM 2484 N N . TRP A 1 313 ? 6.773 -4.656 -45.281 1 90.19 313 TRP A N 1
ATOM 2485 C CA . TRP A 1 313 ? 7.195 -5.605 -44.25 1 90.19 313 TRP A CA 1
ATOM 2486 C C . TRP A 1 313 ? 8.086 -4.93 -43.219 1 90.19 313 TRP A C 1
ATOM 2488 O O . TRP A 1 313 ? 8.117 -5.344 -42.062 1 90.19 313 TRP A O 1
ATOM 2498 N N . GLU A 1 314 ? 8.672 -3.822 -43.594 1 91.12 314 GLU A N 1
ATOM 2499 C CA . GLU A 1 314 ? 9.57 -3.098 -42.719 1 91.12 314 GLU A CA 1
ATOM 2500 C C . GLU A 1 314 ? 8.805 -2.518 -41.5 1 91.12 314 GLU A C 1
ATOM 2502 O O . GLU A 1 314 ? 9.266 -2.613 -40.375 1 91.12 314 GLU A O 1
ATOM 2507 N N . MET A 1 315 ? 7.727 -2.004 -41.812 1 89.62 315 MET A N 1
ATOM 2508 C CA . MET A 1 315 ? 6.902 -1.43 -40.75 1 89.62 315 MET A CA 1
ATOM 2509 C C . MET A 1 315 ? 6.402 -2.514 -39.812 1 89.62 315 MET A C 1
ATOM 2511 O O . MET A 1 315 ? 6.32 -2.295 -38.594 1 89.62 315 MET A O 1
ATOM 2515 N N . SER A 1 316 ? 6.078 -3.607 -40.312 1 92.25 316 SER A N 1
ATOM 2516 C CA . SER A 1 316 ? 5.605 -4.723 -39.5 1 92.25 316 SER A CA 1
ATOM 2517 C C . SER A 1 316 ? 6.695 -5.223 -38.562 1 92.25 316 SER A C 1
ATOM 2519 O O . SER A 1 316 ? 6.418 -5.559 -37.406 1 92.25 316 SER A O 1
ATOM 2521 N N . VAL A 1 317 ? 7.902 -5.254 -39.031 1 93.62 317 VAL A N 1
ATOM 2522 C CA . VAL A 1 317 ? 9.023 -5.707 -38.219 1 93.62 317 VAL A CA 1
ATOM 2523 C C . VAL A 1 317 ? 9.242 -4.742 -37.062 1 93.62 317 VAL A C 1
ATOM 2525 O O . VAL A 1 317 ? 9.461 -5.164 -35.906 1 93.62 317 VAL A O 1
ATOM 2528 N N . LEU A 1 318 ? 9.172 -3.475 -37.312 1 92.19 318 LEU A N 1
ATOM 2529 C CA . LEU A 1 318 ? 9.383 -2.463 -36.281 1 92.19 318 LEU A CA 1
ATOM 2530 C C . LEU A 1 318 ? 8.266 -2.516 -35.25 1 92.19 318 LEU A C 1
ATOM 2532 O O . LEU A 1 318 ? 8.523 -2.367 -34.062 1 92.19 318 LEU A O 1
ATOM 2536 N N . GLN A 1 319 ? 7.117 -2.783 -35.688 1 91.56 319 GLN A N 1
ATOM 2537 C CA . GLN A 1 319 ? 5.973 -2.873 -34.812 1 91.56 319 GLN A CA 1
ATOM 2538 C C . GLN A 1 319 ? 6.059 -4.117 -33.938 1 91.56 319 GLN A C 1
ATOM 2540 O O . GLN A 1 319 ? 5.523 -4.141 -32.812 1 91.56 319 GLN A O 1
ATOM 2545 N N . LEU A 1 320 ? 6.688 -5.109 -34.406 1 93.88 320 LEU A N 1
ATOM 2546 C CA . LEU A 1 320 ? 6.875 -6.34 -33.656 1 93.88 320 LEU A CA 1
ATOM 2547 C C . LEU A 1 320 ? 7.895 -6.145 -32.531 1 93.88 320 LEU A C 1
ATOM 2549 O O . LEU A 1 320 ? 7.805 -6.785 -31.484 1 93.88 320 LEU A O 1
ATOM 2553 N N . MET A 1 321 ? 8.781 -5.277 -32.781 1 92.44 321 MET A N 1
ATOM 2554 C CA . MET A 1 321 ? 9.875 -5.078 -31.828 1 92.44 321 MET A CA 1
ATOM 2555 C C . MET A 1 321 ? 9.406 -4.242 -30.641 1 92.44 321 MET A C 1
ATOM 2557 O O . MET A 1 321 ? 9.781 -4.527 -29.5 1 92.44 321 MET A O 1
ATOM 2561 N N . GLU A 1 322 ? 8.688 -3.182 -30.906 1 87.56 322 GLU A N 1
ATOM 2562 C CA . GLU A 1 322 ? 8.18 -2.309 -29.844 1 87.56 322 GLU A CA 1
ATOM 2563 C C . GLU A 1 322 ? 6.758 -1.842 -30.156 1 87.56 322 GLU A C 1
ATOM 2565 O O . GLU A 1 322 ? 6.359 -1.779 -31.328 1 87.56 322 GLU A O 1
ATOM 2570 N N . ASN A 1 323 ? 6.066 -1.536 -29.062 1 77.44 323 ASN A N 1
ATOM 2571 C CA . ASN A 1 323 ? 4.676 -1.122 -29.234 1 77.44 323 ASN A CA 1
ATOM 2572 C C . ASN A 1 323 ? 4.562 0.384 -29.453 1 77.44 323 ASN A C 1
ATOM 2574 O O . ASN A 1 323 ? 3.467 0.941 -29.406 1 77.44 323 ASN A O 1
ATOM 2578 N N . TYR A 1 324 ? 5.652 1.024 -29.562 1 78.12 324 TYR A N 1
ATOM 2579 C CA . TYR A 1 324 ? 5.676 2.445 -29.875 1 78.12 324 TYR A CA 1
ATOM 2580 C C . TYR A 1 324 ? 6.598 2.719 -31.062 1 78.12 324 TYR A C 1
ATOM 2582 O O . TYR A 1 324 ? 7.266 1.81 -31.562 1 78.12 324 TYR A O 1
ATOM 2590 N N . HIS A 1 325 ? 6.52 3.863 -31.484 1 77.62 325 HIS A N 1
ATOM 2591 C CA . HIS A 1 325 ? 7.363 4.246 -32.625 1 77.62 325 HIS A CA 1
ATOM 2592 C C . HIS A 1 325 ? 8.844 4.141 -32.25 1 77.62 325 HIS A C 1
ATOM 2594 O O . HIS A 1 325 ? 9.266 4.613 -31.188 1 77.62 325 HIS A O 1
ATOM 2600 N N . ILE A 1 326 ? 9.516 3.418 -33.156 1 84.69 326 ILE A N 1
ATOM 2601 C CA . ILE A 1 326 ? 10.945 3.277 -32.906 1 84.69 326 ILE A CA 1
ATOM 2602 C C . ILE A 1 326 ? 11.719 3.584 -34.188 1 84.69 326 ILE A C 1
ATOM 2604 O O . ILE A 1 326 ? 11.211 3.371 -35.281 1 84.69 326 ILE A O 1
ATOM 2608 N N . SER A 1 327 ? 12.914 4.168 -33.938 1 83.69 327 SER A N 1
ATOM 2609 C CA . SER A 1 327 ? 13.891 4.375 -35 1 83.69 327 SER A CA 1
ATOM 2610 C C . SER A 1 327 ? 15.164 3.572 -34.75 1 83.69 327 SER A C 1
ATOM 2612 O O . SER A 1 327 ? 15.953 3.914 -33.875 1 83.69 327 SER A O 1
ATOM 2614 N N . PRO A 1 328 ? 15.297 2.549 -35.562 1 88.81 328 PRO A N 1
ATOM 2615 C CA . PRO A 1 328 ? 16.547 1.809 -35.406 1 88.81 328 PRO A CA 1
ATOM 2616 C C . PRO A 1 328 ? 17.766 2.604 -35.844 1 88.81 328 PRO A C 1
ATOM 2618 O O . PRO A 1 328 ? 17.812 3.059 -37 1 88.81 328 PRO A O 1
ATOM 2621 N N . VAL A 1 329 ? 18.703 2.816 -35 1 89.69 329 VAL A N 1
ATOM 2622 C CA . VAL A 1 329 ? 19.938 3.535 -35.281 1 89.69 329 VAL A CA 1
ATOM 2623 C C . VAL A 1 329 ? 21.125 2.604 -35.125 1 89.69 329 VAL A C 1
ATOM 2625 O O . VAL A 1 329 ? 21.344 2.037 -34.062 1 89.69 329 VAL A O 1
ATOM 2628 N N . SER A 1 330 ? 21.828 2.5 -36.188 1 89.56 330 SER A N 1
ATOM 2629 C CA . SER A 1 330 ? 22.969 1.602 -36.156 1 89.56 330 SER A CA 1
ATOM 2630 C C . SER A 1 330 ? 24.062 2.123 -35.219 1 89.56 330 SER A C 1
ATOM 2632 O O . SER A 1 330 ? 24.312 3.328 -35.156 1 89.56 330 SER A O 1
ATOM 2634 N N . THR A 1 331 ? 24.641 1.148 -34.594 1 89.19 331 THR A N 1
ATOM 2635 C CA . THR A 1 331 ? 25.812 1.52 -33.812 1 89.19 331 THR A CA 1
ATOM 2636 C C . THR A 1 331 ? 27 1.792 -34.75 1 89.19 331 THR A C 1
ATOM 2638 O O . THR A 1 331 ? 27.062 1.275 -35.844 1 89.19 331 THR A O 1
ATOM 2641 N N . GLU A 1 332 ? 27.828 2.721 -34.375 1 81.19 332 GLU A N 1
ATOM 2642 C CA . GLU A 1 332 ? 28.984 3.041 -35.219 1 81.19 332 GLU A CA 1
ATOM 2643 C C . GLU A 1 332 ? 29.828 1.797 -35.5 1 81.19 332 GLU A C 1
ATOM 2645 O O . GLU A 1 332 ? 30.25 1.574 -36.656 1 81.19 332 GLU A O 1
ATOM 2650 N N . ASN A 1 333 ? 30.078 1.02 -34.469 1 87.06 333 ASN A N 1
ATOM 2651 C CA . ASN A 1 333 ? 30.766 -0.265 -34.562 1 87.06 333 ASN A CA 1
ATOM 2652 C C . ASN A 1 333 ? 29.953 -1.382 -33.906 1 87.06 333 ASN A C 1
ATOM 2654 O O . ASN A 1 333 ? 29.172 -1.132 -33 1 87.06 333 ASN A O 1
ATOM 2658 N N . LEU A 1 334 ? 30.016 -2.484 -34.656 1 92.81 334 LEU A N 1
ATOM 2659 C CA . LEU A 1 334 ? 29.438 -3.643 -33.969 1 92.81 334 LEU A CA 1
ATOM 2660 C C . LEU A 1 334 ? 30.188 -3.939 -32.688 1 92.81 334 LEU A C 1
ATOM 2662 O O . LEU A 1 334 ? 31.391 -4.215 -32.688 1 92.81 334 LEU A O 1
ATOM 2666 N N . GLU A 1 335 ? 29.5 -3.748 -31.609 1 92 335 GLU A N 1
ATOM 2667 C CA . GLU A 1 335 ? 30.156 -3.824 -30.297 1 92 335 GLU A CA 1
ATOM 2668 C C . GLU A 1 335 ? 29.641 -5.012 -29.5 1 92 335 GLU A C 1
ATOM 2670 O O . GLU A 1 335 ? 28.516 -5.469 -29.703 1 92 335 GLU A O 1
ATOM 2675 N N . THR A 1 336 ? 30.516 -5.5 -28.641 1 93.06 336 THR A N 1
ATOM 2676 C CA . THR A 1 336 ? 30.062 -6.461 -27.641 1 93.06 336 THR A CA 1
ATOM 2677 C C . THR A 1 336 ? 29.125 -5.793 -26.625 1 93.06 336 THR A C 1
ATOM 2679 O O . THR A 1 336 ? 29.156 -4.57 -26.469 1 93.06 336 THR A O 1
ATOM 2682 N N . PRO A 1 337 ? 28.312 -6.609 -26.031 1 93.69 337 PRO A N 1
ATOM 2683 C CA . PRO A 1 337 ? 27.438 -6.039 -25 1 93.69 337 PRO A CA 1
ATOM 2684 C C . PRO A 1 337 ? 28.203 -5.234 -23.953 1 93.69 337 PRO A C 1
ATOM 2686 O O . PRO A 1 337 ? 27.75 -4.164 -23.547 1 93.69 337 PRO A O 1
ATOM 2689 N N . GLU A 1 338 ? 29.312 -5.648 -23.516 1 92.31 338 GLU A N 1
ATOM 2690 C CA . GLU A 1 338 ? 30.125 -4.973 -22.5 1 92.31 338 GLU A CA 1
ATOM 2691 C C . GLU A 1 338 ? 30.609 -3.619 -23 1 92.31 338 GLU A C 1
ATOM 2693 O O . GLU A 1 338 ? 30.547 -2.619 -22.281 1 92.31 338 GLU A O 1
ATOM 2698 N N . ASP A 1 339 ? 31.109 -3.621 -24.188 1 92.62 339 ASP A N 1
ATOM 2699 C CA . ASP A 1 339 ? 31.625 -2.385 -24.766 1 92.62 339 ASP A CA 1
ATOM 2700 C C . ASP A 1 339 ? 30.516 -1.366 -24.969 1 92.62 339 ASP A C 1
ATOM 2702 O O . ASP A 1 339 ? 30.688 -0.174 -24.719 1 92.62 339 ASP A O 1
ATOM 2706 N N . TYR A 1 340 ? 29.484 -1.837 -25.516 1 94.56 340 TYR A N 1
ATOM 2707 C CA . TYR A 1 340 ? 28.344 -0.958 -25.75 1 94.56 340 TYR A CA 1
ATOM 2708 C C . TYR A 1 340 ? 27.891 -0.312 -24.453 1 94.56 340 TYR A C 1
ATOM 2710 O O . TYR A 1 340 ? 27.719 0.907 -24.375 1 94.56 340 TYR A O 1
ATOM 2718 N N . LEU A 1 341 ? 27.656 -1.13 -23.406 1 94.56 341 LEU A N 1
ATOM 2719 C CA . LEU A 1 341 ? 27.125 -0.651 -22.141 1 94.56 341 LEU A CA 1
ATOM 2720 C C . LEU A 1 341 ? 28.125 0.262 -21.438 1 94.56 341 LEU A C 1
ATOM 2722 O O . LEU A 1 341 ? 27.75 1.141 -20.672 1 94.56 341 LEU A O 1
ATOM 2726 N N . GLY A 1 342 ? 29.406 0.1 -21.688 1 93.06 342 GLY A N 1
ATOM 2727 C CA . GLY A 1 342 ? 30.453 0.898 -21.078 1 93.06 342 GLY A CA 1
ATOM 2728 C C . GLY A 1 342 ? 30.406 2.361 -21.469 1 93.06 342 GLY A C 1
ATOM 2729 O O . GLY A 1 342 ? 30.953 3.217 -20.781 1 93.06 342 GLY A O 1
ATOM 2730 N N . ARG A 1 343 ? 29.656 2.633 -22.516 1 92.62 343 ARG A N 1
ATOM 2731 C CA . ARG A 1 343 ? 29.547 3.996 -23.031 1 92.62 343 ARG A CA 1
ATOM 2732 C C . ARG A 1 343 ? 28.625 4.84 -22.172 1 92.62 343 ARG A C 1
ATOM 2734 O O . ARG A 1 343 ? 28.609 6.066 -22.266 1 92.62 343 ARG A O 1
ATOM 2741 N N . PHE A 1 344 ? 27.875 4.203 -21.438 1 95.12 344 PHE A N 1
ATOM 2742 C CA . PHE A 1 344 ? 26.844 4.906 -20.688 1 95.12 344 PHE A CA 1
ATOM 2743 C C . PHE A 1 344 ? 27.266 5.086 -19.234 1 95.12 344 PHE A C 1
ATOM 2745 O O . PHE A 1 344 ? 27.359 4.113 -18.484 1 95.12 344 PHE A O 1
ATOM 2752 N N . PRO A 1 345 ? 27.422 6.324 -18.859 1 92.94 345 PRO A N 1
ATOM 2753 C CA . PRO A 1 345 ? 27.891 6.609 -17.5 1 92.94 345 PRO A CA 1
ATOM 2754 C C . PRO A 1 345 ? 27.031 5.93 -16.438 1 92.94 345 PRO A C 1
ATOM 2756 O O . PRO A 1 345 ? 25.812 5.992 -16.484 1 92.94 345 PRO A O 1
ATOM 2759 N N . GLY A 1 346 ? 27.75 5.277 -15.547 1 92.31 346 GLY A N 1
ATOM 2760 C CA . GLY A 1 346 ? 27.156 4.801 -14.312 1 92.31 346 GLY A CA 1
ATOM 2761 C C . GLY A 1 346 ? 26.312 3.559 -14.5 1 92.31 346 GLY A C 1
ATOM 2762 O O . GLY A 1 346 ? 25.953 2.889 -13.523 1 92.31 346 GLY A O 1
ATOM 2763 N N . PHE A 1 347 ? 25.906 3.135 -15.711 1 92.94 347 PHE A N 1
ATOM 2764 C CA . PHE A 1 347 ? 24.938 2.064 -15.922 1 92.94 347 PHE A CA 1
ATOM 2765 C C . PHE A 1 347 ? 25.516 0.72 -15.5 1 92.94 347 PHE A C 1
ATOM 2767 O O . PHE A 1 347 ? 24.875 -0.032 -14.758 1 92.94 347 PHE A O 1
ATOM 2774 N N . MET A 1 348 ? 26.719 0.426 -15.953 1 90 348 MET A N 1
ATOM 2775 C CA . MET A 1 348 ? 27.344 -0.846 -15.602 1 90 348 MET A CA 1
ATOM 2776 C C . MET A 1 348 ? 27.688 -0.896 -14.117 1 90 348 MET A C 1
ATOM 2778 O O . MET A 1 348 ? 27.484 -1.923 -13.469 1 90 348 MET A O 1
ATOM 2782 N N . SER A 1 349 ? 28.109 0.173 -13.609 1 86.06 349 SER A N 1
ATOM 2783 C CA . SER A 1 349 ? 28.453 0.243 -12.188 1 86.06 349 SER A CA 1
ATOM 2784 C C . SER A 1 349 ? 27.219 0.089 -11.312 1 86.06 349 SER A C 1
ATOM 2786 O O . SER A 1 349 ? 27.297 -0.479 -10.219 1 86.06 349 SER A O 1
ATOM 2788 N N . GLY A 1 350 ? 26.188 0.608 -11.773 1 84.25 350 GLY A N 1
ATOM 2789 C CA . GLY A 1 350 ? 24.938 0.492 -11.047 1 84.25 350 GLY A CA 1
ATOM 2790 C C . GLY A 1 350 ? 24.422 -0.933 -10.969 1 84.25 350 GLY A C 1
ATOM 2791 O O . GLY A 1 350 ? 23.688 -1.285 -10.039 1 84.25 350 GLY A O 1
ATOM 2792 N N . ASN A 1 351 ? 24.859 -1.682 -11.875 1 79 351 ASN A N 1
ATOM 2793 C CA . ASN A 1 351 ? 24.391 -3.062 -11.93 1 79 351 ASN A CA 1
ATOM 2794 C C . ASN A 1 351 ? 25.422 -4.027 -11.344 1 79 351 ASN A C 1
ATOM 2796 O O . ASN A 1 351 ? 25.188 -5.234 -11.289 1 79 351 ASN A O 1
ATOM 2800 N N . ASN A 1 352 ? 26.516 -3.527 -10.969 1 76.12 352 ASN A N 1
ATOM 2801 C CA . ASN A 1 352 ? 27.516 -4.309 -10.258 1 76.12 352 ASN A CA 1
ATOM 2802 C C . ASN A 1 352 ? 27.438 -4.09 -8.75 1 76.12 352 ASN A C 1
ATOM 2804 O O . ASN A 1 352 ? 27.875 -3.049 -8.25 1 76.12 352 ASN A O 1
ATOM 2808 N N . ARG A 1 353 ? 26.859 -4.98 -8.062 1 73.44 353 ARG A N 1
ATOM 2809 C CA . ARG A 1 353 ? 26.578 -4.785 -6.645 1 73.44 353 ARG A CA 1
ATOM 2810 C C . ARG A 1 353 ? 27.562 -5.578 -5.781 1 73.44 353 ARG A C 1
ATOM 2812 O O . ARG A 1 353 ? 27.859 -6.738 -6.074 1 73.44 353 ARG A O 1
ATOM 2819 N N . ALA A 1 354 ? 28.078 -4.801 -4.836 1 73.06 354 ALA A N 1
ATOM 2820 C CA . ALA A 1 354 ? 28.938 -5.453 -3.857 1 73.06 354 ALA A CA 1
ATOM 2821 C C . ALA A 1 354 ? 28.141 -6.371 -2.939 1 73.06 354 ALA A C 1
ATOM 2823 O O . ALA A 1 354 ? 26.984 -6.082 -2.615 1 73.06 354 ALA A O 1
ATOM 2824 N N . SER A 1 355 ? 28.734 -7.5 -2.658 1 80.81 355 SER A N 1
ATOM 2825 C CA . SER A 1 355 ? 28.062 -8.445 -1.771 1 80.81 355 SER A CA 1
ATOM 2826 C C . SER A 1 355 ? 28.594 -8.328 -0.342 1 80.81 355 SER A C 1
ATOM 2828 O O . SER A 1 355 ? 29.703 -7.844 -0.118 1 80.81 355 SER A O 1
ATOM 2830 N N . CYS A 1 356 ? 27.688 -8.602 0.54 1 88.38 356 CYS A N 1
ATOM 2831 C CA . CYS A 1 356 ? 28.078 -8.633 1.948 1 88.38 356 CYS A CA 1
ATOM 2832 C C . CYS A 1 356 ? 29 -9.797 2.24 1 88.38 356 CYS A C 1
ATOM 2834 O O . CYS A 1 356 ? 29 -10.797 1.517 1 88.38 356 CYS A O 1
ATOM 2836 N N . ARG A 1 357 ? 29.859 -9.555 3.26 1 87.12 357 ARG A N 1
ATOM 2837 C CA . ARG A 1 357 ? 30.688 -10.617 3.809 1 87.12 357 ARG A CA 1
ATOM 2838 C C . ARG A 1 357 ? 30.344 -10.875 5.273 1 87.12 357 ARG A C 1
ATOM 2840 O O . ARG A 1 357 ? 30.344 -9.945 6.09 1 87.12 357 ARG A O 1
ATOM 2847 N N . PRO A 1 358 ? 30.172 -12.117 5.719 1 88.5 358 PRO A N 1
ATOM 2848 C CA . PRO A 1 358 ? 30.172 -13.32 4.887 1 88.5 358 PRO A CA 1
ATOM 2849 C C . PRO A 1 358 ? 29.016 -13.352 3.891 1 88.5 358 PRO A C 1
ATOM 2851 O O . PRO A 1 358 ? 28 -12.688 4.102 1 88.5 358 PRO A O 1
ATOM 2854 N N . SER A 1 359 ? 29.188 -14.203 2.895 1 90.56 359 SER A N 1
ATOM 2855 C CA . SER A 1 359 ? 28.188 -14.289 1.829 1 90.56 359 SER A CA 1
ATOM 2856 C C . SER A 1 359 ? 26.844 -14.766 2.361 1 90.56 359 SER A C 1
ATOM 2858 O O . SER A 1 359 ? 26.797 -15.656 3.211 1 90.56 359 SER A O 1
ATOM 2860 N N . ARG A 1 360 ? 25.844 -14.18 1.876 1 93.06 360 ARG A N 1
ATOM 2861 C CA . ARG A 1 360 ? 24.484 -14.578 2.24 1 93.06 360 ARG A CA 1
ATOM 2862 C C . ARG A 1 360 ? 23.797 -15.297 1.088 1 93.06 360 ARG A C 1
ATOM 2864 O O . ARG A 1 360 ? 22.562 -15.391 1.05 1 93.06 360 ARG A O 1
ATOM 2871 N N . ARG A 1 361 ? 24.625 -15.789 0.183 1 95.06 361 ARG A N 1
ATOM 2872 C CA . ARG A 1 361 ? 24.125 -16.484 -0.999 1 95.06 361 ARG A CA 1
ATOM 2873 C C . ARG A 1 361 ? 23.281 -17.703 -0.608 1 95.06 361 ARG A C 1
ATOM 2875 O O . ARG A 1 361 ? 23.625 -18.422 0.327 1 95.06 361 ARG A O 1
ATOM 2882 N N . VAL A 1 362 ? 22.172 -17.922 -1.322 1 97.81 362 VAL A N 1
ATOM 2883 C CA . VAL A 1 362 ? 21.266 -19.031 -1.054 1 97.81 362 VAL A CA 1
ATOM 2884 C C . VAL A 1 362 ? 21.578 -20.188 -2.01 1 97.81 362 VAL A C 1
ATOM 2886 O O . VAL A 1 362 ? 21.516 -20.016 -3.23 1 97.81 362 VAL A O 1
ATOM 2889 N N . GLN A 1 363 ? 21.938 -21.297 -1.417 1 98.38 363 GLN A N 1
ATOM 2890 C CA . GLN A 1 363 ? 22.219 -22.5 -2.205 1 98.38 363 GLN A CA 1
ATOM 2891 C C . GLN A 1 363 ? 20.938 -23.234 -2.564 1 98.38 363 GLN A C 1
ATOM 2893 O O . GLN A 1 363 ? 20.281 -23.812 -1.695 1 98.38 363 GLN A O 1
ATOM 2898 N N . TRP A 1 364 ? 20.625 -23.25 -3.848 1 98.75 364 TRP A N 1
ATOM 2899 C CA . TRP A 1 364 ? 19.391 -23.844 -4.371 1 98.75 364 TRP A CA 1
ATOM 2900 C C . TRP A 1 364 ? 19.672 -25.219 -4.957 1 98.75 364 TRP A C 1
ATOM 2902 O O . TRP A 1 364 ? 20.328 -25.344 -5.996 1 98.75 364 TRP A O 1
ATOM 2912 N N . CYS A 1 365 ? 19.094 -26.234 -4.336 1 98.88 365 CYS A N 1
ATOM 2913 C CA . CYS A 1 365 ? 19.312 -27.609 -4.805 1 98.88 365 CYS A CA 1
ATOM 2914 C C . CYS A 1 365 ? 18.391 -27.938 -5.965 1 98.88 365 CYS A C 1
ATOM 2916 O O . CYS A 1 365 ? 17.203 -27.641 -5.918 1 98.88 365 CYS A O 1
ATOM 2918 N N . VAL A 1 366 ? 18.938 -28.516 -7.008 1 98.62 366 VAL A N 1
ATOM 2919 C CA . VAL A 1 366 ? 18.188 -29 -8.156 1 98.62 366 VAL A CA 1
ATOM 2920 C C . VAL A 1 366 ? 18.578 -30.453 -8.453 1 98.62 366 VAL A C 1
ATOM 2922 O O . VAL A 1 366 ? 19.641 -30.906 -8.055 1 98.62 366 VAL A O 1
ATOM 2925 N N . ALA A 1 367 ? 17.703 -31.156 -9.211 1 97.88 367 ALA A N 1
ATOM 2926 C CA . ALA A 1 367 ? 17.875 -32.594 -9.242 1 97.88 367 ALA A CA 1
ATOM 2927 C C . ALA A 1 367 ? 18.109 -33.094 -10.664 1 97.88 367 ALA A C 1
ATOM 2929 O O . ALA A 1 367 ? 18.141 -34.312 -10.906 1 97.88 367 ALA A O 1
ATOM 2930 N N . SER A 1 368 ? 18.234 -32.281 -11.703 1 97.5 368 SER A N 1
ATOM 2931 C CA . SER A 1 368 ? 18.453 -32.719 -13.078 1 97.5 368 SER A CA 1
ATOM 2932 C C . SER A 1 368 ? 19.281 -31.672 -13.844 1 97.5 368 SER A C 1
ATOM 2934 O O . SER A 1 368 ? 19.406 -30.531 -13.406 1 97.5 368 SER A O 1
ATOM 2936 N N . ASN A 1 369 ? 19.812 -32.125 -14.961 1 97 369 ASN A N 1
ATOM 2937 C CA . ASN A 1 369 ? 20.562 -31.188 -15.82 1 97 369 ASN A CA 1
ATOM 2938 C C . ASN A 1 369 ? 19.672 -30.062 -16.344 1 97 369 ASN A C 1
ATOM 2940 O O . ASN A 1 369 ? 20.109 -28.922 -16.438 1 97 369 ASN A O 1
ATOM 2944 N N . LEU A 1 370 ? 18.5 -30.453 -16.641 1 96.88 370 LEU A N 1
ATOM 2945 C CA . LEU A 1 370 ? 17.547 -29.469 -17.156 1 96.88 370 LEU A CA 1
ATOM 2946 C C . LEU A 1 370 ? 17.25 -28.406 -16.094 1 96.88 370 LEU A C 1
ATOM 2948 O O . LEU A 1 370 ? 17.234 -27.219 -16.391 1 96.88 370 LEU A O 1
ATOM 2952 N N . GLU A 1 371 ? 17.016 -28.875 -14.867 1 98.25 371 GLU A N 1
ATOM 2953 C CA . GLU A 1 371 ? 16.766 -27.953 -13.766 1 98.25 371 GLU A CA 1
ATOM 2954 C C . GLU A 1 371 ? 17.984 -27.078 -13.484 1 98.25 371 GLU A C 1
ATOM 2956 O O . GLU A 1 371 ? 17.844 -25.906 -13.164 1 98.25 371 GLU A O 1
ATOM 2961 N N . GLU A 1 372 ? 19.094 -27.672 -13.555 1 97.88 372 GLU A N 1
ATOM 2962 C CA . GLU A 1 372 ? 20.328 -26.922 -13.312 1 97.88 372 GLU A CA 1
ATOM 2963 C C . GLU A 1 372 ? 20.5 -25.797 -14.344 1 97.88 372 GLU A C 1
ATOM 2965 O O . GLU A 1 372 ? 20.891 -24.688 -13.992 1 97.88 372 GLU A O 1
ATOM 2970 N N . ARG A 1 373 ? 20.266 -26.078 -15.578 1 95.25 373 ARG A N 1
ATOM 2971 C CA . ARG A 1 373 ? 20.359 -25.062 -16.625 1 95.25 373 ARG A CA 1
ATOM 2972 C C . ARG A 1 373 ? 19.359 -23.938 -16.391 1 95.25 373 ARG A C 1
ATOM 2974 O O . ARG A 1 373 ? 19.719 -22.766 -16.484 1 95.25 373 ARG A O 1
ATOM 2981 N N . LYS A 1 374 ? 18.141 -24.312 -16.109 1 96.94 374 LYS A N 1
ATOM 2982 C CA . LYS A 1 374 ? 17.125 -23.297 -15.828 1 96.94 374 LYS A CA 1
ATOM 2983 C C . LYS A 1 374 ? 17.516 -22.453 -14.617 1 96.94 374 LYS A C 1
ATOM 2985 O O . LYS A 1 374 ? 17.359 -21.219 -14.625 1 96.94 374 LYS A O 1
ATOM 2990 N N . CYS A 1 375 ? 17.984 -23.172 -13.594 1 97.88 375 CYS A N 1
ATOM 2991 C CA . CYS A 1 375 ? 18.391 -22.5 -12.367 1 97.88 375 CYS A CA 1
ATOM 2992 C C . CYS A 1 375 ? 19.531 -21.516 -12.641 1 97.88 375 CYS A C 1
ATOM 2994 O O . CYS A 1 375 ? 19.547 -20.406 -12.086 1 97.88 375 CYS A O 1
ATOM 2996 N N . ARG A 1 376 ? 20.453 -21.844 -13.406 1 94.12 376 ARG A N 1
ATOM 2997 C CA . ARG A 1 376 ? 21.578 -20.969 -13.75 1 94.12 376 ARG A CA 1
ATOM 2998 C C . ARG A 1 376 ? 21.094 -19.703 -14.445 1 94.12 376 ARG A C 1
ATOM 3000 O O . ARG A 1 376 ? 21.578 -18.609 -14.164 1 94.12 376 ARG A O 1
ATOM 3007 N N . TRP A 1 377 ? 20.188 -19.891 -15.336 1 92.81 377 TRP A N 1
ATOM 3008 C CA . TRP A 1 377 ? 19.641 -18.734 -16.031 1 92.81 377 TRP A CA 1
ATOM 3009 C C . TRP A 1 377 ? 18.812 -17.859 -15.094 1 92.81 377 TRP A C 1
ATOM 3011 O O . TRP A 1 377 ? 18.812 -16.641 -15.219 1 92.81 377 TRP A O 1
ATOM 3021 N N . LEU A 1 378 ? 18.062 -18.516 -14.242 1 96.5 378 LEU A N 1
ATOM 3022 C CA . LEU A 1 378 ? 17.328 -17.766 -13.227 1 96.5 378 LEU A CA 1
ATOM 3023 C C . LEU A 1 378 ? 18.281 -16.953 -12.352 1 96.5 378 LEU A C 1
ATOM 3025 O O . LEU A 1 378 ? 17.984 -15.805 -12.016 1 96.5 378 LEU A O 1
ATOM 3029 N N . ARG A 1 379 ? 19.391 -17.547 -11.961 1 95.19 379 ARG A N 1
ATOM 3030 C CA . ARG A 1 379 ? 20.406 -16.875 -11.164 1 95.19 379 ARG A CA 1
ATOM 3031 C C . ARG A 1 379 ? 20.891 -15.602 -11.867 1 95.19 379 ARG A C 1
ATOM 3033 O O . ARG A 1 379 ? 20.969 -14.539 -11.25 1 95.19 379 ARG A O 1
ATOM 3040 N N . GLU A 1 380 ? 21.156 -15.695 -13.172 1 90.94 380 GLU A N 1
ATOM 3041 C CA . GLU A 1 380 ? 21.656 -14.547 -13.93 1 90.94 380 GLU A CA 1
ATOM 3042 C C . GLU A 1 380 ? 20.609 -13.445 -14.008 1 90.94 380 GLU A C 1
ATOM 3044 O O . GLU A 1 380 ? 20.922 -12.266 -13.828 1 90.94 380 GLU A O 1
ATOM 3049 N N . ALA A 1 381 ? 19.391 -13.82 -14.32 1 92.94 381 ALA A N 1
ATOM 3050 C CA . ALA A 1 381 ? 18.312 -12.844 -14.375 1 92.94 381 ALA A CA 1
ATOM 3051 C C . ALA A 1 381 ? 18.125 -12.164 -13.023 1 92.94 381 ALA A C 1
ATOM 3053 O O . ALA A 1 381 ? 17.938 -10.945 -12.961 1 92.94 381 ALA A O 1
ATOM 3054 N N . ALA A 1 382 ? 18.156 -12.984 -11.969 1 93.44 382 ALA A N 1
ATOM 3055 C CA . ALA A 1 382 ? 17.953 -12.469 -10.617 1 93.44 382 ALA A CA 1
ATOM 3056 C C . ALA A 1 382 ? 19.031 -11.453 -10.242 1 93.44 382 ALA A C 1
ATOM 3058 O O . ALA A 1 382 ? 18.734 -10.422 -9.633 1 93.44 382 ALA A O 1
ATOM 3059 N N . ILE A 1 383 ? 20.219 -11.719 -10.617 1 89.62 383 ILE A N 1
ATOM 3060 C CA . ILE A 1 383 ? 21.344 -10.844 -10.297 1 89.62 383 ILE A CA 1
ATOM 3061 C C . ILE A 1 383 ? 21.156 -9.5 -10.992 1 89.62 383 ILE A C 1
ATOM 3063 O O . ILE A 1 383 ? 21.25 -8.445 -10.367 1 89.62 383 ILE A O 1
ATOM 3067 N N . VAL A 1 384 ? 20.828 -9.516 -12.219 1 88 384 VAL A N 1
ATOM 3068 C CA . VAL A 1 384 ? 20.797 -8.297 -13.023 1 88 384 VAL A CA 1
ATOM 3069 C C . VAL A 1 384 ? 19.578 -7.457 -12.641 1 88 384 VAL A C 1
ATOM 3071 O O . VAL A 1 384 ? 19.625 -6.223 -12.688 1 88 384 VAL A O 1
ATOM 3074 N N . TYR A 1 385 ? 18.531 -8.086 -12.258 1 89 385 TYR A N 1
ATOM 3075 C CA . TYR A 1 385 ? 17.328 -7.352 -11.906 1 89 385 TYR A CA 1
ATOM 3076 C C . TYR A 1 385 ? 17.281 -7.062 -10.414 1 89 385 TYR A C 1
ATOM 3078 O O . TYR A 1 385 ? 16.25 -6.605 -9.891 1 89 385 TYR A O 1
ATOM 3086 N N . GLY A 1 386 ? 18.281 -7.375 -9.727 1 87.56 386 GLY A N 1
ATOM 3087 C CA . GLY A 1 386 ? 18.531 -6.824 -8.398 1 87.56 386 GLY A CA 1
ATOM 3088 C C . GLY A 1 386 ? 17.953 -7.676 -7.281 1 87.56 386 GLY A C 1
ATOM 3089 O O . GLY A 1 386 ? 17.75 -7.191 -6.172 1 87.56 386 GLY A O 1
ATOM 3090 N N . VAL A 1 387 ? 17.672 -8.961 -7.48 1 92.25 387 VAL A N 1
ATOM 3091 C CA . VAL A 1 387 ? 17.156 -9.844 -6.445 1 92.25 387 VAL A CA 1
ATOM 3092 C C . VAL A 1 387 ? 18.234 -10.141 -5.414 1 92.25 387 VAL A C 1
ATOM 3094 O O . VAL A 1 387 ? 19.375 -10.453 -5.77 1 92.25 387 VAL A O 1
ATOM 3097 N N . GLU A 1 388 ? 17.922 -9.922 -4.156 1 91.38 388 GLU A N 1
ATOM 3098 C CA . GLU A 1 388 ? 18.844 -10.234 -3.055 1 91.38 388 GLU A CA 1
ATOM 3099 C C . GLU A 1 388 ? 18.156 -11.086 -1.992 1 91.38 388 GLU A C 1
ATOM 3101 O O . GLU A 1 388 ? 16.984 -10.867 -1.68 1 91.38 388 GLU A O 1
ATOM 3106 N N . PRO A 1 389 ? 18.875 -12.031 -1.432 1 94.25 389 PRO A N 1
ATOM 3107 C CA . PRO A 1 389 ? 20.266 -12.406 -1.703 1 94.25 389 PRO A CA 1
ATOM 3108 C C . PRO A 1 389 ? 20.438 -13.141 -3.033 1 94.25 389 PRO A C 1
ATOM 3110 O O . PRO A 1 389 ? 19.453 -13.617 -3.605 1 94.25 389 PRO A O 1
ATOM 3113 N N . PRO A 1 390 ? 21.688 -13.164 -3.506 1 93.94 390 PRO A N 1
ATOM 3114 C CA . PRO A 1 390 ? 21.906 -13.93 -4.734 1 93.94 390 PRO A CA 1
ATOM 3115 C C . PRO A 1 390 ? 21.734 -15.43 -4.527 1 93.94 390 PRO A C 1
ATOM 3117 O O . PRO A 1 390 ? 21.766 -15.914 -3.391 1 93.94 390 PRO A O 1
ATOM 3120 N N . ILE A 1 391 ? 21.531 -16.125 -5.625 1 96.62 391 ILE A N 1
ATOM 3121 C CA . ILE A 1 391 ? 21.344 -17.562 -5.516 1 96.62 391 ILE A CA 1
ATOM 3122 C C . ILE A 1 391 ? 22.469 -18.297 -6.23 1 96.62 391 ILE A C 1
ATOM 3124 O O . ILE A 1 391 ? 23.141 -17.734 -7.086 1 96.62 391 ILE A O 1
ATOM 3128 N N . SER A 1 392 ? 22.734 -19.453 -5.824 1 96.75 392 SER A N 1
ATOM 3129 C CA . SER A 1 392 ? 23.609 -20.422 -6.484 1 96.75 392 SER A CA 1
ATOM 3130 C C . SER A 1 392 ? 22.906 -21.766 -6.645 1 96.75 392 SER A C 1
ATOM 3132 O O . SER A 1 392 ? 22.047 -22.141 -5.836 1 96.75 392 SER A O 1
ATOM 3134 N N . CYS A 1 393 ? 23.234 -22.453 -7.73 1 98.06 393 CYS A N 1
ATOM 3135 C CA . CYS A 1 393 ? 22.578 -23.719 -8.031 1 98.06 393 CYS A CA 1
ATOM 3136 C C . CYS A 1 393 ? 23.5 -24.906 -7.703 1 98.06 393 CYS A C 1
ATOM 3138 O O . CYS A 1 393 ? 24.656 -24.922 -8.117 1 98.06 393 CYS A O 1
ATOM 3140 N N . ILE A 1 394 ? 22.984 -25.766 -6.906 1 98.12 394 ILE A N 1
ATOM 3141 C CA . ILE A 1 394 ? 23.688 -27.016 -6.59 1 98.12 394 ILE A CA 1
ATOM 3142 C C . ILE A 1 394 ? 22.922 -28.203 -7.148 1 98.12 394 ILE A C 1
ATOM 3144 O O . ILE A 1 394 ? 21.766 -28.438 -6.773 1 98.12 394 ILE A O 1
ATOM 3148 N N . GLN A 1 395 ? 23.562 -28.938 -7.992 1 98.06 395 GLN A N 1
ATOM 3149 C CA . GLN A 1 395 ? 22.875 -30.078 -8.586 1 98.06 395 GLN A CA 1
ATOM 3150 C C . GLN A 1 395 ? 23.172 -31.359 -7.805 1 98.06 395 GLN A C 1
ATOM 3152 O O . GLN A 1 395 ? 24.328 -31.625 -7.461 1 98.06 395 GLN A O 1
ATOM 3157 N N . GLU A 1 396 ? 22.188 -32.031 -7.449 1 98.06 396 GLU A N 1
ATOM 3158 C CA . GLU A 1 396 ? 22.281 -33.375 -6.871 1 98.06 396 GLU A CA 1
ATOM 3159 C C . GLU A 1 396 ? 21.812 -34.438 -7.859 1 98.06 396 GLU A C 1
ATOM 3161 O O . GLU A 1 396 ? 21.25 -34.125 -8.906 1 98.06 396 GLU A O 1
ATOM 3166 N N . THR A 1 397 ? 22.031 -35.719 -7.527 1 96.75 397 THR A N 1
ATOM 3167 C CA . THR A 1 397 ? 21.781 -36.812 -8.453 1 96.75 397 THR A CA 1
ATOM 3168 C C . THR A 1 397 ? 20.297 -37.125 -8.539 1 96.75 397 THR A C 1
ATOM 3170 O O . THR A 1 397 ? 19.844 -37.688 -9.531 1 96.75 397 THR A O 1
ATOM 3173 N N . SER A 1 398 ? 19.609 -36.812 -7.516 1 97.19 398 SER A N 1
ATOM 3174 C CA . SER A 1 398 ? 18.188 -37.125 -7.469 1 97.19 398 SER A CA 1
ATOM 3175 C C . SER A 1 398 ? 17.438 -36.156 -6.555 1 97.19 398 SER A C 1
ATOM 3177 O O . SER A 1 398 ? 18.047 -35.406 -5.801 1 97.19 398 SER A O 1
ATOM 3179 N N . ARG A 1 399 ? 16.203 -36.188 -6.652 1 97.56 399 ARG A N 1
ATOM 3180 C CA . ARG A 1 399 ? 15.367 -35.375 -5.781 1 97.56 399 ARG A CA 1
ATOM 3181 C C . ARG A 1 399 ? 15.539 -35.781 -4.32 1 97.56 399 ARG A C 1
ATOM 3183 O O . ARG A 1 399 ? 15.578 -34.906 -3.436 1 97.56 399 ARG A O 1
ATOM 3190 N N . ALA A 1 400 ? 15.641 -37.094 -4.043 1 97.12 400 ALA A N 1
ATOM 3191 C CA . ALA A 1 400 ? 15.891 -37.594 -2.688 1 97.12 400 ALA A CA 1
ATOM 3192 C C . ALA A 1 400 ? 17.219 -37.062 -2.146 1 97.12 400 ALA A C 1
ATOM 3194 O O . ALA A 1 400 ? 17.328 -36.75 -0.959 1 97.12 400 ALA A O 1
ATOM 3195 N N . SER A 1 401 ? 18.156 -36.969 -3.049 1 98.06 401 SER A N 1
ATOM 3196 C CA . SER A 1 401 ? 19.469 -36.469 -2.652 1 98.06 401 SER A CA 1
ATOM 3197 C C . SER A 1 401 ? 19.391 -35 -2.289 1 98.06 401 SER A C 1
ATOM 3199 O O . SER A 1 401 ? 20.156 -34.5 -1.444 1 98.06 401 SER A O 1
ATOM 3201 N N . CYS A 1 402 ? 18.484 -34.281 -2.898 1 98.62 402 CYS A N 1
ATOM 3202 C CA . CYS A 1 402 ? 18.297 -32.875 -2.557 1 98.62 402 CYS A CA 1
ATOM 3203 C C . CYS A 1 402 ? 17.75 -32.75 -1.145 1 98.62 402 CYS A C 1
ATOM 3205 O O . CYS A 1 402 ? 18.156 -31.844 -0.401 1 98.62 402 CYS A O 1
ATOM 3207 N N . LEU A 1 403 ? 16.797 -33.594 -0.771 1 98.56 403 LEU A N 1
ATOM 3208 C CA . LEU A 1 403 ? 16.297 -33.594 0.601 1 98.56 403 LEU A CA 1
ATOM 3209 C C . LEU A 1 403 ? 17.422 -33.812 1.594 1 98.56 403 LEU A C 1
ATOM 3211 O O . LEU A 1 403 ? 17.5 -33.156 2.623 1 98.56 403 LEU A O 1
ATOM 3215 N N . ASP A 1 404 ? 18.328 -34.719 1.248 1 98.31 404 ASP A N 1
ATOM 3216 C CA . ASP A 1 404 ? 19.469 -35.031 2.111 1 98.31 404 ASP A CA 1
ATOM 3217 C C . ASP A 1 404 ? 20.438 -33.844 2.178 1 98.31 404 ASP A C 1
ATOM 3219 O O . ASP A 1 404 ? 21.031 -33.594 3.223 1 98.31 404 ASP A O 1
ATOM 3223 N N . ALA A 1 405 ? 20.562 -33.219 1.038 1 98.5 405 ALA A N 1
ATOM 3224 C CA . ALA A 1 405 ? 21.453 -32.062 0.986 1 98.5 405 ALA A CA 1
ATOM 3225 C C . ALA A 1 405 ? 20.969 -30.938 1.907 1 98.5 405 ALA A C 1
ATOM 3227 O O . ALA A 1 405 ? 21.766 -30.25 2.531 1 98.5 405 ALA A O 1
ATOM 3228 N N . LEU A 1 406 ? 19.688 -30.719 1.998 1 98.62 406 LEU A N 1
ATOM 3229 C CA . LEU A 1 406 ? 19.125 -29.703 2.898 1 98.62 406 LEU A CA 1
ATOM 3230 C C . LEU A 1 406 ? 19.297 -30.125 4.355 1 98.62 406 LEU A C 1
ATOM 3232 O O . LEU A 1 406 ? 19.656 -29.297 5.203 1 98.62 406 LEU A O 1
ATOM 3236 N N . ARG A 1 407 ? 19.016 -31.406 4.605 1 98.31 407 ARG A N 1
ATOM 3237 C CA . ARG A 1 407 ? 19.156 -31.922 5.961 1 98.31 407 ARG A CA 1
ATOM 3238 C C . ARG A 1 407 ? 20.578 -31.734 6.48 1 98.31 407 ARG A C 1
ATOM 3240 O O . ARG A 1 407 ? 20.766 -31.359 7.641 1 98.31 407 ARG A O 1
ATOM 3247 N N . SER A 1 408 ? 21.562 -31.938 5.598 1 97.56 408 SER A N 1
ATOM 3248 C CA . SER A 1 408 ? 22.969 -31.828 5.984 1 97.56 408 SER A CA 1
ATOM 3249 C C . SER A 1 408 ? 23.484 -30.406 5.824 1 97.56 408 SER A C 1
ATOM 3251 O O . SER A 1 408 ? 24.672 -30.141 5.977 1 97.56 408 SER A O 1
ATOM 3253 N N . ARG A 1 409 ? 22.703 -29.484 5.348 1 96.31 409 ARG A N 1
ATOM 3254 C CA . ARG A 1 409 ? 22.969 -28.047 5.234 1 96.31 409 ARG A CA 1
ATOM 3255 C C . ARG A 1 409 ? 23.953 -27.766 4.109 1 96.31 409 ARG A C 1
ATOM 3257 O O . ARG A 1 409 ? 24.656 -26.75 4.137 1 96.31 409 ARG A O 1
ATOM 3264 N N . ARG A 1 410 ? 24.047 -28.672 3.188 1 97.25 410 ARG A N 1
ATOM 3265 C CA . ARG A 1 410 ? 24.844 -28.422 1.99 1 97.25 410 ARG A CA 1
ATOM 3266 C C . ARG A 1 410 ? 24.094 -27.516 1.019 1 97.25 410 ARG A C 1
ATOM 3268 O O . ARG A 1 410 ? 24.719 -26.828 0.195 1 97.25 410 ARG A O 1
ATOM 3275 N N . ALA A 1 411 ? 22.797 -27.578 1.094 1 98.44 411 ALA A N 1
ATOM 3276 C CA . ALA A 1 411 ? 21.922 -26.688 0.34 1 98.44 411 ALA A CA 1
ATOM 3277 C C . ALA A 1 411 ? 20.938 -25.984 1.262 1 98.44 411 ALA A C 1
ATOM 3279 O O . ALA A 1 411 ? 20.672 -26.453 2.373 1 98.44 411 ALA A O 1
ATOM 3280 N N . ASP A 1 412 ? 20.438 -24.891 0.817 1 98.5 412 ASP A N 1
ATOM 3281 C CA . ASP A 1 412 ? 19.547 -24.094 1.658 1 98.5 412 ASP A CA 1
ATOM 3282 C C . ASP A 1 412 ? 18.094 -24.391 1.338 1 98.5 412 ASP A C 1
ATOM 3284 O O . ASP A 1 412 ? 17.25 -24.453 2.24 1 98.5 412 ASP A O 1
ATOM 3288 N N . ILE A 1 413 ? 17.781 -24.484 0.019 1 98.88 413 ILE A N 1
ATOM 3289 C CA . ILE A 1 413 ? 16.375 -24.625 -0.32 1 98.88 413 ILE A CA 1
ATOM 3290 C C . ILE A 1 413 ? 16.203 -25.656 -1.44 1 98.88 413 ILE A C 1
ATOM 3292 O O . ILE A 1 413 ? 17.172 -25.953 -2.158 1 98.88 413 ILE A O 1
ATOM 3296 N N . PHE A 1 414 ? 15.055 -26.188 -1.569 1 98.75 414 PHE A N 1
ATOM 3297 C CA . PHE A 1 414 ? 14.609 -27.156 -2.574 1 98.75 414 PHE A CA 1
ATOM 3298 C C . PHE A 1 414 ? 13.102 -27.047 -2.795 1 98.75 414 PHE A C 1
ATOM 3300 O O . PHE A 1 414 ? 12.344 -26.828 -1.849 1 98.75 414 PHE A O 1
ATOM 3307 N N . VAL A 1 415 ? 12.68 -27.078 -4.082 1 98.69 415 VAL A N 1
ATOM 3308 C CA . VAL A 1 415 ? 11.25 -27.078 -4.383 1 98.69 415 VAL A CA 1
ATOM 3309 C C . VAL A 1 415 ? 10.695 -28.5 -4.297 1 98.69 415 VAL A C 1
ATOM 3311 O O . VAL A 1 415 ? 10.938 -29.312 -5.18 1 98.69 415 VAL A O 1
ATOM 3314 N N . ALA A 1 416 ? 9.891 -28.719 -3.314 1 98.06 416 ALA A N 1
ATOM 3315 C CA . ALA A 1 416 ? 9.352 -30.047 -3.068 1 98.06 416 ALA A CA 1
ATOM 3316 C C . ALA A 1 416 ? 7.957 -30.203 -3.682 1 98.06 416 ALA A C 1
ATOM 3318 O O . ALA A 1 416 ? 7.172 -29.25 -3.688 1 98.06 416 ALA A O 1
ATOM 3319 N N . ARG A 1 417 ? 7.746 -31.359 -4.164 1 96.06 417 ARG A N 1
ATOM 3320 C CA . ARG A 1 417 ? 6.398 -31.734 -4.566 1 96.06 417 ARG A CA 1
ATOM 3321 C C . ARG A 1 417 ? 5.559 -32.156 -3.361 1 96.06 417 ARG A C 1
ATOM 3323 O O . ARG A 1 417 ? 6.102 -32.5 -2.309 1 96.06 417 ARG A O 1
ATOM 3330 N N . PRO A 1 418 ? 4.25 -32.031 -3.523 1 94.88 418 PRO A N 1
ATOM 3331 C CA . PRO A 1 418 ? 3.398 -32.375 -2.387 1 94.88 418 PRO A CA 1
ATOM 3332 C C . PRO A 1 418 ? 3.674 -33.781 -1.854 1 94.88 418 PRO A C 1
ATOM 3334 O O . PRO A 1 418 ? 3.643 -34 -0.642 1 94.88 418 PRO A O 1
ATOM 3337 N N . GLU A 1 419 ? 4 -34.781 -2.693 1 93.69 419 GLU A N 1
ATOM 3338 C CA . GLU A 1 419 ? 4.227 -36.188 -2.32 1 93.69 419 GLU A CA 1
ATOM 3339 C C . GLU A 1 419 ? 5.492 -36.312 -1.484 1 93.69 419 GLU A C 1
ATOM 3341 O O . GLU A 1 419 ? 5.672 -37.344 -0.792 1 93.69 419 GLU A O 1
ATOM 3346 N N . GLU A 1 420 ? 6.301 -35.312 -1.541 1 96.31 420 GLU A N 1
ATOM 3347 C CA . GLU A 1 420 ? 7.602 -35.375 -0.884 1 96.31 420 GLU A CA 1
ATOM 3348 C C . GLU A 1 420 ? 7.574 -34.719 0.486 1 96.31 420 GLU A C 1
ATOM 3350 O O . GLU A 1 420 ? 8.523 -34.844 1.259 1 96.31 420 GLU A O 1
ATOM 3355 N N . LEU A 1 421 ? 6.516 -34.094 0.822 1 96.31 421 LEU A N 1
ATOM 3356 C CA . LEU A 1 421 ? 6.473 -33.219 1.994 1 96.31 421 LEU A CA 1
ATOM 3357 C C . LEU A 1 421 ? 6.574 -34.031 3.279 1 96.31 421 LEU A C 1
ATOM 3359 O O . LEU A 1 421 ? 7.195 -33.594 4.25 1 96.31 421 LEU A O 1
ATOM 3363 N N . LEU A 1 422 ? 5.938 -35.219 3.316 1 95.38 422 LEU A N 1
ATOM 3364 C CA . LEU A 1 422 ? 6.027 -36.031 4.508 1 95.38 422 LEU A CA 1
ATOM 3365 C C . LEU A 1 422 ? 7.469 -36.469 4.77 1 95.38 422 LEU A C 1
ATOM 3367 O O . LEU A 1 422 ? 7.961 -36.344 5.895 1 95.38 422 LEU A O 1
ATOM 3371 N N . GLN A 1 423 ? 8.086 -36.969 3.723 1 95.56 423 GLN A N 1
ATOM 3372 C CA . GLN A 1 423 ? 9.484 -37.375 3.855 1 95.56 423 GLN A CA 1
ATOM 3373 C C . GLN A 1 423 ? 10.359 -36.188 4.238 1 95.56 423 GLN A C 1
ATOM 3375 O O . GLN A 1 423 ? 11.297 -36.312 5.031 1 95.56 423 GLN A O 1
ATOM 3380 N N . ALA A 1 424 ? 10.102 -35.031 3.619 1 97.69 424 ALA A N 1
ATOM 3381 C CA . ALA A 1 424 ? 10.852 -33.812 3.936 1 97.69 424 ALA A CA 1
ATOM 3382 C C . ALA A 1 424 ? 10.727 -33.469 5.414 1 97.69 424 ALA A C 1
ATOM 3384 O O . ALA A 1 424 ? 11.719 -33.156 6.074 1 97.69 424 ALA A O 1
ATOM 3385 N N . ARG A 1 425 ? 9.555 -33.531 5.934 1 96.69 425 ARG A N 1
ATOM 3386 C CA . ARG A 1 425 ? 9.328 -33.188 7.332 1 96.69 425 ARG A CA 1
ATOM 3387 C C . ARG A 1 425 ? 10.023 -34.156 8.266 1 96.69 425 ARG A C 1
ATOM 3389 O O . ARG A 1 425 ? 10.547 -33.781 9.305 1 96.69 425 ARG A O 1
ATOM 3396 N N . LYS A 1 426 ? 9.992 -35.406 7.91 1 95 426 LYS A N 1
ATOM 3397 C CA . LYS A 1 426 ? 10.68 -36.438 8.688 1 95 426 LYS A CA 1
ATOM 3398 C C . LYS A 1 426 ? 12.18 -36.156 8.758 1 95 426 LYS A C 1
ATOM 3400 O O . LYS A 1 426 ? 12.836 -36.5 9.734 1 95 426 LYS A O 1
ATOM 3405 N N . LYS A 1 427 ? 12.648 -35.5 7.742 1 97.12 427 LYS A N 1
ATOM 3406 C CA . LYS A 1 427 ? 14.078 -35.188 7.668 1 97.12 427 LYS A CA 1
ATOM 3407 C C . LYS A 1 427 ? 14.383 -33.844 8.305 1 97.12 427 LYS A C 1
ATOM 3409 O O . LYS A 1 427 ? 15.492 -33.312 8.164 1 97.12 427 LYS A O 1
ATOM 3414 N N . GLY A 1 428 ? 13.422 -33.25 8.891 1 97.25 428 GLY A N 1
ATOM 3415 C CA . GLY A 1 428 ? 13.617 -32 9.594 1 97.25 428 GLY A CA 1
ATOM 3416 C C . GLY A 1 428 ? 13.555 -30.797 8.672 1 97.25 428 GLY A C 1
ATOM 3417 O O . GLY A 1 428 ? 14.203 -29.781 8.93 1 97.25 428 GLY A O 1
ATOM 3418 N N . LEU A 1 429 ? 12.875 -30.906 7.605 1 98.38 429 LEU A N 1
ATOM 3419 C CA . LEU A 1 429 ? 12.703 -29.828 6.656 1 98.38 429 LEU A CA 1
ATOM 3420 C C . LEU A 1 429 ? 11.289 -29.25 6.746 1 98.38 429 LEU A C 1
ATOM 3422 O O . LEU A 1 429 ? 10.336 -29.969 7.012 1 98.38 429 LEU A O 1
ATOM 3426 N N . LYS A 1 430 ? 11.18 -27.938 6.609 1 96.81 430 LYS A N 1
ATOM 3427 C CA . LYS A 1 430 ? 9.891 -27.266 6.695 1 96.81 430 LYS A CA 1
ATOM 3428 C C . LYS A 1 430 ? 9.68 -26.328 5.508 1 96.81 430 LYS A C 1
ATOM 3430 O O . LYS A 1 430 ? 10.641 -25.781 4.969 1 96.81 430 LYS A O 1
ATOM 3435 N N . SER A 1 431 ? 8.43 -26.141 5.16 1 96.38 431 SER A N 1
ATOM 3436 C CA . SER A 1 431 ? 8.078 -25.25 4.055 1 96.38 431 SER A CA 1
ATOM 3437 C C . SER A 1 431 ? 8.32 -23.797 4.414 1 96.38 431 SER A C 1
ATOM 3439 O O . SER A 1 431 ? 8.023 -23.359 5.531 1 96.38 431 SER A O 1
ATOM 3441 N N . VAL A 1 432 ? 8.93 -23.047 3.457 1 96.62 432 VAL A N 1
ATOM 3442 C CA . VAL A 1 432 ? 9.148 -21.609 3.596 1 96.62 432 VAL A CA 1
ATOM 3443 C C . VAL A 1 432 ? 8.047 -20.844 2.863 1 96.62 432 VAL A C 1
ATOM 3445 O O . VAL A 1 432 ? 7.566 -19.828 3.35 1 96.62 432 VAL A O 1
ATOM 3448 N N . VAL A 1 433 ? 7.73 -21.328 1.723 1 96.38 433 VAL A N 1
ATOM 3449 C CA . VAL A 1 433 ? 6.707 -20.703 0.883 1 96.38 433 VAL A CA 1
ATOM 3450 C C . VAL A 1 433 ? 6.004 -21.781 0.055 1 96.38 433 VAL A C 1
ATOM 3452 O O . VAL A 1 433 ? 6.551 -22.859 -0.17 1 96.38 433 VAL A O 1
ATOM 3455 N N . TYR A 1 434 ? 4.758 -21.469 -0.367 1 95.31 434 TYR A N 1
ATOM 3456 C CA . TYR A 1 434 ? 3.957 -22.406 -1.144 1 95.31 434 TYR A CA 1
ATOM 3457 C C . TYR A 1 434 ? 3.658 -21.859 -2.531 1 95.31 434 TYR A C 1
ATOM 3459 O O . TYR A 1 434 ? 3.414 -20.656 -2.691 1 95.31 434 TYR A O 1
ATOM 3467 N N . ALA A 1 435 ? 3.789 -22.688 -3.506 1 95.88 435 ALA A N 1
ATOM 3468 C CA . ALA A 1 435 ? 3.336 -22.359 -4.855 1 95.88 435 ALA A CA 1
ATOM 3469 C C . ALA A 1 435 ? 1.84 -22.625 -5.008 1 95.88 435 ALA A C 1
ATOM 3471 O O . ALA A 1 435 ? 1.385 -23.766 -4.898 1 95.88 435 ALA A O 1
ATOM 3472 N N . LEU A 1 436 ? 1.119 -21.547 -5.258 1 93.5 436 LEU A N 1
ATOM 3473 C CA . LEU A 1 436 ? -0.336 -21.641 -5.215 1 93.5 436 LEU A CA 1
ATOM 3474 C C . LEU A 1 436 ? -0.966 -20.906 -6.387 1 93.5 436 LEU A C 1
ATOM 3476 O O . LEU A 1 436 ? -0.258 -20.328 -7.215 1 93.5 436 LEU A O 1
ATOM 3480 N N . SER A 1 437 ? -2.238 -21.109 -6.512 1 89.38 437 SER A N 1
ATOM 3481 C CA . SER A 1 437 ? -3.096 -20.359 -7.418 1 89.38 437 SER A CA 1
ATOM 3482 C C . SER A 1 437 ? -4.254 -19.703 -6.672 1 89.38 437 SER A C 1
ATOM 3484 O O . SER A 1 437 ? -4.668 -20.188 -5.617 1 89.38 437 SER A O 1
ATOM 3486 N N . ASN A 1 438 ? -4.695 -18.594 -7.168 1 81.81 438 ASN A N 1
ATOM 3487 C CA . ASN A 1 438 ? -5.855 -17.953 -6.551 1 81.81 438 ASN A CA 1
ATOM 3488 C C . ASN A 1 438 ? -7.16 -18.484 -7.133 1 81.81 438 ASN A C 1
ATOM 3490 O O . ASN A 1 438 ? -8.242 -18.047 -6.73 1 81.81 438 ASN A O 1
ATOM 3494 N N . LYS A 1 439 ? -7.078 -19.406 -7.973 1 78.81 439 LYS A N 1
ATOM 3495 C CA . LYS A 1 439 ? -8.281 -20.078 -8.484 1 78.81 439 LYS A CA 1
ATOM 3496 C C . LYS A 1 439 ? -8.492 -21.422 -7.805 1 78.81 439 LYS A C 1
ATOM 3498 O O . LYS A 1 439 ? -7.684 -22.344 -7.973 1 78.81 439 LYS A O 1
ATOM 3503 N N . LYS A 1 440 ? -9.5 -21.469 -7.145 1 67.56 440 LYS A N 1
ATOM 3504 C CA . LYS A 1 440 ? -9.805 -22.656 -6.348 1 67.56 440 LYS A CA 1
ATOM 3505 C C . LYS A 1 440 ? -9.852 -23.906 -7.223 1 67.56 440 LYS A C 1
ATOM 3507 O O . LYS A 1 440 ? -9.43 -24.984 -6.801 1 67.56 440 LYS A O 1
ATOM 3512 N N . GLN A 1 441 ? -10.234 -23.703 -8.367 1 68.19 441 GLN A N 1
ATOM 3513 C CA . GLN A 1 441 ? -10.422 -24.859 -9.258 1 68.19 441 GLN A CA 1
ATOM 3514 C C . GLN A 1 441 ? -9.086 -25.438 -9.688 1 68.19 441 GLN A C 1
ATOM 3516 O O . GLN A 1 441 ? -9.016 -26.594 -10.125 1 68.19 441 GLN A O 1
ATOM 3521 N N . GLU A 1 442 ? -8.156 -24.703 -9.305 1 78.81 442 GLU A N 1
ATOM 3522 C CA . GLU A 1 442 ? -6.852 -25.125 -9.805 1 78.81 442 GLU A CA 1
ATOM 3523 C C . GLU A 1 442 ? -6.066 -25.875 -8.727 1 78.81 442 GLU A C 1
ATOM 3525 O O . GLU A 1 442 ? -5.074 -26.547 -9.023 1 78.81 442 GLU A O 1
ATOM 3530 N N . LEU A 1 443 ? -6.633 -25.906 -7.574 1 85.31 443 LEU A N 1
ATOM 3531 C CA . LEU A 1 443 ? -5.902 -26.562 -6.492 1 85.31 443 LEU A CA 1
ATOM 3532 C C . LEU A 1 443 ? -6.141 -28.062 -6.5 1 85.31 443 LEU A C 1
ATOM 3534 O O . LEU A 1 443 ? -7.141 -28.531 -7.043 1 85.31 443 LEU A O 1
ATOM 3538 N N . ASN A 1 444 ? -5.148 -28.75 -5.969 1 90.81 444 ASN A N 1
ATOM 3539 C CA . ASN A 1 444 ? -5.336 -30.188 -5.77 1 90.81 444 ASN A CA 1
ATOM 3540 C C . ASN A 1 444 ? -6.27 -30.469 -4.594 1 90.81 444 ASN A C 1
ATOM 3542 O O . ASN A 1 444 ? -6.027 -30 -3.479 1 90.81 444 ASN A O 1
ATOM 3546 N N . LYS A 1 445 ? -7.262 -31.203 -4.906 1 92.88 445 LYS A N 1
ATOM 3547 C CA . LYS A 1 445 ? -8.258 -31.578 -3.908 1 92.88 445 LYS A CA 1
ATOM 3548 C C . LYS A 1 445 ? -8.391 -33.094 -3.805 1 92.88 445 LYS A C 1
ATOM 3550 O O . LYS A 1 445 ? -8.828 -33.75 -4.754 1 92.88 445 LYS A O 1
ATOM 3555 N N . ILE A 1 446 ? -8.055 -33.594 -2.656 1 95.44 446 ILE A N 1
ATOM 3556 C CA . ILE A 1 446 ? -8.062 -35.031 -2.457 1 95.44 446 ILE A CA 1
ATOM 3557 C C . ILE A 1 446 ? -9.352 -35.438 -1.748 1 95.44 446 ILE A C 1
ATOM 3559 O O . ILE A 1 446 ? -9.719 -34.875 -0.723 1 95.44 446 ILE A O 1
ATOM 3563 N N . ALA A 1 447 ? -10.016 -36.406 -2.354 1 95.25 447 ALA A N 1
ATOM 3564 C CA . ALA A 1 447 ? -11.281 -36.875 -1.787 1 95.25 447 ALA A CA 1
ATOM 3565 C C . ALA A 1 447 ? -11.422 -38.375 -1.917 1 95.25 447 ALA A C 1
ATOM 3567 O O . ALA A 1 447 ? -10.695 -39.031 -2.676 1 95.25 447 ALA A O 1
ATOM 3568 N N . ALA A 1 448 ? -12.227 -38.969 -1.051 1 96.38 448 ALA A N 1
ATOM 3569 C CA . ALA A 1 448 ? -12.719 -40.312 -1.221 1 96.38 448 ALA A CA 1
ATOM 3570 C C . ALA A 1 448 ? -13.953 -40.344 -2.115 1 96.38 448 ALA A C 1
ATOM 3572 O O . ALA A 1 448 ? -15 -39.812 -1.759 1 96.38 448 ALA A O 1
ATOM 3573 N N . VAL A 1 449 ? -13.82 -41.031 -3.221 1 94.88 449 VAL A N 1
ATOM 3574 C CA . VAL A 1 449 ? -14.891 -40.969 -4.215 1 94.88 449 VAL A CA 1
ATOM 3575 C C . VAL A 1 449 ? -15.547 -42.344 -4.328 1 94.88 449 VAL A C 1
ATOM 3577 O O . VAL A 1 449 ? -14.867 -43.375 -4.352 1 94.88 449 VAL A O 1
ATOM 3580 N N . VAL A 1 450 ? -16.906 -42.344 -4.391 1 95.12 450 VAL A N 1
ATOM 3581 C CA . VAL A 1 450 ? -17.703 -43.531 -4.59 1 95.12 450 VAL A CA 1
ATOM 3582 C C . VAL A 1 450 ? -18.703 -43.312 -5.715 1 95.12 450 VAL A C 1
ATOM 3584 O O . VAL A 1 450 ? -18.875 -42.188 -6.184 1 95.12 450 VAL A O 1
ATOM 3587 N N . LYS A 1 451 ? -19.234 -44.406 -6.16 1 92 451 LYS A N 1
ATOM 3588 C CA . LYS A 1 451 ? -20.344 -44.25 -7.113 1 92 451 LYS A CA 1
ATOM 3589 C C . LYS A 1 451 ? -21.531 -43.531 -6.477 1 92 451 LYS A C 1
ATOM 3591 O O . LYS A 1 451 ? -21.75 -43.656 -5.27 1 92 451 LYS A O 1
ATOM 3596 N N . HIS A 1 452 ? -22.25 -42.844 -7.25 1 89.25 452 HIS A N 1
ATOM 3597 C CA . HIS A 1 452 ? -23.359 -42.031 -6.742 1 89.25 452 HIS A CA 1
ATOM 3598 C C . HIS A 1 452 ? -24.391 -42.906 -6.02 1 89.25 452 HIS A C 1
ATOM 3600 O O . HIS A 1 452 ? -24.953 -42.469 -5.012 1 89.25 452 HIS A O 1
ATOM 3606 N N . ASP A 1 453 ? -24.656 -44.062 -6.551 1 89.12 453 ASP A N 1
ATOM 3607 C CA . ASP A 1 453 ? -25.656 -44.969 -5.992 1 89.12 453 ASP A CA 1
ATOM 3608 C C . ASP A 1 453 ? -25.031 -45.938 -4.988 1 89.12 453 ASP A C 1
ATOM 3610 O O . ASP A 1 453 ? -25.641 -46.938 -4.637 1 89.12 453 ASP A O 1
ATOM 3614 N N . SER A 1 454 ? -23.859 -45.562 -4.578 1 92.56 454 SER A N 1
ATOM 3615 C CA . SER A 1 454 ? -23.156 -46.438 -3.627 1 92.56 454 SER A CA 1
ATOM 3616 C C . SER A 1 454 ? -23.906 -46.5 -2.297 1 92.56 454 SER A C 1
ATOM 3618 O O . SER A 1 454 ? -24.562 -45.531 -1.895 1 92.56 454 SER A O 1
ATOM 3620 N N . ARG A 1 455 ? -23.828 -47.594 -1.58 1 93.31 455 ARG A N 1
ATOM 3621 C CA . ARG A 1 455 ? -24.438 -47.781 -0.271 1 93.31 455 ARG A CA 1
ATOM 3622 C C . ARG A 1 455 ? -23.672 -47.031 0.809 1 93.31 455 ARG A C 1
ATOM 3624 O O . ARG A 1 455 ? -24.188 -46.812 1.904 1 93.31 455 ARG A O 1
ATOM 3631 N N . PHE A 1 456 ? -22.469 -46.688 0.539 1 93.94 456 PHE A N 1
ATOM 3632 C CA . PHE A 1 456 ? -21.641 -46 1.505 1 93.94 456 PHE A CA 1
ATOM 3633 C C . PHE A 1 456 ? -21.953 -44.5 1.51 1 93.94 456 PHE A C 1
ATOM 3635 O O . PHE A 1 456 ? -21.922 -43.844 0.465 1 93.94 456 PHE A O 1
ATOM 3642 N N . LYS A 1 457 ? -22.188 -43.969 2.732 1 90.81 457 LYS A N 1
ATOM 3643 C CA . LYS A 1 457 ? -22.609 -42.562 2.824 1 90.81 457 LYS A CA 1
ATOM 3644 C C . LYS A 1 457 ? -21.562 -41.719 3.525 1 90.81 457 LYS A C 1
ATOM 3646 O O . LYS A 1 457 ? -21.594 -40.5 3.432 1 90.81 457 LYS A O 1
ATOM 3651 N N . SER A 1 458 ? -20.672 -42.312 4.246 1 92.38 458 SER A N 1
ATOM 3652 C CA . SER A 1 458 ? -19.609 -41.625 4.961 1 92.38 458 SER A CA 1
ATOM 3653 C C . SER A 1 458 ? -18.312 -42.438 4.957 1 92.38 458 SER A C 1
ATOM 3655 O O . SER A 1 458 ? -18.312 -43.594 4.609 1 92.38 458 SER A O 1
ATOM 3657 N N . LEU A 1 459 ? -17.266 -41.844 5.328 1 93.88 459 LEU A N 1
ATOM 3658 C CA . LEU A 1 459 ? -15.977 -42.531 5.426 1 93.88 459 LEU A CA 1
ATOM 3659 C C . LEU A 1 459 ? -16.031 -43.656 6.457 1 93.88 459 LEU A C 1
ATOM 3661 O O . LEU A 1 459 ? -15.391 -44.688 6.281 1 93.88 459 LEU A O 1
ATOM 3665 N N . ARG A 1 460 ? -16.797 -43.438 7.418 1 90.25 460 ARG A N 1
ATOM 3666 C CA . ARG A 1 460 ? -16.922 -44.406 8.477 1 90.25 460 ARG A CA 1
ATOM 3667 C C . ARG A 1 460 ? -17.594 -45.688 7.969 1 90.25 460 ARG A C 1
ATOM 3669 O O . ARG A 1 460 ? -17.266 -46.781 8.422 1 90.25 460 ARG A O 1
ATOM 3676 N N . ASP A 1 461 ? -18.453 -45.5 7.043 1 92.56 461 ASP A N 1
ATOM 3677 C CA . ASP A 1 461 ? -19.203 -46.625 6.48 1 92.56 461 ASP A CA 1
ATOM 3678 C C . ASP A 1 461 ? -18.312 -47.5 5.621 1 92.56 461 ASP A C 1
ATOM 3680 O O . ASP A 1 461 ? -18.719 -48.625 5.254 1 92.56 461 ASP A O 1
ATOM 3684 N N . LEU A 1 462 ? -17.125 -47.125 5.445 1 95.62 462 LEU A N 1
ATOM 3685 C CA . LEU A 1 462 ? -16.281 -47.812 4.465 1 95.62 462 LEU A CA 1
ATOM 3686 C C . LEU A 1 462 ? -15.609 -49.031 5.078 1 95.62 462 LEU A C 1
ATOM 3688 O O . LEU A 1 462 ? -14.859 -49.75 4.402 1 95.62 462 LEU A O 1
ATOM 3692 N N . LYS A 1 463 ? -15.859 -49.25 6.32 1 94.06 463 LYS A N 1
ATOM 3693 C CA . LYS A 1 463 ? -15.281 -50.438 6.945 1 94.06 463 LYS A CA 1
ATOM 3694 C C . LYS A 1 463 ? -15.695 -51.688 6.203 1 94.06 463 LYS A C 1
ATOM 3696 O O . LYS A 1 463 ? -16.891 -51.938 6.004 1 94.06 463 LYS A O 1
ATOM 3701 N N . GLY A 1 464 ? -14.688 -52.469 5.762 1 95.88 464 GLY A N 1
ATOM 3702 C CA . GLY A 1 464 ? -14.953 -53.688 5.051 1 95.88 464 GLY A CA 1
ATOM 3703 C C . GLY A 1 464 ? -15.148 -53.5 3.557 1 95.88 464 GLY A C 1
ATOM 3704 O O . GLY A 1 464 ? -15.383 -54.469 2.824 1 95.88 464 GLY A O 1
ATOM 3705 N N . ALA A 1 465 ? -15.055 -52.344 3.115 1 97.69 465 ALA A N 1
ATOM 3706 C CA . ALA A 1 465 ? -15.188 -52.031 1.692 1 97.69 465 ALA A CA 1
ATOM 3707 C C . ALA A 1 465 ? -13.891 -52.344 0.943 1 97.69 465 ALA A C 1
ATOM 3709 O O . ALA A 1 465 ? -12.883 -52.688 1.557 1 97.69 465 ALA A O 1
ATOM 3710 N N . LYS A 1 466 ? -13.953 -52.281 -0.376 1 97.69 466 LYS A N 1
ATOM 3711 C CA . LYS A 1 466 ? -12.789 -52.406 -1.246 1 97.69 466 LYS A CA 1
ATOM 3712 C C . LYS A 1 466 ? -12.273 -51.031 -1.682 1 97.69 466 LYS A C 1
ATOM 3714 O O . LYS A 1 466 ? -13.055 -50.188 -2.115 1 97.69 466 LYS A O 1
ATOM 3719 N N . ALA A 1 467 ? -10.977 -50.875 -1.521 1 97.69 467 ALA A N 1
ATOM 3720 C CA . ALA A 1 467 ? -10.461 -49.531 -1.722 1 97.69 467 ALA A CA 1
ATOM 3721 C C . ALA A 1 467 ? -9.328 -49.531 -2.746 1 97.69 467 ALA A C 1
ATOM 3723 O O . ALA A 1 467 ? -8.594 -50.5 -2.875 1 97.69 467 ALA A O 1
ATOM 3724 N N . CYS A 1 468 ? -9.195 -48.469 -3.455 1 96.31 468 CYS A N 1
ATOM 3725 C CA . CYS A 1 468 ? -8.07 -48.219 -4.355 1 96.31 468 CYS A CA 1
ATOM 3726 C C . CYS A 1 468 ? -7.324 -46.938 -3.984 1 96.31 468 CYS A C 1
ATOM 3728 O O . CYS A 1 468 ? -7.941 -45.906 -3.793 1 96.31 468 CYS A O 1
ATOM 3730 N N . PHE A 1 469 ? -6.066 -47 -3.797 1 95.5 469 PHE A N 1
ATOM 3731 C CA . PHE A 1 469 ? -5.184 -45.875 -3.51 1 95.5 469 PHE A CA 1
ATOM 3732 C C . PHE A 1 469 ? -4.172 -45.688 -4.633 1 95.5 469 PHE A C 1
ATOM 3734 O O . PHE A 1 469 ? -3.791 -46.656 -5.309 1 95.5 469 PHE A O 1
ATOM 3741 N N . THR A 1 470 ? -3.754 -44.406 -4.832 1 94 470 THR A N 1
ATOM 3742 C CA . THR A 1 470 ? -2.773 -44.125 -5.875 1 94 470 THR A CA 1
ATOM 3743 C C . THR A 1 470 ? -1.406 -44.688 -5.5 1 94 470 THR A C 1
ATOM 3745 O O . THR A 1 470 ? -0.551 -44.875 -6.367 1 94 470 THR A O 1
ATOM 3748 N N . GLY A 1 471 ? -1.191 -44.906 -4.281 1 92.5 471 GLY A N 1
ATOM 3749 C CA . GLY A 1 471 ? 0.067 -45.438 -3.811 1 92.5 471 GLY A CA 1
ATOM 3750 C C . GLY A 1 471 ? 0.149 -45.531 -2.299 1 92.5 471 GLY A C 1
ATOM 3751 O O . GLY A 1 471 ? -0.715 -45.031 -1.592 1 92.5 471 GLY A O 1
ATOM 3752 N N . TYR A 1 472 ? 1.157 -46.312 -1.882 1 90.62 472 TYR A N 1
ATOM 3753 C CA . TYR A 1 472 ? 1.427 -46.375 -0.45 1 90.62 472 TYR A CA 1
ATOM 3754 C C . TYR A 1 472 ? 2.02 -45.062 0.064 1 90.62 472 TYR A C 1
ATOM 3756 O O . TYR A 1 472 ? 2.984 -44.562 -0.503 1 90.62 472 TYR A O 1
ATOM 3764 N N . ARG A 1 473 ? 1.356 -44.5 1.09 1 91.75 473 ARG A N 1
ATOM 3765 C CA . ARG A 1 473 ? 1.741 -43.219 1.705 1 91.75 473 ARG A CA 1
ATOM 3766 C C . ARG A 1 473 ? 1.652 -42.094 0.701 1 91.75 473 ARG A C 1
ATOM 3768 O O . ARG A 1 473 ? 2.486 -41.156 0.712 1 91.75 473 ARG A O 1
ATOM 3775 N N . SER A 1 474 ? 0.791 -42.281 -0.238 1 93.25 474 SER A N 1
ATOM 3776 C CA . SER A 1 474 ? 0.377 -41.188 -1.091 1 93.25 474 SER A CA 1
ATOM 3777 C C . SER A 1 474 ? -0.396 -40.125 -0.297 1 93.25 474 SER A C 1
ATOM 3779 O O . SER A 1 474 ? -0.673 -40.312 0.889 1 93.25 474 SER A O 1
ATOM 3781 N N . ILE A 1 475 ? -0.69 -39.062 -0.935 1 95.88 475 ILE A N 1
ATOM 3782 C CA . ILE A 1 475 ? -1.416 -38 -0.276 1 95.88 475 ILE A CA 1
ATOM 3783 C C . ILE A 1 475 ? -2.783 -38.5 0.183 1 95.88 475 ILE A C 1
ATOM 3785 O O . ILE A 1 475 ? -3.209 -38.219 1.306 1 95.88 475 ILE A O 1
ATOM 3789 N N . GLY A 1 476 ? -3.438 -39.219 -0.73 1 96 476 GLY A N 1
ATOM 3790 C CA . GLY A 1 476 ? -4.73 -39.781 -0.374 1 96 476 GLY A CA 1
ATOM 3791 C C . GLY A 1 476 ? -4.664 -40.75 0.792 1 96 476 GLY A C 1
ATOM 3792 O O . GLY A 1 476 ? -5.516 -40.719 1.685 1 96 476 GLY A O 1
ATOM 3793 N N . TRP A 1 477 ? -3.705 -41.656 0.75 1 95.38 477 TRP A N 1
ATOM 3794 C CA . TRP A 1 477 ? -3.477 -42.625 1.837 1 95.38 477 TRP A CA 1
ATOM 3795 C C . TRP A 1 477 ? -3.248 -41.875 3.156 1 95.38 477 TRP A C 1
ATOM 3797 O O . TRP A 1 477 ? -3.918 -42.156 4.152 1 95.38 477 TRP A O 1
ATOM 3807 N N . ASN A 1 478 ? -2.314 -40.906 3.156 1 95.62 478 ASN A N 1
ATOM 3808 C CA . ASN A 1 478 ? -1.951 -40.156 4.355 1 95.62 478 ASN A CA 1
ATOM 3809 C C . ASN A 1 478 ? -3.137 -39.375 4.906 1 95.62 478 ASN A C 1
ATOM 3811 O O . ASN A 1 478 ? -3.338 -39.312 6.121 1 95.62 478 ASN A O 1
ATOM 3815 N N . ALA A 1 479 ? -3.836 -38.75 4.035 1 96.31 479 ALA A N 1
ATOM 3816 C CA . ALA A 1 479 ? -4.992 -37.969 4.441 1 96.31 479 ALA A CA 1
ATOM 3817 C C . ALA A 1 479 ? -6.062 -38.844 5.082 1 96.31 479 ALA A C 1
ATOM 3819 O O . ALA A 1 479 ? -6.672 -38.469 6.082 1 96.31 479 ALA A O 1
ATOM 3820 N N . PHE A 1 480 ? -6.301 -40 4.453 1 95.69 480 PHE A N 1
ATOM 3821 C CA . PHE A 1 480 ? -7.289 -40.938 4.988 1 95.69 480 PHE A CA 1
ATOM 3822 C C . PHE A 1 480 ? -6.887 -41.406 6.379 1 95.69 480 PHE A C 1
ATOM 3824 O O . PHE A 1 480 ? -7.691 -41.375 7.309 1 95.69 480 PHE A O 1
ATOM 3831 N N . VAL A 1 481 ? -5.691 -41.812 6.488 1 93.75 481 VAL A N 1
ATOM 3832 C CA . VAL A 1 481 ? -5.18 -42.344 7.754 1 93.75 481 VAL A CA 1
ATOM 3833 C C . VAL A 1 481 ? -5.285 -41.281 8.836 1 93.75 481 VAL A C 1
ATOM 3835 O O . VAL A 1 481 ? -5.758 -41.531 9.945 1 93.75 481 VAL A O 1
ATOM 3838 N N . ALA A 1 482 ? -4.828 -40.062 8.516 1 92.81 482 ALA A N 1
ATOM 3839 C CA . ALA A 1 482 ? -4.867 -38.969 9.484 1 92.81 482 ALA A CA 1
ATOM 3840 C C . ALA A 1 482 ? -6.301 -38.688 9.914 1 92.81 482 ALA A C 1
ATOM 3842 O O . ALA A 1 482 ? -6.559 -38.438 11.094 1 92.81 482 ALA A O 1
ATOM 3843 N N . THR A 1 483 ? -7.191 -38.656 8.961 1 92.12 483 THR A N 1
ATOM 3844 C CA . THR A 1 483 ? -8.594 -38.344 9.234 1 92.12 483 THR A CA 1
ATOM 3845 C C . THR A 1 483 ? -9.211 -39.406 10.133 1 92.12 483 THR A C 1
ATOM 3847 O O . THR A 1 483 ? -9.906 -39.094 11.102 1 92.12 483 THR A O 1
ATOM 3850 N N . MET A 1 484 ? -8.992 -40.656 9.828 1 91.44 484 MET A N 1
ATOM 3851 C CA . MET A 1 484 ? -9.578 -41.75 10.586 1 91.44 484 MET A CA 1
ATOM 3852 C C . MET A 1 484 ? -8.977 -41.812 11.977 1 91.44 484 MET A C 1
ATOM 3854 O O . MET A 1 484 ? -9.672 -42.125 12.945 1 91.44 484 MET A O 1
ATOM 3858 N N . ARG A 1 485 ? -7.754 -41.594 12.047 1 89.25 485 ARG A N 1
ATOM 3859 C CA . ARG A 1 485 ? -7.105 -41.562 13.352 1 89.25 485 ARG A CA 1
ATOM 3860 C C . ARG A 1 485 ? -7.711 -40.5 14.25 1 89.25 485 ARG A C 1
ATOM 3862 O O . ARG A 1 485 ? -7.934 -40.719 15.438 1 89.25 485 ARG A O 1
ATOM 3869 N N . HIS A 1 486 ? -7.844 -39.344 13.742 1 85.31 486 HIS A N 1
ATOM 3870 C CA . HIS A 1 486 ? -8.422 -38.219 14.484 1 85.31 486 HIS A CA 1
ATOM 3871 C C . HIS A 1 486 ? -9.852 -38.531 14.914 1 85.31 486 HIS A C 1
ATOM 3873 O O . HIS A 1 486 ? -10.266 -38.156 16.016 1 85.31 486 HIS A O 1
ATOM 3879 N N . ALA A 1 487 ? -10.539 -39.094 14 1 85.38 487 ALA A N 1
ATOM 3880 C CA . ALA A 1 487 ? -11.945 -39.406 14.25 1 85.38 487 ALA A CA 1
ATOM 3881 C C . ALA A 1 487 ? -12.094 -40.5 15.297 1 85.38 487 ALA A C 1
ATOM 3883 O O . ALA A 1 487 ? -13.086 -40.562 16.031 1 85.38 487 ALA A O 1
ATOM 3884 N N . SER A 1 488 ? -11.18 -41.344 15.367 1 82.88 488 SER A N 1
ATOM 3885 C CA . SER A 1 488 ? -11.266 -42.5 16.266 1 82.88 488 SER A CA 1
ATOM 3886 C C . SER A 1 488 ? -10.641 -42.188 17.625 1 82.88 488 SER A C 1
ATOM 3888 O O . SER A 1 488 ? -10.484 -43.094 18.453 1 82.88 488 SER A O 1
ATOM 3890 N N . ALA A 1 489 ? -10.406 -41.062 17.859 1 73.75 489 ALA A N 1
ATOM 3891 C CA . ALA A 1 489 ? -9.812 -40.625 19.125 1 73.75 489 ALA A CA 1
ATOM 3892 C C . ALA A 1 489 ? -8.617 -41.5 19.5 1 73.75 489 ALA A C 1
ATOM 3894 O O . ALA A 1 489 ? -8.523 -42 20.625 1 73.75 489 ALA A O 1
ATOM 3895 N N . GLY A 1 490 ? -7.914 -42 18.641 1 64.75 490 GLY A N 1
ATOM 3896 C CA . GLY A 1 490 ? -6.652 -42.688 18.891 1 64.75 490 GLY A CA 1
ATOM 3897 C C . GLY A 1 490 ? -6.773 -44.188 18.828 1 64.75 490 GLY A C 1
ATOM 3898 O O . GLY A 1 490 ? -5.781 -44.906 18.984 1 64.75 490 GLY A O 1
ATOM 3899 N N . LYS A 1 491 ? -7.867 -44.719 18.641 1 69.69 491 LYS A N 1
ATOM 3900 C CA . LYS A 1 491 ? -8.047 -46.188 18.656 1 69.69 491 LYS A CA 1
ATOM 3901 C C . LYS A 1 491 ? -7.625 -46.812 17.328 1 69.69 491 LYS A C 1
ATOM 3903 O O . LYS A 1 491 ? -7.617 -48.031 17.172 1 69.69 491 LYS A O 1
ATOM 3908 N N . TRP A 1 492 ? -7.203 -45.938 16.422 1 76.38 492 TRP A N 1
ATOM 3909 C CA . TRP A 1 492 ? -6.703 -46.375 15.133 1 76.38 492 TRP A CA 1
ATOM 3910 C C . TRP A 1 492 ? -5.27 -46.875 15.25 1 76.38 492 TRP A C 1
ATOM 3912 O O . TRP A 1 492 ? -4.477 -46.344 16.031 1 76.38 492 TRP A O 1
ATOM 3922 N N . GLY A 1 493 ? -4.918 -48.125 15.016 1 72.19 493 GLY A N 1
ATOM 3923 C CA . GLY A 1 493 ? -3.607 -48.719 15.188 1 72.19 493 GLY A CA 1
ATOM 3924 C C . GLY A 1 493 ? -2.467 -47.812 14.781 1 72.19 493 GLY A C 1
ATOM 3925 O O . GLY A 1 493 ? -2.648 -46.906 13.961 1 72.19 493 GLY A O 1
ATOM 3926 N N . CYS A 1 494 ? -1.354 -47.969 15.438 1 75.56 494 CYS A N 1
ATOM 3927 C CA . CYS A 1 494 ? -0.172 -47.125 15.273 1 75.56 494 CYS A CA 1
ATOM 3928 C C . CYS A 1 494 ? 0.469 -47.344 13.906 1 75.56 494 CYS A C 1
ATOM 3930 O O . CYS A 1 494 ? 0.996 -46.406 13.305 1 75.56 494 CYS A O 1
ATOM 3932 N N . GLN A 1 495 ? 0.38 -48.562 13.422 1 84.56 495 GLN A N 1
ATOM 3933 C CA . GLN A 1 495 ? 0.93 -48.844 12.102 1 84.56 495 GLN A CA 1
ATOM 3934 C C . GLN A 1 495 ? -0.113 -48.625 11.008 1 84.56 495 GLN A C 1
ATOM 3936 O O . GLN A 1 495 ? -1.124 -49.312 10.953 1 84.56 495 GLN A O 1
ATOM 3941 N N . ASP A 1 496 ? 0.173 -47.688 10.117 1 89.19 496 ASP A N 1
ATOM 3942 C CA . ASP A 1 496 ? -0.826 -47.219 9.156 1 89.19 496 ASP A CA 1
ATOM 3943 C C . ASP A 1 496 ? -1.221 -48.344 8.203 1 89.19 496 ASP A C 1
ATOM 3945 O O . ASP A 1 496 ? -2.406 -48.531 7.934 1 89.19 496 ASP A O 1
ATOM 3949 N N . ALA A 1 497 ? -0.17 -49.125 7.746 1 90.94 497 ALA A N 1
ATOM 3950 C CA . ALA A 1 497 ? -0.466 -50.219 6.805 1 90.94 497 ALA A CA 1
ATOM 3951 C C . ALA A 1 497 ? -1.393 -51.25 7.43 1 90.94 497 ALA A C 1
ATOM 3953 O O . ALA A 1 497 ? -2.342 -51.719 6.789 1 90.94 497 ALA A O 1
ATOM 3954 N N . GLN A 1 498 ? -1.133 -51.594 8.656 1 90.81 498 GLN A N 1
ATOM 3955 C CA . GLN A 1 498 ? -1.949 -52.594 9.352 1 90.81 498 GLN A CA 1
ATOM 3956 C C . GLN A 1 498 ? -3.355 -52.062 9.609 1 90.81 498 GLN A C 1
ATOM 3958 O O . GLN A 1 498 ? -4.34 -52.781 9.461 1 90.81 498 GLN A O 1
ATOM 3963 N N . ALA A 1 499 ? -3.398 -50.844 9.992 1 91.81 499 ALA A N 1
ATOM 3964 C CA . ALA A 1 499 ? -4.691 -50.25 10.297 1 91.81 499 ALA A CA 1
ATOM 3965 C C . ALA A 1 499 ? -5.578 -50.188 9.055 1 91.81 499 ALA A C 1
ATOM 3967 O O . ALA A 1 499 ? -6.777 -50.469 9.133 1 91.81 499 ALA A O 1
ATOM 3968 N N . VAL A 1 500 ? -5 -49.844 7.93 1 94.88 500 VAL A N 1
ATOM 3969 C CA . VAL A 1 500 ? -5.746 -49.75 6.68 1 94.88 500 VAL A CA 1
ATOM 3970 C C . VAL A 1 500 ? -6.152 -51.156 6.223 1 94.88 500 VAL A C 1
ATOM 3972 O O . VAL A 1 500 ? -7.27 -51.344 5.742 1 94.88 500 VAL A O 1
ATOM 3975 N N . ALA A 1 501 ? -5.258 -52.094 6.402 1 94.06 501 ALA A N 1
ATOM 3976 C CA . ALA A 1 501 ? -5.535 -53.469 6.023 1 94.06 501 ALA A CA 1
ATOM 3977 C C . ALA A 1 501 ? -6.68 -54.031 6.848 1 94.06 501 ALA A C 1
ATOM 3979 O O . ALA A 1 501 ? -7.465 -54.844 6.352 1 94.06 501 ALA A O 1
ATOM 3980 N N . GLU A 1 502 ? -6.762 -53.656 8.07 1 92.75 502 GLU A N 1
ATOM 3981 C CA . GLU A 1 502 ? -7.82 -54.125 8.953 1 92.75 502 GLU A CA 1
ATOM 3982 C C . GLU A 1 502 ? -9.141 -53.406 8.664 1 92.75 502 GLU A C 1
ATOM 3984 O O . GLU A 1 502 ? -10.211 -53.969 8.922 1 92.75 502 GLU A O 1
ATOM 3989 N N . PHE A 1 503 ? -9.039 -52.25 8.18 1 94.81 503 PHE A N 1
ATOM 3990 C CA . PHE A 1 503 ? -10.227 -51.438 7.949 1 94.81 503 PHE A CA 1
ATOM 3991 C C . PHE A 1 503 ? -10.93 -51.875 6.664 1 94.81 503 PHE A C 1
ATOM 3993 O O . PHE A 1 503 ? -12.156 -52 6.637 1 94.81 503 PHE A O 1
ATOM 4000 N N . PHE A 1 504 ? -10.18 -52.125 5.648 1 97.06 504 PHE A N 1
ATOM 4001 C CA . PHE A 1 504 ? -10.742 -52.5 4.363 1 97.06 504 PHE A CA 1
ATOM 4002 C C . PHE A 1 504 ? -10.641 -54.031 4.164 1 97.06 504 PHE A C 1
ATOM 4004 O O . PHE A 1 504 ? -9.742 -54.656 4.707 1 97.06 504 PHE A O 1
ATOM 4011 N N . LYS A 1 505 ? -11.523 -54.5 3.402 1 96.75 505 LYS A N 1
ATOM 4012 C CA . LYS A 1 505 ? -11.5 -55.938 3.102 1 96.75 505 LYS A CA 1
ATOM 4013 C C . LYS A 1 505 ? -10.398 -56.281 2.102 1 96.75 505 LYS A C 1
ATOM 4015 O O . LYS A 1 505 ? -9.578 -57.156 2.35 1 96.75 505 LYS A O 1
ATOM 4020 N N . ASP A 1 506 ? -10.461 -55.656 0.924 1 95.69 506 ASP A N 1
ATOM 4021 C CA . ASP A 1 506 ? -9.453 -55.75 -0.131 1 95.69 506 ASP A CA 1
ATOM 4022 C C . ASP A 1 506 ? -9.133 -54.375 -0.711 1 95.69 506 ASP A C 1
ATOM 4024 O O . ASP A 1 506 ? -9.977 -53.469 -0.688 1 95.69 506 ASP A O 1
ATOM 4028 N N . SER A 1 507 ? -7.883 -54.281 -1.096 1 95.56 507 SER A N 1
ATOM 4029 C CA . SER A 1 507 ? -7.496 -53 -1.645 1 95.56 507 SER A CA 1
ATOM 4030 C C . SER A 1 507 ? -6.504 -53.156 -2.793 1 95.56 507 SER A C 1
ATOM 4032 O O . SER A 1 507 ? -5.957 -54.25 -3 1 95.56 507 SER A O 1
ATOM 4034 N N . CYS A 1 508 ? -6.418 -52.188 -3.521 1 94 508 CYS A N 1
ATOM 4035 C CA . CYS A 1 508 ? -5.316 -52.031 -4.465 1 94 508 CYS A CA 1
ATOM 4036 C C . CYS A 1 508 ? -4.539 -50.75 -4.184 1 94 508 CYS A C 1
ATOM 4038 O O . CYS A 1 508 ? -4.996 -49.656 -4.516 1 94 508 CYS A O 1
ATOM 4040 N N . VAL A 1 509 ? -3.457 -50.844 -3.562 1 94 509 VAL A N 1
ATOM 4041 C CA . VAL A 1 509 ? -2.484 -49.781 -3.406 1 94 509 VAL A CA 1
ATOM 4042 C C . VAL A 1 509 ? -1.418 -49.875 -4.492 1 94 509 VAL A C 1
ATOM 4044 O O . VAL A 1 509 ? -0.456 -50.656 -4.355 1 94 509 VAL A O 1
ATOM 4047 N N . PHE A 1 510 ? -1.558 -49.031 -5.449 1 90.75 510 PHE A N 1
ATOM 4048 C CA . PHE A 1 510 ? -0.701 -49.125 -6.625 1 90.75 510 PHE A CA 1
ATOM 4049 C C . PHE A 1 510 ? 0.77 -49.062 -6.23 1 90.75 510 PHE A C 1
ATOM 4051 O O . PHE A 1 510 ? 1.141 -48.281 -5.348 1 90.75 510 PHE A O 1
ATOM 4058 N N . GLY A 1 511 ? 1.621 -49.812 -6.922 1 86.56 511 GLY A N 1
ATOM 4059 C CA . GLY A 1 511 ? 3.051 -49.844 -6.656 1 86.56 511 GLY A CA 1
ATOM 4060 C C . GLY A 1 511 ? 3.455 -50.969 -5.699 1 86.56 511 GLY A C 1
ATOM 4061 O O . GLY A 1 511 ? 4.629 -51.312 -5.625 1 86.56 511 GLY A O 1
ATOM 4062 N N . LEU A 1 512 ? 2.469 -51.406 -4.914 1 85.69 512 LEU A N 1
ATOM 4063 C CA . LEU A 1 512 ? 2.75 -52.531 -3.998 1 85.69 512 LEU A CA 1
ATOM 4064 C C . LEU A 1 512 ? 2.639 -53.875 -4.711 1 85.69 512 LEU A C 1
ATOM 4066 O O . LEU A 1 512 ? 1.841 -54 -5.641 1 85.69 512 LEU A O 1
ATOM 4070 N N . SER A 1 513 ? 3.586 -54.688 -4.434 1 75.75 513 SER A N 1
ATOM 4071 C CA . SER A 1 513 ? 3.564 -56.031 -4.988 1 75.75 513 SER A CA 1
ATOM 4072 C C . SER A 1 513 ? 3.807 -57.062 -3.906 1 75.75 513 SER A C 1
ATOM 4074 O O . SER A 1 513 ? 4.023 -56.719 -2.742 1 75.75 513 SER A O 1
ATOM 4076 N N . ASP A 1 514 ? 3.635 -58.281 -4.316 1 68.19 514 ASP A N 1
ATOM 4077 C CA . ASP A 1 514 ? 3.797 -59.406 -3.424 1 68.19 514 ASP A CA 1
ATOM 4078 C C . ASP A 1 514 ? 5.172 -59.406 -2.762 1 68.19 514 ASP A C 1
ATOM 4080 O O . ASP A 1 514 ? 5.398 -60.094 -1.771 1 68.19 514 ASP A O 1
ATOM 4084 N N . LYS A 1 515 ? 5.996 -58.656 -3.207 1 68.38 515 LYS A N 1
ATOM 4085 C CA . LYS A 1 515 ? 7.352 -58.562 -2.666 1 68.38 515 LYS A CA 1
ATOM 4086 C C . LYS A 1 515 ? 7.414 -57.625 -1.463 1 68.38 515 LYS A C 1
ATOM 4088 O O . LYS A 1 515 ? 8.43 -57.594 -0.764 1 68.38 515 LYS A O 1
ATOM 4093 N N . SER A 1 516 ? 6.184 -57.094 -1.16 1 70.44 516 SER A N 1
ATOM 4094 C CA . SER A 1 516 ? 6.145 -56.156 -0.052 1 70.44 516 SER A CA 1
ATOM 4095 C C . SER A 1 516 ? 5.848 -56.844 1.269 1 70.44 516 SER A C 1
ATOM 4097 O O . SER A 1 516 ? 5.215 -57.906 1.286 1 70.44 516 SER A O 1
ATOM 4099 N N . GLU A 1 517 ? 6.516 -56.594 2.365 1 81.69 517 GLU A N 1
ATOM 4100 C CA . GLU A 1 517 ? 6.27 -57.156 3.697 1 81.69 517 GLU A CA 1
ATOM 4101 C C . GLU A 1 517 ? 4.996 -56.562 4.309 1 81.69 517 GLU A C 1
ATOM 4103 O O . GLU A 1 517 ? 4.832 -56.594 5.527 1 81.69 517 GLU A O 1
ATOM 4108 N N . LEU A 1 518 ? 4.074 -56.156 3.346 1 89.25 518 LEU A N 1
ATOM 4109 C CA . LEU A 1 518 ? 2.828 -55.562 3.812 1 89.25 518 LEU A CA 1
ATOM 4110 C C . LEU A 1 518 ? 1.67 -56.531 3.676 1 89.25 518 LEU A C 1
ATOM 4112 O O . LEU A 1 518 ? 1.788 -57.562 2.979 1 89.25 518 LEU A O 1
ATOM 4116 N N . PRO A 1 519 ? 0.619 -56.312 4.352 1 92.25 519 PRO A N 1
ATOM 4117 C CA . PRO A 1 519 ? -0.525 -57.219 4.273 1 92.25 519 PRO A CA 1
ATOM 4118 C C . PRO A 1 519 ? -1.002 -57.438 2.84 1 92.25 519 PRO A C 1
ATOM 4120 O O . PRO A 1 519 ? -1.069 -56.5 2.053 1 92.25 519 PRO A O 1
ATOM 4123 N N . ALA A 1 520 ? -1.395 -58.594 2.52 1 90.25 520 ALA A N 1
ATOM 4124 C CA . ALA A 1 520 ? -1.7 -59 1.152 1 90.25 520 ALA A CA 1
ATOM 4125 C C . ALA A 1 520 ? -2.979 -58.312 0.652 1 90.25 520 ALA A C 1
ATOM 4127 O O . ALA A 1 520 ? -3.125 -58.062 -0.545 1 90.25 520 ALA A O 1
ATOM 4128 N N . ASN A 1 521 ? -3.838 -58.062 1.513 1 93.56 521 ASN A N 1
ATOM 4129 C CA . ASN A 1 521 ? -5.105 -57.5 1.071 1 93.56 521 ASN A CA 1
ATOM 4130 C C . ASN A 1 521 ? -4.938 -56.062 0.581 1 93.56 521 ASN A C 1
ATOM 4132 O O . ASN A 1 521 ? -5.855 -55.5 -0.009 1 93.56 521 ASN A O 1
ATOM 4136 N N . LEU A 1 522 ? -3.781 -55.5 0.809 1 94.5 522 LEU A N 1
ATOM 4137 C CA . LEU A 1 522 ? -3.514 -54.156 0.333 1 94.5 522 LEU A CA 1
ATOM 4138 C C . LEU A 1 522 ? -3.227 -54.156 -1.164 1 94.5 522 LEU A C 1
ATOM 4140 O O . LEU A 1 522 ? -3.266 -53.094 -1.806 1 94.5 522 LEU A O 1
ATOM 4144 N N . TYR A 1 523 ? -2.898 -55.344 -1.754 1 92.12 523 TYR A N 1
ATOM 4145 C CA . TYR A 1 523 ? -2.617 -55.375 -3.186 1 92.12 523 TYR A CA 1
ATOM 4146 C C . TYR A 1 523 ? -3.352 -56.5 -3.871 1 92.12 523 TYR A C 1
ATOM 4148 O O . TYR A 1 523 ? -3.029 -56.875 -5.004 1 92.12 523 TYR A O 1
ATOM 4156 N N . SER A 1 524 ? -4.348 -57.062 -3.23 1 91.44 524 SER A N 1
ATOM 4157 C CA . SER A 1 524 ? -5.094 -58.219 -3.732 1 91.44 524 SER A CA 1
ATOM 4158 C C . SER A 1 524 ? -5.91 -57.844 -4.969 1 91.44 524 SER A C 1
ATOM 4160 O O . SER A 1 524 ? -6.156 -58.688 -5.828 1 91.44 524 SER A O 1
ATOM 4162 N N . LEU A 1 525 ? -6.328 -56.594 -5.004 1 92.5 525 LEU A N 1
ATOM 4163 C CA . LEU A 1 525 ? -7.168 -56.156 -6.121 1 92.5 525 LEU A CA 1
ATOM 4164 C C . LEU A 1 525 ? -6.316 -55.688 -7.285 1 92.5 525 LEU A C 1
ATOM 4166 O O . LEU A 1 525 ? -6.828 -55.438 -8.383 1 92.5 525 LEU A O 1
ATOM 4170 N N . CYS A 1 526 ? -5.012 -55.5 -7.078 1 90 526 CYS A N 1
ATOM 4171 C CA . CYS A 1 526 ? -4.133 -54.938 -8.094 1 90 526 CYS A CA 1
ATOM 4172 C C . CYS A 1 526 ? -3.812 -55.969 -9.172 1 90 526 CYS A C 1
ATOM 4174 O O . CYS A 1 526 ? -3.678 -57.156 -8.883 1 90 526 CYS A O 1
ATOM 4176 N N . LYS A 1 527 ? -3.857 -55.438 -10.461 1 79.44 527 LYS A N 1
ATOM 4177 C CA . LYS A 1 527 ? -3.396 -56.344 -11.516 1 79.44 527 LYS A CA 1
ATOM 4178 C C . LYS A 1 527 ? -1.89 -56.562 -11.43 1 79.44 527 LYS A C 1
ATOM 4180 O O . LYS A 1 527 ? -1.145 -55.688 -11.023 1 79.44 527 LYS A O 1
ATOM 4185 N N . GLN A 1 528 ? -1.451 -57.719 -11.766 1 65.12 528 GLN A N 1
ATOM 4186 C CA . GLN A 1 528 ? -0.048 -58.125 -11.672 1 65.12 528 GLN A CA 1
ATOM 4187 C C . GLN A 1 528 ? 0.84 -57.188 -12.492 1 65.12 528 GLN A C 1
ATOM 4189 O O . GLN A 1 528 ? 0.58 -56.969 -13.672 1 65.12 528 GLN A O 1
ATOM 4194 N N . GLY A 1 529 ? 1.89 -56.531 -11.938 1 59.38 529 GLY A N 1
ATOM 4195 C CA . GLY A 1 529 ? 2.912 -55.719 -12.57 1 59.38 529 GLY A CA 1
ATOM 4196 C C . GLY A 1 529 ? 2.506 -54.25 -12.719 1 59.38 529 GLY A C 1
ATOM 4197 O O . GLY A 1 529 ? 3.143 -53.5 -13.453 1 59.38 529 GLY A O 1
ATOM 4198 N N . GLU A 1 530 ? 1.42 -54 -12.102 1 64.31 530 GLU A N 1
ATOM 4199 C CA . GLU A 1 530 ? 0.953 -52.625 -12.336 1 64.31 530 GLU A CA 1
ATOM 4200 C C . GLU A 1 530 ? 1.832 -51.625 -11.609 1 64.31 530 GLU A C 1
ATOM 4202 O O . GLU A 1 530 ? 2.117 -51.781 -10.422 1 64.31 530 GLU A O 1
ATOM 4207 N N . ALA A 1 531 ? 2.486 -50.781 -12.406 1 61.78 531 ALA A N 1
ATOM 4208 C CA . ALA A 1 531 ? 3.381 -49.688 -11.992 1 61.78 531 ALA A CA 1
ATOM 4209 C C . ALA A 1 531 ? 2.65 -48.688 -11.125 1 61.78 531 ALA A C 1
ATOM 4211 O O . ALA A 1 531 ? 1.455 -48.812 -10.852 1 61.78 531 ALA A O 1
ATOM 4212 N N . MET A 1 532 ? 3.414 -47.688 -10.602 1 62.84 532 MET A N 1
ATOM 4213 C CA . MET A 1 532 ? 2.914 -46.594 -9.797 1 62.84 532 MET A CA 1
ATOM 4214 C C . MET A 1 532 ? 1.678 -45.969 -10.438 1 62.84 532 MET A C 1
ATOM 4216 O O . MET A 1 532 ? 1.64 -45.75 -11.648 1 62.84 532 MET A O 1
ATOM 4220 N N . GLY A 1 533 ? 0.627 -46 -9.594 1 69.38 533 GLY A N 1
ATOM 4221 C CA . GLY A 1 533 ? -0.651 -45.5 -10.086 1 69.38 533 GLY A CA 1
ATOM 4222 C C . GLY A 1 533 ? -0.825 -44 -9.914 1 69.38 533 GLY A C 1
ATOM 4223 O O . GLY A 1 533 ? -0.122 -43.375 -9.117 1 69.38 533 GLY A O 1
ATOM 4224 N N . ASP A 1 534 ? -1.55 -43.406 -10.938 1 83.94 534 ASP A N 1
ATOM 4225 C CA . ASP A 1 534 ? -1.962 -42 -10.828 1 83.94 534 ASP A CA 1
ATOM 4226 C C . ASP A 1 534 ? -3.451 -41.906 -10.516 1 83.94 534 ASP A C 1
ATOM 4228 O O . ASP A 1 534 ? -4.098 -42.906 -10.188 1 83.94 534 ASP A O 1
ATOM 4232 N N . ASP A 1 535 ? -3.889 -40.844 -10.336 1 90.69 535 ASP A N 1
ATOM 4233 C CA . ASP A 1 535 ? -5.277 -40.594 -9.961 1 90.69 535 ASP A CA 1
ATOM 4234 C C . ASP A 1 535 ? -6.242 -41.25 -10.938 1 90.69 535 ASP A C 1
ATOM 4236 O O . ASP A 1 535 ? -7.285 -41.781 -10.531 1 90.69 535 ASP A O 1
ATOM 4240 N N . ILE A 1 536 ? -5.836 -41.344 -12.164 1 89.5 536 ILE A N 1
ATOM 4241 C CA . ILE A 1 536 ? -6.699 -41.906 -13.188 1 89.5 536 ILE A CA 1
ATOM 4242 C C . ILE A 1 536 ? -6.785 -43.438 -13 1 89.5 536 ILE A C 1
ATOM 4244 O O . ILE A 1 536 ? -7.867 -44 -13.102 1 89.5 536 ILE A O 1
ATOM 4248 N N . SER A 1 537 ? -5.695 -44.031 -12.672 1 90.81 537 SER A N 1
ATOM 4249 C CA . SER A 1 537 ? -5.68 -45.469 -12.445 1 90.81 537 SER A CA 1
ATOM 4250 C C . SER A 1 537 ? -6.535 -45.844 -11.242 1 90.81 537 SER A C 1
ATOM 4252 O O . SER A 1 537 ? -7.266 -46.844 -11.281 1 90.81 537 SER A O 1
ATOM 4254 N N . ALA A 1 538 ? -6.367 -45.062 -10.227 1 93.31 538 ALA A N 1
ATOM 4255 C CA . ALA A 1 538 ? -7.168 -45.344 -9.039 1 93.31 538 ALA A CA 1
ATOM 4256 C C . ALA A 1 538 ? -8.656 -45.125 -9.32 1 93.31 538 ALA A C 1
ATOM 4258 O O . ALA A 1 538 ? -9.492 -45.906 -8.836 1 93.31 538 ALA A O 1
ATOM 4259 N N . PHE A 1 539 ? -9.023 -44.156 -10.008 1 92.56 539 PHE A N 1
ATOM 4260 C CA . PHE A 1 539 ? -10.406 -43.906 -10.367 1 92.56 539 PHE A CA 1
ATOM 4261 C C . PHE A 1 539 ? -10.953 -45 -11.273 1 92.56 539 PHE A C 1
ATOM 4263 O O . PHE A 1 539 ? -12.117 -45.375 -11.148 1 92.56 539 PHE A O 1
ATOM 4270 N N . ASP A 1 540 ? -10.141 -45.5 -12.219 1 91.44 540 ASP A N 1
ATOM 4271 C CA . ASP A 1 540 ? -10.539 -46.594 -13.094 1 91.44 540 ASP A CA 1
ATOM 4272 C C . ASP A 1 540 ? -10.836 -47.844 -12.289 1 91.44 540 ASP A C 1
ATOM 4274 O O . ASP A 1 540 ? -11.711 -48.625 -12.664 1 91.44 540 ASP A O 1
ATOM 4278 N N . CYS A 1 541 ? -10.07 -48 -11.258 1 93.19 541 CYS A N 1
ATOM 4279 C CA . CYS A 1 541 ? -10.312 -49.094 -10.344 1 93.19 541 CYS A CA 1
ATOM 4280 C C . CYS A 1 541 ? -11.727 -49.031 -9.773 1 93.19 541 CYS A C 1
ATOM 4282 O O . CYS A 1 541 ? -12.391 -50.062 -9.617 1 93.19 541 CYS A O 1
ATOM 4284 N N . LEU A 1 542 ? -12.219 -47.906 -9.461 1 93.62 542 LEU A N 1
ATOM 4285 C CA . LEU A 1 542 ? -13.57 -47.688 -8.961 1 93.62 542 LEU A CA 1
ATOM 4286 C C . LEU A 1 542 ? -14.594 -47.875 -10.07 1 93.62 542 LEU A C 1
ATOM 4288 O O . LEU A 1 542 ? -15.602 -48.562 -9.875 1 93.62 542 LEU A O 1
ATOM 4292 N N . THR A 1 543 ? -14.336 -47.312 -11.234 1 91.06 543 THR A N 1
ATOM 4293 C CA . THR A 1 543 ? -15.312 -47.312 -12.32 1 91.06 543 THR A CA 1
ATOM 4294 C C . THR A 1 543 ? -15.461 -48.719 -12.906 1 91.06 543 THR A C 1
ATOM 4296 O O . THR A 1 543 ? -16.516 -49.094 -13.43 1 91.06 543 THR A O 1
ATOM 4299 N N . SER A 1 544 ? -14.43 -49.531 -12.828 1 91 544 SER A N 1
ATOM 4300 C CA . SER A 1 544 ? -14.469 -50.875 -13.344 1 91 544 SER A CA 1
ATOM 4301 C C . SER A 1 544 ? -15.242 -51.812 -12.414 1 91 544 SER A C 1
ATOM 4303 O O . SER A 1 544 ? -15.57 -52.938 -12.789 1 91 544 SER A O 1
ATOM 4305 N N . GLY A 1 545 ? -15.453 -51.281 -11.211 1 91.88 545 GLY A N 1
ATOM 4306 C CA . GLY A 1 545 ? -16.188 -52.094 -10.258 1 91.88 545 GLY A CA 1
ATOM 4307 C C . GLY A 1 545 ? -15.297 -52.938 -9.367 1 91.88 545 GLY A C 1
ATOM 4308 O O . GLY A 1 545 ? -15.781 -53.688 -8.523 1 91.88 545 GLY A O 1
ATOM 4309 N N . LEU A 1 546 ? -14.07 -52.75 -9.539 1 93.25 546 LEU A N 1
ATOM 4310 C CA . LEU A 1 546 ? -13.102 -53.531 -8.766 1 93.25 546 LEU A CA 1
ATOM 4311 C C . LEU A 1 546 ? -13.094 -53.062 -7.305 1 93.25 546 LEU A C 1
ATOM 4313 O O . LEU A 1 546 ? -12.781 -53.844 -6.41 1 93.25 546 LEU A O 1
ATOM 4317 N N . ALA A 1 547 ? -13.336 -51.812 -7.094 1 96.31 547 ALA A N 1
ATOM 4318 C CA . ALA A 1 547 ? -13.344 -51.25 -5.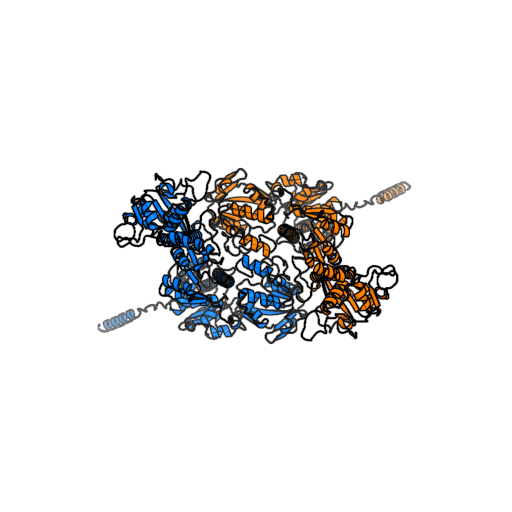742 1 96.31 547 ALA A CA 1
ATOM 4319 C C . ALA A 1 547 ? -14.617 -50.469 -5.48 1 96.31 547 ALA A C 1
ATOM 4321 O O . ALA A 1 547 ? -15.359 -50.156 -6.41 1 96.31 547 ALA A O 1
ATOM 4322 N N . ASP A 1 548 ? -14.805 -50.188 -4.211 1 97.38 548 ASP A N 1
ATOM 4323 C CA . ASP A 1 548 ? -15.977 -49.438 -3.781 1 97.38 548 ASP A CA 1
ATOM 4324 C C . ASP A 1 548 ? -15.641 -47.969 -3.6 1 97.38 548 ASP A C 1
ATOM 4326 O O . ASP A 1 548 ? -16.531 -47.094 -3.682 1 97.38 548 ASP A O 1
ATOM 4330 N N . VAL A 1 549 ? -14.422 -47.719 -3.312 1 97.69 549 VAL A N 1
ATOM 4331 C CA . VAL A 1 549 ? -13.992 -46.344 -3.047 1 97.69 549 VAL A CA 1
ATOM 4332 C C . VAL A 1 549 ? -12.602 -46.125 -3.633 1 97.69 549 VAL A C 1
ATOM 4334 O O . VAL A 1 549 ? -11.766 -47.031 -3.652 1 97.69 549 VAL A O 1
ATOM 4337 N N . ALA A 1 550 ? -12.375 -44.969 -4.184 1 96.94 550 ALA A N 1
ATOM 4338 C CA . ALA A 1 550 ? -11.062 -44.531 -4.68 1 96.94 550 ALA A CA 1
ATOM 4339 C C . ALA A 1 550 ? -10.633 -43.219 -4.039 1 96.94 550 ALA A C 1
ATOM 4341 O O . ALA A 1 550 ? -11.445 -42.312 -3.852 1 96.94 550 ALA A O 1
ATOM 4342 N N . PHE A 1 551 ? -9.469 -43.156 -3.596 1 97 551 PHE A N 1
ATOM 4343 C CA . PHE A 1 551 ? -8.883 -41.906 -3.059 1 97 551 PHE A CA 1
ATOM 4344 C C . PHE A 1 551 ? -8.078 -41.188 -4.129 1 97 551 PHE A C 1
ATOM 4346 O O . PHE A 1 551 ? -6.969 -41.625 -4.473 1 97 551 PHE A O 1
ATOM 4353 N N . VAL 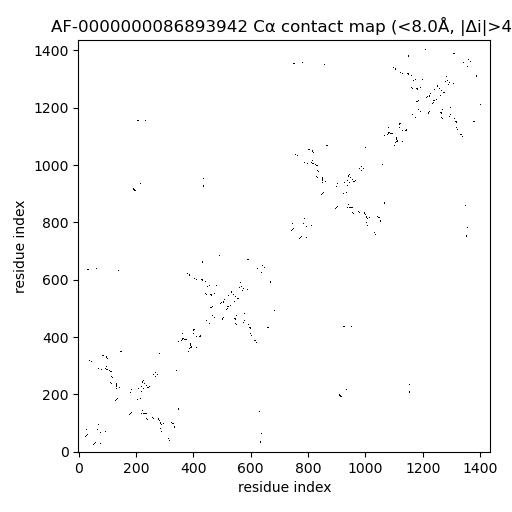A 1 552 ? -8.641 -40.031 -4.617 1 95.25 552 VAL A N 1
ATOM 4354 C CA . VAL A 1 552 ? -8.086 -39.438 -5.828 1 95.25 552 VAL A CA 1
ATOM 4355 C C . VAL A 1 552 ? -8.109 -37.938 -5.715 1 95.25 552 VAL A C 1
ATOM 4357 O O . VAL A 1 552 ? -8.781 -37.375 -4.848 1 95.25 552 VAL A O 1
ATOM 4360 N N . ASN A 1 553 ? -7.281 -37.312 -6.531 1 93.88 553 ASN A N 1
ATOM 4361 C CA . ASN A 1 553 ? -7.344 -35.875 -6.762 1 93.88 553 ASN A CA 1
ATOM 4362 C C . ASN A 1 553 ? -8.508 -35.5 -7.68 1 93.88 553 ASN A C 1
ATOM 4364 O O . ASN A 1 553 ? -8.516 -35.875 -8.852 1 93.88 553 ASN A O 1
ATOM 4368 N N . LEU A 1 554 ? -9.414 -34.75 -7.215 1 90.88 554 LEU A N 1
ATOM 4369 C CA . LEU A 1 554 ? -10.609 -34.406 -7.969 1 90.88 554 LEU A CA 1
ATOM 4370 C C . LEU A 1 554 ? -10.258 -33.594 -9.219 1 90.88 554 LEU A C 1
ATOM 4372 O O . LEU A 1 554 ? -10.945 -33.688 -10.234 1 90.88 554 LEU A O 1
ATOM 4376 N N . LYS A 1 555 ? -9.203 -32.844 -9.125 1 87.94 555 LYS A N 1
ATOM 4377 C CA . LYS A 1 555 ? -8.75 -32.062 -10.273 1 87.94 555 LYS A CA 1
ATOM 4378 C C . LYS A 1 555 ? -8.43 -32.969 -11.461 1 87.94 555 LYS A C 1
ATOM 4380 O O . LYS A 1 555 ? -8.789 -32.656 -12.602 1 87.94 555 LYS A O 1
ATOM 4385 N N . ALA A 1 556 ? -7.758 -34 -11.219 1 87.19 556 ALA A N 1
ATOM 4386 C CA . ALA A 1 556 ? -7.383 -34.969 -12.266 1 87.19 556 ALA A CA 1
ATOM 4387 C C . ALA A 1 556 ? -8.609 -35.656 -12.852 1 87.19 556 ALA A C 1
ATOM 4389 O O . ALA A 1 556 ? -8.672 -35.906 -14.062 1 87.19 556 ALA A O 1
ATOM 4390 N N . ILE A 1 557 ? -9.57 -35.938 -12.023 1 87.38 557 ILE A N 1
ATOM 4391 C CA . ILE A 1 557 ? -10.781 -36.625 -12.445 1 87.38 557 ILE A CA 1
ATOM 4392 C C . ILE A 1 557 ? -11.641 -35.688 -13.297 1 87.38 557 ILE A C 1
ATOM 4394 O O . ILE A 1 557 ? -12.219 -36.094 -14.297 1 87.38 557 ILE A O 1
ATOM 4398 N N . GLU A 1 558 ? -11.734 -34.469 -12.836 1 83.25 558 GLU A N 1
ATOM 4399 C CA . GLU A 1 558 ? -12.492 -33.469 -13.578 1 83.25 558 GLU A CA 1
ATOM 4400 C C . GLU A 1 558 ? -11.922 -33.281 -14.984 1 83.25 558 GLU A C 1
ATOM 4402 O O . GLU A 1 558 ? -12.672 -33.094 -15.945 1 83.25 558 GLU A O 1
ATOM 4407 N N . LYS A 1 559 ? -10.68 -33.25 -15.07 1 79.19 559 LYS A N 1
ATOM 4408 C CA . LYS A 1 559 ? -10.016 -33.094 -16.359 1 79.19 559 LYS A CA 1
ATOM 4409 C C . LYS A 1 559 ? -10.32 -34.281 -17.281 1 79.19 559 LYS A C 1
ATOM 4411 O O . LYS A 1 559 ? -10.469 -34.125 -18.5 1 79.19 559 LYS A O 1
ATOM 4416 N N . LYS A 1 560 ? -10.43 -35.406 -16.703 1 77.38 560 LYS A N 1
ATOM 4417 C CA . LYS A 1 560 ? -10.68 -36.625 -17.469 1 77.38 560 LYS A CA 1
ATOM 4418 C C . LYS A 1 560 ? -12.148 -36.719 -17.859 1 77.38 560 LYS A C 1
ATOM 4420 O O . LYS A 1 560 ? -12.469 -37.094 -19 1 77.38 560 LYS A O 1
ATOM 4425 N N . THR A 1 561 ? -13.023 -36.438 -16.969 1 75.5 561 THR A N 1
ATOM 4426 C CA . THR A 1 561 ? -14.445 -36.719 -17.188 1 75.5 561 THR A CA 1
ATOM 4427 C C . THR A 1 561 ? -15.164 -35.469 -17.688 1 75.5 561 THR A C 1
ATOM 4429 O O . THR A 1 561 ? -16.266 -35.562 -18.25 1 75.5 561 THR A O 1
ATOM 4432 N N . GLY A 1 562 ? -14.484 -34.219 -17.734 1 64.19 562 GLY A N 1
ATOM 4433 C CA . GLY A 1 562 ? -15.117 -32.938 -18.094 1 64.19 562 GLY A CA 1
ATOM 4434 C C . GLY A 1 562 ? -16.188 -32.531 -17.125 1 64.19 562 GLY A C 1
ATOM 4435 O O . GLY A 1 562 ? -16.703 -31.391 -17.203 1 64.19 562 GLY A O 1
ATOM 4436 N N . ASN A 1 563 ? -16.891 -33.312 -16.328 1 54.75 563 ASN A N 1
ATOM 4437 C CA . ASN A 1 563 ? -18.141 -33.062 -15.625 1 54.75 563 ASN A CA 1
ATOM 4438 C C . ASN A 1 563 ? -17.969 -33.156 -14.117 1 54.75 563 ASN A C 1
ATOM 4440 O O . ASN A 1 563 ? -18.938 -33.406 -13.391 1 54.75 563 ASN A O 1
ATOM 4444 N N . PHE A 1 564 ? -16.938 -33.156 -13.539 1 50 564 PHE A N 1
ATOM 4445 C CA . PHE A 1 564 ? -16.953 -33.25 -12.086 1 50 564 PHE A CA 1
ATOM 4446 C C . PHE A 1 564 ? -16.922 -31.859 -11.445 1 50 564 PHE A C 1
ATOM 4448 O O . PHE A 1 564 ? -15.953 -31.109 -11.641 1 50 564 PHE A O 1
ATOM 4455 N N . ASP A 1 565 ? -18.016 -31.219 -11.172 1 50.09 565 ASP A N 1
ATOM 4456 C CA . ASP A 1 565 ? -18.016 -29.938 -10.477 1 50.09 565 ASP A CA 1
ATOM 4457 C C . ASP A 1 565 ? -17.812 -30.125 -8.977 1 50.09 565 ASP A C 1
ATOM 4459 O O . ASP A 1 565 ? -18.688 -30.625 -8.273 1 50.09 565 ASP A O 1
ATOM 4463 N N . SER A 1 566 ? -16.641 -30.109 -8.492 1 47.44 566 SER A N 1
ATOM 4464 C CA . SER A 1 566 ? -16.297 -30.297 -7.09 1 47.44 566 SER A CA 1
ATOM 4465 C C . SER A 1 566 ? -17.047 -29.328 -6.191 1 47.44 566 SER A C 1
ATOM 4467 O O . SER A 1 566 ? -17.094 -29.516 -4.973 1 47.44 566 SER A O 1
ATOM 4469 N N . ASP A 1 567 ? -17.312 -28.141 -6.598 1 47.59 567 ASP A N 1
ATOM 4470 C CA . ASP A 1 567 ? -17.891 -27.125 -5.73 1 47.59 567 ASP A CA 1
ATOM 4471 C C . ASP A 1 567 ? -19.375 -27.375 -5.5 1 47.59 567 ASP A C 1
ATOM 4473 O O . ASP A 1 567 ? -20 -26.703 -4.684 1 47.59 567 ASP A O 1
ATOM 4477 N N . HIS A 1 568 ? -20.125 -28.047 -6.5 1 44.69 568 HIS A N 1
ATOM 4478 C CA . HIS A 1 568 ? -21.578 -28.219 -6.414 1 44.69 568 HIS A CA 1
ATOM 4479 C C . HIS A 1 568 ? -21.953 -29.406 -5.543 1 44.69 568 HIS A C 1
ATOM 4481 O O . HIS A 1 568 ? -21.156 -30.344 -5.395 1 44.69 568 HIS A O 1
ATOM 4487 N N . ASP A 1 569 ? -23.031 -29.266 -4.828 1 41.03 569 ASP A N 1
ATOM 4488 C CA . ASP A 1 569 ? -23.75 -30.312 -4.102 1 41.03 569 ASP A CA 1
ATOM 4489 C C . ASP A 1 569 ? -23.766 -31.625 -4.895 1 41.03 569 ASP A C 1
ATOM 4491 O O . ASP A 1 569 ? -23.844 -31.609 -6.125 1 41.03 569 ASP A O 1
ATOM 4495 N N . ALA A 1 570 ? -23.531 -32.812 -4.207 1 41.44 570 ALA A N 1
ATOM 4496 C CA . ALA A 1 570 ? -23.578 -34.219 -4.539 1 41.44 570 ALA A CA 1
ATOM 4497 C C . ALA A 1 570 ? -24.578 -34.5 -5.664 1 41.44 570 ALA A C 1
ATOM 4499 O O . ALA A 1 570 ? -24.531 -35.531 -6.309 1 41.44 570 ALA A O 1
ATOM 4500 N N . SER A 1 571 ? -25.469 -33.594 -5.887 1 41.66 571 SER A N 1
ATOM 4501 C CA . SER A 1 571 ? -26.625 -34.125 -6.59 1 41.66 571 SER A CA 1
ATOM 4502 C C . SER A 1 571 ? -26.391 -34.188 -8.094 1 41.66 571 SER A C 1
ATOM 4504 O O . SER A 1 571 ? -27.031 -34.969 -8.805 1 41.66 571 SER A O 1
ATOM 4506 N N . GLU A 1 572 ? -25.562 -33.25 -8.609 1 46.22 572 GLU A N 1
ATOM 4507 C CA . GLU A 1 572 ? -25.609 -33.281 -10.062 1 46.22 572 GLU A CA 1
ATOM 4508 C C . GLU A 1 572 ? -24.391 -34 -10.648 1 46.22 572 GLU A C 1
ATOM 4510 O O . GLU A 1 572 ? -24.156 -33.938 -11.859 1 46.22 572 GLU A O 1
ATOM 4515 N N . ASN A 1 573 ? -23.641 -34.594 -9.828 1 53.31 573 ASN A N 1
ATOM 4516 C CA . ASN A 1 573 ? -22.438 -35.188 -10.398 1 53.31 573 ASN A CA 1
ATOM 4517 C C . ASN A 1 573 ? -22.766 -36.5 -11.133 1 53.31 573 ASN A C 1
ATOM 4519 O O . ASN A 1 573 ? -23.562 -37.312 -10.648 1 53.31 573 ASN A O 1
ATOM 4523 N N . LYS A 1 574 ? -22.344 -36.562 -12.398 1 60.66 574 LYS A N 1
ATOM 4524 C CA . LYS A 1 574 ? -22.516 -37.562 -13.461 1 60.66 574 LYS A CA 1
ATOM 4525 C C . LYS A 1 574 ? -22.016 -38.938 -13.016 1 60.66 574 LYS A C 1
ATOM 4527 O O . LYS A 1 574 ? -21.156 -39.531 -13.672 1 60.66 574 LYS A O 1
ATOM 4532 N N . GLY A 1 575 ? -22.438 -39.344 -11.742 1 78.06 575 GLY A N 1
ATOM 4533 C CA . GLY A 1 575 ? -22.328 -40.781 -11.438 1 78.06 575 GLY A CA 1
ATOM 4534 C C . GLY A 1 575 ? -21.453 -41.062 -10.234 1 78.06 575 GLY A C 1
ATOM 4535 O O . GLY A 1 575 ? -21.406 -42.188 -9.75 1 78.06 575 GLY A O 1
ATOM 4536 N N . TYR A 1 576 ? -20.672 -40.031 -9.656 1 87.56 576 TYR A N 1
ATOM 4537 C CA . TYR A 1 576 ? -19.797 -40.25 -8.508 1 87.56 576 TYR A CA 1
ATOM 4538 C C . TYR A 1 576 ? -19.969 -39.156 -7.457 1 87.56 576 TYR A C 1
ATOM 4540 O O . TYR A 1 576 ? -20.469 -38.062 -7.758 1 87.56 576 TYR A O 1
ATOM 4548 N N . LYS A 1 577 ? -19.672 -39.438 -6.234 1 88.62 577 LYS A N 1
ATOM 4549 C CA . LYS A 1 577 ? -19.766 -38.469 -5.148 1 88.62 577 LYS A CA 1
ATOM 4550 C C . LYS A 1 577 ? -18.609 -38.656 -4.172 1 88.62 577 LYS A C 1
ATOM 4552 O O . LYS A 1 577 ? -18.062 -39.75 -4.023 1 88.62 577 LYS A O 1
ATOM 4557 N N . ALA A 1 578 ? -18.203 -37.531 -3.547 1 91.56 578 ALA A N 1
ATOM 4558 C CA . ALA A 1 578 ? -17.172 -37.531 -2.506 1 91.56 578 ALA A CA 1
ATOM 4559 C C . ALA A 1 578 ? -17.797 -37.812 -1.137 1 91.56 578 ALA A C 1
ATOM 4561 O O . ALA A 1 578 ? -18.922 -37.406 -0.862 1 91.56 578 ALA A O 1
ATOM 4562 N N . LEU A 1 579 ? -17.078 -38.5 -0.267 1 92.62 579 LEU A N 1
ATOM 4563 C CA . LEU A 1 579 ? -17.578 -38.844 1.055 1 92.62 579 LEU A CA 1
ATOM 4564 C C . LEU A 1 579 ? -17 -37.938 2.125 1 92.62 579 LEU A C 1
ATOM 4566 O O . LEU A 1 579 ? -15.805 -37.656 2.121 1 92.62 579 LEU A O 1
ATOM 4570 N N . CYS A 1 580 ? -17.938 -37.438 2.967 1 90.56 580 CYS A N 1
ATOM 4571 C CA . CYS A 1 580 ? -17.516 -36.719 4.164 1 90.56 580 CYS A CA 1
ATOM 4572 C C . CYS A 1 580 ? -17.266 -37.688 5.316 1 90.56 580 CYS A C 1
ATOM 4574 O O . CYS A 1 580 ? -17.547 -38.875 5.211 1 90.56 580 CYS A O 1
ATOM 4576 N N . LEU A 1 581 ? -16.562 -37.125 6.398 1 85.75 581 LEU A N 1
ATOM 4577 C CA . LEU A 1 581 ? -16.297 -37.969 7.566 1 85.75 581 LEU A CA 1
ATOM 4578 C C . LEU A 1 581 ? -17.594 -38.531 8.133 1 85.75 581 LEU A C 1
ATOM 4580 O O . LEU A 1 581 ? -17.688 -39.719 8.422 1 85.75 581 LEU A O 1
ATOM 4584 N N . ASP A 1 582 ? -18.484 -37.469 8.359 1 80.44 582 ASP A N 1
ATOM 4585 C CA . ASP A 1 582 ? -19.812 -37.844 8.82 1 80.44 582 ASP A CA 1
ATOM 4586 C C . ASP A 1 582 ? -20.875 -37.531 7.773 1 80.44 582 ASP A C 1
ATOM 4588 O O . ASP A 1 582 ? -20.609 -36.781 6.82 1 80.44 582 ASP A O 1
ATOM 4592 N N . GLU A 1 583 ? -21.891 -38.219 7.906 1 71.06 583 GLU A N 1
ATOM 4593 C CA . GLU A 1 583 ? -22.969 -37.906 6.973 1 71.06 583 GLU A CA 1
ATOM 4594 C C . GLU A 1 583 ? -23.297 -36.406 6.977 1 71.06 583 GLU A C 1
ATOM 4596 O O . GLU A 1 583 ? -23.375 -35.781 8.039 1 71.06 583 GLU A O 1
ATOM 4601 N N . PRO A 1 584 ? -23.125 -35.844 5.738 1 60.62 584 PRO A N 1
ATOM 4602 C CA . PRO A 1 584 ? -23.359 -34.375 5.664 1 60.62 584 PRO A CA 1
ATOM 4603 C C . PRO A 1 584 ? -24.672 -33.969 6.32 1 60.62 584 PRO A C 1
ATOM 4605 O O . PRO A 1 584 ? -25.703 -34.625 6.121 1 60.62 584 PRO A O 1
ATOM 4608 N N . ASP A 1 585 ? -24.531 -33.375 7.469 1 55.75 585 ASP A N 1
ATOM 4609 C CA . ASP A 1 585 ? -25.734 -32.688 7.949 1 55.75 585 ASP A CA 1
ATOM 4610 C C . ASP A 1 585 ? -26.156 -31.578 6.992 1 55.75 585 ASP A C 1
ATOM 4612 O O . ASP A 1 585 ? -25.312 -30.938 6.379 1 55.75 585 ASP A O 1
ATOM 4616 N N . ALA A 1 586 ? -27.359 -31.656 6.488 1 49.34 586 ALA A N 1
ATOM 4617 C CA . ALA A 1 586 ? -27.938 -30.656 5.586 1 49.34 586 ALA A CA 1
ATOM 4618 C C . ALA A 1 586 ? -27.375 -29.266 5.852 1 49.34 586 ALA A C 1
ATOM 4620 O O . ALA A 1 586 ? -27.297 -28.438 4.945 1 49.34 586 ALA A O 1
ATOM 4621 N N . GLN A 1 587 ? -26.938 -29.094 7.105 1 47.09 587 GLN A N 1
ATOM 4622 C CA . GLN A 1 587 ? -26.562 -27.734 7.48 1 47.09 587 GLN A CA 1
ATOM 4623 C C . GLN A 1 587 ? -25.078 -27.484 7.262 1 47.09 587 GLN A C 1
ATOM 4625 O O . GLN A 1 587 ? -24.641 -26.328 7.168 1 47.09 587 GLN A O 1
ATOM 4630 N N . LYS A 1 588 ? -24.312 -28.594 7.301 1 54.25 588 LYS A N 1
ATOM 4631 C CA . LYS A 1 588 ? -22.875 -28.359 7.203 1 54.25 588 LYS A CA 1
ATOM 4632 C C . LYS A 1 588 ? -22.406 -28.359 5.746 1 54.25 588 LYS A C 1
ATOM 4634 O O . LYS A 1 588 ? -22.375 -29.406 5.098 1 54.25 588 LYS A O 1
ATOM 4639 N N . THR A 1 589 ? -22.406 -27.172 5.121 1 57.56 589 THR A N 1
ATOM 4640 C CA . THR A 1 589 ? -22.266 -26.812 3.713 1 57.56 589 THR A CA 1
ATOM 4641 C C . THR A 1 589 ? -20.812 -26.859 3.277 1 57.56 589 THR A C 1
ATOM 4643 O O . THR A 1 589 ? -20.469 -26.391 2.188 1 57.56 589 THR A O 1
ATOM 4646 N N . GLY A 1 590 ? -19.875 -27.641 4.039 1 64.94 590 GLY A N 1
ATOM 4647 C CA . GLY A 1 590 ? -18.531 -27.562 3.482 1 64.94 590 GLY A CA 1
ATOM 4648 C C . GLY A 1 590 ? -18.219 -28.688 2.512 1 64.94 590 GLY A C 1
ATOM 4649 O O . GLY A 1 590 ? -18.953 -29.688 2.447 1 64.94 590 GLY A O 1
ATOM 4650 N N . PRO A 1 591 ? -17.156 -28.562 1.68 1 78.38 591 PRO A N 1
ATOM 4651 C CA . PRO A 1 591 ? -16.781 -29.594 0.718 1 78.38 591 PRO A CA 1
ATOM 4652 C C . PRO A 1 591 ? -16.281 -30.875 1.393 1 78.38 591 PRO A C 1
ATOM 4654 O O . PRO A 1 591 ? -15.625 -30.812 2.434 1 78.38 591 PRO A O 1
ATOM 4657 N N . CYS A 1 592 ? -16.766 -31.969 0.889 1 88.75 592 CYS A N 1
ATOM 4658 C CA . CYS A 1 592 ? -16.312 -33.281 1.393 1 88.75 592 CYS A CA 1
ATOM 4659 C C . CYS A 1 592 ? -14.953 -33.625 0.818 1 88.75 592 CYS A C 1
ATOM 4661 O O . CYS A 1 592 ? -14.867 -34.438 -0.109 1 88.75 592 CYS A O 1
ATOM 4663 N N . LEU A 1 593 ? -13.938 -33.031 1.36 1 91.81 593 LEU A N 1
ATOM 4664 C CA . LEU A 1 593 ? -12.555 -33.219 0.961 1 91.81 593 LEU A CA 1
ATOM 4665 C C . LEU A 1 593 ? -11.719 -33.719 2.133 1 91.81 593 LEU A C 1
ATOM 4667 O O . LEU A 1 593 ? -11.984 -33.375 3.287 1 91.81 593 LEU A O 1
ATOM 4671 N N . LEU A 1 594 ? -10.852 -34.625 1.805 1 94.75 594 LEU A N 1
ATOM 4672 C CA . LEU A 1 594 ? -9.922 -35.094 2.824 1 94.75 594 LEU A CA 1
ATOM 4673 C C . LEU A 1 594 ? -8.844 -34.031 3.1 1 94.75 594 LEU A C 1
ATOM 4675 O O . LEU A 1 594 ? -8.445 -33.844 4.25 1 94.75 594 LEU A O 1
ATOM 4679 N N . THR A 1 595 ? -8.336 -33.469 2.049 1 94.31 595 THR A N 1
ATOM 4680 C CA . THR A 1 595 ? -7.293 -32.469 2.156 1 94.31 595 THR A CA 1
ATOM 4681 C C . THR A 1 595 ? -7.113 -31.719 0.831 1 94.31 595 THR A C 1
ATOM 4683 O O . THR A 1 595 ? -7.797 -32.031 -0.15 1 94.31 595 THR A O 1
ATOM 4686 N N . TRP A 1 596 ? -6.391 -30.75 0.857 1 93.25 596 TRP A N 1
ATOM 4687 C CA . TRP A 1 596 ? -5.938 -30.047 -0.344 1 93.25 596 TRP A CA 1
ATOM 4688 C C . TRP A 1 596 ? -4.441 -29.766 -0.274 1 93.25 596 TRP A C 1
ATOM 4690 O O . TRP A 1 596 ? -3.852 -29.766 0.81 1 93.25 596 TRP A O 1
ATOM 4700 N N . THR A 1 597 ? -3.779 -29.625 -1.381 1 93.5 597 THR A N 1
ATOM 4701 C CA . THR A 1 597 ? -2.346 -29.359 -1.398 1 93.5 597 THR A CA 1
ATOM 4702 C C . THR A 1 597 ? -2.018 -28.203 -2.334 1 93.5 597 THR A C 1
ATOM 4704 O O . THR A 1 597 ? -2.707 -27.984 -3.334 1 93.5 597 THR A O 1
ATOM 4707 N N . PRO A 1 598 ? -0.949 -27.453 -1.979 1 93 598 PRO A N 1
ATOM 4708 C CA . PRO A 1 598 ? -0.366 -26.578 -2.998 1 93 598 PRO A CA 1
ATOM 4709 C C . PRO A 1 598 ? 0.254 -27.359 -4.156 1 93 598 PRO A C 1
ATOM 4711 O O . PRO A 1 598 ? 0.268 -28.594 -4.145 1 93 598 PRO A O 1
ATOM 4714 N N . PHE A 1 599 ? 0.701 -26.625 -5.188 1 94.25 599 PHE A N 1
ATOM 4715 C CA . PHE A 1 599 ? 1.382 -27.25 -6.312 1 94.25 599 PHE A CA 1
ATOM 4716 C C . PHE A 1 599 ? 2.777 -27.719 -5.91 1 94.25 599 PHE A C 1
ATOM 4718 O O . PHE A 1 599 ? 3.312 -28.672 -6.48 1 94.25 599 PHE A O 1
ATOM 4725 N N . GLY A 1 600 ? 3.314 -27.047 -5.016 1 95 600 GLY A N 1
ATOM 4726 C CA . GLY A 1 600 ? 4.637 -27.297 -4.469 1 95 600 GLY A CA 1
ATOM 4727 C C . GLY A 1 600 ? 4.992 -26.359 -3.32 1 95 600 GLY A C 1
ATOM 4728 O O . GLY A 1 600 ? 4.195 -25.5 -2.943 1 95 600 GLY A O 1
ATOM 4729 N N . ALA A 1 601 ? 6.109 -26.656 -2.729 1 97 601 ALA A N 1
ATOM 4730 C CA . ALA A 1 601 ? 6.594 -25.812 -1.633 1 97 601 ALA A CA 1
ATOM 4731 C C . ALA A 1 601 ? 8.109 -25.703 -1.662 1 97 601 ALA A C 1
ATOM 4733 O O . ALA A 1 601 ? 8.812 -26.672 -1.961 1 97 601 ALA A O 1
ATOM 4734 N N . VAL A 1 602 ? 8.555 -24.516 -1.453 1 98.44 602 VAL A N 1
ATOM 4735 C CA . VAL A 1 602 ? 9.984 -24.375 -1.206 1 98.44 602 VAL A CA 1
ATOM 4736 C C . VAL A 1 602 ? 10.297 -24.703 0.252 1 98.44 602 VAL A C 1
ATOM 4738 O O . VAL A 1 602 ? 9.719 -24.109 1.167 1 98.44 602 VAL A O 1
ATOM 4741 N N . ILE A 1 603 ? 11.195 -25.656 0.456 1 98.5 603 ILE A N 1
ATOM 4742 C CA . ILE A 1 603 ? 11.461 -26.125 1.811 1 98.5 603 ILE A CA 1
ATOM 4743 C C . ILE A 1 603 ? 12.891 -25.797 2.209 1 98.5 603 ILE A C 1
ATOM 4745 O O . ILE A 1 603 ? 13.75 -25.594 1.348 1 98.5 603 ILE A O 1
ATOM 4749 N N . ALA A 1 604 ? 13.133 -25.656 3.461 1 98.69 604 ALA A N 1
ATOM 4750 C CA . ALA A 1 604 ? 14.43 -25.406 4.082 1 98.69 604 ALA A CA 1
ATOM 4751 C C . ALA A 1 604 ? 14.555 -26.156 5.41 1 98.69 604 ALA A C 1
ATOM 4753 O O . ALA A 1 604 ? 13.594 -26.781 5.875 1 98.69 604 ALA A O 1
ATOM 4754 N N . HIS A 1 605 ? 15.734 -26.219 5.883 1 98.44 605 HIS A N 1
ATOM 4755 C CA . HIS A 1 605 ? 15.969 -26.844 7.18 1 98.44 605 HIS A CA 1
ATOM 4756 C C . HIS A 1 605 ? 15.125 -26.188 8.266 1 98.44 605 HIS A C 1
ATOM 4758 O O . HIS A 1 605 ? 14.977 -24.969 8.281 1 98.44 605 HIS A O 1
ATOM 4764 N N . GLU A 1 606 ? 14.547 -26.906 9.156 1 96.88 606 GLU A N 1
ATOM 4765 C CA . GLU A 1 606 ? 13.609 -26.391 10.148 1 96.88 606 GLU A CA 1
ATOM 4766 C C . GLU A 1 606 ? 14.305 -25.484 11.148 1 96.88 606 GLU A C 1
ATOM 4768 O O . GLU A 1 606 ? 13.688 -24.562 11.695 1 96.88 606 GLU A O 1
ATOM 4773 N N . ASN A 1 607 ? 15.609 -25.578 11.312 1 96.69 607 ASN A N 1
ATOM 4774 C CA . ASN A 1 607 ? 16.328 -24.875 12.367 1 96.69 607 ASN A CA 1
ATOM 4775 C C . ASN A 1 607 ? 17 -23.609 11.836 1 96.69 607 ASN A C 1
ATOM 4777 O O . ASN A 1 607 ? 17.828 -23 12.531 1 96.69 607 ASN A O 1
ATOM 4781 N N . ILE A 1 608 ? 16.688 -23.219 10.648 1 96.38 608 ILE A N 1
ATOM 4782 C CA . ILE A 1 608 ? 17.234 -21.953 10.195 1 96.38 608 ILE A CA 1
ATOM 4783 C C . ILE A 1 608 ? 16.625 -20.812 11.023 1 96.38 608 ILE A C 1
ATOM 4785 O O . ILE A 1 608 ? 15.547 -20.953 11.594 1 96.38 608 ILE A O 1
ATOM 4789 N N . THR A 1 609 ? 17.359 -19.734 11.195 1 95.75 609 THR A N 1
ATOM 4790 C CA . THR A 1 609 ? 16.891 -18.609 12 1 95.75 609 THR A CA 1
ATOM 4791 C C . THR A 1 609 ? 15.672 -17.969 11.359 1 95.75 609 THR A C 1
ATOM 4793 O O . THR A 1 609 ? 15.461 -18.078 10.156 1 95.75 609 THR A O 1
ATOM 4796 N N . SER A 1 610 ? 14.922 -17.344 12.18 1 95.06 610 SER A N 1
ATOM 4797 C CA . SER A 1 610 ? 13.758 -16.609 11.672 1 95.06 610 SER A CA 1
ATOM 4798 C C . SER A 1 610 ? 14.172 -15.539 10.672 1 95.06 610 SER A C 1
ATOM 4800 O O . SER A 1 610 ? 13.469 -15.289 9.695 1 95.06 610 SER A O 1
ATOM 4802 N N . LEU A 1 611 ? 15.289 -14.961 10.914 1 95.81 611 LEU A N 1
ATOM 4803 C CA . LEU A 1 611 ? 15.812 -13.93 10.023 1 95.81 611 LEU A CA 1
ATOM 4804 C C . LEU A 1 611 ? 16.125 -14.523 8.648 1 95.81 611 LEU A C 1
ATOM 4806 O O . LEU A 1 611 ? 15.773 -13.945 7.625 1 95.81 611 LEU A O 1
ATOM 4810 N N . ARG A 1 612 ? 16.859 -15.617 8.672 1 96.38 612 ARG A N 1
ATOM 4811 C CA . ARG A 1 612 ? 17.234 -16.266 7.418 1 96.38 612 ARG A CA 1
ATOM 4812 C C . ARG A 1 612 ? 15.992 -16.734 6.656 1 96.38 612 ARG A C 1
ATOM 4814 O O . ARG A 1 612 ? 15.945 -16.641 5.43 1 96.38 612 ARG A O 1
ATOM 4821 N N . ARG A 1 613 ? 15.039 -17.25 7.316 1 96.56 613 ARG A N 1
ATOM 4822 C CA . ARG A 1 613 ? 13.773 -17.656 6.715 1 96.56 613 ARG A CA 1
ATOM 4823 C C . ARG A 1 613 ? 13.086 -16.484 6.035 1 96.56 613 ARG A C 1
ATOM 4825 O O . ARG A 1 613 ? 12.594 -16.609 4.914 1 96.56 613 ARG A O 1
ATOM 4832 N N . GLU A 1 614 ? 13.062 -15.359 6.691 1 95.5 614 GLU A N 1
ATOM 4833 C CA . GLU A 1 614 ? 12.469 -14.141 6.137 1 95.5 614 GLU A CA 1
ATOM 4834 C C . GLU A 1 614 ? 13.203 -13.688 4.883 1 95.5 614 GLU A C 1
ATOM 4836 O O . GLU A 1 614 ? 12.578 -13.289 3.9 1 95.5 614 GLU A O 1
ATOM 4841 N N . GLU A 1 615 ? 14.469 -13.711 4.941 1 96 615 GLU A N 1
ATOM 4842 C CA . GLU A 1 615 ? 15.289 -13.289 3.814 1 96 615 GLU A CA 1
ATOM 4843 C C . GLU A 1 615 ? 15.031 -14.156 2.584 1 96 615 GLU A C 1
ATOM 4845 O O . GLU A 1 615 ? 14.891 -13.633 1.475 1 96 615 GLU A O 1
ATOM 4850 N N . ILE A 1 616 ? 15.008 -15.461 2.801 1 97.75 616 ILE A N 1
ATOM 4851 C CA . ILE A 1 616 ? 14.742 -16.391 1.712 1 97.75 616 ILE A CA 1
ATOM 4852 C C . ILE A 1 616 ? 13.328 -16.172 1.175 1 97.75 616 ILE A C 1
ATOM 4854 O O . ILE A 1 616 ? 13.117 -16.156 -0.04 1 97.75 616 ILE A O 1
ATOM 4858 N N . TYR A 1 617 ? 12.43 -16.016 2.096 1 97.06 617 TYR A N 1
ATOM 4859 C CA . TYR A 1 617 ? 11.039 -15.766 1.727 1 97.06 617 TYR A CA 1
ATOM 4860 C C . TYR A 1 617 ? 10.914 -14.5 0.881 1 97.06 617 TYR A C 1
ATOM 4862 O O . TYR A 1 617 ? 10.289 -14.516 -0.181 1 97.06 617 TYR A O 1
ATOM 4870 N N . SER A 1 618 ? 11.484 -13.422 1.312 1 95.62 618 SER A N 1
ATOM 4871 C CA . SER A 1 618 ? 11.43 -12.148 0.596 1 95.62 618 SER A CA 1
ATOM 4872 C C . SER A 1 618 ? 12.094 -12.258 -0.771 1 95.62 618 SER A C 1
ATOM 4874 O O . SER A 1 618 ? 11.617 -11.672 -1.748 1 95.62 618 SER A O 1
ATOM 4876 N N . MET A 1 619 ? 13.203 -12.93 -0.802 1 96.88 619 MET A N 1
ATOM 4877 C CA . MET A 1 619 ? 13.914 -13.156 -2.061 1 96.88 619 MET A CA 1
ATOM 4878 C C . MET A 1 619 ? 13.008 -13.859 -3.07 1 96.88 619 MET A C 1
ATOM 4880 O O . MET A 1 619 ? 12.938 -13.453 -4.23 1 96.88 619 MET A O 1
ATOM 4884 N N . LEU A 1 620 ? 12.312 -14.883 -2.623 1 97.88 620 LEU A N 1
ATOM 4885 C CA . LEU A 1 620 ? 11.438 -15.664 -3.492 1 97.88 620 LEU A CA 1
ATOM 4886 C C . LEU A 1 620 ? 10.25 -14.828 -3.959 1 97.88 620 LEU A C 1
ATOM 4888 O O . LEU A 1 620 ? 9.797 -14.969 -5.098 1 97.88 620 LEU A O 1
ATOM 4892 N N . LEU A 1 621 ? 9.766 -13.969 -3.09 1 95.81 621 LEU A N 1
ATOM 4893 C CA . LEU A 1 621 ? 8.664 -13.094 -3.48 1 95.81 621 LEU A CA 1
ATOM 4894 C C . LEU A 1 621 ? 9.117 -12.078 -4.523 1 95.81 621 LEU A C 1
ATOM 4896 O O . LEU A 1 621 ? 8.352 -11.711 -5.418 1 95.81 621 LEU A O 1
ATOM 4900 N N . GLU A 1 622 ? 10.312 -11.586 -4.375 1 93.5 622 GLU A N 1
ATOM 4901 C CA . GLU A 1 622 ? 10.852 -10.68 -5.387 1 93.5 622 GLU A CA 1
ATOM 4902 C C . GLU A 1 622 ? 10.961 -11.367 -6.742 1 93.5 622 GLU A C 1
ATOM 4904 O O . GLU A 1 622 ? 10.641 -10.773 -7.773 1 93.5 622 GLU A O 1
ATOM 4909 N N . MET A 1 623 ? 11.414 -12.578 -6.754 1 96.25 623 MET A N 1
ATOM 4910 C CA . MET A 1 623 ? 11.484 -13.344 -7.996 1 96.25 623 MET A CA 1
ATOM 4911 C C . MET A 1 623 ? 10.102 -13.555 -8.586 1 96.25 623 MET A C 1
ATOM 4913 O O . MET A 1 623 ? 9.914 -13.461 -9.805 1 96.25 623 MET A O 1
ATOM 4917 N N . ASP A 1 624 ? 9.188 -13.867 -7.672 1 95.88 624 ASP A N 1
ATOM 4918 C CA . ASP A 1 624 ? 7.805 -14.07 -8.102 1 95.88 624 ASP A CA 1
ATOM 4919 C C . ASP A 1 624 ? 7.25 -12.812 -8.766 1 95.88 624 ASP A C 1
ATOM 4921 O O . ASP A 1 624 ? 6.527 -12.898 -9.766 1 95.88 624 ASP A O 1
ATOM 4925 N N . TYR A 1 625 ? 7.59 -11.711 -8.242 1 91.75 625 TYR A N 1
ATOM 4926 C CA . TYR A 1 625 ? 7.129 -10.438 -8.773 1 91.75 625 TYR A CA 1
ATOM 4927 C C . TYR A 1 625 ? 7.738 -10.164 -10.148 1 91.75 625 TYR A C 1
ATOM 4929 O O . TYR A 1 625 ? 7.043 -9.719 -11.062 1 91.75 625 TYR A O 1
ATOM 4937 N N . LEU A 1 626 ? 8.992 -10.469 -10.32 1 92.44 626 LEU A N 1
ATOM 4938 C CA . LEU A 1 626 ? 9.734 -10.102 -11.523 1 92.44 626 LEU A CA 1
ATOM 4939 C C . LEU A 1 626 ? 9.539 -11.148 -12.617 1 92.44 626 LEU A C 1
ATOM 4941 O O . LEU A 1 626 ? 9.477 -10.805 -13.805 1 92.44 626 LEU A O 1
ATOM 4945 N N . PHE A 1 627 ? 9.523 -12.422 -12.156 1 95.94 627 PHE A N 1
ATOM 4946 C CA . PHE A 1 627 ? 9.617 -13.5 -13.133 1 95.94 627 PHE A CA 1
ATOM 4947 C C . PHE A 1 627 ? 8.414 -14.422 -13.047 1 95.94 627 PHE A C 1
ATOM 4949 O O . PHE A 1 627 ? 8.383 -15.477 -13.68 1 95.94 627 PHE A O 1
ATOM 4956 N N . GLY A 1 628 ? 7.426 -14.094 -12.266 1 94.56 628 GLY A N 1
ATOM 4957 C CA . GLY A 1 628 ? 6.277 -14.953 -12.031 1 94.56 628 GLY A CA 1
ATOM 4958 C C . GLY A 1 628 ? 5.266 -14.914 -13.164 1 94.56 628 GLY A C 1
ATOM 4959 O O . GLY A 1 628 ? 5.621 -14.664 -14.312 1 94.56 628 GLY A O 1
ATOM 4960 N N . ALA A 1 629 ? 4.051 -15.281 -12.836 1 91.25 629 ALA A N 1
ATOM 4961 C CA . ALA A 1 629 ? 2.984 -15.453 -13.82 1 91.25 629 ALA A CA 1
ATOM 4962 C C . ALA A 1 629 ? 2.502 -14.102 -14.344 1 91.25 629 ALA A C 1
ATOM 4964 O O . ALA A 1 629 ? 2.096 -13.984 -15.5 1 91.25 629 ALA A O 1
ATOM 4965 N N . THR A 1 630 ? 2.566 -13.133 -13.484 1 86.31 630 THR A N 1
ATOM 4966 C CA . THR A 1 630 ? 2.109 -11.797 -13.859 1 86.31 630 THR A CA 1
ATOM 4967 C C . THR A 1 630 ? 3.293 -10.852 -14.039 1 86.31 630 THR A C 1
ATOM 4969 O O . THR A 1 630 ? 4.25 -10.891 -13.266 1 86.31 630 THR A O 1
ATOM 4972 N N . LEU A 1 631 ? 3.172 -10.031 -15.062 1 86.25 631 LEU A N 1
ATOM 4973 C CA . LEU A 1 631 ? 4.246 -9.078 -15.328 1 86.25 631 LEU A CA 1
ATOM 4974 C C . LEU A 1 631 ? 4.09 -7.824 -14.477 1 86.25 631 LEU A C 1
ATOM 4976 O O . LEU A 1 631 ? 2.971 -7.359 -14.25 1 86.25 631 LEU A O 1
ATOM 4980 N N . PRO A 1 632 ? 5.262 -7.309 -14.023 1 79.75 632 PRO A N 1
ATOM 4981 C CA . PRO A 1 632 ? 5.188 -6.016 -13.352 1 79.75 632 PRO A CA 1
ATOM 4982 C C . PRO A 1 632 ? 4.562 -4.926 -14.219 1 79.75 632 PRO A C 1
ATOM 4984 O O . PRO A 1 632 ? 4.57 -5.031 -15.445 1 79.75 632 PRO A O 1
ATOM 4987 N N . GLU A 1 633 ? 4.141 -3.902 -13.5 1 71.56 633 GLU A N 1
ATOM 4988 C CA . GLU A 1 633 ? 3.469 -2.814 -14.203 1 71.56 633 GLU A CA 1
ATOM 4989 C C . GLU A 1 633 ? 4.398 -2.156 -15.219 1 71.56 633 GLU A C 1
ATOM 4991 O O . GLU A 1 633 ? 5.586 -1.961 -14.945 1 71.56 633 GLU A O 1
ATOM 4996 N N . ASN A 1 634 ? 4.039 -1.897 -16.375 1 70.38 634 ASN A N 1
ATOM 4997 C CA . ASN A 1 634 ? 4.684 -1.156 -17.453 1 70.38 634 ASN A CA 1
ATOM 4998 C C . ASN A 1 634 ? 5.703 -2.016 -18.188 1 70.38 634 ASN A C 1
ATOM 5000 O O . ASN A 1 634 ? 6.488 -1.503 -18.984 1 70.38 634 ASN A O 1
ATOM 5004 N N . MET A 1 635 ? 5.762 -3.316 -17.859 1 80.56 635 MET A N 1
ATOM 5005 C CA . MET A 1 635 ? 6.594 -4.227 -18.641 1 80.56 635 MET A CA 1
ATOM 5006 C C . MET A 1 635 ? 5.758 -4.992 -19.672 1 80.56 635 MET A C 1
ATOM 5008 O O . MET A 1 635 ? 4.656 -5.445 -19.359 1 80.56 635 MET A O 1
ATOM 5012 N N . GLN A 1 636 ? 6.305 -5.051 -20.828 1 83.94 636 GLN A N 1
ATOM 5013 C CA . GLN A 1 636 ? 5.547 -5.703 -21.891 1 83.94 636 GLN A CA 1
ATOM 5014 C C . GLN A 1 636 ? 6.012 -7.141 -22.109 1 83.94 636 GLN A C 1
ATOM 5016 O O . GLN A 1 636 ? 5.234 -7.992 -22.531 1 83.94 636 GLN A O 1
ATOM 5021 N N . THR A 1 637 ? 7.23 -7.32 -21.844 1 92.56 637 THR A N 1
ATOM 5022 C CA . THR A 1 637 ? 7.793 -8.648 -22.047 1 92.56 637 THR A CA 1
ATOM 5023 C C . THR A 1 637 ? 8.562 -9.109 -20.812 1 92.56 637 THR A C 1
ATOM 5025 O O . THR A 1 637 ? 9.297 -8.328 -20.203 1 92.56 637 THR A O 1
ATOM 5028 N N . PRO A 1 638 ? 8.383 -10.352 -20.469 1 94.38 638 PRO A N 1
ATOM 5029 C CA . PRO A 1 638 ? 9.133 -10.859 -19.328 1 94.38 638 PRO A CA 1
ATOM 5030 C C . PRO A 1 638 ? 10.602 -11.133 -19.656 1 94.38 638 PRO A C 1
ATOM 5032 O O . PRO A 1 638 ? 10.906 -11.609 -20.75 1 94.38 638 PRO A O 1
ATOM 5035 N N . ALA A 1 639 ? 11.461 -10.789 -18.734 1 94.12 639 ALA A N 1
ATOM 5036 C CA . ALA A 1 639 ? 12.867 -11.148 -18.891 1 94.12 639 ALA A CA 1
ATOM 5037 C C . ALA A 1 639 ? 13.07 -12.656 -18.734 1 94.12 639 ALA A C 1
ATOM 5039 O O . ALA A 1 639 ? 13.859 -13.258 -19.469 1 94.12 639 ALA A O 1
ATOM 5040 N N . PHE A 1 640 ? 12.375 -13.195 -17.828 1 95.88 640 PHE A N 1
ATOM 5041 C CA . PHE A 1 640 ? 12.438 -14.609 -17.5 1 95.88 640 PHE A CA 1
ATOM 5042 C C . PHE A 1 640 ? 11.086 -15.117 -17.016 1 95.88 640 PHE A C 1
ATOM 5044 O O . PHE A 1 640 ? 10.25 -14.336 -16.562 1 95.88 640 PHE A O 1
ATOM 5051 N N . SER A 1 641 ? 10.844 -16.391 -17.203 1 96.5 641 SER A N 1
ATOM 5052 C CA . SER A 1 641 ? 9.609 -17.016 -16.734 1 96.5 641 SER A CA 1
ATOM 5053 C C . SER A 1 641 ? 9.906 -18.141 -15.758 1 96.5 641 SER A C 1
ATOM 5055 O O . SER A 1 641 ? 10.148 -19.281 -16.156 1 96.5 641 SER A O 1
ATOM 5057 N N . MET A 1 642 ? 9.688 -17.844 -14.586 1 97.06 642 MET A N 1
ATOM 5058 C CA . MET A 1 642 ? 10.047 -18.766 -13.508 1 97.06 642 MET A CA 1
ATOM 5059 C C . MET A 1 642 ? 9.18 -20.016 -13.547 1 97.06 642 MET A C 1
ATOM 5061 O O . MET A 1 642 ? 9.656 -21.125 -13.289 1 97.06 642 MET A O 1
ATOM 5065 N N . TYR A 1 643 ? 7.91 -19.906 -13.945 1 97.12 643 TYR A N 1
ATOM 5066 C CA . TYR A 1 643 ? 6.977 -21.031 -13.906 1 97.12 643 TYR A CA 1
ATOM 5067 C C . TYR A 1 643 ? 6.781 -21.625 -15.297 1 97.12 643 TYR A C 1
ATOM 5069 O O . TYR A 1 643 ? 6.25 -22.734 -15.438 1 97.12 643 TYR A O 1
ATOM 5077 N N . GLY A 1 644 ? 7.285 -20.906 -16.312 1 94.88 644 GLY A N 1
ATOM 5078 C CA . GLY A 1 644 ? 7.031 -21.328 -17.688 1 94.88 644 GLY A CA 1
ATOM 5079 C C . GLY A 1 644 ? 7.891 -22.5 -18.125 1 94.88 644 GLY A C 1
ATOM 5080 O O . GLY A 1 644 ? 8.742 -22.969 -17.359 1 94.88 644 GLY A O 1
ATOM 5081 N N . THR A 1 645 ? 7.609 -22.969 -19.312 1 95.25 645 THR A N 1
ATOM 5082 C CA . THR A 1 645 ? 8.352 -24.078 -19.875 1 95.25 645 THR A CA 1
ATOM 5083 C C . THR A 1 645 ? 9.82 -23.719 -20.078 1 95.25 645 THR A C 1
ATOM 5085 O O . THR A 1 645 ? 10.156 -22.531 -20.219 1 95.25 645 THR A O 1
ATOM 5088 N N . PHE A 1 646 ? 10.633 -24.688 -19.984 1 95.5 646 PHE A N 1
ATOM 5089 C CA . PHE A 1 646 ? 12.055 -24.547 -20.281 1 95.5 646 PHE A CA 1
ATOM 5090 C C . PHE A 1 646 ? 12.523 -25.656 -21.219 1 95.5 646 PHE A C 1
ATOM 5092 O O . PHE A 1 646 ? 12.406 -26.844 -20.906 1 95.5 646 PHE A O 1
ATOM 5099 N N . ASP A 1 647 ? 12.938 -25.219 -22.359 1 91.31 647 ASP A N 1
ATOM 5100 C CA . ASP A 1 647 ? 13.289 -26.156 -23.422 1 91.31 647 ASP A CA 1
ATOM 5101 C C . ASP A 1 647 ? 12.094 -27.047 -23.781 1 91.31 647 ASP A C 1
ATOM 5103 O O . ASP A 1 647 ? 12.219 -28.266 -23.859 1 91.31 647 ASP A O 1
ATOM 5107 N N . LYS A 1 648 ? 10.945 -26.453 -23.766 1 90.69 648 LYS A N 1
ATOM 5108 C CA . LYS A 1 648 ? 9.688 -27.078 -24.172 1 90.69 648 LYS A CA 1
ATOM 5109 C C . LYS A 1 648 ? 9.234 -28.125 -23.172 1 90.69 648 LYS A C 1
ATOM 5111 O O . LYS A 1 648 ? 8.375 -28.953 -23.469 1 90.69 648 LYS A O 1
ATOM 5116 N N . VAL A 1 649 ? 9.914 -28.141 -22.031 1 96.31 649 VAL A N 1
ATOM 5117 C CA . VAL A 1 649 ? 9.523 -29.047 -20.969 1 96.31 649 VAL A CA 1
ATOM 5118 C C . VAL A 1 649 ? 8.75 -28.297 -19.891 1 96.31 649 VAL A C 1
ATOM 5120 O O . VAL A 1 649 ? 9.133 -27.188 -19.516 1 96.31 649 VAL A O 1
ATOM 5123 N N . ARG A 1 650 ? 7.691 -28.891 -19.453 1 95.81 650 ARG A N 1
ATOM 5124 C CA . ARG A 1 650 ? 6.859 -28.281 -18.422 1 95.81 650 ARG A CA 1
ATOM 5125 C C . ARG A 1 650 ? 7.344 -28.672 -17.031 1 95.81 650 ARG A C 1
ATOM 5127 O O . ARG A 1 650 ? 8.102 -29.625 -16.875 1 95.81 650 ARG A O 1
ATOM 5134 N N . ASP A 1 651 ? 6.973 -27.828 -16.047 1 96.25 651 ASP A N 1
ATOM 5135 C CA . ASP A 1 651 ? 7.156 -28.125 -14.625 1 96.25 651 ASP A CA 1
ATOM 5136 C C . ASP A 1 651 ? 8.633 -28.328 -14.289 1 96.25 651 ASP A C 1
ATOM 5138 O O . ASP A 1 651 ? 8.992 -29.281 -13.594 1 96.25 651 ASP A O 1
ATOM 5142 N N . VAL A 1 652 ? 9.461 -27.516 -14.922 1 97.88 652 VAL A N 1
ATOM 5143 C CA . VAL A 1 652 ? 10.883 -27.547 -14.594 1 97.88 652 VAL A CA 1
ATOM 5144 C C . VAL A 1 652 ? 11.141 -26.688 -13.352 1 97.88 652 VAL A C 1
ATOM 5146 O O . VAL A 1 652 ? 11.008 -25.469 -13.398 1 97.88 652 VAL A O 1
ATOM 5149 N N . ILE A 1 653 ? 11.484 -27.266 -12.156 1 98 653 ILE A N 1
ATOM 5150 C CA . ILE A 1 653 ? 11.727 -26.688 -10.836 1 98 653 ILE A CA 1
ATOM 5151 C C . ILE A 1 653 ? 10.398 -26.328 -10.18 1 98 653 ILE A C 1
ATOM 5153 O O . ILE A 1 653 ? 10.062 -26.859 -9.117 1 98 653 ILE A O 1
ATOM 5157 N N . PHE A 1 654 ? 9.609 -25.406 -10.82 1 98 654 PHE A N 1
ATOM 5158 C CA . PHE A 1 654 ? 8.289 -25.047 -10.312 1 98 654 PHE A CA 1
ATOM 5159 C C . PHE A 1 654 ? 7.191 -25.609 -11.219 1 98 654 PHE A C 1
ATOM 5161 O O . PHE A 1 654 ? 7.375 -25.703 -12.43 1 98 654 PHE A O 1
ATOM 5168 N N . PRO A 1 655 ? 6.047 -25.906 -10.602 1 95.69 655 PRO A N 1
ATOM 5169 C CA . PRO A 1 655 ? 4.898 -26.281 -11.43 1 95.69 655 PRO A CA 1
ATOM 5170 C C . PRO A 1 655 ? 4.414 -25.125 -12.312 1 95.69 655 PRO A C 1
ATOM 5172 O O . PRO A 1 655 ? 4.332 -23.984 -11.859 1 95.69 655 PRO A O 1
ATOM 5175 N N . GLU A 1 656 ? 4.117 -25.422 -13.539 1 94.12 656 GLU A N 1
ATOM 5176 C CA . GLU A 1 656 ? 3.727 -24.406 -14.523 1 94.12 656 GLU A CA 1
ATOM 5177 C C . GLU A 1 656 ? 2.43 -23.719 -14.109 1 94.12 656 GLU A C 1
ATOM 5179 O O . GLU A 1 656 ? 2.215 -22.547 -14.438 1 94.12 656 GLU A O 1
ATOM 5184 N N . GLU A 1 657 ? 1.584 -24.406 -13.312 1 92.31 657 GLU A N 1
ATOM 5185 C CA . GLU A 1 657 ? 0.274 -23.891 -12.945 1 92.31 657 GLU A CA 1
ATOM 5186 C C . GLU A 1 657 ? 0.389 -22.859 -11.82 1 92.31 657 GLU A C 1
ATOM 5188 O O . GLU A 1 657 ? -0.588 -22.188 -11.492 1 92.31 657 GLU A O 1
ATOM 5193 N N . THR A 1 658 ? 1.612 -22.656 -11.336 1 94.81 658 THR A N 1
ATOM 5194 C CA . THR A 1 658 ? 1.822 -21.719 -10.234 1 94.81 658 THR A CA 1
ATOM 5195 C C . THR A 1 658 ? 1.466 -20.297 -10.656 1 94.81 658 THR A C 1
ATOM 5197 O O . THR A 1 658 ? 1.859 -19.844 -11.734 1 94.81 658 THR A O 1
ATOM 5200 N N . ARG A 1 659 ? 0.718 -19.641 -9.797 1 92.62 659 ARG A N 1
ATOM 5201 C CA . ARG A 1 659 ? 0.38 -18.25 -10.07 1 92.62 659 ARG A CA 1
ATOM 5202 C C . ARG A 1 659 ? 1.113 -17.312 -9.117 1 92.62 659 ARG A C 1
ATOM 5204 O O . ARG A 1 659 ? 1.44 -16.188 -9.484 1 92.62 659 ARG A O 1
ATOM 5211 N N . HIS A 1 660 ? 1.246 -17.812 -7.883 1 92.69 660 HIS A N 1
ATOM 5212 C CA . HIS A 1 660 ? 1.92 -17 -6.887 1 92.69 660 HIS A CA 1
ATOM 5213 C C . HIS A 1 660 ? 2.59 -17.859 -5.82 1 92.69 660 HIS A C 1
ATOM 5215 O O . HIS A 1 660 ? 2.246 -19.031 -5.652 1 92.69 660 HIS A O 1
ATOM 5221 N N . LEU A 1 661 ? 3.566 -17.203 -5.18 1 95.06 661 LEU A N 1
ATOM 5222 C CA . LEU A 1 661 ? 4.148 -17.781 -3.969 1 95.06 661 LEU A CA 1
ATOM 5223 C C . LEU A 1 661 ? 3.547 -17.141 -2.723 1 95.06 661 LEU A C 1
ATOM 5225 O O . LEU A 1 661 ? 3.359 -15.914 -2.674 1 95.06 661 LEU A O 1
ATOM 5229 N N . GLN A 1 662 ? 3.17 -17.953 -1.781 1 91.44 662 GLN A N 1
ATOM 5230 C CA . GLN A 1 662 ? 2.533 -17.453 -0.57 1 91.44 662 GLN A CA 1
ATOM 5231 C C . GLN A 1 662 ? 3.107 -18.109 0.676 1 91.44 662 GLN A C 1
ATOM 5233 O O . GLN A 1 662 ? 3.496 -19.281 0.637 1 91.44 662 GLN A O 1
ATOM 5238 N N . LEU A 1 663 ? 3.133 -17.344 1.771 1 87.81 663 LEU A N 1
ATOM 5239 C CA . LEU A 1 663 ? 3.641 -17.859 3.041 1 87.81 663 LEU A CA 1
ATOM 5240 C C . LEU A 1 663 ? 2.771 -19 3.555 1 87.81 663 LEU A C 1
ATOM 5242 O O . LEU A 1 663 ? 3.291 -20.016 4.016 1 87.81 663 LEU A O 1
ATOM 5246 N N . HIS A 1 664 ? 1.391 -18.703 3.557 1 81.75 664 HIS A N 1
ATOM 5247 C CA . HIS A 1 664 ? 0.444 -19.719 4.008 1 81.75 664 HIS A CA 1
ATOM 5248 C C . HIS A 1 664 ? -0.682 -19.906 2.998 1 81.75 664 HIS A C 1
ATOM 5250 O O . HIS A 1 664 ? -1.129 -18.953 2.369 1 81.75 664 HIS A O 1
ATOM 5256 N N . GLY A 1 665 ? -0.895 -21.141 2.762 1 75.56 665 GLY A N 1
ATOM 5257 C CA . GLY A 1 665 ? -2.061 -21.391 1.931 1 75.56 665 GLY A CA 1
ATOM 5258 C C . GLY A 1 665 ? -3.369 -21.281 2.688 1 75.56 665 GLY A C 1
ATOM 5259 O O . GLY A 1 665 ? -3.635 -22.062 3.602 1 75.56 665 GLY A O 1
ATOM 5260 N N . ARG A 1 666 ? -4.105 -20.188 2.482 1 72.44 666 ARG A N 1
ATOM 5261 C CA . ARG A 1 666 ? -5.402 -20.031 3.127 1 72.44 666 ARG A CA 1
ATOM 5262 C C . ARG A 1 666 ? -6.527 -20 2.094 1 72.44 666 ARG A C 1
ATOM 5264 O O . ARG A 1 666 ? -7.445 -19.188 2.199 1 72.44 666 ARG A O 1
ATOM 5271 N N . GLN A 1 667 ? -6.301 -20.891 1.251 1 74.31 667 GLN A N 1
ATOM 5272 C CA . GLN A 1 667 ? -7.25 -20.906 0.142 1 74.31 667 GLN A CA 1
ATOM 5273 C C . GLN A 1 667 ? -8.539 -21.625 0.536 1 74.31 667 GLN A C 1
ATOM 5275 O O . GLN A 1 667 ? -9.602 -21.344 -0.031 1 74.31 667 GLN A O 1
ATOM 5280 N N . MET A 1 668 ? -8.375 -22.578 1.491 1 78.06 668 MET A N 1
ATOM 5281 C CA . MET A 1 668 ? -9.547 -23.312 1.977 1 78.06 668 MET A CA 1
ATOM 5282 C C . MET A 1 668 ? -9.578 -23.328 3.5 1 78.06 668 MET A C 1
ATOM 5284 O O . MET A 1 668 ? -8.805 -24.062 4.129 1 78.06 668 MET A O 1
ATOM 5288 N N . GLN A 1 669 ? -10.508 -22.688 4.012 1 76.69 669 GLN A N 1
ATOM 5289 C CA . GLN A 1 669 ? -10.531 -22.531 5.465 1 76.69 669 GLN A CA 1
ATOM 5290 C C . GLN A 1 669 ? -11.195 -23.734 6.133 1 76.69 669 GLN A C 1
ATOM 5292 O O . GLN A 1 669 ? -10.844 -24.094 7.262 1 76.69 669 GLN A O 1
ATOM 5297 N N . GLN A 1 670 ? -12.055 -24.391 5.402 1 79.12 670 GLN A N 1
ATOM 5298 C CA . GLN A 1 670 ? -12.867 -25.422 6.031 1 79.12 670 GLN A CA 1
ATOM 5299 C C . GLN A 1 670 ? -12.242 -26.797 5.855 1 79.12 670 GLN A C 1
ATOM 5301 O O . GLN A 1 670 ? -12.742 -27.797 6.398 1 79.12 670 GLN A O 1
ATOM 5306 N N . VAL A 1 671 ? -11.25 -26.906 5.125 1 87.19 671 VAL A N 1
ATOM 5307 C CA . VAL A 1 671 ? -10.594 -28.172 4.852 1 87.19 671 VAL A CA 1
ATOM 5308 C C . VAL A 1 671 ? -9.148 -28.125 5.34 1 87.19 671 VAL A C 1
ATOM 5310 O O . VAL A 1 671 ? -8.438 -27.156 5.094 1 87.19 671 VAL A O 1
ATOM 5313 N N . ARG A 1 672 ? -8.734 -29.141 5.973 1 89.75 672 ARG A N 1
ATOM 5314 C CA . ARG A 1 672 ? -7.355 -29.203 6.441 1 89.75 672 ARG A CA 1
ATOM 5315 C C . ARG A 1 672 ? -6.383 -29.281 5.27 1 89.75 672 ARG A C 1
ATOM 5317 O O . ARG A 1 672 ? -6.613 -30.031 4.312 1 89.75 672 ARG A O 1
ATOM 5324 N N . SER A 1 673 ? -5.363 -28.547 5.395 1 91.75 673 SER A N 1
ATOM 5325 C CA . SER A 1 673 ? -4.328 -28.609 4.367 1 91.75 673 SER A CA 1
ATOM 5326 C C . SER A 1 673 ? -3.443 -29.844 4.551 1 91.75 673 SER A C 1
ATOM 5328 O O . SER A 1 673 ? -3.367 -30.406 5.645 1 91.75 673 SER A O 1
ATOM 5330 N N . TYR A 1 674 ? -2.844 -30.281 3.51 1 94.44 674 TYR A N 1
ATOM 5331 C CA . TYR A 1 674 ? -1.97 -31.438 3.609 1 94.44 674 TYR A CA 1
ATOM 5332 C C . TYR A 1 674 ? -0.819 -31.172 4.574 1 94.44 674 TYR A C 1
ATOM 5334 O O . TYR A 1 674 ? -0.345 -32.094 5.25 1 94.44 674 TYR A O 1
ATOM 5342 N N . ASP A 1 675 ? -0.362 -29.938 4.645 1 92.5 675 ASP A N 1
ATOM 5343 C CA . ASP A 1 675 ? 0.674 -29.594 5.613 1 92.5 675 ASP A CA 1
ATOM 5344 C C . ASP A 1 675 ? 0.234 -29.922 7.035 1 92.5 675 ASP A C 1
ATOM 5346 O O . ASP A 1 675 ? 1.034 -30.406 7.84 1 92.5 675 ASP A O 1
ATOM 5350 N N . GLN A 1 676 ? -0.965 -29.641 7.324 1 91.94 676 GLN A N 1
ATOM 5351 C CA . GLN A 1 676 ? -1.508 -29.938 8.641 1 91.94 676 GLN A CA 1
ATOM 5352 C C . GLN A 1 676 ? -1.569 -31.453 8.867 1 91.94 676 GLN A C 1
ATOM 5354 O O . GLN A 1 676 ? -1.306 -31.922 9.977 1 91.94 676 GLN A O 1
ATOM 5359 N N . ILE A 1 677 ? -1.927 -32.156 7.816 1 93.88 677 ILE A N 1
ATOM 5360 C CA . ILE A 1 677 ? -1.98 -33.625 7.875 1 93.88 677 ILE A CA 1
ATOM 5361 C C . ILE A 1 677 ? -0.59 -34.156 8.172 1 93.88 677 ILE A C 1
ATOM 5363 O O . ILE A 1 677 ? -0.437 -35.062 9.031 1 93.88 677 ILE A O 1
ATOM 5367 N N . VAL A 1 678 ? 0.371 -33.656 7.484 1 94.38 678 VAL A N 1
ATOM 5368 C CA . VAL A 1 678 ? 1.749 -34.094 7.645 1 94.38 678 VAL A CA 1
ATOM 5369 C C . VAL A 1 678 ? 2.207 -33.875 9.078 1 94.38 678 VAL A C 1
ATOM 5371 O O . VAL A 1 678 ? 2.826 -34.719 9.703 1 94.38 678 VAL A O 1
ATOM 5374 N N . GLU A 1 679 ? 1.914 -32.75 9.633 1 92.06 679 GLU A N 1
ATOM 5375 C CA . GLU A 1 679 ? 2.289 -32.438 11.008 1 92.06 679 GLU A CA 1
ATOM 5376 C C . GLU A 1 679 ? 1.61 -33.375 11.992 1 92.06 679 GLU A C 1
ATOM 5378 O O . GLU A 1 679 ? 2.215 -33.781 12.984 1 92.06 679 GLU A O 1
ATOM 5383 N N . ASP A 1 680 ? 0.403 -33.719 11.703 1 89.56 680 ASP A N 1
ATOM 5384 C CA . ASP A 1 680 ? -0.346 -34.656 12.547 1 89.56 680 ASP A CA 1
ATOM 5385 C C . ASP A 1 680 ? 0.268 -36.031 12.516 1 89.56 680 ASP A C 1
ATOM 5387 O O . ASP A 1 680 ? 0.335 -36.719 13.547 1 89.56 680 ASP A O 1
ATOM 5391 N N . LEU A 1 681 ? 0.571 -36.469 11.359 1 90.5 681 LEU A N 1
ATOM 5392 C CA . LEU A 1 681 ? 1.154 -37.781 11.195 1 90.5 681 LEU A CA 1
ATOM 5393 C C . LEU A 1 681 ? 2.479 -37.906 11.938 1 90.5 681 LEU A C 1
ATOM 5395 O O . LEU A 1 681 ? 2.809 -38.969 12.477 1 90.5 681 LEU A O 1
ATOM 5399 N N . LEU A 1 682 ? 3.238 -36.844 11.969 1 89.56 682 LEU A N 1
ATOM 5400 C CA . LEU A 1 682 ? 4.527 -36.844 12.656 1 89.56 682 LEU A CA 1
ATOM 5401 C C . LEU A 1 682 ? 4.336 -36.906 14.164 1 89.56 682 LEU A C 1
ATOM 5403 O O . LEU A 1 682 ? 5.129 -37.531 14.875 1 89.56 682 LEU A O 1
ATOM 5407 N N . LYS A 1 683 ? 3.359 -36.188 14.695 1 83.69 683 LYS A N 1
ATOM 5408 C CA . LYS A 1 683 ? 3.094 -36.188 16.141 1 83.69 683 LYS A CA 1
ATOM 5409 C C . LYS A 1 683 ? 2.666 -37.562 16.609 1 83.69 683 LYS A C 1
ATOM 5411 O O . LYS A 1 683 ? 2.994 -37.969 17.734 1 83.69 683 LYS A O 1
ATOM 5416 N N . GLN A 1 684 ? 1.997 -38.344 15.852 1 74 684 GLN A N 1
ATOM 5417 C CA . GLN A 1 684 ? 1.459 -39.656 16.234 1 74 684 GLN A CA 1
ATOM 5418 C C . GLN A 1 684 ? 2.508 -40.75 16.078 1 74 684 GLN A C 1
ATOM 5420 O O . GLN A 1 684 ? 2.416 -41.812 16.719 1 74 684 GLN A O 1
ATOM 5425 N N . GLU A 1 685 ? 3.281 -40.75 15.055 1 63.25 685 GLU A N 1
ATOM 5426 C CA . GLU A 1 685 ? 4.34 -41.75 14.922 1 63.25 685 GLU A CA 1
ATOM 5427 C C . GLU A 1 685 ? 5.152 -41.875 16.219 1 63.25 685 GLU A C 1
ATOM 5429 O O . GLU A 1 685 ? 5.742 -42.906 16.484 1 63.25 685 GLU A O 1
ATOM 5434 N N . ALA A 1 686 ? 4.977 -40.875 17.078 1 56.5 686 ALA A N 1
ATOM 5435 C CA . ALA A 1 686 ? 5.582 -41 18.391 1 56.5 686 ALA A CA 1
ATOM 5436 C C . ALA A 1 686 ? 4.93 -42.125 19.188 1 56.5 686 ALA A C 1
ATOM 5438 O O . ALA A 1 686 ? 5.477 -42.594 20.203 1 56.5 686 ALA A O 1
ATOM 5439 N N . CYS A 1 687 ? 3.824 -42.594 18.734 1 54.91 687 CYS A N 1
ATOM 5440 C CA . CYS A 1 687 ? 3.178 -43.719 19.375 1 54.91 687 CYS A CA 1
ATOM 5441 C C . CYS A 1 687 ? 4.004 -45 19.203 1 54.91 687 CYS A C 1
ATOM 5443 O O . CYS A 1 687 ? 4.039 -45.844 20.109 1 54.91 687 CYS A O 1
ATOM 5445 N N . SER A 1 688 ? 4.473 -45.312 18.031 1 50.56 688 SER A N 1
ATOM 5446 C CA . SER A 1 688 ? 5.195 -46.562 17.812 1 50.56 688 SER A CA 1
ATOM 5447 C C . SER A 1 688 ? 6.508 -46.594 18.594 1 50.56 688 SER A C 1
ATOM 5449 O O . SER A 1 688 ? 6.965 -47.656 19.016 1 50.56 688 SER A O 1
ATOM 5451 N N . ALA A 1 689 ? 7.199 -45.531 18.766 1 45.16 689 ALA A N 1
ATOM 5452 C CA . ALA A 1 689 ? 8.453 -45.594 19.5 1 45.16 689 ALA A CA 1
ATOM 5453 C C . ALA A 1 689 ? 8.203 -45.75 21 1 45.16 689 ALA A C 1
ATOM 5455 O O . ALA A 1 689 ? 8.969 -46.406 21.703 1 45.16 689 ALA A O 1
ATOM 5456 N N . ALA A 1 690 ? 7.074 -45.156 21.422 1 44.06 690 ALA A N 1
ATOM 5457 C CA . ALA A 1 690 ? 6.805 -45.312 22.844 1 44.06 690 ALA A CA 1
ATOM 5458 C C . ALA A 1 690 ? 6.336 -46.75 23.141 1 44.06 690 ALA A C 1
ATOM 5460 O O . ALA A 1 690 ? 6.672 -47.312 24.188 1 44.06 690 ALA A O 1
ATOM 5461 N N . SER A 1 691 ? 5.594 -47.281 22.312 1 41.47 691 SER A N 1
ATOM 5462 C CA . SER A 1 691 ? 5.137 -48.625 22.547 1 41.47 691 SER A CA 1
ATOM 5463 C C . SER A 1 691 ? 6.273 -49.625 22.359 1 41.47 691 SER A C 1
ATOM 5465 O O . SER A 1 691 ? 6.277 -50.688 22.984 1 41.47 691 SER A O 1
ATOM 5467 N N . ARG A 1 692 ? 7.199 -49.344 21.422 1 42.25 692 ARG A N 1
ATOM 5468 C CA . ARG A 1 692 ? 8.367 -50.219 21.406 1 42.25 692 ARG A CA 1
ATOM 5469 C C . ARG A 1 692 ? 9.164 -50.094 22.703 1 42.25 692 ARG A C 1
ATOM 5471 O O . ARG A 1 692 ? 9.766 -51.062 23.172 1 42.25 692 ARG A O 1
ATOM 5478 N N . TRP A 1 693 ? 9.164 -48.812 23.203 1 41.62 693 TRP A N 1
ATOM 5479 C CA . TRP A 1 693 ? 9.938 -48.688 24.438 1 41.62 693 TRP A CA 1
ATOM 5480 C C . TRP A 1 693 ? 9.234 -49.375 25.594 1 41.62 693 TRP A C 1
ATOM 5482 O O . TRP A 1 693 ? 9.891 -49.875 26.516 1 41.62 693 TRP A O 1
ATOM 5492 N N . ILE A 1 694 ? 7.84 -49.312 25.625 1 40.56 694 ILE A N 1
ATOM 5493 C CA . ILE A 1 694 ? 7.164 -49.938 26.766 1 40.56 694 ILE A CA 1
ATOM 5494 C C . ILE A 1 694 ? 7.27 -51.469 26.641 1 40.56 694 ILE A C 1
ATOM 5496 O O . ILE A 1 694 ? 7.355 -52.156 27.641 1 40.56 694 ILE A O 1
ATOM 5500 N N . SER A 1 695 ? 7.211 -51.938 25.422 1 38.34 695 SER A N 1
ATOM 5501 C CA . SER A 1 695 ? 7.152 -53.375 25.391 1 38.34 695 SER A CA 1
ATOM 5502 C C . SER A 1 695 ? 8.492 -54 25.781 1 38.34 695 SER A C 1
ATOM 5504 O O . SER A 1 695 ? 8.586 -55.219 26 1 38.34 695 SER A O 1
ATOM 5506 N N . HIS A 1 696 ? 9.547 -53.219 25.531 1 37.25 696 HIS A N 1
ATOM 5507 C CA . HIS A 1 696 ? 10.773 -53.906 25.922 1 37.25 696 HIS A CA 1
ATOM 5508 C C . HIS A 1 696 ? 11.023 -53.781 27.422 1 37.25 696 HIS A C 1
ATOM 5510 O O . HIS A 1 696 ? 12.117 -54.094 27.906 1 37.25 696 HIS A O 1
ATOM 5516 N N . PHE A 1 697 ? 10.133 -52.969 28.094 1 37.72 697 PHE A N 1
ATOM 5517 C CA . PHE A 1 697 ? 10.422 -53.062 29.516 1 37.72 697 PHE A CA 1
ATOM 5518 C C . PHE A 1 697 ? 9.961 -54.406 30.078 1 37.72 697 PHE A C 1
ATOM 5520 O O . PHE A 1 697 ? 8.773 -54.75 29.984 1 37.72 697 PHE A O 1
ATOM 5527 N N . PRO A 1 698 ? 10.789 -55.344 30.094 1 35.94 698 PRO A N 1
ATOM 5528 C CA . PRO A 1 698 ? 10.398 -56.562 30.828 1 35.94 698 PRO A CA 1
ATOM 5529 C C . PRO A 1 698 ? 9.734 -56.25 32.156 1 35.94 698 PRO A C 1
ATOM 5531 O O . PRO A 1 698 ? 10.117 -55.312 32.844 1 35.94 698 PRO A O 1
ATOM 5534 N N . GLY A 1 699 ? 8.398 -56.375 32.312 1 37.28 699 GLY A N 1
ATOM 5535 C CA . GLY A 1 699 ? 7.574 -56.219 33.5 1 37.28 699 GLY A CA 1
ATOM 5536 C C . GLY A 1 699 ? 8.305 -56.562 34.781 1 37.28 699 GLY A C 1
ATOM 5537 O O . GLY A 1 699 ? 7.75 -56.406 35.875 1 37.28 699 GLY A O 1
ATOM 5538 N N . GLY A 1 700 ? 9.289 -57.5 34.656 1 33.94 700 GLY A N 1
ATOM 5539 C CA . GLY A 1 700 ? 9.703 -58.094 35.906 1 33.94 700 GLY A CA 1
ATOM 5540 C C . GLY A 1 700 ? 10.445 -57.125 36.812 1 33.94 700 GLY A C 1
ATOM 5541 O O . GLY A 1 700 ? 10.547 -57.344 38.031 1 33.94 700 GLY A O 1
ATOM 5542 N N . MET A 1 701 ? 11.25 -56.281 36.156 1 35.19 701 MET A N 1
ATOM 5543 C CA . MET A 1 701 ? 12.312 -55.844 37.031 1 35.19 701 MET A CA 1
ATOM 5544 C C . MET A 1 701 ? 11.867 -54.625 37.875 1 35.19 701 MET A C 1
ATOM 5546 O O . MET A 1 701 ? 12.641 -54.094 38.688 1 35.19 701 MET A O 1
ATOM 5550 N N . PHE A 1 702 ? 10.789 -54 37.469 1 38.34 702 PHE A N 1
ATOM 5551 C CA . PHE A 1 702 ? 10.539 -52.781 38.25 1 38.34 702 PHE A CA 1
ATOM 5552 C C . PHE A 1 702 ? 10.016 -53.125 39.625 1 38.34 702 PHE A C 1
ATOM 5554 O O . PHE A 1 702 ? 9.82 -52.25 40.469 1 38.34 702 PHE A O 1
ATOM 5561 N N . SER A 1 703 ? 9.523 -54.406 39.781 1 34.56 703 SER A N 1
ATOM 5562 C CA . SER A 1 703 ? 9.055 -54.719 41.125 1 34.56 703 SER A CA 1
ATOM 5563 C C . SER A 1 703 ? 10.18 -54.594 42.125 1 34.56 703 SER A C 1
ATOM 5565 O O . SER A 1 703 ? 9.922 -54.406 43.312 1 34.56 703 SER A O 1
ATOM 5567 N N . LEU A 1 704 ? 11.367 -54.938 41.625 1 32.25 704 LEU A N 1
ATOM 5568 C CA . LEU A 1 704 ? 12.359 -55.156 42.656 1 32.25 704 LEU A CA 1
ATOM 5569 C C . LEU A 1 704 ? 12.906 -53.844 43.219 1 32.25 704 LEU A C 1
ATOM 5571 O O . LEU A 1 704 ? 13.281 -53.75 44.375 1 32.25 704 LEU A O 1
ATOM 5575 N N . CYS A 1 705 ? 12.992 -52.844 42.25 1 33.34 705 CYS A N 1
ATOM 5576 C CA . CYS A 1 705 ? 13.852 -51.781 42.781 1 33.34 705 CYS A CA 1
ATOM 5577 C C . CYS A 1 705 ? 13.086 -50.875 43.75 1 33.34 705 CYS A C 1
ATOM 5579 O O . CYS A 1 705 ? 13.664 -49.969 44.312 1 33.34 705 CYS A O 1
ATOM 5581 N N . MET A 1 706 ? 11.766 -50.906 43.656 1 33.34 706 MET A N 1
ATOM 5582 C CA . MET A 1 706 ? 11.109 -50 44.594 1 33.34 706 MET A CA 1
ATOM 5583 C C . MET A 1 706 ? 11.359 -50.438 46.031 1 33.34 706 MET A C 1
ATOM 5585 O O . MET A 1 706 ? 11.07 -49.719 46.969 1 33.34 706 MET A O 1
ATOM 5589 N N . ALA A 1 707 ? 11.594 -51.75 46.156 1 34.38 707 ALA A N 1
ATOM 5590 C CA . ALA A 1 707 ? 11.719 -52.281 47.5 1 34.38 707 ALA A CA 1
ATOM 5591 C C . ALA A 1 707 ? 12.961 -51.688 48.188 1 34.38 707 ALA A C 1
ATOM 5593 O O . ALA A 1 707 ? 13.008 -51.625 49.438 1 34.38 707 ALA A O 1
ATOM 5594 N N . VAL A 1 708 ? 13.961 -51.469 47.281 1 35.59 708 VAL A N 1
ATOM 5595 C CA . VAL A 1 708 ? 15.219 -51.25 48 1 35.59 708 VAL A CA 1
ATOM 5596 C C . VAL A 1 708 ? 15.227 -49.875 48.656 1 35.59 708 VAL A C 1
ATOM 5598 O O . VAL A 1 708 ? 15.93 -49.656 49.625 1 35.59 708 VAL A O 1
ATOM 5601 N N . LEU A 1 709 ? 14.516 -49 48.031 1 33.38 709 LEU A N 1
ATOM 5602 C CA . LEU A 1 709 ? 14.766 -47.656 48.594 1 33.38 709 LEU A CA 1
ATOM 5603 C C . LEU A 1 709 ? 14.117 -47.562 49.969 1 33.38 709 LEU A C 1
ATOM 5605 O O . LEU A 1 709 ? 14.461 -46.656 50.75 1 33.38 709 LEU A O 1
ATOM 5609 N N . ILE A 1 710 ? 13.016 -48.312 50.156 1 35.75 710 ILE A N 1
ATOM 5610 C CA . ILE A 1 710 ? 12.352 -48.094 51.438 1 35.75 710 ILE A CA 1
ATOM 5611 C C . ILE A 1 710 ? 13.266 -48.5 52.562 1 35.75 710 ILE A C 1
ATOM 5613 O O . ILE A 1 710 ? 13.258 -47.875 53.625 1 35.75 710 ILE A O 1
ATOM 5617 N N . THR A 1 711 ? 13.992 -49.594 52.344 1 33.38 711 THR A N 1
ATOM 5618 C CA . THR A 1 711 ? 14.602 -50.156 53.531 1 33.38 711 THR A CA 1
ATOM 5619 C C . THR A 1 711 ? 15.773 -49.281 54 1 33.38 711 THR A C 1
ATOM 5621 O O . THR A 1 711 ? 16.266 -49.438 55.125 1 33.38 711 THR A O 1
ATOM 5624 N N . SER A 1 712 ? 16.438 -48.656 53.031 1 34.25 712 SER A N 1
ATOM 5625 C CA . SER A 1 712 ? 17.688 -48.094 53.531 1 34.25 712 SER A CA 1
ATOM 5626 C C . SER A 1 712 ? 17.453 -46.875 54.406 1 34.25 712 SER A C 1
ATOM 5628 O O . SER A 1 712 ? 18.391 -46.156 54.781 1 34.25 712 SER A O 1
ATOM 5630 N N . SER A 1 713 ? 16.188 -46.469 54.5 1 33 713 SER A N 1
ATOM 5631 C CA . SER A 1 713 ? 16.031 -45.312 55.375 1 33 713 SER A CA 1
ATOM 5632 C C . SER A 1 713 ? 16.562 -45.594 56.781 1 33 713 SER A C 1
ATOM 5634 O O . SER A 1 713 ? 16.594 -44.688 57.625 1 33 713 SER A O 1
ATOM 5636 N N . GLN A 1 714 ? 16.5 -46.875 57.156 1 30.8 714 GLN A N 1
ATOM 5637 C CA . GLN A 1 714 ? 16.641 -47.125 58.594 1 30.8 714 GLN A CA 1
ATOM 5638 C C . GLN A 1 714 ? 18.047 -46.812 59.062 1 30.8 714 GLN A C 1
ATOM 5640 O O . GLN A 1 714 ? 18.281 -46.562 60.25 1 30.8 714 GLN A O 1
ATOM 5645 N N . PHE A 1 715 ? 19.078 -47.125 58.281 1 30.47 715 PHE A N 1
ATOM 5646 C CA . PHE A 1 715 ? 20.281 -47.406 59.062 1 30.47 715 PHE A CA 1
ATOM 5647 C C . PHE A 1 715 ? 20.953 -46.094 59.5 1 30.47 715 PHE A C 1
ATOM 5649 O O . PHE A 1 715 ? 21.984 -46.094 60.156 1 30.47 715 PHE A O 1
ATOM 5656 N N . LEU A 1 716 ? 20.812 -45 58.781 1 26.84 716 LEU A N 1
ATOM 5657 C CA . LEU A 1 716 ? 21.812 -44 59.156 1 26.84 716 LEU A CA 1
ATOM 5658 C C . LEU A 1 716 ? 21.469 -43.344 60.5 1 26.84 716 LEU A C 1
ATOM 5660 O O . LEU A 1 716 ? 21.953 -42.281 60.812 1 26.84 716 LEU A O 1
ATOM 5664 N N . ASN A 1 717 ? 20.438 -43.938 61.188 1 25.77 717 ASN A N 1
ATOM 5665 C CA . ASN A 1 717 ? 20.219 -43.375 62.5 1 25.77 717 ASN A CA 1
ATOM 5666 C C . ASN A 1 717 ? 21.406 -43.625 63.406 1 25.77 717 ASN A C 1
ATOM 5668 O O . ASN A 1 717 ? 21.391 -43.25 64.562 1 25.77 717 ASN A O 1
ATOM 5672 N N . CYS A 1 718 ? 22.297 -44.625 63.094 1 21.84 718 CYS A N 1
ATOM 5673 C CA . CYS A 1 718 ? 23.188 -44.75 64.25 1 21.84 718 CYS A CA 1
ATOM 5674 C C . CYS A 1 718 ? 24.141 -43.531 64.312 1 21.84 718 CYS A C 1
ATOM 5676 O O . CYS A 1 718 ? 24.688 -43.125 63.281 1 21.84 718 CYS A O 1
ATOM 5678 N N . MET B 1 1 ? -53.188 84.562 -22.469 1 26.2 1 MET B N 1
ATOM 5679 C CA . MET B 1 1 ? -51.781 84.25 -22.25 1 26.2 1 MET B CA 1
ATOM 5680 C C . MET B 1 1 ? -51.594 83.312 -21.031 1 26.2 1 MET B C 1
ATOM 5682 O O . MET B 1 1 ? -50.5 82.812 -20.766 1 26.2 1 MET B O 1
ATOM 5686 N N . GLU B 1 2 ? -52.625 83.375 -20.125 1 30.17 2 GLU B N 1
ATOM 5687 C CA . GLU B 1 2 ? -52.531 82.812 -18.766 1 30.17 2 GLU B CA 1
ATOM 5688 C C . GLU B 1 2 ? -52.562 81.25 -18.797 1 30.17 2 GLU B C 1
ATOM 5690 O O . GLU B 1 2 ? -52.406 80.625 -17.766 1 30.17 2 GLU B O 1
ATOM 5695 N N . LEU B 1 3 ? -53.156 80.688 -19.875 1 37.34 3 LEU B N 1
ATOM 5696 C CA . LEU B 1 3 ? -53.375 79.25 -19.906 1 37.34 3 LEU B CA 1
ATOM 5697 C C . LEU B 1 3 ? -52.062 78.438 -19.984 1 37.34 3 LEU B C 1
ATOM 5699 O O . LEU B 1 3 ? -52 77.312 -19.625 1 37.34 3 LEU B O 1
ATOM 5703 N N . ARG B 1 4 ? -50.969 79.062 -20.625 1 41.91 4 ARG B N 1
ATOM 5704 C CA . ARG B 1 4 ? -49.688 78.375 -20.922 1 41.91 4 ARG B CA 1
ATOM 5705 C C . ARG B 1 4 ? -48.875 78.188 -19.641 1 41.91 4 ARG B C 1
ATOM 5707 O O . ARG B 1 4 ? -47.938 77.375 -19.641 1 41.91 4 ARG B O 1
ATOM 5714 N N . THR B 1 5 ? -49.125 79.062 -18.641 1 40.91 5 THR B N 1
ATOM 5715 C CA . THR B 1 5 ? -48.25 78.938 -17.484 1 40.91 5 THR B CA 1
ATOM 5716 C C . THR B 1 5 ? -48.625 77.688 -16.641 1 40.91 5 THR B C 1
ATOM 5718 O O . THR B 1 5 ? -47.844 77.25 -15.836 1 40.91 5 THR B O 1
ATOM 5721 N N . PHE B 1 6 ? -50 77.312 -16.719 1 42.69 6 PHE B N 1
ATOM 5722 C CA . PHE B 1 6 ? -50.406 76.25 -15.805 1 42.69 6 PHE B CA 1
ATOM 5723 C C . PHE B 1 6 ? -49.812 74.938 -16.25 1 42.69 6 PHE B C 1
ATOM 5725 O O . PHE B 1 6 ? -49.531 74.062 -15.406 1 42.69 6 PHE B O 1
ATOM 5732 N N . VAL B 1 7 ? -49.531 74.688 -17.609 1 42.81 7 VAL B N 1
ATOM 5733 C CA . VAL B 1 7 ? -49.094 73.438 -18.094 1 42.81 7 VAL B CA 1
ATOM 5734 C C . VAL B 1 7 ? -47.625 73.125 -17.672 1 42.81 7 VAL B C 1
ATOM 5736 O O . VAL B 1 7 ? -47.219 72 -17.547 1 42.81 7 VAL B O 1
ATOM 5739 N N . ARG B 1 8 ? -46.812 74.25 -17.531 1 40.94 8 ARG B N 1
ATOM 5740 C CA . ARG B 1 8 ? -45.406 73.938 -17.281 1 40.94 8 ARG B CA 1
ATOM 5741 C C . ARG B 1 8 ? -45.188 73.438 -15.852 1 40.94 8 ARG B C 1
ATOM 5743 O O . ARG B 1 8 ? -44.188 72.75 -15.57 1 40.94 8 ARG B O 1
ATOM 5750 N N . HIS B 1 9 ? -46.062 73.938 -14.852 1 44.16 9 HIS B N 1
ATOM 5751 C CA . HIS B 1 9 ? -45.75 73.5 -13.5 1 44.16 9 HIS B CA 1
ATOM 5752 C C . HIS B 1 9 ? -46.062 72 -13.32 1 44.16 9 HIS B C 1
ATOM 5754 O O . HIS B 1 9 ? -45.562 71.375 -12.391 1 44.16 9 HIS B O 1
ATOM 5760 N N . VAL B 1 10 ? -47.125 71.5 -14.078 1 43.34 10 VAL B N 1
ATOM 5761 C CA . VAL B 1 10 ? -47.438 70.062 -13.805 1 43.34 10 VAL B CA 1
ATOM 5762 C C . VAL B 1 10 ? -46.312 69.188 -14.359 1 43.34 10 VAL B C 1
ATOM 5764 O O . VAL B 1 10 ? -46.156 68.062 -13.906 1 43.34 10 VAL B O 1
ATOM 5767 N N . PHE B 1 11 ? -45.531 69.625 -15.453 1 40.59 11 PHE B N 1
ATOM 5768 C CA . PHE B 1 11 ? -44.562 68.688 -15.984 1 40.59 11 PHE B CA 1
ATOM 5769 C C . PHE B 1 11 ? -43.375 68.562 -15.031 1 40.59 11 PHE B C 1
ATOM 5771 O O . PHE B 1 11 ? -42.594 67.625 -15.102 1 40.59 11 PHE B O 1
ATOM 5778 N N . THR B 1 12 ? -43.031 69.688 -14.289 1 38.62 12 THR B N 1
ATOM 5779 C CA . THR B 1 12 ? -41.844 69.5 -13.477 1 38.62 12 THR B CA 1
ATOM 5780 C C . THR B 1 12 ? -42.094 68.562 -12.312 1 38.62 12 THR B C 1
ATOM 5782 O O . THR B 1 12 ? -41.188 67.938 -11.781 1 38.62 12 THR B O 1
ATOM 5785 N N . LEU B 1 13 ? -43.344 68.562 -11.711 1 38.75 13 LEU B N 1
ATOM 5786 C CA . LEU B 1 13 ? -43.469 67.75 -10.516 1 38.75 13 LEU B CA 1
ATOM 5787 C C . LEU B 1 13 ? -43.438 66.25 -10.883 1 38.75 13 LEU B C 1
ATOM 5789 O O . LEU B 1 13 ? -43.031 65.438 -10.07 1 38.75 13 LEU B O 1
ATOM 5793 N N . VAL B 1 14 ? -43.906 65.875 -12.086 1 37.09 14 VAL B N 1
ATOM 5794 C CA . VAL B 1 14 ? -43.906 64.375 -12.297 1 37.09 14 VAL B CA 1
ATOM 5795 C C . VAL B 1 14 ? -42.469 63.938 -12.484 1 37.09 14 VAL B C 1
ATOM 5797 O O . VAL B 1 14 ? -42.219 62.719 -12.5 1 37.09 14 VAL B O 1
ATOM 5800 N N . ALA B 1 15 ? -41.5 64.75 -12.914 1 36.31 15 ALA B N 1
ATOM 5801 C CA . ALA B 1 15 ? -40.156 64.25 -13.141 1 36.31 15 ALA B CA 1
ATOM 5802 C C . ALA B 1 15 ? -39.5 63.781 -11.828 1 36.31 15 ALA B C 1
ATOM 5804 O O . ALA B 1 15 ? -38.5 63.062 -11.828 1 36.31 15 ALA B O 1
ATOM 5805 N N . LEU B 1 16 ? -39.812 64.5 -10.734 1 34.25 16 LEU B N 1
ATOM 5806 C CA . LEU B 1 16 ? -38.969 64.188 -9.594 1 34.25 16 LEU B CA 1
ATOM 5807 C C . LEU B 1 16 ? -39.344 62.781 -9.07 1 34.25 16 LEU B C 1
ATOM 5809 O O . LEU B 1 16 ? -38.594 62.188 -8.281 1 34.25 16 LEU B O 1
ATOM 5813 N N . VAL B 1 17 ? -40.594 62.406 -9.117 1 34.59 17 VAL B N 1
ATOM 5814 C CA . VAL B 1 17 ? -40.844 61.188 -8.328 1 34.59 17 VAL B CA 1
ATOM 5815 C C . VAL B 1 17 ? -40.219 60 -9.023 1 34.59 17 VAL B C 1
ATOM 5817 O O . VAL B 1 17 ? -40.281 58.875 -8.516 1 34.59 17 VAL B O 1
ATOM 5820 N N . ASN B 1 18 ? -39.938 60.125 -10.328 1 29.78 18 ASN B N 1
ATOM 5821 C CA . ASN B 1 18 ? -39.469 58.844 -10.812 1 29.78 18 ASN B CA 1
ATOM 5822 C C . ASN B 1 18 ? -38.094 58.5 -10.211 1 29.78 18 ASN B C 1
ATOM 5824 O O . ASN B 1 18 ? -37.062 58.531 -10.906 1 29.78 18 ASN B O 1
ATOM 5828 N N . CYS B 1 19 ? -37.625 59.219 -9.234 1 29.8 19 CYS B N 1
ATOM 5829 C CA . CYS B 1 19 ? -36.469 58.5 -8.695 1 29.8 19 CYS B CA 1
ATOM 5830 C C . CYS B 1 19 ? -36.812 57.031 -8.445 1 29.8 19 CYS B C 1
ATOM 5832 O O . CYS B 1 19 ? -37.438 56.719 -7.449 1 29.8 19 CYS B O 1
ATOM 5834 N N . CYS B 1 20 ? -37.312 56.375 -9.477 1 31.95 20 CYS B N 1
ATOM 5835 C CA . CYS B 1 20 ? -37.281 54.906 -9.414 1 31.95 20 CYS B CA 1
ATOM 5836 C C . CYS B 1 20 ? -36.062 54.406 -8.648 1 31.95 20 CYS B C 1
ATOM 5838 O O . CYS B 1 20 ? -34.938 54.656 -9.062 1 31.95 20 CYS B O 1
ATOM 5840 N N . GLY B 1 21 ? -35.969 54.625 -7.363 1 31.66 21 GLY B N 1
ATOM 5841 C CA . GLY B 1 21 ? -35.062 53.75 -6.633 1 31.66 21 GLY B CA 1
ATOM 5842 C C . GLY B 1 21 ? -34.812 52.438 -7.301 1 31.66 21 GLY B C 1
ATOM 5843 O O . GLY B 1 21 ? -35.781 51.688 -7.57 1 31.66 21 GLY B O 1
ATOM 5844 N N . SER B 1 22 ? -34.031 52.406 -8.305 1 34.84 22 SER B N 1
ATOM 5845 C CA . SER B 1 22 ? -33.5 51.062 -8.609 1 34.84 22 SER B CA 1
ATOM 5846 C C . SER B 1 22 ? -33.5 50.156 -7.379 1 34.84 22 SER B C 1
ATOM 5848 O O . SER B 1 22 ? -32.844 50.469 -6.387 1 34.84 22 SER B O 1
ATOM 5850 N N . VAL B 1 23 ? -34.625 49.781 -6.902 1 37.5 23 VAL B N 1
ATOM 5851 C CA . VAL B 1 23 ? -34.562 48.625 -6.023 1 37.5 23 VAL B CA 1
ATOM 5852 C C . VAL B 1 23 ? -33.375 47.75 -6.402 1 37.5 23 VAL B C 1
ATOM 5854 O O . VAL B 1 23 ? -33.344 47.156 -7.488 1 37.5 23 VAL B O 1
ATOM 5857 N N . ASP B 1 24 ? -32.219 48.125 -6.285 1 41.12 24 ASP B N 1
ATOM 5858 C CA . ASP B 1 24 ? -31.125 47.156 -6.305 1 41.12 24 ASP B CA 1
ATOM 5859 C C . ASP B 1 24 ? -31.594 45.781 -5.863 1 41.12 24 ASP B C 1
ATOM 5861 O O . ASP B 1 24 ? -31.891 45.562 -4.688 1 41.12 24 ASP B O 1
ATOM 5865 N N . ALA B 1 25 ? -32.438 45.188 -6.543 1 52.53 25 ALA B N 1
ATOM 5866 C CA . ALA B 1 25 ? -32.844 43.812 -6.27 1 52.53 25 ALA B CA 1
ATOM 5867 C C . ALA B 1 25 ? -31.703 43 -5.656 1 52.53 25 ALA B C 1
ATOM 5869 O O . ALA B 1 25 ? -30.594 43 -6.191 1 52.53 25 ALA B O 1
ATOM 5870 N N . GLU B 1 26 ? -31.75 42.719 -4.422 1 78.31 26 GLU B N 1
ATOM 5871 C CA . GLU B 1 26 ? -30.75 41.969 -3.643 1 78.31 26 GLU B CA 1
ATOM 5872 C C . GLU B 1 26 ? -30.297 40.719 -4.367 1 78.31 26 GLU B C 1
ATOM 5874 O O . GLU B 1 26 ? -31.125 39.906 -4.789 1 78.31 26 GLU B O 1
ATOM 5879 N N . LYS B 1 27 ? -29.094 40.719 -4.891 1 92.38 27 LYS B N 1
ATOM 5880 C CA . LYS B 1 27 ? -28.516 39.594 -5.617 1 92.38 27 LYS B CA 1
ATOM 5881 C C . LYS B 1 27 ? -28.594 38.312 -4.797 1 92.38 27 LYS B C 1
ATOM 5883 O O . LYS B 1 27 ? -28.578 38.344 -3.566 1 92.38 27 LYS B O 1
ATOM 5888 N N . LEU B 1 28 ? -28.859 37.25 -5.492 1 95.88 28 LEU B N 1
ATOM 5889 C CA . LEU B 1 28 ? -28.844 35.938 -4.867 1 95.88 28 LEU B CA 1
ATOM 5890 C C . LEU B 1 28 ? -27.406 35.5 -4.555 1 95.88 28 LEU B C 1
ATOM 5892 O O . LEU B 1 28 ? -26.547 35.5 -5.434 1 95.88 28 LEU B O 1
ATOM 5896 N N . ARG B 1 29 ? -27.188 35.125 -3.32 1 97.38 29 ARG B N 1
ATOM 5897 C CA . ARG B 1 29 ? -25.828 34.844 -2.875 1 97.38 29 ARG B CA 1
ATOM 5898 C C . ARG B 1 29 ? -25.531 33.344 -2.934 1 97.38 29 ARG B C 1
ATOM 5900 O O . ARG B 1 29 ? -26.109 32.562 -2.176 1 97.38 29 ARG B O 1
ATOM 5907 N N . LEU B 1 30 ? -24.578 32.938 -3.785 1 97.5 30 LEU B N 1
ATOM 5908 C CA . LEU B 1 30 ? -24.109 31.562 -3.932 1 97.5 30 LEU B CA 1
ATOM 5909 C C . LEU B 1 30 ? -22.859 31.328 -3.09 1 97.5 30 LEU B C 1
ATOM 5911 O O . LEU B 1 30 ? -21.812 31.953 -3.324 1 97.5 30 LEU B O 1
ATOM 5915 N N . CYS B 1 31 ? -22.984 30.422 -2.156 1 97.88 31 CYS B N 1
ATOM 5916 C CA . CYS B 1 31 ? -21.828 30.047 -1.344 1 97.88 31 CYS B CA 1
ATOM 5917 C C . CYS B 1 31 ? -20.984 29 -2.047 1 97.88 31 CYS B C 1
ATOM 5919 O O . CYS B 1 31 ? -21.469 27.922 -2.373 1 97.88 31 CYS B O 1
ATOM 5921 N N . LEU B 1 32 ? -19.734 29.344 -2.258 1 96.94 32 LEU B N 1
ATOM 5922 C CA . LEU B 1 32 ? -18.766 28.469 -2.924 1 96.94 32 LEU B CA 1
ATOM 5923 C C . LEU B 1 32 ? -17.609 28.125 -1.996 1 96.94 32 LEU B C 1
ATOM 5925 O O . LEU B 1 32 ? -17.203 28.953 -1.176 1 96.94 32 LEU B O 1
ATOM 5929 N N . VAL B 1 33 ? -17.141 26.906 -2.17 1 96.31 33 VAL B N 1
ATOM 5930 C CA . VAL B 1 33 ? -15.969 26.484 -1.404 1 96.31 33 VAL B CA 1
ATOM 5931 C C . VAL B 1 33 ? -14.695 26.875 -2.146 1 96.31 33 VAL B C 1
ATOM 5933 O O . VAL B 1 33 ? -14.492 26.484 -3.297 1 96.31 33 VAL B O 1
ATOM 5936 N N . GLU B 1 34 ? -13.93 27.609 -1.492 1 94.5 34 GLU B N 1
ATOM 5937 C CA . GLU B 1 34 ? -12.656 28.016 -2.072 1 94.5 34 GLU B CA 1
ATOM 5938 C C . GLU B 1 34 ? -11.484 27.281 -1.416 1 94.5 34 GLU B C 1
ATOM 5940 O O . GLU B 1 34 ? -11.312 27.344 -0.197 1 94.5 34 GLU B O 1
ATOM 5945 N N . ASN B 1 35 ? -10.766 26.578 -2.166 1 89.88 35 ASN B N 1
ATOM 5946 C CA . ASN B 1 35 ? -9.547 25.891 -1.76 1 89.88 35 ASN B CA 1
ATOM 5947 C C . ASN B 1 35 ? -8.508 25.875 -2.875 1 89.88 35 ASN B C 1
ATOM 5949 O O . ASN B 1 35 ? -8.664 26.578 -3.879 1 89.88 35 ASN B O 1
ATOM 5953 N N . MET B 1 36 ? -7.473 25.172 -2.721 1 83.69 36 MET B N 1
ATOM 5954 C CA . MET B 1 36 ? -6.375 25.172 -3.686 1 83.69 36 MET B CA 1
ATOM 5955 C C . MET B 1 36 ? -6.844 24.672 -5.047 1 83.69 36 MET B C 1
ATOM 5957 O O . MET B 1 36 ? -6.348 25.125 -6.082 1 83.69 36 MET B O 1
ATOM 5961 N N . HIS B 1 37 ? -7.809 23.781 -5.082 1 83.56 37 HIS B N 1
ATOM 5962 C CA . HIS B 1 37 ? -8.266 23.156 -6.316 1 83.56 37 HIS B CA 1
ATOM 5963 C C . HIS B 1 37 ? -9.289 24.031 -7.031 1 83.56 37 HIS B C 1
ATOM 5965 O O . HIS B 1 37 ? -9.398 23.984 -8.258 1 83.56 37 HIS B O 1
ATOM 5971 N N . THR B 1 38 ? -9.984 24.859 -6.262 1 91.81 38 THR B N 1
ATOM 5972 C CA . THR B 1 38 ? -11.078 25.609 -6.859 1 91.81 38 THR B CA 1
ATOM 5973 C C . THR B 1 38 ? -10.727 27.094 -6.934 1 91.81 38 THR B C 1
ATOM 5975 O O . THR B 1 38 ? -11.414 27.875 -7.598 1 91.81 38 THR B O 1
ATOM 5978 N N . ALA B 1 39 ? -9.664 27.531 -6.391 1 91.56 39 ALA B N 1
ATOM 5979 C CA . ALA B 1 39 ? -9.297 28.938 -6.246 1 91.56 39 ALA B CA 1
ATOM 5980 C C . ALA B 1 39 ? -9.188 29.609 -7.609 1 91.56 39 ALA B C 1
ATOM 5982 O O . ALA B 1 39 ? -9.68 30.734 -7.797 1 91.56 39 ALA B O 1
ATOM 5983 N N . ILE B 1 40 ? -8.609 28.953 -8.523 1 91.12 40 ILE B N 1
ATOM 5984 C CA . ILE B 1 40 ? -8.406 29.531 -9.844 1 91.12 40 ILE B CA 1
ATOM 5985 C C . ILE B 1 40 ? -9.758 29.797 -10.5 1 91.12 40 ILE B C 1
ATOM 5987 O O . ILE B 1 40 ? -9.984 30.875 -11.062 1 91.12 40 ILE B O 1
ATOM 5991 N N . ARG B 1 41 ? -10.586 28.906 -10.383 1 93.19 41 ARG B N 1
ATOM 5992 C CA . ARG B 1 41 ? -11.914 29.031 -10.969 1 93.19 41 ARG B CA 1
ATOM 5993 C C . ARG B 1 41 ? -12.719 30.125 -10.273 1 93.19 41 ARG B C 1
ATOM 5995 O O . ARG B 1 41 ? -13.359 30.938 -10.93 1 93.19 41 ARG B O 1
ATOM 6002 N N . VAL B 1 42 ? -12.664 30.172 -9 1 95.25 42 VAL B N 1
ATOM 6003 C CA . VAL B 1 42 ? -13.414 31.125 -8.203 1 95.25 42 VAL B CA 1
ATOM 6004 C C . VAL B 1 42 ? -12.906 32.531 -8.484 1 95.25 42 VAL B C 1
ATOM 6006 O O . VAL B 1 42 ? -13.703 33.469 -8.695 1 95.25 42 VAL B O 1
ATOM 6009 N N . HIS B 1 43 ? -11.648 32.688 -8.586 1 94.69 43 HIS B N 1
ATOM 6010 C CA . HIS B 1 43 ? -11.055 34.031 -8.766 1 94.69 43 HIS B CA 1
ATOM 6011 C C . HIS B 1 43 ? -11.227 34.5 -10.195 1 94.69 43 HIS B C 1
ATOM 6013 O O . HIS B 1 43 ? -11.219 35.719 -10.453 1 94.69 43 HIS B O 1
ATOM 6019 N N . SER B 1 44 ? -11.398 33.625 -11.055 1 94.81 44 SER B N 1
ATOM 6020 C CA . SER B 1 44 ? -11.578 34 -12.453 1 94.81 44 SER B CA 1
ATOM 6021 C C . SER B 1 44 ? -13.047 34.25 -12.766 1 94.81 44 SER B C 1
ATOM 6023 O O . SER B 1 44 ? -13.367 35.219 -13.492 1 94.81 44 SER B O 1
ATOM 6025 N N . LEU B 1 45 ? -13.914 33.531 -12.188 1 95.62 45 LEU B N 1
ATOM 6026 C CA . LEU B 1 45 ? -15.305 33.562 -12.633 1 95.62 45 LEU B CA 1
ATOM 6027 C C . LEU B 1 45 ? -16.141 34.469 -11.766 1 95.62 45 LEU B C 1
ATOM 6029 O O . LEU B 1 45 ? -17.109 35.094 -12.25 1 95.62 45 LEU B O 1
ATOM 6033 N N . CYS B 1 46 ? -15.883 34.625 -10.539 1 96.19 46 CYS B N 1
ATOM 6034 C CA . CYS B 1 46 ? -16.688 35.469 -9.656 1 96.19 46 CYS B CA 1
ATOM 6035 C C . CYS B 1 46 ? -16.625 36.938 -10.086 1 96.19 46 CYS B C 1
ATOM 6037 O O . CYS B 1 46 ? -17.656 37.594 -10.172 1 96.19 46 CYS B O 1
ATOM 6039 N N . PRO B 1 47 ? -15.406 37.438 -10.414 1 95.06 47 PRO B N 1
ATOM 6040 C CA . PRO B 1 47 ? -15.375 38.812 -10.93 1 95.06 47 PRO B CA 1
ATOM 6041 C C . PRO B 1 47 ? -16.125 38.969 -12.258 1 95.06 47 PRO B C 1
ATOM 6043 O O . PRO B 1 47 ? -16.688 40.031 -12.531 1 95.06 47 PRO B O 1
ATOM 6046 N N . LYS B 1 48 ? -16.078 37.938 -12.977 1 94.56 48 LYS B N 1
ATOM 6047 C CA . LYS B 1 48 ? -16.812 37.938 -14.242 1 94.56 48 LYS B CA 1
ATOM 6048 C C . LYS B 1 48 ? -18.312 38.094 -14.016 1 94.56 48 LYS B C 1
ATOM 6050 O O . LYS B 1 48 ? -19 38.719 -14.82 1 94.56 48 LYS B O 1
ATOM 6055 N N . LEU B 1 49 ? -18.859 37.5 -13.008 1 95.25 49 LEU B N 1
ATOM 6056 C CA . LEU B 1 49 ? -20.281 37.625 -12.672 1 95.25 49 LEU B CA 1
ATOM 6057 C C . LEU B 1 49 ? -20.625 39.094 -12.352 1 95.25 49 LEU B C 1
ATOM 6059 O O . LEU B 1 49 ? -21.688 39.562 -12.75 1 95.25 49 LEU B O 1
ATOM 6063 N N . VAL B 1 50 ? -19.766 39.719 -11.672 1 93.44 50 VAL B N 1
ATOM 6064 C CA . VAL B 1 50 ? -19.969 41.125 -11.344 1 93.44 50 VAL B CA 1
ATOM 6065 C C . VAL B 1 50 ? -19.938 41.969 -12.617 1 93.44 50 VAL B C 1
ATOM 6067 O O . VAL B 1 50 ? -20.797 42.844 -12.82 1 93.44 50 VAL B O 1
ATOM 6070 N N . ALA B 1 51 ? -19 41.656 -13.453 1 93.19 51 ALA B N 1
ATOM 6071 C CA . ALA B 1 51 ? -18.828 42.406 -14.695 1 93.19 51 ALA B CA 1
ATOM 6072 C C . ALA B 1 51 ? -20.047 42.25 -15.602 1 93.19 51 ALA B C 1
ATOM 6074 O O . ALA B 1 51 ? -20.422 43.188 -16.328 1 93.19 51 ALA B O 1
ATOM 6075 N N . LEU B 1 52 ? -20.688 41.188 -15.477 1 92.56 52 LEU B N 1
ATOM 6076 C CA . LEU B 1 52 ? -21.812 40.906 -16.344 1 92.56 52 LEU B CA 1
ATOM 6077 C C . LEU B 1 52 ? -23.141 41.25 -15.664 1 92.56 52 LEU B C 1
ATOM 6079 O O . LEU B 1 52 ? -24.203 40.875 -16.141 1 92.56 52 LEU B O 1
ATOM 6083 N N . ASN B 1 53 ? -23.078 41.844 -14.547 1 91.56 53 ASN B N 1
ATOM 6084 C CA . ASN B 1 53 ? -24.234 42.219 -13.758 1 91.56 53 ASN B CA 1
ATOM 6085 C C . ASN B 1 53 ? -25.172 41.062 -13.516 1 91.56 53 ASN B C 1
ATOM 6087 O O . ASN B 1 53 ? -26.375 41.156 -13.742 1 91.56 53 ASN B O 1
ATOM 6091 N N . SER B 1 54 ? -24.562 40 -13.156 1 93.25 54 SER B N 1
ATOM 6092 C CA . SER B 1 54 ? -25.297 38.781 -12.836 1 93.25 54 SER B CA 1
ATOM 6093 C C . SER B 1 54 ? -26.219 39 -11.633 1 93.25 54 SER B C 1
ATOM 6095 O O . SER B 1 54 ? -25.859 39.719 -10.695 1 93.25 54 SER B O 1
ATOM 6097 N N . PRO B 1 55 ? -27.375 38.344 -11.68 1 93.31 55 PRO B N 1
ATOM 6098 C CA . PRO B 1 55 ? -28.234 38.375 -10.5 1 93.31 55 PRO B CA 1
ATOM 6099 C C . PRO B 1 55 ? -27.703 37.5 -9.352 1 93.31 55 PRO B C 1
ATOM 6101 O O . PRO B 1 55 ? -28.25 37.531 -8.25 1 93.31 55 PRO B O 1
ATOM 6104 N N . ILE B 1 56 ? -26.656 36.812 -9.609 1 95.12 56 ILE B N 1
ATOM 6105 C CA . ILE B 1 56 ? -26.047 35.938 -8.625 1 95.12 56 ILE B CA 1
ATOM 6106 C C . ILE B 1 56 ? -24.703 36.5 -8.188 1 95.12 56 ILE B C 1
ATOM 6108 O O . ILE B 1 56 ? -23.906 36.938 -9.016 1 95.12 56 ILE B O 1
ATOM 6112 N N . ALA B 1 57 ? -24.516 36.531 -6.906 1 96.25 57 ALA B N 1
ATOM 6113 C CA . ALA B 1 57 ? -23.25 36.969 -6.328 1 96.25 57 ALA B CA 1
ATOM 6114 C C . ALA B 1 57 ? -22.531 35.812 -5.648 1 96.25 57 ALA B C 1
ATOM 6116 O O . ALA B 1 57 ? -23.172 34.906 -5.129 1 96.25 57 ALA B O 1
ATOM 6117 N N . CYS B 1 58 ? -21.203 35.906 -5.59 1 96.81 58 CYS B N 1
ATOM 6118 C CA . CYS B 1 58 ? -20.391 34.875 -5.012 1 96.81 58 CYS B CA 1
ATOM 6119 C C . CYS B 1 58 ? -20.094 35.156 -3.543 1 96.81 58 CYS B C 1
ATOM 6121 O O . CYS B 1 58 ? -19.797 36.281 -3.174 1 96.81 58 CYS B O 1
ATOM 6123 N N . VAL B 1 59 ? -20.25 34.188 -2.715 1 96.94 59 VAL B N 1
ATOM 6124 C CA . VAL B 1 59 ? -19.75 34.125 -1.348 1 96.94 59 VAL B CA 1
ATOM 6125 C C . VAL B 1 59 ? -18.844 32.875 -1.184 1 96.94 59 VAL B C 1
ATOM 6127 O O . VAL B 1 59 ? -19.188 31.797 -1.647 1 96.94 59 VAL B O 1
ATOM 6130 N N . THR B 1 60 ? -17.656 33.062 -0.601 1 96.06 60 THR B N 1
ATOM 6131 C CA . THR B 1 60 ? -16.734 31.938 -0.521 1 96.06 60 THR B CA 1
ATOM 6132 C C . THR B 1 60 ? -16.516 31.531 0.931 1 96.06 60 THR B C 1
ATOM 6134 O O . THR B 1 60 ? -16.625 32.344 1.84 1 96.06 60 THR B O 1
ATOM 6137 N N . ASP B 1 61 ? -16.344 30.281 1.167 1 96.25 61 ASP B N 1
ATOM 6138 C CA . ASP B 1 61 ? -15.961 29.703 2.445 1 96.25 61 ASP B CA 1
ATOM 6139 C C . ASP B 1 61 ? -15.039 28.5 2.242 1 96.25 61 ASP B C 1
ATOM 6141 O O . ASP B 1 61 ? -14.672 28.188 1.11 1 96.25 61 ASP B O 1
ATOM 6145 N N . ILE B 1 62 ? -14.609 27.844 3.285 1 95.06 62 ILE B N 1
ATOM 6146 C CA . ILE B 1 62 ? -13.453 26.953 3.182 1 95.06 62 ILE B CA 1
ATOM 6147 C C . ILE B 1 62 ? -13.914 25.516 3.01 1 95.06 62 ILE B C 1
ATOM 6149 O O . ILE B 1 62 ? -13.125 24.656 2.613 1 95.06 62 ILE B O 1
ATOM 6153 N N . ASN B 1 63 ? -15.195 25.203 3.322 1 96.31 63 ASN B N 1
ATOM 6154 C CA . ASN B 1 63 ? -15.719 23.844 3.172 1 96.31 63 ASN B CA 1
ATOM 6155 C C . ASN B 1 63 ? -17.234 23.828 3.02 1 96.31 63 ASN B C 1
ATOM 6157 O O . ASN B 1 63 ? -17.891 24.859 3.209 1 96.31 63 ASN B O 1
ATOM 6161 N N . ARG B 1 64 ? -17.828 22.766 2.721 1 96 64 ARG B N 1
ATOM 6162 C CA . ARG B 1 64 ? -19.234 22.703 2.373 1 96 64 ARG B CA 1
ATOM 6163 C C . ARG B 1 64 ? -20.109 22.828 3.617 1 96 64 ARG B C 1
ATOM 6165 O O . ARG B 1 64 ? -21.188 23.406 3.564 1 96 64 ARG B O 1
ATOM 6172 N N . PHE B 1 65 ? -19.703 22.312 4.711 1 94.81 65 PHE B N 1
ATOM 6173 C CA . PHE B 1 65 ? -20.469 22.453 5.938 1 94.81 65 PHE B CA 1
ATOM 6174 C C . PHE B 1 65 ? -20.516 23.906 6.395 1 94.81 65 PHE B C 1
ATOM 6176 O O . PHE B 1 65 ? -21.516 24.344 6.965 1 94.81 65 PHE B O 1
ATOM 6183 N N . SER B 1 66 ? -19.391 24.562 6.129 1 94.94 66 SER B N 1
ATOM 6184 C CA . SER B 1 66 ? -19.406 25.984 6.43 1 94.94 66 SER B CA 1
ATOM 6185 C C . SER B 1 66 ? -20.422 26.734 5.551 1 94.94 66 SER B C 1
ATOM 6187 O O . SER B 1 66 ? -21.078 27.656 6.008 1 94.94 66 SER B O 1
ATOM 6189 N N . CYS B 1 67 ? -20.516 26.328 4.309 1 95.38 67 CYS B N 1
ATOM 6190 C CA . CYS B 1 67 ? -21.5 26.906 3.422 1 95.38 67 CYS B CA 1
ATOM 6191 C C . CYS B 1 67 ? -22.922 26.594 3.908 1 95.38 67 CYS B C 1
ATOM 6193 O O . CYS B 1 67 ? -23.797 27.469 3.871 1 95.38 67 CYS B O 1
ATOM 6195 N N . LEU B 1 68 ? -23.141 25.422 4.309 1 94 68 LEU B N 1
ATOM 6196 C CA . LEU B 1 68 ? -24.438 25.031 4.859 1 94 68 LEU B CA 1
ATOM 6197 C C . LEU B 1 68 ? -24.781 25.891 6.074 1 94 68 LEU B C 1
ATOM 6199 O O . LEU B 1 68 ? -25.922 26.312 6.223 1 94 68 LEU B O 1
ATOM 6203 N N . ARG B 1 69 ? -23.844 26.109 6.902 1 91.31 69 ARG B N 1
ATOM 6204 C CA . ARG B 1 69 ? -24.047 26.938 8.086 1 91.31 69 ARG B CA 1
ATOM 6205 C C . ARG B 1 69 ? -24.391 28.375 7.691 1 91.31 69 ARG B C 1
ATOM 6207 O O . ARG B 1 69 ? -25.25 29 8.32 1 91.31 69 ARG B O 1
ATOM 6214 N N . ARG B 1 70 ? -23.797 28.859 6.684 1 93.12 70 ARG B N 1
ATOM 6215 C CA . ARG B 1 70 ? -24.062 30.219 6.227 1 93.12 70 ARG B CA 1
ATOM 6216 C C . ARG B 1 70 ? -25.5 30.359 5.742 1 93.12 70 ARG B C 1
ATOM 6218 O O . ARG B 1 70 ? -26.109 31.422 5.891 1 93.12 70 ARG B O 1
ATOM 6225 N N . LEU B 1 71 ? -25.984 29.328 5.16 1 93.62 71 LEU B N 1
ATOM 6226 C CA . LEU B 1 71 ? -27.391 29.359 4.746 1 93.62 71 LEU B CA 1
ATOM 6227 C C . LEU B 1 71 ? -28.312 29.484 5.953 1 93.62 71 LEU B C 1
ATOM 6229 O O . LEU B 1 71 ? -29.297 30.219 5.906 1 93.62 71 LEU B O 1
ATOM 6233 N N . THR B 1 72 ? -27.953 28.812 6.941 1 87.5 72 THR B N 1
ATOM 6234 C CA . THR B 1 72 ? -28.781 28.75 8.133 1 87.5 72 THR B CA 1
ATOM 6235 C C . THR B 1 72 ? -28.828 30.109 8.844 1 87.5 72 THR B C 1
ATOM 6237 O O . THR B 1 72 ? -29.828 30.469 9.445 1 87.5 72 THR B O 1
ATOM 6240 N N . VAL B 1 73 ? -27.719 30.844 8.805 1 87.69 73 VAL B N 1
ATOM 6241 C CA . VAL B 1 73 ? -27.672 32.125 9.523 1 87.69 73 VAL B CA 1
ATOM 6242 C C . VAL B 1 73 ? -28 33.281 8.586 1 87.69 73 VAL B C 1
ATOM 6244 O O . VAL B 1 73 ? -27.953 34.438 8.977 1 87.69 73 VAL B O 1
ATOM 6247 N N . GLY B 1 74 ? -28.234 32.969 7.309 1 90.69 74 GLY B N 1
ATOM 6248 C CA . GLY B 1 74 ? -28.703 33.969 6.367 1 90.69 74 GLY B CA 1
ATOM 6249 C C . GLY B 1 74 ? -27.578 34.75 5.695 1 90.69 74 GLY B C 1
ATOM 6250 O O . GLY B 1 74 ? -27.812 35.844 5.152 1 90.69 74 GLY B O 1
ATOM 6251 N N . GLU B 1 75 ? -26.422 34.219 5.727 1 94.5 75 GLU B N 1
ATOM 6252 C CA . GLU B 1 75 ? -25.266 34.875 5.121 1 94.5 75 GLU B CA 1
ATOM 6253 C C . GLU B 1 75 ? -25.094 34.438 3.668 1 94.5 75 GLU B C 1
ATOM 6255 O O . GLU B 1 75 ? -24.297 35.031 2.939 1 94.5 75 GLU B O 1
ATOM 6260 N N . ALA B 1 76 ? -25.781 33.438 3.289 1 96.62 76 ALA B N 1
ATOM 6261 C CA . ALA B 1 76 ? -25.859 32.969 1.912 1 96.62 76 ALA B CA 1
ATOM 6262 C C . ALA B 1 76 ? -27.25 32.438 1.598 1 96.62 76 ALA B C 1
ATOM 6264 O O . ALA B 1 76 ? -28.062 32.219 2.504 1 96.62 76 ALA B O 1
ATOM 6265 N N . ASP B 1 77 ? -27.453 32.312 0.301 1 97.25 77 ASP B N 1
ATOM 6266 C CA . ASP B 1 77 ? -28.812 31.922 -0.086 1 97.25 77 ASP B CA 1
ATOM 6267 C C . ASP B 1 77 ? -28.875 30.484 -0.566 1 97.25 77 ASP B C 1
ATOM 6269 O O . ASP B 1 77 ? -29.875 29.797 -0.369 1 97.25 77 ASP B O 1
ATOM 6273 N N . PHE B 1 78 ? -27.906 30.078 -1.264 1 96.94 78 PHE B N 1
ATOM 6274 C CA . PHE B 1 78 ? -27.891 28.703 -1.751 1 96.94 78 PHE B CA 1
ATOM 6275 C C . PHE B 1 78 ? -26.469 28.219 -1.972 1 96.94 78 PHE B C 1
ATOM 6277 O O . PHE B 1 78 ? -25.531 29.016 -1.968 1 96.94 78 PHE B O 1
ATOM 6284 N N . THR B 1 79 ? -26.281 26.906 -2.035 1 97.06 79 THR B N 1
ATOM 6285 C CA . THR B 1 79 ? -24.984 26.25 -2.23 1 97.06 79 THR B CA 1
ATOM 6286 C C . THR B 1 79 ? -25.156 24.875 -2.869 1 97.06 79 THR B C 1
ATOM 6288 O O . THR B 1 79 ? -26.281 24.438 -3.1 1 97.06 79 THR B O 1
ATOM 6291 N N . VAL B 1 80 ? -24.031 24.297 -3.273 1 96.31 80 VAL B N 1
ATOM 6292 C CA . VAL B 1 80 ? -24.016 22.953 -3.82 1 96.31 80 VAL B CA 1
ATOM 6293 C C . VAL B 1 80 ? -23.531 21.969 -2.754 1 96.31 80 VAL B C 1
ATOM 6295 O O . VAL B 1 80 ? -22.516 22.203 -2.104 1 96.31 80 VAL B O 1
ATOM 6298 N N . LEU B 1 81 ? -24.266 20.938 -2.586 1 95.75 81 LEU B N 1
ATOM 6299 C CA . LEU B 1 81 ? -23.891 19.922 -1.606 1 95.75 81 LEU B CA 1
ATOM 6300 C C . LEU B 1 81 ? -23.812 18.547 -2.252 1 95.75 81 LEU B C 1
ATOM 6302 O O . LEU B 1 81 ? -24.531 18.266 -3.209 1 95.75 81 LEU B O 1
ATOM 6306 N N . GLU B 1 82 ? -22.859 17.734 -1.709 1 93.25 82 GLU B N 1
ATOM 6307 C CA . GLU B 1 82 ? -22.828 16.312 -2.037 1 93.25 82 GLU B CA 1
ATOM 6308 C C . GLU B 1 82 ? -23.938 15.555 -1.309 1 93.25 82 GLU B C 1
ATOM 6310 O O . GLU B 1 82 ? -24.422 16.016 -0.271 1 93.25 82 GLU B O 1
ATOM 6315 N N . PRO B 1 83 ? -24.312 14.445 -1.896 1 93.19 83 PRO B N 1
ATOM 6316 C CA . PRO B 1 83 ? -25.375 13.68 -1.238 1 93.19 83 PRO B CA 1
ATOM 6317 C C . PRO B 1 83 ? -25.062 13.359 0.221 1 93.19 83 PRO B C 1
ATOM 6319 O O . PRO B 1 83 ? -25.953 13.367 1.069 1 93.19 83 PRO B O 1
ATOM 6322 N N . GLU B 1 84 ? -23.844 13.094 0.552 1 91.5 84 GLU B N 1
ATOM 6323 C CA . GLU B 1 84 ? -23.453 12.789 1.924 1 91.5 84 GLU B CA 1
ATOM 6324 C C . GLU B 1 84 ? -23.672 13.984 2.842 1 91.5 84 GLU B C 1
ATOM 6326 O O . GLU B 1 84 ? -24.109 13.828 3.984 1 91.5 84 GLU B O 1
ATOM 6331 N N . ASP B 1 85 ? -23.406 15.156 2.307 1 93.5 85 ASP B N 1
ATOM 6332 C CA . ASP B 1 85 ? -23.656 16.375 3.07 1 93.5 85 ASP B CA 1
ATOM 6333 C C . ASP B 1 85 ? -25.141 16.531 3.408 1 93.5 85 ASP B C 1
ATOM 6335 O O . ASP B 1 85 ? -25.484 17.016 4.484 1 93.5 85 ASP B O 1
ATOM 6339 N N . LEU B 1 86 ? -25.891 16.172 2.449 1 93.5 86 LEU B N 1
ATOM 6340 C CA . LEU B 1 86 ? -27.328 16.297 2.594 1 93.5 86 LEU B CA 1
ATOM 6341 C C . LEU B 1 86 ? -27.844 15.391 3.707 1 93.5 86 LEU B C 1
ATOM 6343 O O . LEU B 1 86 ? -28.859 15.703 4.348 1 93.5 86 LEU B O 1
ATOM 6347 N N . VAL B 1 87 ? -27.234 14.273 3.91 1 92.12 87 VAL B N 1
ATOM 6348 C CA . VAL B 1 87 ? -27.609 13.383 5.004 1 92.12 87 VAL B CA 1
ATOM 6349 C C . VAL B 1 87 ? -27.453 14.109 6.34 1 92.12 87 VAL B C 1
ATOM 6351 O O . VAL B 1 87 ? -28.297 13.977 7.227 1 92.12 87 VAL B O 1
ATOM 6354 N N . ALA B 1 88 ? -26.391 14.82 6.43 1 89.06 88 ALA B N 1
ATOM 6355 C CA . ALA B 1 88 ? -26.172 15.617 7.637 1 89.06 88 ALA B CA 1
ATOM 6356 C C . ALA B 1 88 ? -27.25 16.688 7.789 1 89.06 88 ALA B C 1
ATOM 6358 O O . ALA B 1 88 ? -27.734 16.938 8.891 1 89.06 88 ALA B O 1
ATOM 6359 N N . ALA B 1 89 ? -27.516 17.281 6.715 1 90.12 89 ALA B N 1
ATOM 6360 C CA . ALA B 1 89 ? -28.547 18.328 6.73 1 90.12 89 ALA B CA 1
ATOM 6361 C C . ALA B 1 89 ? -29.906 17.75 7.113 1 90.12 89 ALA B C 1
ATOM 6363 O O . ALA B 1 89 ? -30.719 18.438 7.73 1 90.12 89 ALA B O 1
ATOM 6364 N N . ALA B 1 90 ? -30.141 16.609 6.727 1 88.94 90 ALA B N 1
ATOM 6365 C CA . ALA B 1 90 ? -31.406 15.938 7.016 1 88.94 90 ALA B CA 1
ATOM 6366 C C . ALA B 1 90 ? -31.516 15.609 8.5 1 88.94 90 ALA B C 1
ATOM 6368 O O . ALA B 1 90 ? -32.625 15.555 9.047 1 88.94 90 ALA B O 1
ATOM 6369 N N . ALA B 1 91 ? -30.469 15.367 9.07 1 79.31 91 ALA B N 1
ATOM 6370 C CA . ALA B 1 91 ? -30.469 14.953 10.469 1 79.31 91 ALA B CA 1
ATOM 6371 C C . ALA B 1 91 ? -30.75 16.125 11.398 1 79.31 91 ALA B C 1
ATOM 6373 O O . ALA B 1 91 ? -31.234 15.945 12.523 1 79.31 91 ALA B O 1
ATOM 6374 N N . TYR B 1 92 ? -30.5 17.266 10.922 1 72.44 92 TYR B N 1
ATOM 6375 C CA . TYR B 1 92 ? -30.672 18.406 11.797 1 72.44 92 TYR B CA 1
ATOM 6376 C C . TYR B 1 92 ? -31.812 19.297 11.312 1 72.44 92 TYR B C 1
ATOM 6378 O O . TYR B 1 92 ? -31.781 19.812 10.195 1 72.44 92 TYR B O 1
ATOM 6386 N N . SER B 1 93 ? -32.781 19.266 12.023 1 62.91 93 SER B N 1
ATOM 6387 C CA . SER B 1 93 ? -33.969 20.047 11.688 1 62.91 93 SER B CA 1
ATOM 6388 C C . SER B 1 93 ? -33.656 21.547 11.703 1 62.91 93 SER B C 1
ATOM 6390 O O . SER B 1 93 ? -34.438 22.344 11.156 1 62.91 93 SER B O 1
ATOM 6392 N N . GLU B 1 94 ? -32.625 21.766 12.203 1 66.44 94 GLU B N 1
ATOM 6393 C CA . GLU B 1 94 ? -32.281 23.172 12.344 1 66.44 94 GLU B CA 1
ATOM 6394 C C . GLU B 1 94 ? -31.984 23.812 10.984 1 66.44 94 GLU B C 1
ATOM 6396 O O . GLU B 1 94 ? -32.094 25.031 10.828 1 66.44 94 GLU B O 1
ATOM 6401 N N . TYR B 1 95 ? -31.844 22.828 10.133 1 70.94 95 TYR B N 1
ATOM 6402 C CA . TYR B 1 95 ? -31.516 23.391 8.836 1 70.94 95 TYR B CA 1
ATOM 6403 C C . TYR B 1 95 ? -32.781 23.641 8.008 1 70.94 95 TYR B C 1
ATOM 6405 O O . TYR B 1 95 ? -33.562 22.719 7.758 1 70.94 95 TYR B O 1
ATOM 6413 N N . ASN B 1 96 ? -33.281 24.828 7.961 1 85.62 96 ASN B N 1
ATOM 6414 C CA . ASN B 1 96 ? -34.406 25.219 7.148 1 85.62 96 ASN B CA 1
ATOM 6415 C C . ASN B 1 96 ? -34.031 25.406 5.688 1 85.62 96 ASN B C 1
ATOM 6417 O O . ASN B 1 96 ? -34.125 26.516 5.152 1 85.62 96 ASN B O 1
ATOM 6421 N N . VAL B 1 97 ? -33.562 24.219 5.102 1 93.69 97 VAL B N 1
ATOM 6422 C CA . VAL B 1 97 ? -33.125 24.281 3.711 1 93.69 97 VAL B CA 1
ATOM 6423 C C . VAL B 1 97 ? -33.938 23.312 2.859 1 93.69 97 VAL B C 1
ATOM 6425 O O . VAL B 1 97 ? -34.5 22.359 3.377 1 93.69 97 VAL B O 1
ATOM 6428 N N . LEU B 1 98 ? -34.031 23.609 1.606 1 95.5 98 LEU B N 1
ATOM 6429 C CA . LEU B 1 98 ? -34.75 22.781 0.635 1 95.5 98 LEU B CA 1
ATOM 6430 C C . LEU B 1 98 ? -33.875 22.469 -0.563 1 95.5 98 LEU B C 1
ATOM 6432 O O . LEU B 1 98 ? -33 23.266 -0.923 1 95.5 98 LEU B O 1
ATOM 6436 N N . VAL B 1 99 ? -34.094 21.266 -1.1 1 96.5 99 VAL B N 1
ATOM 6437 C CA . VAL B 1 99 ? -33.406 20.875 -2.334 1 96.5 99 VAL B CA 1
ATOM 6438 C C . VAL B 1 99 ? -34.156 21.453 -3.533 1 96.5 99 VAL B C 1
ATOM 6440 O O . VAL B 1 99 ? -35.344 21.234 -3.693 1 96.5 99 VAL B O 1
ATOM 6443 N N . THR B 1 100 ? -33.406 22.172 -4.41 1 96.38 100 THR B N 1
ATOM 6444 C CA . THR B 1 100 ? -34.062 22.875 -5.5 1 96.38 100 THR B CA 1
ATOM 6445 C C . THR B 1 100 ? -33.75 22.219 -6.84 1 96.38 100 THR B C 1
ATOM 6447 O O . THR B 1 100 ? -34.625 22.109 -7.707 1 96.38 100 THR B O 1
ATOM 6450 N N . ASN B 1 101 ? -32.531 21.844 -6.992 1 94.81 101 ASN B N 1
ATOM 6451 C CA . ASN B 1 101 ? -32.094 21.312 -8.281 1 94.81 101 ASN B CA 1
ATOM 6452 C C . ASN B 1 101 ? -31.062 20.188 -8.109 1 94.81 101 ASN B C 1
ATOM 6454 O O . ASN B 1 101 ? -30.297 20.188 -7.145 1 94.81 101 ASN B O 1
ATOM 6458 N N . GLU B 1 102 ? -31.109 19.312 -9.055 1 94.31 102 GLU B N 1
ATOM 6459 C CA . GLU B 1 102 ? -30.062 18.297 -9.211 1 94.31 102 GLU B CA 1
ATOM 6460 C C . GLU B 1 102 ? -29.047 18.703 -10.273 1 94.31 102 GLU B C 1
ATOM 6462 O O . GLU B 1 102 ? -29.422 19.266 -11.312 1 94.31 102 GLU B O 1
ATOM 6467 N N . LEU B 1 103 ? -27.797 18.5 -9.938 1 93.88 103 LEU B N 1
ATOM 6468 C CA . LEU B 1 103 ? -26.75 18.781 -10.922 1 93.88 103 LEU B CA 1
ATOM 6469 C C . LEU B 1 103 ? -26.375 17.516 -11.68 1 93.88 103 LEU B C 1
ATOM 6471 O O . LEU B 1 103 ? -25.375 16.859 -11.344 1 93.88 103 LEU B O 1
ATOM 6475 N N . ARG B 1 104 ? -27.109 17.312 -12.75 1 92.75 104 ARG B N 1
ATOM 6476 C CA . ARG B 1 104 ? -26.938 16.078 -13.516 1 92.75 104 ARG B CA 1
ATOM 6477 C C . ARG B 1 104 ? -25.953 16.266 -14.656 1 92.75 104 ARG B C 1
ATOM 6479 O O . ARG B 1 104 ? -25.859 17.359 -15.219 1 92.75 104 ARG B O 1
ATOM 6486 N N . PHE B 1 105 ? -25.219 15.211 -14.93 1 88.75 105 PHE B N 1
ATOM 6487 C CA . PHE B 1 105 ? -24.359 15.242 -16.109 1 88.75 105 PHE B CA 1
ATOM 6488 C C . PHE B 1 105 ? -25.219 15.211 -17.375 1 88.75 105 PHE B C 1
ATOM 6490 O O . PHE B 1 105 ? -25.062 16.062 -18.25 1 88.75 105 PHE B O 1
ATOM 6497 N N . PHE B 1 106 ? -26.062 14.203 -17.453 1 87.25 106 PHE B N 1
ATOM 6498 C CA . PHE B 1 106 ? -27.094 14.164 -18.484 1 87.25 106 PHE B CA 1
ATOM 6499 C C . PHE B 1 106 ? -28.469 14.398 -17.875 1 87.25 106 PHE B C 1
ATOM 6501 O O . PHE B 1 106 ? -28.828 13.781 -16.859 1 87.25 106 PHE B O 1
ATOM 6508 N N . PRO B 1 107 ? -29.234 15.164 -18.5 1 87.5 107 PRO B N 1
ATOM 6509 C CA . PRO B 1 107 ? -30.531 15.562 -17.922 1 87.5 107 PRO B CA 1
ATOM 6510 C C . PRO B 1 107 ? -31.438 14.367 -17.625 1 87.5 107 PRO B C 1
ATOM 6512 O O . PRO B 1 107 ? -32.25 14.422 -16.688 1 87.5 107 PRO B O 1
ATOM 6515 N N . ASN B 1 108 ? -31.266 13.32 -18.344 1 89.44 108 ASN B N 1
ATOM 6516 C CA . ASN B 1 108 ? -32.219 12.219 -18.219 1 89.44 108 ASN B CA 1
ATOM 6517 C C . ASN B 1 108 ? -31.703 11.172 -17.219 1 89.44 108 ASN B C 1
ATOM 6519 O O . ASN B 1 108 ? -32.438 10.219 -16.906 1 89.44 108 ASN B O 1
ATOM 6523 N N . ASP B 1 109 ? -30.562 11.406 -16.672 1 91.12 109 ASP B N 1
ATOM 6524 C CA . ASP B 1 109 ? -30.016 10.477 -15.688 1 91.12 109 ASP B CA 1
ATOM 6525 C C . ASP B 1 109 ? -30.562 10.773 -14.289 1 91.12 109 ASP B C 1
ATOM 6527 O O . ASP B 1 109 ? -30.062 11.672 -13.602 1 91.12 109 ASP B O 1
ATOM 6531 N N . LYS B 1 110 ? -31.406 10.008 -13.875 1 90.62 110 LYS B N 1
ATOM 6532 C CA . LYS B 1 110 ? -32.125 10.305 -12.641 1 90.62 110 LYS B CA 1
ATOM 6533 C C . LYS B 1 110 ? -31.25 10.094 -11.422 1 90.62 110 LYS B C 1
ATOM 6535 O O . LYS B 1 110 ? -31.5 10.664 -10.359 1 90.62 110 LYS B O 1
ATOM 6540 N N . GLN B 1 111 ? -30.344 9.18 -11.484 1 94.31 111 GLN B N 1
ATOM 6541 C CA . GLN B 1 111 ? -29.391 8.953 -10.422 1 94.31 111 GLN B CA 1
ATOM 6542 C C . GLN B 1 111 ? -27.953 9.008 -10.945 1 94.31 111 GLN B C 1
ATOM 6544 O O . GLN B 1 111 ? -27.719 8.828 -12.148 1 94.31 111 GLN B O 1
ATOM 6549 N N . HIS B 1 112 ? -27.062 9.359 -10.07 1 93.38 112 HIS B N 1
ATOM 6550 C CA . HIS B 1 112 ? -25.656 9.414 -10.453 1 93.38 112 HIS B CA 1
ATOM 6551 C C . HIS B 1 112 ? -25.141 8.039 -10.852 1 93.38 112 HIS B C 1
ATOM 6553 O O . HIS B 1 112 ? -24.562 7.879 -11.93 1 93.38 112 HIS B O 1
ATOM 6559 N N . PHE B 1 113 ? -25.266 7.031 -9.992 1 95 113 PHE B N 1
ATOM 6560 C CA . PHE B 1 113 ? -25 5.641 -10.336 1 95 113 PHE B CA 1
ATOM 6561 C C . PHE B 1 113 ? -25.734 4.695 -9.391 1 95 113 PHE B C 1
ATOM 6563 O O . PHE B 1 113 ? -26.359 5.137 -8.422 1 95 113 PHE B O 1
ATOM 6570 N N . GLN B 1 114 ? -25.719 3.455 -9.781 1 96.31 114 GLN B N 1
ATOM 6571 C CA . GLN B 1 114 ? -26.391 2.424 -9 1 96.31 114 GLN B CA 1
ATOM 6572 C C . GLN B 1 114 ? -25.438 1.283 -8.656 1 96.31 114 GLN B C 1
ATOM 6574 O O . GLN B 1 114 ? -24.547 0.952 -9.445 1 96.31 114 GLN B O 1
ATOM 6579 N N . MET B 1 115 ? -25.672 0.75 -7.422 1 96 115 MET B N 1
ATOM 6580 C CA . MET B 1 115 ? -24.859 -0.382 -6.973 1 96 115 MET B CA 1
ATOM 6581 C C . MET B 1 115 ? -25.672 -1.673 -7 1 96 115 MET B C 1
ATOM 6583 O O . MET B 1 115 ? -26.859 -1.676 -6.645 1 96 115 MET B O 1
ATOM 6587 N N . VAL B 1 116 ? -25 -2.707 -7.414 1 97.38 116 VAL B N 1
ATOM 6588 C CA . VAL B 1 116 ? -25.625 -4.027 -7.445 1 97.38 116 VAL B CA 1
ATOM 6589 C C . VAL B 1 116 ? -24.672 -5.059 -6.848 1 97.38 116 VAL B C 1
ATOM 6591 O O . VAL B 1 116 ? -23.484 -4.793 -6.684 1 97.38 116 VAL B O 1
ATOM 6594 N N . ALA B 1 117 ? -25.219 -6.168 -6.422 1 97.12 117 ALA B N 1
ATOM 6595 C CA . ALA B 1 117 ? -24.453 -7.352 -6.047 1 97.12 117 ALA B CA 1
ATOM 6596 C C . ALA B 1 117 ? -24.5 -8.406 -7.148 1 97.12 117 ALA B C 1
ATOM 6598 O O . ALA B 1 117 ? -25.562 -8.938 -7.465 1 97.12 117 ALA B O 1
ATOM 6599 N N . LEU B 1 118 ? -23.375 -8.633 -7.727 1 97.81 118 LEU B N 1
ATOM 6600 C CA . LEU B 1 118 ? -23.25 -9.617 -8.805 1 97.81 118 LEU B CA 1
ATOM 6601 C C . LEU B 1 118 ? -22.719 -10.938 -8.273 1 97.81 118 LEU B C 1
ATOM 6603 O O . LEU B 1 118 ? -21.75 -10.953 -7.5 1 97.81 118 LEU B O 1
ATOM 6607 N N . VAL B 1 119 ? -23.344 -12.07 -8.719 1 97.62 119 VAL B N 1
ATOM 6608 C CA . VAL B 1 119 ? -22.922 -13.375 -8.219 1 97.62 119 VAL B CA 1
ATOM 6609 C C . VAL B 1 119 ? -22.812 -14.359 -9.383 1 97.62 119 VAL B C 1
ATOM 6611 O O . VAL B 1 119 ? -23.469 -14.195 -10.414 1 97.62 119 VAL B O 1
ATOM 6614 N N . HIS B 1 120 ? -21.922 -15.289 -9.195 1 95.06 120 HIS B N 1
ATOM 6615 C CA . HIS B 1 120 ? -21.844 -16.406 -10.133 1 95.06 120 HIS B CA 1
ATOM 6616 C C . HIS B 1 120 ? -23.141 -17.203 -10.148 1 95.06 120 HIS B C 1
ATOM 6618 O O . HIS B 1 120 ? -23.859 -17.234 -9.148 1 95.06 120 HIS B O 1
ATOM 6624 N N . LYS B 1 121 ? -23.438 -17.875 -11.18 1 93.12 121 LYS B N 1
ATOM 6625 C CA . LYS B 1 121 ? -24.703 -18.578 -11.383 1 93.12 121 LYS B CA 1
ATOM 6626 C C . LYS B 1 121 ? -24.922 -19.641 -10.312 1 93.12 121 LYS B C 1
ATOM 6628 O O . LYS B 1 121 ? -26.062 -20.016 -10.016 1 93.12 121 LYS B O 1
ATOM 6633 N N . ASN B 1 122 ? -23.844 -20.047 -9.672 1 87.38 122 ASN B N 1
ATOM 6634 C CA . ASN B 1 122 ? -23.938 -21.094 -8.664 1 87.38 122 ASN B CA 1
ATOM 6635 C C . ASN B 1 122 ? -24.5 -20.562 -7.352 1 87.38 122 ASN B C 1
ATOM 6637 O O . ASN B 1 122 ? -24.906 -21.328 -6.48 1 87.38 122 ASN B O 1
ATOM 6641 N N . VAL B 1 123 ? -24.531 -19.312 -7.219 1 93.06 123 VAL B N 1
ATOM 6642 C CA . VAL B 1 123 ? -25.156 -18.688 -6.059 1 93.06 123 VAL B CA 1
ATOM 6643 C C . VAL B 1 123 ? -26.625 -18.406 -6.355 1 93.06 123 VAL B C 1
ATOM 6645 O O . VAL B 1 123 ? -26.953 -17.562 -7.199 1 93.06 123 VAL B O 1
ATOM 6648 N N . LYS B 1 124 ? -27.516 -19.031 -5.613 1 91.69 124 LYS B N 1
ATOM 6649 C CA . LYS B 1 124 ? -28.938 -18.938 -5.938 1 91.69 124 LYS B CA 1
ATOM 6650 C C . LYS B 1 124 ? -29.688 -18.125 -4.891 1 91.69 124 LYS B C 1
ATOM 6652 O O . LYS B 1 124 ? -30.781 -17.641 -5.148 1 91.69 124 LYS B O 1
ATOM 6657 N N . HIS B 1 125 ? -29.062 -18.078 -3.746 1 92.38 125 HIS B N 1
ATOM 6658 C CA . HIS B 1 125 ? -29.688 -17.375 -2.635 1 92.38 125 HIS B CA 1
ATOM 6659 C C . HIS B 1 125 ? -28.641 -16.656 -1.784 1 92.38 125 HIS B C 1
ATOM 6661 O O . HIS B 1 125 ? -27.453 -17.016 -1.808 1 92.38 125 HIS B O 1
ATOM 6667 N N . ILE B 1 126 ? -29.094 -15.656 -1.104 1 92.06 126 ILE B N 1
ATOM 6668 C CA . ILE B 1 126 ? -28.203 -14.844 -0.277 1 92.06 126 ILE B CA 1
ATOM 6669 C C . ILE B 1 126 ? -27.516 -15.727 0.759 1 92.06 126 ILE B C 1
ATOM 6671 O O . ILE B 1 126 ? -26.375 -15.445 1.157 1 92.06 126 ILE B O 1
ATOM 6675 N N . TRP B 1 127 ? -28.141 -16.75 1.187 1 88.56 127 TRP B N 1
ATOM 6676 C CA . TRP B 1 127 ? -27.578 -17.656 2.193 1 88.56 127 TRP B CA 1
ATOM 6677 C C . TRP B 1 127 ? -26.438 -18.484 1.61 1 88.56 127 TRP B C 1
ATOM 6679 O O . TRP B 1 127 ? -25.641 -19.047 2.354 1 88.56 127 TRP B O 1
ATOM 6689 N N . ASP B 1 128 ? -26.359 -18.531 0.296 1 89.75 128 ASP B N 1
ATOM 6690 C CA . ASP B 1 128 ? -25.312 -19.281 -0.37 1 89.75 128 ASP B CA 1
ATOM 6691 C C . ASP B 1 128 ? -24 -18.5 -0.383 1 89.75 128 ASP B C 1
ATOM 6693 O O . ASP B 1 128 ? -22.938 -19.062 -0.715 1 89.75 128 ASP B O 1
ATOM 6697 N N . VAL B 1 129 ? -24.062 -17.312 0.055 1 92.5 129 VAL B N 1
ATOM 6698 C CA . VAL B 1 129 ? -22.906 -16.438 -0.043 1 92.5 129 VAL B CA 1
ATOM 6699 C C . VAL B 1 129 ? -21.844 -16.859 0.97 1 92.5 129 VAL B C 1
ATOM 6701 O O . VAL B 1 129 ? -20.641 -16.703 0.727 1 92.5 129 VAL B O 1
ATOM 6704 N N . LYS B 1 130 ? -22.281 -17.406 2.061 1 90.38 130 LYS B N 1
ATOM 6705 C CA . LYS B 1 130 ? -21.344 -17.859 3.082 1 90.38 130 LYS B CA 1
ATOM 6706 C C . LYS B 1 130 ? -20.406 -18.938 2.527 1 90.38 130 LYS B C 1
ATOM 6708 O O . LYS B 1 130 ? -20.844 -19.859 1.855 1 90.38 130 LYS B O 1
ATOM 6713 N N . GLY B 1 131 ? -19.078 -18.75 2.789 1 88.88 131 GLY B N 1
ATOM 6714 C CA . GLY B 1 131 ? -18.094 -19.734 2.361 1 88.88 131 GLY B CA 1
ATOM 6715 C C . GLY B 1 131 ? -17.688 -19.578 0.91 1 88.88 131 GLY B C 1
ATOM 6716 O O . GLY B 1 131 ? -16.922 -20.375 0.383 1 88.88 131 GLY B O 1
ATOM 6717 N N . LYS B 1 132 ? -18.203 -18.625 0.255 1 91.56 132 LYS B N 1
ATOM 6718 C CA . LYS B 1 132 ? -17.844 -18.375 -1.138 1 91.56 132 LYS B CA 1
ATOM 6719 C C . LYS B 1 132 ? -16.609 -17.469 -1.236 1 91.56 132 LYS B C 1
ATOM 6721 O O . LYS B 1 132 ? -16.047 -17.078 -0.217 1 91.56 132 LYS B O 1
ATOM 6726 N N . ARG B 1 133 ? -16.188 -17.25 -2.477 1 94.56 133 ARG B N 1
ATOM 6727 C CA . ARG B 1 133 ? -15.07 -16.359 -2.754 1 94.56 133 ARG B CA 1
ATOM 6728 C C . ARG B 1 133 ? -15.555 -14.945 -3.049 1 94.56 133 ARG B C 1
ATOM 6730 O O . ARG B 1 133 ? -16.453 -14.758 -3.867 1 94.56 133 ARG B O 1
ATOM 6737 N N . PHE B 1 134 ? -14.977 -13.977 -2.447 1 96.31 134 PHE B N 1
ATOM 6738 C CA . PHE B 1 134 ? -15.523 -12.625 -2.471 1 96.31 134 PHE B CA 1
ATOM 6739 C C . PHE B 1 134 ? -14.555 -11.664 -3.143 1 96.31 134 PHE B C 1
ATOM 6741 O O . PHE B 1 134 ? -13.383 -11.586 -2.758 1 96.31 134 PHE B O 1
ATOM 6748 N N . CYS B 1 135 ? -15.016 -10.906 -4.188 1 97.38 135 CYS B N 1
ATOM 6749 C CA . CYS B 1 135 ? -14.297 -9.812 -4.836 1 97.38 135 CYS B CA 1
ATOM 6750 C C . CYS B 1 135 ? -14.758 -8.461 -4.297 1 97.38 135 CYS B C 1
ATOM 6752 O O . CYS B 1 135 ? -15.797 -7.945 -4.707 1 97.38 135 CYS B O 1
ATOM 6754 N N . HIS B 1 136 ? -13.984 -7.852 -3.445 1 96.88 136 HIS B N 1
ATOM 6755 C CA . HIS B 1 136 ? -14.305 -6.598 -2.771 1 96.88 136 HIS B CA 1
ATOM 6756 C C . HIS B 1 136 ? -13.578 -5.422 -3.414 1 96.88 136 HIS B C 1
ATOM 6758 O O . HIS B 1 136 ? -12.398 -5.531 -3.758 1 96.88 136 HIS B O 1
ATOM 6764 N N . PRO B 1 137 ? -14.211 -4.277 -3.582 1 95.56 137 PRO B N 1
ATOM 6765 C CA . PRO B 1 137 ? -13.555 -3.139 -4.234 1 95.56 137 PRO B CA 1
ATOM 6766 C C . PRO B 1 137 ? -12.445 -2.529 -3.379 1 95.56 137 PRO B C 1
ATOM 6768 O O . PRO B 1 137 ? -11.625 -1.759 -3.885 1 95.56 137 PRO B O 1
ATOM 6771 N N . GLY B 1 138 ? -12.414 -2.836 -2.105 1 94.81 138 GLY B N 1
ATOM 6772 C CA . GLY B 1 138 ? -11.43 -2.281 -1.186 1 94.81 138 GLY B CA 1
ATOM 6773 C C . GLY B 1 138 ? -12.055 -1.452 -0.078 1 94.81 138 GLY B C 1
ATOM 6774 O O . GLY B 1 138 ? -13.203 -1.018 -0.191 1 94.81 138 GLY B O 1
ATOM 6775 N N . PHE B 1 139 ? -11.25 -1.189 0.969 1 91.31 139 PHE B N 1
ATOM 6776 C CA . PHE B 1 139 ? -11.742 -0.404 2.094 1 91.31 139 PHE B CA 1
ATOM 6777 C C . PHE B 1 139 ? -11.492 1.083 1.864 1 91.31 139 PHE B C 1
ATOM 6779 O O . PHE B 1 139 ? -12.039 1.925 2.584 1 91.31 139 PHE B O 1
ATOM 6786 N N . ASP B 1 140 ? -10.625 1.282 0.897 1 78.62 140 ASP B N 1
ATOM 6787 C CA . ASP B 1 140 ? -10.289 2.684 0.661 1 78.62 140 ASP B CA 1
ATOM 6788 C C . ASP B 1 140 ? -11.469 3.432 0.047 1 78.62 140 ASP B C 1
ATOM 6790 O O . ASP B 1 140 ? -12.25 2.857 -0.72 1 78.62 140 ASP B O 1
ATOM 6794 N N . VAL B 1 141 ? -11.625 4.559 0.493 1 66.94 141 VAL B N 1
ATOM 6795 C CA . VAL B 1 141 ? -12.812 5.359 0.198 1 66.94 141 VAL B CA 1
ATOM 6796 C C . VAL B 1 141 ? -12.57 6.203 -1.05 1 66.94 141 VAL B C 1
ATOM 6798 O O . VAL B 1 141 ? -11.477 6.742 -1.239 1 66.94 141 VAL B O 1
ATOM 6801 N N . SER B 1 142 ? -13.469 6.152 -1.94 1 71.62 142 SER B N 1
ATOM 6802 C CA . SER B 1 142 ? -13.539 7.078 -3.064 1 71.62 142 SER B CA 1
ATOM 6803 C C . SER B 1 142 ? -14.953 7.637 -3.23 1 71.62 142 SER B C 1
ATOM 6805 O O . SER B 1 142 ? -15.852 7.297 -2.461 1 71.62 142 SER B O 1
ATOM 6807 N N . ASN B 1 143 ? -15.055 8.656 -4.082 1 73.19 143 ASN B N 1
ATOM 6808 C CA . ASN B 1 143 ? -16.359 9.266 -4.332 1 73.19 143 ASN B CA 1
ATOM 6809 C C . ASN B 1 143 ? -17.344 8.25 -4.91 1 73.19 143 ASN B C 1
ATOM 6811 O O . ASN B 1 143 ? -18.562 8.391 -4.738 1 73.19 143 ASN B O 1
ATOM 6815 N N . ASP B 1 144 ? -16.844 7.277 -5.477 1 83.38 144 ASP B N 1
ATOM 6816 C CA . ASP B 1 144 ? -17.719 6.352 -6.172 1 83.38 144 ASP B CA 1
ATOM 6817 C C . ASP B 1 144 ? -17.891 5.051 -5.391 1 83.38 144 ASP B C 1
ATOM 6819 O O . ASP B 1 144 ? -18.625 4.156 -5.805 1 83.38 144 ASP B O 1
ATOM 6823 N N . TRP B 1 145 ? -17.234 4.84 -4.383 1 88 145 TRP B N 1
ATOM 6824 C CA . TRP B 1 145 ? -17.266 3.723 -3.443 1 88 145 TRP B CA 1
ATOM 6825 C C . TRP B 1 145 ? -16.906 4.18 -2.037 1 88 145 TRP B C 1
ATOM 6827 O O . TRP B 1 145 ? -15.758 4.535 -1.771 1 88 145 TRP B O 1
ATOM 6837 N N . THR B 1 146 ? -17.938 4.199 -1.183 1 87 146 THR B N 1
ATOM 6838 C CA . THR B 1 146 ? -17.719 4.758 0.148 1 87 146 THR B CA 1
ATOM 6839 C C . THR B 1 146 ? -17.766 3.66 1.207 1 87 146 THR B C 1
ATOM 6841 O O . THR B 1 146 ? -18.25 2.557 0.943 1 87 146 THR B O 1
ATOM 6844 N N . LYS B 1 147 ? -17.25 3.992 2.322 1 87.88 147 LYS B N 1
ATOM 6845 C CA . LYS B 1 147 ? -17.328 3.082 3.461 1 87.88 147 LYS B CA 1
ATOM 6846 C C . LYS B 1 147 ? -18.781 2.742 3.801 1 87.88 147 LYS B C 1
ATOM 6848 O O . LYS B 1 147 ? -19.078 1.608 4.172 1 87.88 147 LYS B O 1
ATOM 6853 N N . ALA B 1 148 ? -19.656 3.666 3.648 1 87.62 148 ALA B N 1
ATOM 6854 C CA . ALA B 1 148 ? -21.062 3.461 3.928 1 87.62 148 ALA B CA 1
ATOM 6855 C C . ALA B 1 148 ? -21.656 2.391 3.016 1 87.62 148 ALA B C 1
ATOM 6857 O O . ALA B 1 148 ? -22.438 1.547 3.461 1 87.62 148 ALA B O 1
ATOM 6858 N N . PHE B 1 149 ? -21.281 2.438 1.785 1 90.19 149 PHE B N 1
ATOM 6859 C CA . PHE B 1 149 ? -21.781 1.449 0.834 1 90.19 149 PHE B CA 1
ATOM 6860 C C . PHE B 1 149 ? -21.281 0.055 1.194 1 90.19 149 PHE B C 1
ATOM 6862 O O . PHE B 1 149 ? -22.062 -0.907 1.181 1 90.19 149 PHE B O 1
ATOM 6869 N N . SER B 1 150 ? -20.031 0.032 1.479 1 90.81 150 SER B N 1
ATOM 6870 C CA . SER B 1 150 ? -19.438 -1.255 1.829 1 90.81 150 SER B CA 1
ATOM 6871 C C . SER B 1 150 ? -20.125 -1.863 3.051 1 90.81 150 SER B C 1
ATOM 6873 O O . SER B 1 150 ? -20.469 -3.043 3.047 1 90.81 150 SER B O 1
ATOM 6875 N N . ILE B 1 151 ? -20.297 -1.06 4.043 1 89.19 151 ILE B N 1
ATOM 6876 C CA . ILE B 1 151 ? -20.891 -1.528 5.289 1 89.19 151 ILE B CA 1
ATOM 6877 C C . ILE B 1 151 ? -22.344 -1.927 5.055 1 89.19 151 ILE B C 1
ATOM 6879 O O . ILE B 1 151 ? -22.844 -2.895 5.645 1 89.19 151 ILE B O 1
ATOM 6883 N N . TYR B 1 152 ? -23.047 -1.221 4.172 1 90.44 152 TYR B N 1
ATOM 6884 C CA . TYR B 1 152 ? -24.422 -1.544 3.828 1 90.44 152 TYR B CA 1
ATOM 6885 C C . TYR B 1 152 ? -24.531 -2.963 3.283 1 90.44 152 TYR B C 1
ATOM 6887 O O . TYR B 1 152 ? -25.344 -3.76 3.766 1 90.44 152 TYR B O 1
ATOM 6895 N N . PHE B 1 153 ? -23.688 -3.275 2.373 1 91.19 153 PHE B N 1
ATOM 6896 C CA . PHE B 1 153 ? -23.703 -4.605 1.775 1 91.19 153 PHE B CA 1
ATOM 6897 C C . PHE B 1 153 ? -23.328 -5.664 2.803 1 91.19 153 PHE B C 1
ATOM 6899 O O . PHE B 1 153 ? -23.938 -6.73 2.857 1 91.19 153 PHE B O 1
ATOM 6906 N N . GLU B 1 154 ? -22.312 -5.359 3.578 1 91.44 154 GLU B N 1
ATOM 6907 C CA . GLU B 1 154 ? -21.844 -6.297 4.59 1 91.44 154 GLU B CA 1
ATOM 6908 C C . GLU B 1 154 ? -22.938 -6.633 5.598 1 91.44 154 GLU B C 1
ATOM 6910 O O . GLU B 1 154 ? -23.141 -7.801 5.93 1 91.44 154 GLU B O 1
ATOM 6915 N N . ASN B 1 155 ? -23.609 -5.621 6.012 1 87.94 155 ASN B N 1
ATOM 6916 C CA . ASN B 1 155 ? -24.609 -5.789 7.066 1 87.94 155 ASN B CA 1
ATOM 6917 C C . ASN B 1 155 ? -25.812 -6.59 6.582 1 87.94 155 ASN B C 1
ATOM 6919 O O . ASN B 1 155 ? -26.547 -7.168 7.387 1 87.94 155 ASN B O 1
ATOM 6923 N N . TRP B 1 156 ? -26.016 -6.621 5.371 1 86.81 156 TRP B N 1
ATOM 6924 C CA . TRP B 1 156 ? -27.125 -7.391 4.824 1 86.81 156 TRP B CA 1
ATOM 6925 C C . TRP B 1 156 ? -26.781 -8.875 4.766 1 86.81 156 TRP B C 1
ATOM 6927 O O . TRP B 1 156 ? -27.688 -9.719 4.762 1 86.81 156 TRP B O 1
ATOM 6937 N N . ILE B 1 157 ? -25.547 -9.125 4.754 1 87 157 ILE B N 1
ATOM 6938 C CA . ILE B 1 157 ? -25.141 -10.508 4.543 1 87 157 ILE B CA 1
ATOM 6939 C C . ILE B 1 157 ? -24.5 -11.062 5.816 1 87 157 ILE B C 1
ATOM 6941 O O . ILE B 1 157 ? -24.609 -12.25 6.109 1 87 157 ILE B O 1
ATOM 6945 N N . ILE B 1 158 ? -23.812 -10.219 6.523 1 91.44 158 ILE B N 1
ATOM 6946 C CA . ILE B 1 158 ? -23.031 -10.625 7.688 1 91.44 158 ILE B CA 1
ATOM 6947 C C . ILE B 1 158 ? -23.531 -9.875 8.922 1 91.44 158 ILE B C 1
ATOM 6949 O O . ILE B 1 158 ? -23.562 -8.641 8.938 1 91.44 158 ILE B O 1
ATOM 6953 N N . PRO B 1 159 ? -23.859 -10.633 9.93 1 87.88 159 PRO B N 1
ATOM 6954 C CA . PRO B 1 159 ? -24.219 -9.938 11.172 1 87.88 159 PRO B CA 1
ATOM 6955 C C . PRO B 1 159 ? -23.047 -9.133 11.75 1 87.88 159 PRO B C 1
ATOM 6957 O O . PRO B 1 159 ? -21.906 -9.594 11.734 1 87.88 159 PRO B O 1
ATOM 6960 N N . ARG B 1 160 ? -23.344 -7.98 12.219 1 88.56 160 ARG B N 1
ATOM 6961 C CA . ARG B 1 160 ? -22.312 -7.117 12.789 1 88.56 160 ARG B CA 1
ATOM 6962 C C . ARG B 1 160 ? -21.75 -7.715 14.062 1 88.56 160 ARG B C 1
ATOM 6964 O O . ARG B 1 160 ? -22.5 -8.156 14.945 1 88.56 160 ARG B O 1
ATOM 6971 N N . GLU B 1 161 ? -20.422 -7.703 14.117 1 91.69 161 GLU B N 1
ATOM 6972 C CA . GLU B 1 161 ? -19.734 -8.18 15.312 1 91.69 161 GLU B CA 1
ATOM 6973 C C . GLU B 1 161 ? -19.328 -7.016 16.219 1 91.69 161 GLU B C 1
ATOM 6975 O O . GLU B 1 161 ? -18.922 -5.953 15.727 1 91.69 161 GLU B O 1
ATOM 6980 N N . CYS B 1 162 ? -19.453 -7.227 17.516 1 93.88 162 CYS B N 1
ATOM 6981 C CA . CYS B 1 162 ? -19.109 -6.203 18.5 1 93.88 162 CYS B CA 1
ATOM 6982 C C . CYS B 1 162 ? -18.266 -6.793 19.625 1 93.88 162 CYS B C 1
ATOM 6984 O O . CYS B 1 162 ? -18.547 -6.547 20.797 1 93.88 162 CYS B O 1
ATOM 6986 N N . ASP B 1 163 ? -17.266 -7.562 19.266 1 95 163 ASP B N 1
ATOM 6987 C CA . ASP B 1 163 ? -16.328 -8.109 20.25 1 95 163 ASP B CA 1
ATOM 6988 C C . ASP B 1 163 ? -15.516 -7 20.906 1 95 163 ASP B C 1
ATOM 6990 O O . ASP B 1 163 ? -14.812 -6.25 20.234 1 95 163 ASP B O 1
ATOM 6994 N N . PRO B 1 164 ? -15.57 -6.883 22.25 1 93.62 164 PRO B N 1
ATOM 6995 C CA . PRO B 1 164 ? -14.859 -5.809 22.953 1 93.62 164 PRO B CA 1
ATOM 6996 C C . PRO B 1 164 ? -13.344 -5.977 22.922 1 93.62 164 PRO B C 1
ATOM 6998 O O . PRO B 1 164 ? -12.609 -5.031 23.188 1 93.62 164 PRO B O 1
ATOM 7001 N N . ASP B 1 165 ? -12.883 -7.141 22.594 1 94.81 165 ASP B N 1
ATOM 7002 C CA . ASP B 1 165 ? -11.445 -7.414 22.562 1 94.81 165 ASP B CA 1
ATOM 7003 C C . ASP B 1 165 ? -10.859 -7.156 21.188 1 94.81 165 ASP B C 1
ATOM 7005 O O . ASP B 1 165 ? -9.711 -7.508 20.922 1 94.81 165 ASP B O 1
ATOM 7009 N N . LYS B 1 166 ? -11.648 -6.582 20.297 1 96.31 166 LYS B N 1
ATOM 7010 C CA . LYS B 1 166 ? -11.227 -6.164 18.969 1 96.31 166 LYS B CA 1
ATOM 7011 C C . LYS B 1 166 ? -11.648 -4.727 18.672 1 96.31 166 LYS B C 1
ATOM 7013 O O . LYS B 1 166 ? -12.664 -4.254 19.203 1 96.31 166 LYS B O 1
ATOM 7018 N N . THR B 1 167 ? -10.797 -4.016 17.938 1 96.06 167 THR B N 1
ATOM 7019 C CA . THR B 1 167 ? -11.25 -2.715 17.469 1 96.06 167 THR B CA 1
ATOM 7020 C C . THR B 1 167 ? -12.484 -2.863 16.578 1 96.06 167 THR B C 1
ATOM 7022 O O . THR B 1 167 ? -12.781 -3.959 16.094 1 96.06 167 THR B O 1
ATOM 7025 N N . LEU B 1 168 ? -13.219 -1.823 16.344 1 94.31 168 LEU B N 1
ATOM 7026 C CA . LEU B 1 168 ? -14.383 -1.88 15.453 1 94.31 168 LEU B CA 1
ATOM 7027 C C . LEU B 1 168 ? -13.984 -2.326 14.055 1 94.31 168 LEU B C 1
ATOM 7029 O O . LEU B 1 168 ? -14.688 -3.117 13.422 1 94.31 168 LEU B O 1
ATOM 7033 N N . LEU B 1 169 ? -12.891 -1.815 13.586 1 94.75 169 LEU B N 1
ATOM 7034 C CA . LEU B 1 169 ? -12.391 -2.223 12.273 1 94.75 169 LEU B CA 1
ATOM 7035 C C . LEU B 1 169 ? -12.07 -3.713 12.258 1 94.75 169 LEU B C 1
ATOM 7037 O O . LEU B 1 169 ? -12.422 -4.414 11.305 1 94.75 169 LEU B O 1
ATOM 7041 N N . GLU B 1 170 ? -11.391 -4.199 13.266 1 96.75 170 GLU B N 1
ATOM 7042 C CA . GLU B 1 170 ? -11.031 -5.613 13.305 1 96.75 170 GLU B CA 1
ATOM 7043 C C . GLU B 1 170 ? -12.281 -6.492 13.383 1 96.75 170 GLU B C 1
ATOM 7045 O O . GLU B 1 170 ? -12.312 -7.59 12.828 1 96.75 170 GLU B O 1
ATOM 7050 N N . ASN B 1 171 ? -13.281 -6.012 14.156 1 95.81 171 ASN B N 1
ATOM 7051 C CA . ASN B 1 171 ? -14.555 -6.719 14.164 1 95.81 171 ASN B CA 1
ATOM 7052 C C . ASN B 1 171 ? -15.102 -6.902 12.75 1 95.81 171 ASN B C 1
ATOM 7054 O O . ASN B 1 171 ? -15.578 -7.984 12.406 1 95.81 171 ASN B O 1
ATOM 7058 N N . ARG B 1 172 ? -15.07 -5.883 12 1 94.38 172 ARG B N 1
ATOM 7059 C CA . ARG B 1 172 ? -15.539 -5.914 10.625 1 94.38 172 ARG B CA 1
ATOM 7060 C C . ARG B 1 172 ? -14.719 -6.891 9.789 1 94.38 172 ARG B C 1
ATOM 7062 O O . ARG B 1 172 ? -15.273 -7.727 9.07 1 94.38 172 ARG B O 1
ATOM 7069 N N . VAL B 1 173 ? -13.391 -6.812 9.883 1 96.94 173 VAL B N 1
ATOM 7070 C CA . VAL B 1 173 ? -12.469 -7.648 9.117 1 96.94 173 VAL B CA 1
ATOM 7071 C C . VAL B 1 173 ? -12.641 -9.109 9.523 1 96.94 173 VAL B C 1
ATOM 7073 O O . VAL B 1 173 ? -12.664 -10 8.672 1 96.94 173 VAL B O 1
ATOM 7076 N N . HIS B 1 174 ? -12.781 -9.32 10.82 1 97.31 174 HIS B N 1
ATOM 7077 C CA . HIS B 1 174 ? -12.984 -10.672 11.344 1 97.31 174 HIS B CA 1
ATOM 7078 C C . HIS B 1 174 ? -14.273 -11.281 10.797 1 97.31 174 HIS B C 1
ATOM 7080 O O . HIS B 1 174 ? -14.297 -12.453 10.414 1 97.31 174 HIS B O 1
ATOM 7086 N N . ALA B 1 175 ? -15.289 -10.523 10.781 1 96 175 ALA B N 1
ATOM 7087 C CA . ALA B 1 175 ? -16.578 -11 10.273 1 96 175 ALA B CA 1
ATOM 7088 C C . ALA B 1 175 ? -16.469 -11.375 8.805 1 96 175 ALA B C 1
ATOM 7090 O O . ALA B 1 175 ? -17 -12.406 8.383 1 96 175 ALA B O 1
ATOM 7091 N N . LEU B 1 176 ? -15.844 -10.547 8.008 1 96.25 176 LEU B N 1
ATOM 7092 C CA . LEU B 1 176 ? -15.633 -10.836 6.594 1 96.25 176 LEU B CA 1
ATOM 7093 C C . LEU B 1 176 ? -14.812 -12.109 6.414 1 96.25 176 LEU B C 1
ATOM 7095 O O . LEU B 1 176 ? -15.156 -12.961 5.594 1 96.25 176 LEU B O 1
ATOM 7099 N N . SER B 1 177 ? -13.766 -12.18 7.188 1 95.38 177 SER B N 1
ATOM 7100 C CA . SER B 1 177 ? -12.867 -13.328 7.105 1 95.38 177 SER B CA 1
ATOM 7101 C C . SER B 1 177 ? -13.602 -14.625 7.422 1 95.38 177 SER B C 1
ATOM 7103 O O . SER B 1 177 ? -13.359 -15.648 6.781 1 95.38 177 SER B O 1
ATOM 7105 N N . ASN B 1 178 ? -14.492 -14.578 8.391 1 93.25 178 ASN B N 1
ATOM 7106 C CA . ASN B 1 178 ? -15.227 -15.766 8.82 1 93.25 178 ASN B CA 1
ATOM 7107 C C . ASN B 1 178 ? -16.328 -16.141 7.836 1 93.25 178 ASN B C 1
ATOM 7109 O O . ASN B 1 178 ? -16.703 -17.312 7.738 1 93.25 178 ASN B O 1
ATOM 7113 N N . ASN B 1 179 ? -16.844 -15.219 7.16 1 94 179 ASN B N 1
ATOM 7114 C CA . ASN B 1 179 ? -17.984 -15.461 6.281 1 94 179 ASN B CA 1
ATOM 7115 C C . ASN B 1 179 ? -17.531 -15.992 4.922 1 94 179 ASN B C 1
ATOM 7117 O O . ASN B 1 179 ? -18.266 -16.75 4.281 1 94 179 ASN B O 1
ATOM 7121 N N . PHE B 1 180 ? -16.422 -15.57 4.453 1 93.19 180 PHE B N 1
ATOM 7122 C CA . PHE B 1 180 ? -15.969 -15.961 3.127 1 93.19 180 PHE B CA 1
ATOM 7123 C C . PHE B 1 180 ? -14.758 -16.891 3.221 1 93.19 180 PHE B C 1
ATOM 7125 O O . PHE B 1 180 ? -13.93 -16.75 4.121 1 93.19 180 PHE B O 1
ATOM 7132 N N . GLU B 1 181 ? -14.672 -17.812 2.299 1 89.88 181 GLU B N 1
ATOM 7133 C CA . GLU B 1 181 ? -13.539 -18.719 2.236 1 89.88 181 GLU B CA 1
ATOM 7134 C C . GLU B 1 181 ? -12.258 -17.984 1.853 1 89.88 181 GLU B C 1
ATOM 7136 O O . GLU B 1 181 ? -11.203 -18.219 2.451 1 89.88 181 GLU B O 1
ATOM 7141 N N . MET B 1 182 ? -12.352 -17.25 0.819 1 92 182 MET B N 1
ATOM 7142 C CA . MET B 1 182 ? -11.281 -16.375 0.354 1 92 182 MET B CA 1
ATOM 7143 C C . MET B 1 182 ? -11.844 -15.102 -0.258 1 92 182 MET B C 1
ATOM 7145 O O . MET B 1 182 ? -12.992 -15.078 -0.705 1 92 182 MET B O 1
ATOM 7149 N N . ALA B 1 183 ? -11.047 -14.086 -0.179 1 95.88 183 ALA B N 1
ATOM 7150 C CA . ALA B 1 183 ? -11.484 -12.82 -0.766 1 95.88 183 ALA B CA 1
ATOM 7151 C C . ALA B 1 183 ? -10.289 -12.008 -1.276 1 95.88 183 ALA B C 1
ATOM 7153 O O . ALA B 1 183 ? -9.141 -12.406 -1.094 1 95.88 183 ALA B O 1
ATOM 7154 N N . CYS B 1 184 ? -10.57 -11.102 -2.068 1 96.69 184 CYS B N 1
ATOM 7155 C CA . CYS B 1 184 ? -9.602 -10.062 -2.406 1 96.69 184 CYS B CA 1
ATOM 7156 C C . CYS B 1 184 ? -10.109 -8.688 -1.988 1 96.69 184 CYS B C 1
ATOM 7158 O O . CYS B 1 184 ? -10.945 -8.102 -2.672 1 96.69 184 CYS B O 1
ATOM 7160 N N . VAL B 1 185 ? -9.633 -8.258 -0.902 1 97.06 185 VAL B N 1
ATOM 7161 C CA . VAL B 1 185 ? -9.836 -6.887 -0.435 1 97.06 185 VAL B CA 1
ATOM 7162 C C . VAL B 1 185 ? -8.555 -6.082 -0.61 1 97.06 185 VAL B C 1
ATOM 7164 O O . VAL B 1 185 ? -7.883 -5.75 0.371 1 97.06 185 VAL B O 1
ATOM 7167 N N . ALA B 1 186 ? -8.305 -5.711 -1.822 1 96.12 186 ALA B N 1
ATOM 7168 C CA . ALA B 1 186 ? -7.062 -5.004 -2.115 1 96.12 186 ALA B CA 1
ATOM 7169 C C . ALA B 1 186 ? -7.129 -3.557 -1.636 1 96.12 186 ALA B C 1
ATOM 7171 O O . ALA B 1 186 ? -8.211 -2.971 -1.564 1 96.12 186 ALA B O 1
ATOM 7172 N N . GLY B 1 187 ? -5.953 -2.982 -1.284 1 94.88 187 GLY B N 1
ATOM 7173 C CA . GLY B 1 187 ? -5.875 -1.631 -0.752 1 94.88 187 GLY B CA 1
ATOM 7174 C C . GLY B 1 187 ? -5.578 -1.592 0.735 1 94.88 187 GLY B C 1
ATOM 7175 O O . GLY B 1 187 ? -5.355 -2.633 1.356 1 94.88 187 GLY B O 1
ATOM 7176 N N . SER B 1 188 ? -5.547 -0.409 1.317 1 93.25 188 SER B N 1
ATOM 7177 C CA . SER B 1 188 ? -5.27 -0.246 2.74 1 93.25 188 SER B CA 1
ATOM 7178 C C . SER B 1 188 ? -6.492 -0.58 3.586 1 93.25 188 SER B C 1
ATOM 7180 O O . SER B 1 188 ? -7.594 -0.091 3.314 1 93.25 188 SER B O 1
ATOM 7182 N N . TRP B 1 189 ? -6.254 -1.459 4.562 1 94.94 189 TRP B N 1
ATOM 7183 C CA . TRP B 1 189 ? -7.336 -1.788 5.484 1 94.94 189 TRP B CA 1
ATOM 7184 C C . TRP B 1 189 ? -7.391 -0.792 6.637 1 94.94 189 TRP B C 1
ATOM 7186 O O . TRP B 1 189 ? -8.469 -0.524 7.184 1 94.94 189 TRP B O 1
ATOM 7196 N N . SER B 1 190 ? -6.219 -0.31 6.984 1 92.88 190 SER B N 1
ATOM 7197 C CA . SER B 1 190 ? -6.043 0.703 8.023 1 92.88 190 SER B CA 1
ATOM 7198 C C . SER B 1 190 ? -5.219 1.879 7.508 1 92.88 190 SER B C 1
ATOM 7200 O O . SER B 1 190 ? -4.363 1.711 6.641 1 92.88 190 SER B O 1
ATOM 7202 N N . PRO B 1 191 ? -5.539 3.037 8.102 1 90.75 191 PRO B N 1
ATOM 7203 C CA . PRO B 1 191 ? -4.77 4.203 7.664 1 90.75 191 PRO B CA 1
ATOM 7204 C C . PRO B 1 191 ? -3.309 4.148 8.102 1 90.75 191 PRO B C 1
ATOM 7206 O O . PRO B 1 191 ? -2.479 4.906 7.602 1 90.75 191 PRO B O 1
ATOM 7209 N N . ASP B 1 192 ? -2.969 3.367 9.023 1 93.38 192 ASP B N 1
ATOM 7210 C CA . ASP B 1 192 ? -1.604 3.209 9.516 1 93.38 192 ASP B CA 1
ATOM 7211 C C . ASP B 1 192 ? -0.996 1.894 9.039 1 93.38 192 ASP B C 1
ATOM 7213 O O . ASP B 1 192 ? -1.615 0.835 9.164 1 93.38 192 ASP B O 1
ATOM 7217 N N . ALA B 1 193 ? 0.239 1.963 8.516 1 92.38 193 ALA B N 1
ATOM 7218 C CA . ALA B 1 193 ? 0.879 0.821 7.867 1 92.38 193 ALA B CA 1
ATOM 7219 C C . ALA B 1 193 ? 1.116 -0.311 8.859 1 92.38 193 ALA B C 1
ATOM 7221 O O . ALA B 1 193 ? 1.074 -1.488 8.492 1 92.38 193 ALA B O 1
ATOM 7222 N N . ILE B 1 194 ? 1.363 0.025 10.109 1 91.5 194 ILE B N 1
ATOM 7223 C CA . ILE B 1 194 ? 1.634 -0.981 11.133 1 91.5 194 ILE B CA 1
ATOM 7224 C C . ILE B 1 194 ? 0.385 -1.828 11.367 1 91.5 194 ILE B C 1
ATOM 7226 O O . ILE B 1 194 ? 0.441 -3.059 11.305 1 91.5 194 ILE B O 1
ATOM 7230 N N . PHE B 1 195 ? -0.695 -1.177 11.562 1 93.62 195 PHE B N 1
ATOM 7231 C CA . PHE B 1 195 ? -1.938 -1.884 11.852 1 93.62 195 PHE B CA 1
ATOM 7232 C C . PHE B 1 195 ? -2.477 -2.566 10.602 1 93.62 195 PHE B C 1
ATOM 7234 O O . PHE B 1 195 ? -3.086 -3.635 10.688 1 93.62 195 PHE B O 1
ATOM 7241 N N . ASP B 1 196 ? -2.256 -1.979 9.445 1 94.38 196 ASP B N 1
ATOM 7242 C CA . ASP B 1 196 ? -2.605 -2.613 8.172 1 94.38 196 ASP B CA 1
ATOM 7243 C C . ASP B 1 196 ? -1.927 -3.973 8.031 1 94.38 196 ASP B C 1
ATOM 7245 O O . ASP B 1 196 ? -2.576 -4.965 7.699 1 94.38 196 ASP B O 1
ATOM 7249 N N . GLY B 1 197 ? -0.592 -3.967 8.312 1 93.19 197 GLY B N 1
ATOM 7250 C CA . GLY B 1 197 ? 0.169 -5.203 8.234 1 93.19 197 GLY B CA 1
ATOM 7251 C C . GLY B 1 197 ? -0.293 -6.25 9.234 1 93.19 197 GLY B C 1
ATOM 7252 O O . GLY B 1 197 ? -0.332 -7.441 8.914 1 93.19 197 GLY B O 1
ATOM 7253 N N . GLN B 1 198 ? -0.643 -5.832 10.414 1 94.31 198 GLN B N 1
ATOM 7254 C CA . GLN B 1 198 ? -1.1 -6.75 11.453 1 94.31 198 GLN B CA 1
ATOM 7255 C C . GLN B 1 198 ? -2.418 -7.41 11.062 1 94.31 198 GLN B C 1
ATOM 7257 O O . GLN B 1 198 ? -2.578 -8.625 11.211 1 94.31 198 GLN B O 1
ATOM 7262 N N . LEU B 1 199 ? -3.324 -6.594 10.555 1 96.12 199 LEU B N 1
ATOM 7263 C CA . LEU B 1 199 ? -4.617 -7.129 10.148 1 96.12 199 LEU B CA 1
ATOM 7264 C C . LEU B 1 199 ? -4.461 -8.094 8.977 1 96.12 199 LEU B C 1
ATOM 7266 O O . LEU B 1 199 ? -5.051 -9.18 8.984 1 96.12 199 LEU B O 1
ATOM 7270 N N . LYS B 1 200 ? -3.656 -7.766 8.039 1 93.88 200 LYS B N 1
ATOM 7271 C CA . LYS B 1 200 ? -3.455 -8.609 6.867 1 93.88 200 LYS B CA 1
ATOM 7272 C C . LYS B 1 200 ? -2.738 -9.906 7.234 1 93.88 200 LYS B C 1
ATOM 7274 O O . LYS B 1 200 ? -2.928 -10.93 6.582 1 93.88 200 LYS B O 1
ATOM 7279 N N . SER B 1 201 ? -1.902 -9.805 8.258 1 91.62 201 SER B N 1
ATOM 7280 C CA . SER B 1 201 ? -1.247 -11.016 8.75 1 91.62 201 SER B CA 1
ATOM 7281 C C . SER B 1 201 ? -2.252 -11.969 9.391 1 91.62 201 SER B C 1
ATOM 7283 O O . SER B 1 201 ? -2.203 -13.172 9.164 1 91.62 201 SER B O 1
ATOM 7285 N N . GLN B 1 202 ? -3.143 -11.445 10.133 1 93.44 202 GLN B N 1
ATOM 7286 C CA . GLN B 1 202 ? -4.086 -12.25 10.906 1 93.44 202 GLN B CA 1
ATOM 7287 C C . GLN B 1 202 ? -5.211 -12.781 10.016 1 93.44 202 GLN B C 1
ATOM 7289 O O . GLN B 1 202 ? -5.695 -13.891 10.219 1 93.44 202 GLN B O 1
ATOM 7294 N N . TYR B 1 203 ? -5.613 -12 9.078 1 95.25 203 TYR B N 1
ATOM 7295 C CA . TYR B 1 203 ? -6.758 -12.344 8.242 1 95.25 203 TYR B CA 1
ATOM 7296 C C . TYR B 1 203 ? -6.348 -12.461 6.777 1 95.25 203 TYR B C 1
ATOM 7298 O O . TYR B 1 203 ? -6.969 -11.852 5.902 1 95.25 203 TYR B O 1
ATOM 7306 N N . ARG B 1 204 ? -5.434 -13.305 6.539 1 91.94 204 ARG B N 1
ATOM 7307 C CA . ARG B 1 204 ? -4.738 -13.43 5.266 1 91.94 204 ARG B CA 1
ATOM 7308 C C . ARG B 1 204 ? -5.668 -13.969 4.184 1 91.94 204 ARG B C 1
ATOM 7310 O O . ARG B 1 204 ? -5.418 -13.773 2.992 1 91.94 204 ARG B O 1
ATOM 7317 N N . ASN B 1 205 ? -6.75 -14.734 4.492 1 92.94 205 ASN B N 1
ATOM 7318 C CA . ASN B 1 205 ? -7.68 -15.266 3.504 1 92.94 205 ASN B CA 1
ATOM 7319 C C . ASN B 1 205 ? -8.375 -14.148 2.732 1 92.94 205 ASN B C 1
ATOM 7321 O O . ASN B 1 205 ? -8.836 -14.359 1.609 1 92.94 205 ASN B O 1
ATOM 7325 N N . LEU B 1 206 ? -8.375 -12.922 3.326 1 96.56 206 LEU B N 1
ATOM 7326 C CA . LEU B 1 206 ? -9.008 -11.789 2.664 1 96.56 206 LEU B CA 1
ATOM 7327 C C . LEU B 1 206 ? -8.094 -11.203 1.597 1 96.56 206 LEU B C 1
ATOM 7329 O O . LEU B 1 206 ? -8.5 -10.312 0.846 1 96.56 206 LEU B O 1
ATOM 7333 N N . CYS B 1 207 ? -6.879 -11.742 1.485 1 94.81 207 CYS B N 1
ATOM 7334 C CA . CYS B 1 207 ? -5.941 -11.344 0.441 1 94.81 207 CYS B CA 1
ATOM 7335 C C . CYS B 1 207 ? -5.645 -12.508 -0.499 1 94.81 207 CYS B C 1
ATOM 7337 O O . CYS B 1 207 ? -5.012 -12.32 -1.54 1 94.81 207 CYS B O 1
ATOM 7339 N N . ALA B 1 208 ? -6.121 -13.633 -0.211 1 92.38 208 ALA B N 1
ATOM 7340 C CA . ALA B 1 208 ? -5.707 -14.867 -0.869 1 92.38 208 ALA B CA 1
ATOM 7341 C C . ALA B 1 208 ? -6.148 -14.891 -2.328 1 92.38 208 ALA B C 1
ATOM 7343 O O . ALA B 1 208 ? -5.477 -15.469 -3.182 1 92.38 208 ALA B O 1
ATOM 7344 N N . ALA B 1 209 ? -7.262 -14.219 -2.602 1 94.25 209 ALA B N 1
ATOM 7345 C CA . ALA B 1 209 ? -7.801 -14.234 -3.959 1 94.25 209 ALA B CA 1
ATOM 7346 C C . ALA B 1 209 ? -7.176 -13.133 -4.809 1 94.25 209 ALA B C 1
ATOM 7348 O O . ALA B 1 209 ? -7.391 -13.086 -6.023 1 94.25 209 ALA B O 1
ATOM 7349 N N . CYS B 1 210 ? -6.406 -12.281 -4.211 1 95 210 CYS B N 1
ATOM 7350 C CA . CYS B 1 210 ? -5.836 -11.156 -4.934 1 95 210 CYS B CA 1
ATOM 7351 C C . CYS B 1 210 ? -4.754 -11.617 -5.902 1 95 210 CYS B C 1
ATOM 7353 O O . CYS B 1 210 ? -4.289 -12.75 -5.824 1 95 210 CYS B O 1
ATOM 7355 N N . ASP B 1 211 ? -4.426 -10.742 -6.859 1 92.56 211 ASP B N 1
ATOM 7356 C CA . ASP B 1 211 ? -3.383 -11.055 -7.832 1 92.56 211 ASP B CA 1
ATOM 7357 C C . ASP B 1 211 ? -2.02 -11.164 -7.156 1 92.56 211 ASP B C 1
ATOM 7359 O O . ASP B 1 211 ? -1.155 -11.922 -7.613 1 92.56 211 ASP B O 1
ATOM 7363 N N . ASN B 1 212 ? -1.797 -10.328 -6.203 1 91.06 212 ASN B N 1
ATOM 7364 C CA . ASN B 1 212 ? -0.638 -10.422 -5.32 1 91.06 212 ASN B CA 1
ATOM 7365 C C . ASN B 1 212 ? -1.055 -10.602 -3.863 1 91.06 212 ASN B C 1
ATOM 7367 O O . ASN B 1 212 ? -1.004 -9.664 -3.074 1 91.06 212 ASN B O 1
ATOM 7371 N N . PRO B 1 213 ? -1.275 -11.836 -3.512 1 92.19 213 PRO B N 1
ATOM 7372 C CA . PRO B 1 213 ? -1.84 -12.109 -2.188 1 92.19 213 PRO B CA 1
ATOM 7373 C C . PRO B 1 213 ? -0.892 -11.734 -1.053 1 92.19 213 PRO B C 1
ATOM 7375 O O . PRO B 1 213 ? -1.337 -11.492 0.072 1 92.19 213 PRO B O 1
ATOM 7378 N N . ALA B 1 214 ? 0.381 -11.633 -1.298 1 90.88 214 ALA B N 1
ATOM 7379 C CA . ALA B 1 214 ? 1.346 -11.328 -0.246 1 90.88 214 ALA B CA 1
ATOM 7380 C C . ALA B 1 214 ? 1.213 -9.875 0.21 1 90.88 214 ALA B C 1
ATOM 7382 O O . ALA B 1 214 ? 1.378 -9.57 1.395 1 90.88 214 ALA B O 1
ATOM 7383 N N . SER B 1 215 ? 0.886 -9 -0.68 1 89.81 215 SER B N 1
ATOM 7384 C CA . SER B 1 215 ? 0.791 -7.582 -0.342 1 89.81 215 SER B CA 1
ATOM 7385 C C . SER B 1 215 ? -0.664 -7.129 -0.272 1 89.81 215 SER B C 1
ATOM 7387 O O . SER B 1 215 ? -1.107 -6.605 0.752 1 89.81 215 SER B O 1
ATOM 7389 N N . CYS B 1 216 ? -1.375 -7.422 -1.364 1 93.19 216 CYS B N 1
ATOM 7390 C CA . CYS B 1 216 ? -2.781 -7.039 -1.441 1 93.19 216 CYS B CA 1
ATOM 7391 C C . CYS B 1 216 ? -2.939 -5.527 -1.356 1 93.19 216 CYS B C 1
ATOM 7393 O O . CYS B 1 216 ? -3.693 -5.023 -0.523 1 93.19 216 CYS B O 1
ATOM 7395 N N . TYR B 1 217 ? -2.133 -4.723 -2.068 1 92.75 217 TYR B N 1
ATOM 7396 C CA . TYR B 1 217 ? -2.107 -3.266 -1.98 1 92.75 217 TYR B CA 1
ATOM 7397 C C . TYR B 1 217 ? -2.953 -2.639 -3.084 1 92.75 217 TYR B C 1
ATOM 7399 O O . TYR B 1 217 ? -3.682 -3.34 -3.791 1 92.75 217 TYR B O 1
ATOM 7407 N N . ILE B 1 218 ? -2.92 -1.356 -3.143 1 91.69 218 ILE B N 1
ATOM 7408 C CA . ILE B 1 218 ? -3.795 -0.59 -4.023 1 91.69 218 ILE B CA 1
ATOM 7409 C C . ILE B 1 218 ? -3.406 -0.841 -5.48 1 91.69 218 ILE B C 1
ATOM 7411 O O . ILE B 1 218 ? -4.227 -0.67 -6.387 1 91.69 218 ILE B O 1
ATOM 7415 N N . ASP B 1 219 ? -2.199 -1.308 -5.766 1 88.94 219 ASP B N 1
ATOM 7416 C CA . ASP B 1 219 ? -1.755 -1.526 -7.141 1 88.94 219 ASP B CA 1
ATOM 7417 C C . ASP B 1 219 ? -2.146 -2.918 -7.629 1 88.94 219 ASP B C 1
ATOM 7419 O O . ASP B 1 219 ? -1.812 -3.307 -8.75 1 88.94 219 ASP B O 1
ATOM 7423 N N . ASP B 1 220 ? -2.875 -3.75 -6.809 1 93.12 220 ASP B N 1
ATOM 7424 C CA . ASP B 1 220 ? -3.42 -5.031 -7.242 1 93.12 220 ASP B CA 1
ATOM 7425 C C . ASP B 1 220 ? -4.43 -4.844 -8.375 1 93.12 220 ASP B C 1
ATOM 7427 O O . ASP B 1 220 ? -5.227 -3.908 -8.352 1 93.12 220 ASP B O 1
ATOM 7431 N N . LYS B 1 221 ? -4.383 -5.684 -9.367 1 92.31 221 LYS B N 1
ATOM 7432 C CA . LYS B 1 221 ? -5.242 -5.512 -10.531 1 92.31 221 LYS B CA 1
ATOM 7433 C C . LYS B 1 221 ? -6.715 -5.641 -10.156 1 92.31 221 LYS B C 1
ATOM 7435 O O . LYS B 1 221 ? -7.59 -5.148 -10.875 1 92.31 221 LYS B O 1
ATOM 7440 N N . TYR B 1 222 ? -7 -6.34 -9.039 1 95.56 222 TYR B N 1
ATOM 7441 C CA . TYR B 1 222 ? -8.383 -6.559 -8.633 1 95.56 222 TYR B CA 1
ATOM 7442 C C . TYR B 1 222 ? -8.852 -5.48 -7.664 1 95.56 222 TYR B C 1
ATOM 7444 O O . TYR B 1 222 ? -9.914 -5.598 -7.059 1 95.56 222 TYR B O 1
ATOM 7452 N N . HIS B 1 223 ? -8.094 -4.406 -7.473 1 95 223 HIS B N 1
ATOM 7453 C CA . HIS B 1 223 ? -8.461 -3.303 -6.594 1 95 223 HIS B CA 1
ATOM 7454 C C . HIS B 1 223 ? -9.43 -2.352 -7.281 1 95 223 HIS B C 1
ATOM 7456 O O . HIS B 1 223 ? -9.336 -2.129 -8.492 1 95 223 HIS B O 1
ATOM 7462 N N . GLY B 1 224 ? -10.336 -1.782 -6.492 1 93.69 224 GLY B N 1
ATOM 7463 C CA . GLY B 1 224 ? -11.203 -0.718 -6.977 1 93.69 224 GLY B CA 1
ATOM 7464 C C . GLY B 1 224 ? -12.469 -1.232 -7.629 1 93.69 224 GLY B C 1
ATOM 7465 O O . GLY B 1 224 ? -12.727 -2.438 -7.633 1 93.69 224 GLY B O 1
ATOM 7466 N N . ARG B 1 225 ? -13.195 -0.316 -8.219 1 91.75 225 ARG B N 1
ATOM 7467 C CA . ARG B 1 225 ? -14.492 -0.595 -8.82 1 91.75 225 ARG B CA 1
ATOM 7468 C C . ARG B 1 225 ? -14.352 -1.537 -10.008 1 91.75 225 ARG B C 1
ATOM 7470 O O . ARG B 1 225 ? -15.062 -2.545 -10.102 1 91.75 225 ARG B O 1
ATOM 7477 N N . GLU B 1 226 ? -13.453 -1.204 -10.812 1 92.5 226 GLU B N 1
ATOM 7478 C CA . GLU B 1 226 ? -13.258 -2.037 -11.992 1 92.5 226 GLU B CA 1
ATOM 7479 C C . GLU B 1 226 ? -12.547 -3.34 -11.641 1 92.5 226 GLU B C 1
ATOM 7481 O O . GLU B 1 226 ? -12.82 -4.383 -12.25 1 92.5 226 GLU B O 1
ATOM 7486 N N . GLY B 1 227 ? -11.727 -3.264 -10.633 1 95.38 227 GLY B N 1
ATOM 7487 C CA . GLY B 1 227 ? -10.977 -4.441 -10.227 1 95.38 227 GLY B CA 1
ATOM 7488 C C . GLY B 1 227 ? -11.852 -5.539 -9.656 1 95.38 227 GLY B C 1
ATOM 7489 O O . GLY B 1 227 ? -11.617 -6.723 -9.914 1 95.38 227 GLY B O 1
ATOM 7490 N N . ALA B 1 228 ? -12.789 -5.164 -8.867 1 96.38 228 ALA B N 1
ATOM 7491 C CA . ALA B 1 228 ? -13.703 -6.145 -8.281 1 96.38 228 ALA B CA 1
ATOM 7492 C C . ALA B 1 228 ? -14.469 -6.891 -9.375 1 96.38 228 ALA B C 1
ATOM 7494 O O . ALA B 1 228 ? -14.711 -8.094 -9.258 1 96.38 228 ALA B O 1
ATOM 7495 N N . LEU B 1 229 ? -14.891 -6.176 -10.406 1 96.56 229 LEU B N 1
ATOM 7496 C CA . LEU B 1 229 ? -15.586 -6.789 -11.539 1 96.56 229 LEU B CA 1
ATOM 7497 C C . LEU B 1 229 ? -14.672 -7.754 -12.281 1 96.56 22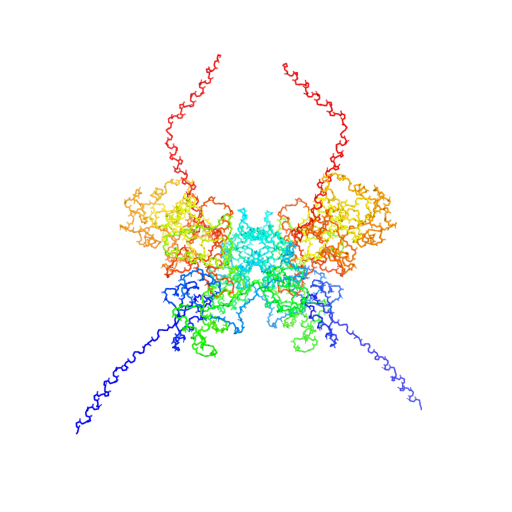9 LEU B C 1
ATOM 7499 O O . LEU B 1 229 ? -15.086 -8.859 -12.648 1 96.56 229 LEU B O 1
ATOM 7503 N N . LEU B 1 230 ? -13.469 -7.344 -12.5 1 96.19 230 LEU B N 1
ATOM 7504 C CA . LEU B 1 230 ? -12.484 -8.188 -13.164 1 96.19 230 LEU B CA 1
ATOM 7505 C C . LEU B 1 230 ? -12.219 -9.453 -12.359 1 96.19 230 LEU B C 1
ATOM 7507 O O . LEU B 1 230 ? -12.094 -10.539 -12.93 1 96.19 230 LEU B O 1
ATOM 7511 N N . CYS B 1 231 ? -12.109 -9.289 -11.039 1 96.5 231 CYS B N 1
ATOM 7512 C CA . CYS B 1 231 ? -11.914 -10.414 -10.125 1 96.5 231 CYS B CA 1
ATOM 7513 C C . CYS B 1 231 ? -13.008 -11.461 -10.305 1 96.5 231 CYS B C 1
ATOM 7515 O O . CYS B 1 231 ? -12.719 -12.656 -10.375 1 96.5 231 CYS B O 1
ATOM 7517 N N . LEU B 1 232 ? -14.188 -11.023 -10.43 1 96.94 232 LEU B N 1
ATOM 7518 C CA . LEU B 1 232 ? -15.328 -11.914 -10.602 1 96.94 232 LEU B CA 1
ATOM 7519 C C . LEU B 1 232 ? -15.305 -12.586 -11.969 1 96.94 232 LEU B C 1
ATOM 7521 O O . LEU B 1 232 ? -15.477 -13.797 -12.078 1 96.94 232 LEU B O 1
ATOM 7525 N N . THR B 1 233 ? -15.039 -11.852 -13.023 1 95.81 233 THR B N 1
ATOM 7526 C CA . THR B 1 233 ? -15.141 -12.383 -14.375 1 95.81 233 THR B CA 1
ATOM 7527 C C . THR B 1 233 ? -13.906 -13.203 -14.727 1 95.81 233 THR B C 1
ATOM 7529 O O . THR B 1 233 ? -13.922 -13.992 -15.672 1 95.81 233 THR B O 1
ATOM 7532 N N . ASP B 1 234 ? -12.812 -13 -13.977 1 92.06 234 ASP B N 1
ATOM 7533 C CA . ASP B 1 234 ? -11.633 -13.852 -14.109 1 92.06 234 ASP B CA 1
ATOM 7534 C C . ASP B 1 234 ? -11.844 -15.195 -13.414 1 92.06 234 ASP B C 1
ATOM 7536 O O . ASP B 1 234 ? -10.922 -16.016 -13.336 1 92.06 234 ASP B O 1
ATOM 7540 N N . ASP B 1 235 ? -12.977 -15.367 -12.828 1 91.19 235 ASP B N 1
ATOM 7541 C CA . ASP B 1 235 ? -13.383 -16.594 -12.156 1 91.19 235 ASP B CA 1
ATOM 7542 C C . ASP B 1 235 ? -12.555 -16.828 -10.891 1 91.19 235 ASP B C 1
ATOM 7544 O O . ASP B 1 235 ? -12.211 -17.969 -10.57 1 91.19 235 ASP B O 1
ATOM 7548 N N . VAL B 1 236 ? -12.172 -15.773 -10.305 1 91.81 236 VAL B N 1
ATOM 7549 C CA . VAL B 1 236 ? -11.438 -15.828 -9.039 1 91.81 236 VAL B CA 1
ATOM 7550 C C . VAL B 1 236 ? -12.414 -15.719 -7.871 1 91.81 236 VAL B C 1
ATOM 7552 O O . VAL B 1 236 ? -12.156 -16.25 -6.785 1 91.81 236 VAL B O 1
ATOM 7555 N N . GLY B 1 237 ? -13.516 -15.023 -8.062 1 93.81 237 GLY B N 1
ATOM 7556 C CA . GLY B 1 237 ? -14.539 -14.836 -7.047 1 93.81 237 GLY B CA 1
ATOM 7557 C C . GLY B 1 237 ? -15.906 -15.328 -7.48 1 93.81 237 GLY B C 1
ATOM 7558 O O . GLY B 1 237 ? -16.109 -15.68 -8.641 1 93.81 237 GLY B O 1
ATOM 7559 N N . ASP B 1 238 ? -16.844 -15.383 -6.477 1 95.44 238 ASP B N 1
ATOM 7560 C CA . ASP B 1 238 ? -18.234 -15.797 -6.707 1 95.44 238 ASP B CA 1
ATOM 7561 C C . ASP B 1 238 ? -19.203 -14.641 -6.48 1 95.44 238 ASP B C 1
ATOM 7563 O O . ASP B 1 238 ? -20.344 -14.68 -6.945 1 95.44 238 ASP B O 1
ATOM 7567 N N . VAL B 1 239 ? -18.75 -13.734 -5.742 1 96.81 239 VAL B N 1
ATOM 7568 C CA . VAL B 1 239 ? -19.594 -12.602 -5.348 1 96.81 239 VAL B CA 1
ATOM 7569 C C . VAL B 1 239 ? -18.812 -11.297 -5.504 1 96.81 239 VAL B C 1
ATOM 7571 O O . VAL B 1 239 ? -17.609 -11.25 -5.215 1 96.81 239 VAL B O 1
ATOM 7574 N N . ALA B 1 240 ? -19.438 -10.234 -5.992 1 97.44 240 ALA B N 1
ATOM 7575 C CA . ALA B 1 240 ? -18.812 -8.914 -6.094 1 97.44 240 ALA B CA 1
ATOM 7576 C C . ALA B 1 240 ? -19.828 -7.805 -5.914 1 97.44 240 ALA B C 1
ATOM 7578 O O . ALA B 1 240 ? -20.969 -7.926 -6.363 1 97.44 240 ALA B O 1
ATOM 7579 N N . TRP B 1 241 ? -19.5 -6.805 -5.242 1 96.06 241 TRP B N 1
ATOM 7580 C CA . TRP B 1 241 ? -20.266 -5.562 -5.188 1 96.06 241 TRP B CA 1
ATOM 7581 C C . TRP B 1 241 ? -19.75 -4.559 -6.207 1 96.06 241 TRP B C 1
ATOM 7583 O O . TRP B 1 241 ? -18.594 -4.129 -6.129 1 96.06 241 TRP B O 1
ATOM 7593 N N . VAL B 1 242 ? -20.625 -4.16 -7.121 1 96.69 242 VAL B N 1
ATOM 7594 C CA . VAL B 1 242 ? -20.109 -3.404 -8.258 1 96.69 242 VAL B CA 1
ATOM 7595 C C . VAL B 1 242 ? -21.141 -2.355 -8.688 1 96.69 242 VAL B C 1
ATOM 7597 O O . VAL B 1 242 ? -22.297 -2.404 -8.273 1 96.69 242 VAL B O 1
ATOM 7600 N N . ARG B 1 243 ? -20.641 -1.39 -9.461 1 95.88 243 ARG B N 1
ATOM 7601 C CA . ARG B 1 243 ? -21.547 -0.438 -10.102 1 95.88 243 ARG B CA 1
ATOM 7602 C C . ARG B 1 243 ? -22.234 -1.065 -11.305 1 95.88 243 ARG B C 1
ATOM 7604 O O . ARG B 1 243 ? -21.609 -1.798 -12.078 1 95.88 243 ARG B O 1
ATOM 7611 N N . LEU B 1 244 ? -23.484 -0.759 -11.477 1 96.75 244 LEU B N 1
ATOM 7612 C CA . LEU B 1 244 ? -24.281 -1.323 -12.562 1 96.75 244 LEU B CA 1
ATOM 7613 C C . LEU B 1 244 ? -23.734 -0.875 -13.914 1 96.75 244 LEU B C 1
ATOM 7615 O O . LEU B 1 244 ? -23.609 -1.687 -14.836 1 96.75 244 LEU B O 1
ATOM 7619 N N . ASP B 1 245 ? -23.453 0.414 -14.031 1 95 245 ASP B N 1
ATOM 7620 C CA . ASP B 1 245 ? -22.984 0.931 -15.312 1 95 245 ASP B CA 1
ATOM 7621 C C . ASP B 1 245 ? -21.625 0.324 -15.688 1 95 245 ASP B C 1
ATOM 7623 O O . ASP B 1 245 ? -21.391 -0.017 -16.844 1 95 245 ASP B O 1
ATOM 7627 N N . ASP B 1 246 ? -20.75 0.135 -14.734 1 95.5 246 ASP B N 1
ATOM 7628 C CA . ASP B 1 246 ? -19.469 -0.538 -14.969 1 95.5 246 ASP B CA 1
ATOM 7629 C C . ASP B 1 246 ? -19.688 -1.976 -15.438 1 95.5 246 ASP B C 1
ATOM 7631 O O . ASP B 1 246 ? -18.969 -2.469 -16.312 1 95.5 246 ASP B O 1
ATOM 7635 N N . THR B 1 247 ? -20.625 -2.619 -14.828 1 96.88 247 THR B N 1
ATOM 7636 C CA . THR B 1 247 ? -20.922 -4.012 -15.141 1 96.88 247 THR B CA 1
ATOM 7637 C C . THR B 1 247 ? -21.359 -4.16 -16.594 1 96.88 247 THR B C 1
ATOM 7639 O O . THR B 1 247 ? -20.828 -5.008 -17.328 1 96.88 247 THR B O 1
ATOM 7642 N N . LEU B 1 248 ? -22.297 -3.32 -16.953 1 95.88 248 LEU B N 1
ATOM 7643 C CA . LEU B 1 248 ? -22.828 -3.4 -18.297 1 95.88 248 LEU B CA 1
ATOM 7644 C C . LEU B 1 248 ? -21.75 -3.098 -19.344 1 95.88 248 LEU B C 1
ATOM 7646 O O . LEU B 1 248 ? -21.641 -3.797 -20.344 1 95.88 248 LEU B O 1
ATOM 7650 N N . LEU B 1 249 ? -20.984 -2.137 -19.047 1 95.44 249 LEU B N 1
ATOM 7651 C CA . LEU B 1 249 ? -19.891 -1.777 -19.953 1 95.44 249 LEU B CA 1
ATOM 7652 C C . LEU B 1 249 ? -18.859 -2.895 -20.031 1 95.44 249 LEU B C 1
ATOM 7654 O O . LEU B 1 249 ? -18.375 -3.232 -21.109 1 95.44 249 LEU B O 1
ATOM 7658 N N . HIS B 1 250 ? -18.5 -3.441 -18.938 1 95.81 250 HIS B N 1
ATOM 7659 C CA . HIS B 1 250 ? -17.516 -4.508 -18.859 1 95.81 250 HIS B CA 1
ATOM 7660 C C . HIS B 1 250 ? -17.969 -5.746 -19.625 1 95.81 250 HIS B C 1
ATOM 7662 O O . HIS B 1 250 ? -17.188 -6.359 -20.344 1 95.81 250 HIS B O 1
ATOM 7668 N N . PHE B 1 251 ? -19.172 -6.129 -19.438 1 96.06 251 PHE B N 1
ATOM 7669 C CA . PHE B 1 251 ? -19.703 -7.312 -20.094 1 96.06 251 PHE B CA 1
ATOM 7670 C C . PHE B 1 251 ? -19.688 -7.148 -21.609 1 96.06 251 PHE B C 1
ATOM 7672 O O . PHE B 1 251 ? -19.422 -8.102 -22.344 1 96.06 251 PHE B O 1
ATOM 7679 N N . LYS B 1 252 ? -19.969 -5.957 -22.031 1 93.69 252 LYS B N 1
ATOM 7680 C CA . LYS B 1 252 ? -19.953 -5.672 -23.469 1 93.69 252 LYS B CA 1
ATOM 7681 C C . LYS B 1 252 ? -18.516 -5.688 -24 1 93.69 252 LYS B C 1
ATOM 7683 O O . LYS B 1 252 ? -18.234 -6.355 -25 1 93.69 252 LYS B O 1
ATOM 7688 N N . LYS B 1 253 ? -17.641 -5.012 -23.312 1 92.06 253 LYS B N 1
ATOM 7689 C CA . LYS B 1 253 ? -16.266 -4.848 -23.766 1 92.06 253 LYS B CA 1
ATOM 7690 C C . LYS B 1 253 ? -15.523 -6.18 -23.766 1 92.06 253 LYS B C 1
ATOM 7692 O O . LYS B 1 253 ? -14.742 -6.461 -24.672 1 92.06 253 LYS B O 1
ATOM 7697 N N . GLU B 1 254 ? -15.781 -7.016 -22.766 1 90.94 254 GLU B N 1
ATOM 7698 C CA . GLU B 1 254 ? -15.039 -8.266 -22.594 1 90.94 254 GLU B CA 1
ATOM 7699 C C . GLU B 1 254 ? -15.82 -9.453 -23.141 1 90.94 254 GLU B C 1
ATOM 7701 O O . GLU B 1 254 ? -15.383 -10.602 -23.016 1 90.94 254 GLU B O 1
ATOM 7706 N N . ALA B 1 255 ? -16.922 -9.266 -23.719 1 92.56 255 ALA B N 1
ATOM 7707 C CA . ALA B 1 255 ? -17.766 -10.312 -24.281 1 92.56 255 ALA B CA 1
ATOM 7708 C C . ALA B 1 255 ? -18.031 -11.414 -23.25 1 92.56 255 ALA B C 1
ATOM 7710 O O . ALA B 1 255 ? -17.844 -12.594 -23.547 1 92.56 255 ALA B O 1
ATOM 7711 N N . VAL B 1 256 ? -18.375 -10.961 -22.078 1 94.5 256 VAL B N 1
ATOM 7712 C CA . VAL B 1 256 ? -18.641 -11.883 -20.984 1 94.5 256 VAL B CA 1
ATOM 7713 C C . VAL B 1 256 ? -20 -12.562 -21.203 1 94.5 256 VAL B C 1
ATOM 7715 O O . VAL B 1 256 ? -20.953 -11.922 -21.625 1 94.5 256 VAL B O 1
ATOM 7718 N N . ASP B 1 257 ? -20.062 -13.805 -20.922 1 94.81 257 ASP B N 1
ATOM 7719 C CA . ASP B 1 257 ? -21.328 -14.539 -21.016 1 94.81 257 ASP B CA 1
ATOM 7720 C C . ASP B 1 257 ? -22.234 -14.219 -19.828 1 94.81 257 ASP B C 1
ATOM 7722 O O . ASP B 1 257 ? -22.031 -14.742 -18.719 1 94.81 257 ASP B O 1
ATOM 7726 N N . LYS B 1 258 ? -23.266 -13.531 -20.078 1 95.38 258 LYS B N 1
ATOM 7727 C CA . LYS B 1 258 ? -24.188 -13.062 -19.047 1 95.38 258 LYS B CA 1
ATOM 7728 C C . LYS B 1 258 ? -24.859 -14.242 -18.344 1 95.38 258 LYS B C 1
ATOM 7730 O O . LYS B 1 258 ? -25.328 -14.102 -17.203 1 95.38 258 LYS B O 1
ATOM 7735 N N . ARG B 1 259 ? -24.953 -15.391 -18.953 1 93.69 259 ARG B N 1
ATOM 7736 C CA . ARG B 1 259 ? -25.641 -16.547 -18.422 1 93.69 259 ARG B CA 1
ATOM 7737 C C . ARG B 1 259 ? -24.938 -17.109 -17.188 1 93.69 259 ARG B C 1
ATOM 7739 O O . ARG B 1 259 ? -25.531 -17.844 -16.406 1 93.69 259 ARG B O 1
ATOM 7746 N N . ASN B 1 260 ? -23.719 -16.719 -17.031 1 95.38 260 ASN B N 1
ATOM 7747 C CA . ASN B 1 260 ? -22.938 -17.25 -15.93 1 95.38 260 ASN B CA 1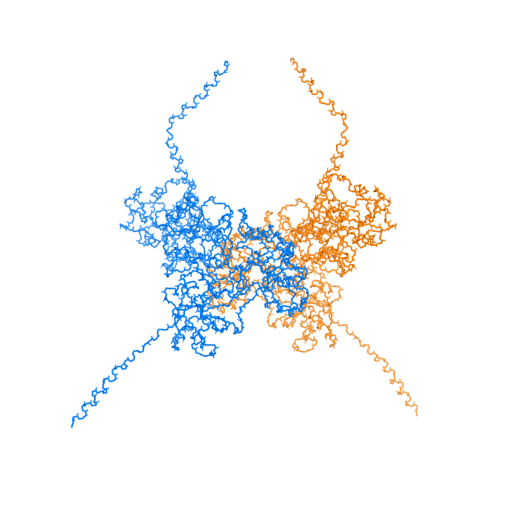
ATOM 7748 C C . ASN B 1 260 ? -23.109 -16.422 -14.664 1 95.38 260 ASN B C 1
ATOM 7750 O O . ASN B 1 260 ? -22.547 -16.75 -13.617 1 95.38 260 ASN B O 1
ATOM 7754 N N . TYR B 1 261 ? -23.969 -15.359 -14.758 1 97.56 261 TYR B N 1
ATOM 7755 C CA . TYR B 1 261 ? -24.016 -14.445 -13.617 1 97.56 261 TYR B CA 1
ATOM 7756 C C . TYR B 1 261 ? -25.453 -14.062 -13.281 1 97.56 261 TYR B C 1
ATOM 7758 O O . TYR B 1 261 ? -26.312 -14.062 -14.156 1 97.56 261 TYR B O 1
ATOM 7766 N N . ASN B 1 262 ? -25.672 -13.805 -12.039 1 98 262 ASN B N 1
ATOM 7767 C CA . ASN B 1 262 ? -26.953 -13.336 -11.5 1 98 262 ASN B CA 1
ATOM 7768 C C . ASN B 1 262 ? -26.781 -12.078 -10.656 1 98 262 ASN B C 1
ATOM 7770 O O . ASN B 1 262 ? -25.688 -11.812 -10.156 1 98 262 ASN B O 1
ATOM 7774 N N . TYR B 1 263 ? -27.859 -11.281 -10.602 1 98.06 263 TYR B N 1
ATOM 7775 C CA . TYR B 1 263 ? -27.969 -10.258 -9.57 1 98.06 263 TYR B CA 1
ATOM 7776 C C . TYR B 1 263 ? -28.5 -10.844 -8.266 1 98.06 263 TYR B C 1
ATOM 7778 O O . TYR B 1 263 ? -29.469 -11.594 -8.273 1 98.06 263 TYR B O 1
ATOM 7786 N N . LEU B 1 264 ? -27.797 -10.609 -7.215 1 97.25 264 LEU B N 1
ATOM 7787 C CA . LEU B 1 264 ? -28.344 -10.922 -5.902 1 97.25 264 LEU B CA 1
ATOM 7788 C C . LEU B 1 264 ? -29.297 -9.828 -5.441 1 97.25 264 LEU B C 1
ATOM 7790 O O . LEU B 1 264 ? -28.922 -8.648 -5.391 1 97.25 264 LEU B O 1
ATOM 7794 N N . CYS B 1 265 ? -30.5 -10.195 -5.121 1 96.25 265 CYS B N 1
ATOM 7795 C CA . CYS B 1 265 ? -31.516 -9.211 -4.809 1 96.25 265 CYS B CA 1
ATOM 7796 C C . CYS B 1 265 ? -31.719 -9.078 -3.305 1 96.25 265 CYS B C 1
ATOM 7798 O O . CYS B 1 265 ? -31.344 -9.977 -2.547 1 96.25 265 CYS B O 1
ATOM 7800 N N . SER B 1 266 ? -32.312 -7.965 -2.863 1 90.69 266 SER B N 1
ATOM 7801 C CA . SER B 1 266 ? -32.469 -7.637 -1.449 1 90.69 266 SER B CA 1
ATOM 7802 C C . SER B 1 266 ? -33.469 -8.562 -0.768 1 90.69 266 SER B C 1
ATOM 7804 O O . SER B 1 266 ? -33.469 -8.688 0.458 1 90.69 266 SER B O 1
ATOM 7806 N N . ASP B 1 267 ? -34.281 -9.211 -1.56 1 91.62 267 ASP B N 1
ATOM 7807 C CA . ASP B 1 267 ? -35.25 -10.156 -0.991 1 91.62 267 ASP B CA 1
ATOM 7808 C C . ASP B 1 267 ? -34.594 -11.516 -0.743 1 91.62 267 ASP B C 1
ATOM 7810 O O . ASP B 1 267 ? -35.219 -12.422 -0.204 1 91.62 267 ASP B O 1
ATOM 7814 N N . GLY B 1 268 ? -33.406 -11.586 -1.157 1 92.81 268 GLY B N 1
ATOM 7815 C CA . GLY B 1 268 ? -32.688 -12.805 -0.902 1 92.81 268 GLY B CA 1
ATOM 7816 C C . GLY B 1 268 ? -32.531 -13.688 -2.129 1 92.81 268 GLY B C 1
ATOM 7817 O O . GLY B 1 268 ? -31.703 -14.586 -2.164 1 92.81 268 GLY B O 1
ATOM 7818 N N . GLY B 1 269 ? -33.375 -13.461 -3.072 1 95.19 269 GLY B N 1
ATOM 7819 C CA . GLY B 1 269 ? -33.312 -14.234 -4.301 1 95.19 269 GLY B CA 1
ATOM 7820 C C . GLY B 1 269 ? -32.312 -13.68 -5.301 1 95.19 269 GLY B C 1
ATOM 7821 O O . GLY B 1 269 ? -31.531 -12.773 -4.98 1 95.19 269 GLY B O 1
ATOM 7822 N N . THR B 1 270 ? -32.219 -14.367 -6.5 1 97 270 THR B N 1
ATOM 7823 C CA . THR B 1 270 ? -31.328 -13.906 -7.57 1 97 270 THR B CA 1
ATOM 7824 C C . THR B 1 270 ? -32.094 -13.695 -8.859 1 97 270 THR B C 1
ATOM 7826 O O . THR B 1 270 ? -33.219 -14.188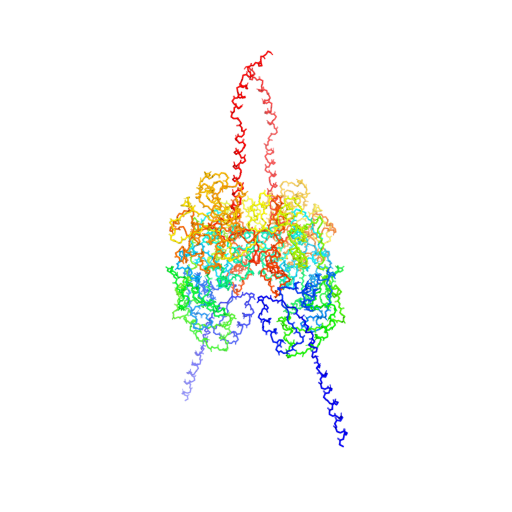 -9.008 1 97 270 THR B O 1
ATOM 7829 N N . ARG B 1 271 ? -31.578 -12.906 -9.68 1 97.25 271 ARG B N 1
ATOM 7830 C CA . ARG B 1 271 ? -32.125 -12.656 -11.016 1 97.25 271 ARG B CA 1
ATOM 7831 C C . ARG B 1 271 ? -31.016 -12.734 -12.07 1 97.25 271 ARG B C 1
ATOM 7833 O O . ARG B 1 271 ? -30 -12.039 -11.977 1 97.25 271 ARG B O 1
ATOM 7840 N N . PRO B 1 272 ? -31.234 -13.555 -13.117 1 96.81 272 PRO B N 1
ATOM 7841 C CA . PRO B 1 272 ? -30.203 -13.688 -14.148 1 96.81 272 PRO B CA 1
ATOM 7842 C C . PRO B 1 272 ? -29.906 -12.367 -14.852 1 96.81 272 PRO B C 1
ATOM 7844 O O . PRO B 1 272 ? -30.828 -11.602 -15.156 1 96.81 272 PRO B O 1
ATOM 7847 N N . VAL B 1 273 ? -28.656 -12.125 -15.141 1 96.94 273 VAL B N 1
ATOM 7848 C CA . VAL B 1 273 ? -28.219 -10.883 -15.773 1 96.94 273 VAL B CA 1
ATOM 7849 C C . VAL B 1 273 ? -28.781 -10.789 -17.188 1 96.94 273 VAL B C 1
ATOM 7851 O O . VAL B 1 273 ? -29.062 -9.688 -17.672 1 96.94 273 VAL B O 1
ATOM 7854 N N . VAL B 1 274 ? -29.016 -11.859 -17.797 1 95.25 274 VAL B N 1
ATOM 7855 C CA . VAL B 1 274 ? -29.469 -11.93 -19.188 1 95.25 274 VAL B CA 1
ATOM 7856 C C . VAL B 1 274 ? -30.828 -11.273 -19.328 1 95.25 274 VAL B C 1
ATOM 7858 O O . VAL B 1 274 ? -31.188 -10.781 -20.406 1 95.25 274 VAL B O 1
ATOM 7861 N N . TYR B 1 275 ? -31.609 -11.156 -18.234 1 95 275 TYR B N 1
ATOM 7862 C CA . TYR B 1 275 ? -32.938 -10.594 -18.297 1 95 275 TYR B CA 1
ATOM 7863 C C . TYR B 1 275 ? -32.906 -9.07 -18.375 1 95 275 TYR B C 1
ATOM 7865 O O . TYR B 1 275 ? -33.906 -8.422 -18.641 1 95 275 TYR B O 1
ATOM 7873 N N . ASP B 1 276 ? -31.797 -8.469 -18.094 1 93.31 276 ASP B N 1
ATOM 7874 C CA . ASP B 1 276 ? -31.594 -7.023 -18.156 1 93.31 276 ASP B CA 1
ATOM 7875 C C . ASP B 1 276 ? -32.531 -6.297 -17.172 1 93.31 276 ASP B C 1
ATOM 7877 O O . ASP B 1 276 ? -33.125 -5.277 -17.531 1 93.31 276 ASP B O 1
ATOM 7881 N N . LYS B 1 277 ? -32.812 -6.941 -16.094 1 95.88 277 LYS B N 1
ATOM 7882 C CA . LYS B 1 277 ? -33.562 -6.367 -14.977 1 95.88 277 LYS B CA 1
ATOM 7883 C C . LYS B 1 277 ? -32.75 -6.43 -13.688 1 95.88 277 LYS B C 1
ATOM 7885 O O . LYS B 1 277 ? -33 -7.273 -12.828 1 95.88 277 LYS B O 1
ATOM 7890 N N . PRO B 1 278 ? -31.938 -5.492 -13.492 1 97 278 PRO B N 1
ATOM 7891 C CA . PRO B 1 278 ? -31.016 -5.535 -12.359 1 97 278 PRO B CA 1
ATOM 7892 C C . PRO B 1 278 ? -31.734 -5.367 -11.016 1 97 278 PRO B C 1
ATOM 7894 O O . PRO B 1 278 ? -32.781 -4.723 -10.945 1 97 278 PRO B O 1
ATOM 7897 N N . CYS B 1 279 ? -31.219 -5.984 -10.031 1 97.31 279 CYS B N 1
ATOM 7898 C CA . CYS B 1 279 ? -31.609 -5.75 -8.648 1 97.31 279 CYS B CA 1
ATOM 7899 C C . CYS B 1 279 ? -30.734 -4.688 -8 1 97.31 279 CYS B C 1
ATOM 7901 O O . CYS B 1 279 ? -29.656 -4.992 -7.508 1 97.31 279 CYS B O 1
ATOM 7903 N N . VAL B 1 280 ? -31.281 -3.488 -7.855 1 96.44 280 VAL B N 1
ATOM 7904 C CA . VAL B 1 280 ? -30.5 -2.359 -7.367 1 96.44 280 VAL B CA 1
ATOM 7905 C C . VAL B 1 280 ? -30.547 -2.32 -5.84 1 96.44 280 VAL B C 1
ATOM 7907 O O . VAL B 1 280 ? -31.625 -2.402 -5.242 1 96.44 280 VAL B O 1
ATOM 7910 N N . TRP B 1 281 ? -29.375 -2.24 -5.281 1 95.62 281 TRP B N 1
ATOM 7911 C CA . TRP B 1 281 ? -29.266 -2.166 -3.828 1 95.62 281 TRP B CA 1
ATOM 7912 C C . TRP B 1 281 ? -29.188 -0.716 -3.363 1 95.62 281 TRP B C 1
ATOM 7914 O O . TRP B 1 281 ? -29.828 -0.333 -2.385 1 95.62 281 TRP B O 1
ATOM 7924 N N . ILE B 1 282 ? -28.344 0.06 -4.008 1 95.12 282 ILE B N 1
ATOM 7925 C CA . ILE B 1 282 ? -28.125 1.454 -3.639 1 95.12 282 ILE B CA 1
ATOM 7926 C C . ILE B 1 282 ? -28.141 2.328 -4.891 1 95.12 282 ILE B C 1
ATOM 7928 O O . ILE B 1 282 ? -27.578 1.95 -5.926 1 95.12 282 ILE B O 1
ATOM 7932 N N . SER B 1 283 ? -28.797 3.434 -4.82 1 96.25 283 SER B N 1
ATOM 7933 C CA . SER B 1 283 ? -28.734 4.484 -5.832 1 96.25 283 SER B CA 1
ATOM 7934 C C . SER B 1 283 ? -28.156 5.773 -5.262 1 96.25 283 SER B C 1
ATOM 7936 O O . SER B 1 283 ? -28.703 6.332 -4.305 1 96.25 283 SER B O 1
ATOM 7938 N N . LYS B 1 284 ? -27.078 6.172 -5.812 1 94.75 284 LYS B N 1
ATOM 7939 C CA . LYS B 1 284 ? -26.469 7.414 -5.34 1 94.75 284 LYS B CA 1
ATOM 7940 C C . LYS B 1 284 ? -27.031 8.617 -6.078 1 94.75 284 LYS B C 1
ATOM 7942 O O . LYS B 1 284 ? -27.047 8.656 -7.312 1 94.75 284 LYS B O 1
ATOM 7947 N N . PRO B 1 285 ? -27.516 9.578 -5.344 1 95.06 285 PRO B N 1
ATOM 7948 C CA . PRO B 1 285 ? -28.047 10.789 -5.973 1 95.06 285 PRO B CA 1
ATOM 7949 C C . PRO B 1 285 ? -26.938 11.688 -6.523 1 95.06 285 PRO B C 1
ATOM 7951 O O . PRO B 1 285 ? -25.766 11.523 -6.172 1 95.06 285 PRO B O 1
ATOM 7954 N N . TRP B 1 286 ? -27.312 12.586 -7.375 1 94.44 286 TRP B N 1
ATOM 7955 C CA . TRP B 1 286 ? -26.438 13.633 -7.887 1 94.44 286 TRP B CA 1
ATOM 7956 C C . TRP B 1 286 ? -26.188 14.703 -6.832 1 94.44 286 TRP B C 1
ATOM 7958 O O . TRP B 1 286 ? -26.953 14.828 -5.875 1 94.44 286 TRP B O 1
ATOM 7968 N N . PRO B 1 287 ? -25.047 15.453 -7.02 1 94.62 287 PRO B N 1
ATOM 7969 C CA . PRO B 1 287 ? -24.969 16.672 -6.219 1 94.62 287 PRO B CA 1
ATOM 7970 C C . PRO B 1 287 ? -26.156 17.609 -6.438 1 94.62 287 PRO B C 1
ATOM 7972 O O . PRO B 1 287 ? -26.75 17.609 -7.52 1 94.62 287 PRO B O 1
ATOM 7975 N N . VAL B 1 288 ? -26.5 18.391 -5.406 1 96.12 288 VAL B N 1
ATOM 7976 C CA . VAL B 1 288 ? -27.734 19.156 -5.492 1 96.12 288 VAL B CA 1
ATOM 7977 C C . VAL B 1 288 ? -27.484 20.609 -5.078 1 96.12 288 VAL B C 1
ATOM 7979 O O . VAL B 1 288 ? -26.516 20.891 -4.371 1 96.12 288 VAL B O 1
ATOM 7982 N N . ILE B 1 289 ? -28.344 21.422 -5.555 1 96.56 289 ILE B N 1
ATOM 7983 C CA . ILE B 1 289 ? -28.438 22.781 -5.051 1 96.56 289 ILE B CA 1
ATOM 7984 C C . ILE B 1 289 ? -29.406 22.844 -3.873 1 96.56 289 ILE B C 1
ATOM 7986 O O . ILE B 1 289 ? -30.547 22.375 -3.973 1 96.56 289 ILE B O 1
ATOM 7990 N N . VAL B 1 290 ? -28.906 23.344 -2.832 1 96.5 290 VAL B N 1
ATOM 7991 C CA . VAL B 1 290 ? -29.703 23.531 -1.633 1 96.5 290 VAL B CA 1
ATOM 7992 C C . VAL B 1 290 ? -29.859 25.016 -1.341 1 96.5 290 VAL B C 1
ATOM 7994 O O . VAL B 1 290 ? -28.906 25.781 -1.488 1 96.5 290 VAL B O 1
ATOM 7997 N N . ALA B 1 291 ? -31.078 25.375 -0.995 1 96.75 291 ALA B N 1
ATOM 7998 C CA . ALA B 1 291 ? -31.375 26.781 -0.728 1 96.75 291 ALA B CA 1
ATOM 7999 C C . ALA B 1 291 ? -32.156 26.953 0.569 1 96.75 291 ALA B C 1
ATOM 8001 O O . ALA B 1 291 ? -32.844 26.016 1.013 1 96.75 291 ALA B O 1
ATOM 8002 N N . SER B 1 292 ? -31.969 28.125 1.118 1 94.69 292 SER B N 1
ATOM 8003 C CA . SER B 1 292 ? -32.844 28.453 2.244 1 94.69 292 SER B CA 1
ATOM 8004 C C . SER B 1 292 ? -34.312 28.422 1.841 1 94.69 292 SER B C 1
ATOM 8006 O O . SER B 1 292 ? -34.656 28.812 0.73 1 94.69 292 SER B O 1
ATOM 8008 N N . SER B 1 293 ? -35.156 28.016 2.742 1 92.06 293 SER B N 1
ATOM 8009 C CA . SER B 1 293 ? -36.562 27.75 2.443 1 92.06 293 SER B CA 1
ATOM 8010 C C . SER B 1 293 ? -37.25 28.984 1.918 1 92.06 293 SER B C 1
ATOM 8012 O O . SER B 1 293 ? -38.125 28.906 1.032 1 92.06 293 SER B O 1
ATOM 8014 N N . HIS B 1 294 ? -36.938 30.156 2.391 1 91.69 294 HIS B N 1
ATOM 8015 C CA . HIS B 1 294 ? -37.656 31.375 2.062 1 91.69 294 HIS B CA 1
ATOM 8016 C C . HIS B 1 294 ? -37.344 31.844 0.652 1 91.69 294 HIS B C 1
ATOM 8018 O O . HIS B 1 294 ? -38.094 32.594 0.045 1 91.69 294 HIS B O 1
ATOM 8024 N N . ILE B 1 295 ? -36.281 31.422 0.122 1 94.19 295 ILE B N 1
ATOM 8025 C CA . ILE B 1 295 ? -35.844 31.906 -1.188 1 94.19 295 ILE B CA 1
ATOM 8026 C C . ILE B 1 295 ? -35.75 30.734 -2.164 1 94.19 295 ILE B C 1
ATOM 8028 O O . ILE B 1 295 ? -35.375 30.906 -3.318 1 94.19 295 ILE B O 1
ATOM 8032 N N . ALA B 1 296 ? -36.156 29.562 -1.817 1 95.69 296 ALA B N 1
ATOM 8033 C CA . ALA B 1 296 ? -35.938 28.344 -2.576 1 95.69 296 ALA B CA 1
ATOM 8034 C C . ALA B 1 296 ? -36.656 28.406 -3.922 1 95.69 296 ALA B C 1
ATOM 8036 O O . ALA B 1 296 ? -36.125 27.953 -4.938 1 95.69 296 ALA B O 1
ATOM 8037 N N . GLU B 1 297 ? -37.812 28.906 -3.965 1 94.44 297 GLU B N 1
ATOM 8038 C CA . GLU B 1 297 ? -38.594 29 -5.203 1 94.44 297 GLU B CA 1
ATOM 8039 C C . GLU B 1 297 ? -37.875 29.906 -6.219 1 94.44 297 GLU B C 1
ATOM 8041 O O . GLU B 1 297 ? -37.844 29.578 -7.41 1 94.44 297 GLU B O 1
ATOM 8046 N N . LYS B 1 298 ? -37.438 30.953 -5.707 1 94.12 298 LYS B N 1
ATOM 8047 C CA . LYS B 1 298 ? -36.719 31.891 -6.566 1 94.12 298 LYS B CA 1
ATOM 8048 C C . LYS B 1 298 ? -35.469 31.25 -7.156 1 94.12 298 LYS B C 1
ATOM 8050 O O . LYS B 1 298 ? -35.156 31.453 -8.336 1 94.12 298 LYS B O 1
ATOM 8055 N N . ILE B 1 299 ? -34.812 30.516 -6.312 1 95.31 299 ILE B N 1
ATOM 8056 C CA . ILE B 1 299 ? -33.594 29.844 -6.762 1 95.31 299 ILE B CA 1
ATOM 8057 C C . ILE B 1 299 ? -33.938 28.797 -7.805 1 95.31 299 ILE B C 1
ATOM 8059 O O . ILE B 1 299 ? -33.281 28.688 -8.844 1 95.31 299 ILE B O 1
ATOM 8063 N N . ALA B 1 300 ? -34.906 28.016 -7.555 1 94.06 300 ALA B N 1
ATOM 8064 C CA . ALA B 1 300 ? -35.344 26.984 -8.492 1 94.06 300 ALA B CA 1
ATOM 8065 C C . ALA B 1 300 ? -35.688 27.594 -9.852 1 94.06 300 ALA B C 1
ATOM 8067 O O . ALA B 1 300 ? -35.312 27.031 -10.891 1 94.06 300 ALA B O 1
ATOM 8068 N N . HIS B 1 301 ? -36.312 28.641 -9.836 1 90.19 301 HIS B N 1
ATOM 8069 C CA . HIS B 1 301 ? -36.719 29.328 -11.055 1 90.19 301 HIS B CA 1
ATOM 8070 C C . HIS B 1 301 ? -35.5 29.875 -11.805 1 90.19 301 HIS B C 1
ATOM 8072 O O . HIS B 1 301 ? -35.406 29.734 -13.023 1 90.19 301 HIS B O 1
ATOM 8078 N N . THR B 1 302 ? -34.688 30.484 -11.07 1 90.75 302 THR B N 1
ATOM 8079 C CA . THR B 1 302 ? -33.5 31.062 -11.672 1 90.75 302 THR B CA 1
ATOM 8080 C C . THR B 1 302 ? -32.656 29.984 -12.336 1 90.75 302 THR B C 1
ATOM 8082 O O . THR B 1 302 ? -32.156 30.188 -13.445 1 90.75 302 THR B O 1
ATOM 8085 N N . MET B 1 303 ? -32.5 28.844 -11.695 1 91.19 303 MET B N 1
ATOM 8086 C CA . MET B 1 303 ? -31.688 27.75 -12.211 1 91.19 303 MET B CA 1
ATOM 8087 C C . MET B 1 303 ? -32.344 27.109 -13.43 1 91.19 303 MET B C 1
ATOM 8089 O O . MET B 1 303 ? -31.641 26.656 -14.344 1 91.19 303 MET B O 1
ATOM 8093 N N . SER B 1 304 ? -33.562 27.078 -13.438 1 84.38 304 SER B N 1
ATOM 8094 C CA . SER B 1 304 ? -34.281 26.484 -14.562 1 84.38 304 SER B CA 1
ATOM 8095 C C . SER B 1 304 ? -34.094 27.312 -15.836 1 84.38 304 SER B C 1
ATOM 8097 O O . SER B 1 304 ? -34.188 26.781 -16.938 1 84.38 304 SER B O 1
ATOM 8099 N N . LEU B 1 305 ? -33.875 28.516 -15.602 1 80.75 305 LEU B N 1
ATOM 8100 C CA . LEU B 1 305 ? -33.688 29.406 -16.75 1 80.75 305 LEU B CA 1
ATOM 8101 C C . LEU B 1 305 ? -32.312 29.234 -17.359 1 80.75 305 LEU B C 1
ATOM 8103 O O . LEU B 1 305 ? -32.062 29.625 -18.5 1 80.75 305 LEU B O 1
ATOM 8107 N N . MET B 1 306 ? -31.516 28.609 -16.594 1 81.19 306 MET B N 1
ATOM 8108 C CA . MET B 1 306 ? -30.141 28.453 -17.062 1 81.19 306 MET B CA 1
ATOM 8109 C C . MET B 1 306 ? -30 27.219 -17.938 1 81.19 306 MET B C 1
ATOM 8111 O O . MET B 1 306 ? -28.953 27.016 -18.562 1 81.19 306 MET B O 1
ATOM 8115 N N . LYS B 1 307 ? -31.156 26.578 -18.031 1 69.81 307 LYS B N 1
ATOM 8116 C CA . LYS B 1 307 ? -31.203 25.359 -18.828 1 69.81 307 LYS B CA 1
ATOM 8117 C C . LYS B 1 307 ? -30.938 25.656 -20.297 1 69.81 307 LYS B C 1
ATOM 8119 O O . LYS B 1 307 ? -31.578 26.531 -20.891 1 69.81 307 LYS B O 1
ATOM 8124 N N . ASN B 1 308 ? -29.734 25.703 -20.859 1 65.25 308 ASN B N 1
ATOM 8125 C CA . ASN B 1 308 ? -29.391 25.734 -22.281 1 65.25 308 ASN B CA 1
ATOM 8126 C C . ASN B 1 308 ? -28.656 27.031 -22.641 1 65.25 308 ASN B C 1
ATOM 8128 O O . ASN B 1 308 ? -28.625 27.422 -23.812 1 65.25 308 ASN B O 1
ATOM 8132 N N . THR B 1 309 ? -28.297 27.547 -21.594 1 67.19 309 THR B N 1
ATOM 8133 C CA . THR B 1 309 ? -27.594 28.766 -21.938 1 67.19 309 THR B CA 1
ATOM 8134 C C . THR B 1 309 ? -26.109 28.516 -22.125 1 67.19 309 THR B C 1
ATOM 8136 O O . THR B 1 309 ? -25.5 27.75 -21.359 1 67.19 309 THR B O 1
ATOM 8139 N N . THR B 1 310 ? -25.656 28.859 -23.312 1 67.69 310 THR B N 1
ATOM 8140 C CA . THR B 1 310 ? -24.266 28.562 -23.641 1 67.69 310 THR B CA 1
ATOM 8141 C C . THR B 1 310 ? -23.406 29.812 -23.484 1 67.69 310 THR B C 1
ATOM 8143 O O . THR B 1 310 ? -22.188 29.766 -23.672 1 67.69 310 THR B O 1
ATOM 8146 N N . PHE B 1 311 ? -24.062 30.984 -23.078 1 73.5 311 PHE B N 1
ATOM 8147 C CA . PHE B 1 311 ? -23.219 32.156 -23.016 1 73.5 311 PHE B CA 1
ATOM 8148 C C . PHE B 1 311 ? -23.641 33.062 -21.875 1 73.5 311 PHE B C 1
ATOM 8150 O O . PHE B 1 311 ? -24.734 32.906 -21.328 1 73.5 311 PHE B O 1
ATOM 8157 N N . GLY B 1 312 ? -22.688 33.812 -21.281 1 85.06 312 GLY B N 1
ATOM 8158 C CA . GLY B 1 312 ? -22.969 34.875 -20.312 1 85.06 312 GLY B CA 1
ATOM 8159 C C . GLY B 1 312 ? -22.688 34.438 -18.875 1 85.06 312 GLY B C 1
ATOM 8160 O O . GLY B 1 312 ? -21.812 33.625 -18.625 1 85.06 312 GLY B O 1
ATOM 8161 N N . TRP B 1 313 ? -23.406 35.094 -18.016 1 90.06 313 TRP B N 1
ATOM 8162 C CA . TRP B 1 313 ? -23.156 34.875 -16.594 1 90.06 313 TRP B CA 1
ATOM 8163 C C . TRP B 1 313 ? -23.672 33.5 -16.156 1 90.06 313 TRP B C 1
ATOM 8165 O O . TRP B 1 313 ? -23.141 32.906 -15.227 1 90.06 313 TRP B O 1
ATOM 8175 N N . GLU B 1 314 ? -24.562 32.969 -16.938 1 91.12 314 GLU B N 1
ATOM 8176 C CA . GLU B 1 314 ? -25.141 31.656 -16.625 1 91.12 314 GLU B CA 1
ATOM 8177 C C . GLU B 1 314 ? -24.094 30.547 -16.719 1 91.12 314 GLU B C 1
ATOM 8179 O O . GLU B 1 314 ? -24.016 29.672 -15.859 1 91.12 314 GLU B O 1
ATOM 8184 N N . MET B 1 315 ? -23.359 30.641 -17.703 1 89.62 315 MET B N 1
ATOM 8185 C CA . MET B 1 315 ? -22.297 29.641 -17.906 1 89.62 315 MET B CA 1
ATOM 8186 C C . MET B 1 315 ? -21.25 29.734 -16.812 1 89.62 315 MET B C 1
ATOM 8188 O O . MET B 1 315 ? -20.719 28.719 -16.359 1 89.62 315 MET B O 1
ATOM 8192 N N . SER B 1 316 ? -20.953 30.891 -16.406 1 92.25 316 SER B N 1
ATOM 8193 C CA . SER B 1 316 ? -19.984 31.109 -15.352 1 92.25 316 SER B CA 1
ATOM 8194 C C . SER B 1 316 ? -20.469 30.516 -14.031 1 92.25 316 SER B C 1
ATOM 8196 O O . SER B 1 316 ? -19.672 29.938 -13.281 1 92.25 316 SER B O 1
ATOM 8198 N N . VAL B 1 317 ? -21.719 30.656 -13.758 1 93.62 317 VAL B N 1
ATOM 8199 C CA . VAL B 1 317 ? -22.297 30.125 -12.523 1 93.62 317 VAL B CA 1
ATOM 8200 C C . VAL B 1 317 ? -22.203 28.594 -12.531 1 93.62 317 VAL B C 1
ATOM 8202 O O . VAL B 1 317 ? -21.844 27.984 -11.523 1 93.62 317 VAL B O 1
ATOM 8205 N N . LEU B 1 318 ? -22.516 28 -13.633 1 92.12 318 LEU B N 1
ATOM 8206 C CA . LEU B 1 318 ? -22.469 26.547 -13.75 1 92.12 318 LEU B CA 1
ATOM 8207 C C . LEU B 1 318 ? -21.047 26.016 -13.617 1 92.12 318 LEU B C 1
ATOM 8209 O O . LEU B 1 318 ? -20.812 25 -12.977 1 92.12 318 LEU B O 1
ATOM 8213 N N . GLN B 1 319 ? -20.156 26.75 -14.125 1 91.56 319 GLN B N 1
ATOM 8214 C CA . GLN B 1 319 ? -18.75 26.359 -14.055 1 91.56 319 GLN B CA 1
ATOM 8215 C C . GLN B 1 319 ? -18.219 26.5 -12.633 1 91.56 319 GLN B C 1
ATOM 8217 O O . GLN B 1 319 ? -17.281 25.797 -12.242 1 91.56 319 GLN B O 1
ATOM 8222 N N . LEU B 1 320 ? -18.781 27.375 -11.898 1 93.81 320 LEU B N 1
ATOM 8223 C CA . LEU B 1 320 ? -18.391 27.578 -10.5 1 93.81 320 LEU B CA 1
ATOM 8224 C C . LEU B 1 320 ? -18.875 26.422 -9.633 1 93.81 320 LEU B C 1
ATOM 8226 O O . LEU B 1 320 ? -18.234 26.078 -8.641 1 93.81 320 LEU B O 1
ATOM 8230 N N . MET B 1 321 ? -19.938 25.875 -10.039 1 92.38 321 MET B N 1
ATOM 8231 C CA . MET B 1 321 ? -20.562 24.828 -9.234 1 92.38 321 MET B CA 1
ATOM 8232 C C . MET B 1 321 ? -19.844 23.5 -9.406 1 92.38 321 MET B C 1
ATOM 8234 O O . MET B 1 321 ? -19.641 22.766 -8.438 1 92.38 321 MET B O 1
ATOM 8238 N N . GLU B 1 322 ? -19.516 23.156 -10.633 1 87.69 322 GLU B N 1
ATOM 8239 C CA . GLU B 1 322 ? -18.812 21.906 -10.922 1 87.69 322 GLU B CA 1
ATOM 8240 C C . GLU B 1 322 ? -17.766 22.109 -12.016 1 87.69 322 GLU B C 1
ATOM 8242 O O . GLU B 1 322 ? -17.906 23.016 -12.852 1 87.69 322 GLU B O 1
ATOM 8247 N N . ASN B 1 323 ? -16.766 21.25 -11.938 1 77.62 323 ASN B N 1
ATOM 8248 C CA . ASN B 1 323 ? -15.68 21.375 -12.906 1 77.62 323 ASN B CA 1
ATOM 8249 C C . ASN B 1 323 ? -15.969 20.594 -14.18 1 77.62 323 ASN B C 1
ATOM 8251 O O . ASN B 1 323 ? -15.086 20.406 -15.016 1 77.62 323 ASN B O 1
ATOM 8255 N N . TYR B 1 324 ? -17.109 20.047 -14.266 1 78.25 324 TYR B N 1
ATOM 8256 C CA . TYR B 1 324 ? -17.547 19.359 -15.477 1 78.25 324 TYR B CA 1
ATOM 8257 C C . TYR B 1 324 ? -18.906 19.875 -15.938 1 78.25 324 TYR B C 1
ATOM 8259 O O . TYR B 1 324 ? -19.516 20.703 -15.258 1 78.25 324 TYR B O 1
ATOM 8267 N N . HIS B 1 325 ? -19.234 19.469 -17.031 1 77.69 325 HIS B N 1
ATOM 8268 C CA . HIS B 1 325 ? -20.516 19.891 -17.578 1 77.69 325 HIS B CA 1
ATOM 8269 C C . HIS B 1 325 ? -21.672 19.406 -16.688 1 77.69 325 HIS B C 1
ATOM 8271 O O . HIS B 1 325 ? -21.703 18.234 -16.297 1 77.69 325 HIS B O 1
ATOM 8277 N N . ILE B 1 326 ? -22.5 20.406 -16.359 1 84.56 326 ILE B N 1
ATOM 8278 C CA . ILE B 1 326 ? -23.641 20.031 -15.539 1 84.56 326 ILE B CA 1
ATOM 8279 C C . ILE B 1 326 ? -24.906 20.641 -16.125 1 84.56 326 ILE B C 1
ATOM 8281 O O . ILE B 1 326 ? -24.875 21.688 -16.766 1 84.56 326 ILE B O 1
ATOM 8285 N N . SER B 1 327 ? -25.984 19.844 -15.93 1 83.69 327 SER B N 1
ATOM 8286 C CA . SER B 1 327 ? -27.328 20.297 -16.25 1 83.69 327 SER B CA 1
ATOM 8287 C C . SER B 1 327 ? -28.188 20.375 -14.992 1 83.69 327 SER B C 1
ATOM 8289 O O . SER B 1 327 ? -28.609 19.359 -14.453 1 83.69 327 SER B O 1
ATOM 8291 N N . PRO B 1 328 ? -28.453 21.625 -14.625 1 88.75 328 PRO B N 1
ATOM 8292 C CA . PRO B 1 328 ? -29.344 21.719 -13.477 1 88.75 328 PRO B CA 1
ATOM 8293 C C . PRO B 1 328 ? -30.781 21.312 -13.805 1 88.75 328 PRO B C 1
ATOM 8295 O O . PRO B 1 328 ? -31.391 21.859 -14.734 1 88.75 328 PRO B O 1
ATOM 8298 N N . VAL B 1 329 ? -31.297 20.359 -13.109 1 89.56 329 VAL B N 1
ATOM 8299 C CA . VAL B 1 329 ? -32.656 19.875 -13.297 1 89.56 329 VAL B CA 1
ATOM 8300 C C . VAL B 1 329 ? -33.469 20.109 -12.023 1 89.56 329 VAL B C 1
ATOM 8302 O O . VAL B 1 329 ? -33.094 19.641 -10.945 1 89.56 329 VAL B O 1
ATOM 8305 N N . SER B 1 330 ? -34.5 20.812 -12.219 1 89.44 330 SER B N 1
ATOM 8306 C CA . SER B 1 330 ? -35.312 21.141 -11.062 1 89.44 330 SER B CA 1
ATOM 8307 C C . SER B 1 330 ? -36 19.891 -10.516 1 89.44 330 SER B C 1
ATOM 8309 O O . SER B 1 330 ? -36.438 19.031 -11.273 1 89.44 330 SER B O 1
ATOM 8311 N N . THR B 1 331 ? -36.094 19.938 -9.219 1 89.12 331 THR B N 1
ATOM 8312 C CA . THR B 1 331 ? -36.875 18.891 -8.602 1 89.12 331 THR B CA 1
ATOM 8313 C C . THR B 1 331 ? -38.375 19.156 -8.812 1 89.12 331 THR B C 1
ATOM 8315 O O . THR B 1 331 ? -38.781 20.312 -9.016 1 89.12 331 THR B O 1
ATOM 8318 N N . GLU B 1 332 ? -39.156 18.141 -8.977 1 81.44 332 GLU B N 1
ATOM 8319 C CA . GLU B 1 332 ? -40.594 18.328 -9.18 1 81.44 332 GLU B CA 1
ATOM 8320 C C . GLU B 1 332 ? -41.188 19.188 -8.078 1 81.44 332 GLU B C 1
ATOM 8322 O O . GLU B 1 332 ? -42 20.094 -8.344 1 81.44 332 GLU B O 1
ATOM 8327 N N . ASN B 1 333 ? -40.844 18.891 -6.852 1 87.25 333 ASN B N 1
ATOM 8328 C CA . ASN B 1 333 ? -41.219 19.656 -5.672 1 87.25 333 ASN B CA 1
ATOM 8329 C C . ASN B 1 333 ? -40 20.031 -4.824 1 87.25 333 ASN B C 1
ATOM 8331 O O . ASN B 1 333 ? -39 19.328 -4.824 1 87.25 333 ASN B O 1
ATOM 8335 N N . LEU B 1 334 ? -40.156 21.266 -4.363 1 92.81 334 LEU B N 1
ATOM 8336 C CA . LEU B 1 334 ? -39.125 21.609 -3.381 1 92.81 334 LEU B CA 1
ATOM 8337 C C . LEU B 1 334 ? -39.219 20.688 -2.166 1 92.81 334 LEU B C 1
ATOM 8339 O O . LEU B 1 334 ? -40.25 20.625 -1.501 1 92.81 334 LEU B O 1
ATOM 8343 N N . GLU B 1 335 ? -38.188 19.922 -2.002 1 92.06 335 GLU B N 1
ATOM 8344 C CA . GLU B 1 335 ? -38.188 18.875 -0.983 1 92.06 335 GLU B CA 1
ATOM 8345 C C . GLU B 1 335 ? -37.156 19.156 0.108 1 92.06 335 GLU B C 1
ATOM 8347 O O . GLU B 1 335 ? -36.156 19.828 -0.134 1 92.06 335 GLU B O 1
ATOM 8352 N N . THR B 1 336 ? -37.531 18.656 1.29 1 93.06 336 THR B N 1
ATOM 8353 C CA . THR B 1 336 ? -36.5 18.625 2.342 1 93.06 336 THR B CA 1
ATOM 8354 C C . THR B 1 336 ? -35.406 17.641 1.999 1 93.06 336 THR B C 1
ATOM 8356 O O . THR B 1 336 ? -35.594 16.734 1.189 1 93.06 336 THR B O 1
ATOM 8359 N N . PRO B 1 337 ? -34.25 17.875 2.586 1 93.69 337 PRO B N 1
ATOM 8360 C CA . PRO B 1 337 ? -33.188 16.922 2.352 1 93.69 337 PRO B CA 1
ATOM 8361 C C . PRO B 1 337 ? -33.594 15.477 2.629 1 93.69 337 PRO B C 1
ATOM 8363 O O . PRO B 1 337 ? -33.219 14.578 1.868 1 93.69 337 PRO B O 1
ATOM 8366 N N . GLU B 1 338 ? -34.312 15.188 3.635 1 92.31 338 GLU B N 1
ATOM 8367 C CA . GLU B 1 338 ? -34.75 13.852 4.004 1 92.31 338 GLU B CA 1
ATOM 8368 C C . GLU B 1 338 ? -35.656 13.25 2.939 1 92.31 338 GLU B C 1
ATOM 8370 O O . GLU B 1 338 ? -35.5 12.094 2.549 1 92.31 338 GLU B O 1
ATOM 8375 N N . ASP B 1 339 ? -36.594 14.039 2.521 1 92.62 339 ASP B N 1
ATOM 8376 C CA . ASP B 1 339 ? -37.531 13.57 1.511 1 92.62 339 ASP B CA 1
ATOM 8377 C C . ASP B 1 339 ? -36.844 13.289 0.187 1 92.62 339 ASP B C 1
ATOM 8379 O O . ASP B 1 339 ? -37.125 12.297 -0.484 1 92.62 339 ASP B O 1
ATOM 8383 N N . TYR B 1 340 ? -36.031 14.188 -0.16 1 94.69 340 TYR B N 1
ATOM 8384 C CA . TYR B 1 340 ? -35.312 14.016 -1.402 1 94.69 340 TYR B CA 1
ATOM 8385 C C . TYR B 1 340 ? -34.469 12.727 -1.377 1 94.69 340 TYR B C 1
ATOM 8387 O O . TYR B 1 340 ? -34.531 11.93 -2.314 1 94.69 340 TYR B O 1
ATOM 8395 N N . LEU B 1 341 ? -33.688 12.539 -0.338 1 94.69 341 LEU B N 1
ATOM 8396 C CA . LEU B 1 341 ? -32.812 11.391 -0.231 1 94.69 341 LEU B CA 1
ATOM 8397 C C . LEU B 1 341 ? -33.594 10.086 -0.123 1 94.69 341 LEU B C 1
ATOM 8399 O O . LEU B 1 341 ? -33.094 9.031 -0.52 1 94.69 341 LEU B O 1
ATOM 8403 N N . GLY B 1 342 ? -34.781 10.133 0.396 1 93.12 342 GLY B N 1
ATOM 8404 C CA . GLY B 1 342 ? -35.625 8.961 0.562 1 93.12 342 GLY B CA 1
ATOM 8405 C C . GLY B 1 342 ? -36.031 8.32 -0.755 1 93.12 342 GLY B C 1
ATOM 8406 O O . GLY B 1 342 ? -36.406 7.156 -0.794 1 93.12 342 GLY B O 1
ATOM 8407 N N . ARG B 1 343 ? -35.844 9.07 -1.828 1 92.69 343 ARG B N 1
ATOM 8408 C CA . ARG B 1 343 ? -36.25 8.586 -3.148 1 92.69 343 ARG B CA 1
ATOM 8409 C C . ARG B 1 343 ? -35.25 7.59 -3.693 1 92.69 343 ARG B C 1
ATOM 8411 O O . ARG B 1 343 ? -35.531 6.875 -4.656 1 92.69 343 ARG B O 1
ATOM 8418 N N . PHE B 1 344 ? -34.156 7.598 -3.135 1 95.19 344 PHE B N 1
ATOM 8419 C CA . PHE B 1 344 ? -33.062 6.793 -3.68 1 95.19 344 PHE B CA 1
ATOM 8420 C C . PHE B 1 344 ? -32.875 5.52 -2.867 1 95.19 344 PHE B C 1
ATOM 8422 O O . PHE B 1 344 ? -32.469 5.574 -1.709 1 95.19 344 PHE B O 1
ATOM 8429 N N . PRO B 1 345 ? -33.094 4.434 -3.516 1 92.94 345 PRO B N 1
ATOM 8430 C CA . PRO B 1 345 ? -33 3.15 -2.814 1 92.94 345 PRO B CA 1
ATOM 8431 C C . PRO B 1 345 ? -31.672 2.971 -2.092 1 92.94 345 PRO B C 1
ATOM 8433 O O . PRO B 1 345 ? -30.609 3.217 -2.674 1 92.94 345 PRO B O 1
ATOM 8436 N N . GLY B 1 346 ? -31.812 2.576 -0.844 1 92.31 346 GLY B N 1
ATOM 8437 C CA . GLY B 1 346 ? -30.672 2.092 -0.082 1 92.31 346 GLY B CA 1
ATOM 8438 C C . GLY B 1 346 ? -29.75 3.201 0.388 1 92.31 346 GLY B C 1
ATOM 8439 O O . GLY B 1 346 ? -28.906 2.986 1.257 1 92.31 346 GLY B O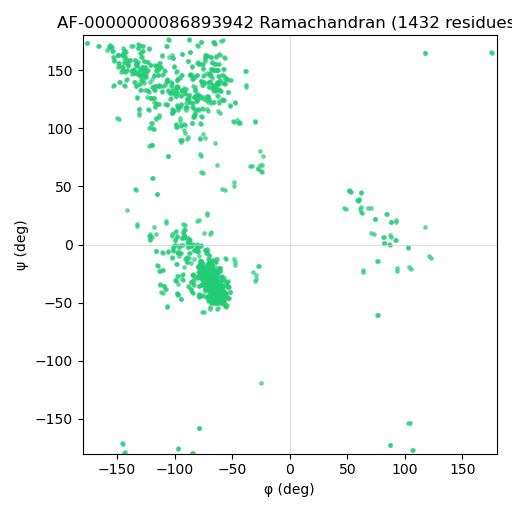 1
ATOM 8440 N N . PHE B 1 347 ? -29.828 4.457 -0.115 1 92.88 347 PHE B N 1
ATOM 8441 C CA . PHE B 1 347 ? -28.844 5.492 0.17 1 92.88 347 PHE B CA 1
ATOM 8442 C C . PHE B 1 347 ? -28.922 5.93 1.628 1 92.88 347 PHE B C 1
ATOM 8444 O O . PHE B 1 347 ? -27.906 5.996 2.318 1 92.88 347 PHE B O 1
ATOM 8451 N N . MET B 1 348 ? -30.125 6.219 2.096 1 90 348 MET B N 1
ATOM 8452 C CA . MET B 1 348 ? -30.281 6.652 3.48 1 90 348 MET B CA 1
ATOM 8453 C C . MET B 1 348 ? -29.969 5.52 4.449 1 90 348 MET B C 1
ATOM 8455 O O . MET B 1 348 ? -29.312 5.742 5.477 1 90 348 MET B O 1
ATOM 8459 N N . SER B 1 349 ? -30.344 4.363 4.105 1 86.12 349 SER B N 1
ATOM 8460 C CA . SER B 1 349 ? -30.094 3.203 4.949 1 86.12 349 SER B CA 1
ATOM 8461 C C . SER B 1 349 ? -28.594 2.898 5.023 1 86.12 349 SER B C 1
ATOM 8463 O O . SER B 1 349 ? -28.109 2.439 6.055 1 86.12 349 SER B O 1
ATOM 8465 N N . GLY B 1 350 ? -27.984 3.111 3.963 1 84.38 350 GLY B N 1
ATOM 8466 C CA . GLY B 1 350 ? -26.547 2.893 3.926 1 84.38 350 GLY B CA 1
ATOM 8467 C C . GLY B 1 350 ? -25.766 3.854 4.809 1 84.38 350 GLY B C 1
ATOM 8468 O O . GLY B 1 350 ? -24.672 3.537 5.262 1 84.38 350 GLY B O 1
ATOM 8469 N N . ASN B 1 351 ? -26.375 4.926 5.059 1 79.19 351 ASN B N 1
ATOM 8470 C CA . ASN B 1 351 ? -25.703 5.949 5.855 1 79.19 351 ASN B CA 1
ATOM 8471 C C . ASN B 1 351 ? -26.188 5.934 7.301 1 79.19 351 ASN B C 1
ATOM 8473 O O . ASN B 1 351 ? -25.719 6.727 8.125 1 79.19 351 ASN B O 1
ATOM 8477 N N . ASN B 1 352 ? -27.094 5.098 7.594 1 76.38 352 ASN B N 1
ATOM 8478 C CA . ASN B 1 352 ? -27.547 4.871 8.969 1 76.38 352 ASN B CA 1
ATOM 8479 C C . ASN B 1 352 ? -26.891 3.635 9.57 1 76.38 352 ASN B C 1
ATOM 8481 O O . ASN B 1 352 ? -27.25 2.506 9.234 1 76.38 352 ASN B O 1
ATOM 8485 N N . ARG B 1 353 ? -25.922 3.816 10.359 1 73.5 353 ARG B N 1
ATOM 8486 C CA . ARG B 1 353 ? -25.125 2.701 10.859 1 73.5 353 ARG B CA 1
ATOM 8487 C C . ARG B 1 353 ? -25.484 2.373 12.305 1 73.5 353 ARG B C 1
ATOM 8489 O O . ARG B 1 353 ? -25.641 3.275 13.133 1 73.5 353 ARG B O 1
ATOM 8496 N N . ALA B 1 354 ? -25.703 1.076 12.445 1 72.81 354 ALA B N 1
ATOM 8497 C CA . ALA B 1 354 ? -25.938 0.597 13.805 1 72.81 354 ALA B CA 1
ATOM 8498 C C . ALA B 1 354 ? -24.672 0.671 14.648 1 72.81 354 ALA B C 1
ATOM 8500 O O . ALA B 1 354 ? -23.562 0.477 14.133 1 72.81 354 ALA B O 1
ATOM 8501 N N . SER B 1 355 ? -24.859 1.062 15.875 1 80.75 355 SER B N 1
ATOM 8502 C CA . SER B 1 355 ? -23.719 1.153 16.781 1 80.75 355 SER B CA 1
ATOM 8503 C C . SER B 1 355 ? -23.625 -0.085 17.656 1 80.75 355 SER B C 1
ATOM 8505 O O . SER B 1 355 ? -24.609 -0.788 17.875 1 80.75 355 SER B O 1
ATOM 8507 N N . CYS B 1 356 ? -22.406 -0.382 17.984 1 88.44 356 CYS B N 1
ATOM 8508 C CA . CYS B 1 356 ? -22.156 -1.482 18.906 1 88.44 356 CYS B CA 1
ATOM 8509 C C . CYS B 1 356 ? -22.641 -1.132 20.312 1 88.44 356 CYS B C 1
ATOM 8511 O O . CYS B 1 356 ? -22.734 0.045 20.656 1 88.44 356 CYS B O 1
ATOM 8513 N N . ARG B 1 357 ? -23.016 -2.203 21.016 1 87.25 357 ARG B N 1
ATOM 8514 C CA . ARG B 1 357 ? -23.312 -2.092 22.438 1 87.25 357 ARG B CA 1
ATOM 8515 C C . ARG B 1 357 ? -22.359 -2.941 23.281 1 87.25 357 ARG B C 1
ATOM 8517 O O . ARG B 1 357 ? -22.219 -4.141 23.031 1 87.25 357 ARG B O 1
ATOM 8524 N N . PRO B 1 358 ? -21.781 -2.438 24.359 1 88.62 358 PRO B N 1
ATOM 8525 C CA . PRO B 1 358 ? -21.875 -1.047 24.812 1 88.62 358 PRO B CA 1
ATOM 8526 C C . PRO B 1 358 ? -21.25 -0.061 23.828 1 88.62 358 PRO B C 1
ATOM 8528 O O . PRO B 1 358 ? -20.406 -0.443 23.016 1 88.62 358 PRO B O 1
ATOM 8531 N N . SER B 1 359 ? -21.641 1.199 23.984 1 90.56 359 SER B N 1
ATOM 8532 C CA . SER B 1 359 ? -21.188 2.234 23.078 1 90.56 359 SER B CA 1
ATOM 8533 C C . SER B 1 359 ? -19.672 2.416 23.156 1 90.56 359 SER B C 1
ATOM 8535 O O . SER B 1 359 ? -19.094 2.369 24.25 1 90.56 359 SER B O 1
ATOM 8537 N N . ARG B 1 360 ? -19.094 2.596 22.047 1 93.12 360 ARG B N 1
ATOM 8538 C CA . ARG B 1 360 ? -17.656 2.848 21.969 1 93.12 360 ARG B CA 1
ATOM 8539 C C . ARG B 1 360 ? -17.375 4.301 21.609 1 93.12 360 ARG B C 1
ATOM 8541 O O . ARG B 1 360 ? -16.281 4.625 21.141 1 93.12 360 ARG B O 1
ATOM 8548 N N . ARG B 1 361 ? -18.391 5.133 21.812 1 95.06 361 ARG B N 1
ATOM 8549 C CA . ARG B 1 361 ? -18.297 6.551 21.5 1 95.06 361 ARG B CA 1
ATOM 8550 C C . ARG B 1 361 ? -17.141 7.207 22.234 1 95.06 361 ARG B C 1
ATOM 8552 O O . ARG B 1 361 ? -16.906 6.914 23.422 1 95.06 361 ARG B O 1
ATOM 8559 N N . VAL B 1 362 ? -16.406 8.094 21.562 1 97.81 362 VAL B N 1
ATOM 8560 C CA . VAL B 1 362 ? -15.266 8.789 22.156 1 97.81 362 VAL B CA 1
ATOM 8561 C C . VAL B 1 362 ? -15.711 10.18 22.625 1 97.81 362 VAL B C 1
ATOM 8563 O O . VAL B 1 362 ? -16.188 10.984 21.828 1 97.81 362 VAL B O 1
ATOM 8566 N N . GLN B 1 363 ? -15.562 10.391 23.922 1 98.38 363 GLN B N 1
ATOM 8567 C CA . GLN B 1 363 ? -15.906 11.688 24.5 1 98.38 363 GLN B CA 1
ATOM 8568 C C . GLN B 1 363 ? -14.766 12.688 24.328 1 98.38 363 GLN B C 1
ATOM 8570 O O . GLN B 1 363 ? -13.711 12.547 24.953 1 98.38 363 GLN B O 1
ATOM 8575 N N . TRP B 1 364 ? -15.008 13.703 23.516 1 98.75 364 TRP B N 1
ATOM 8576 C CA . TRP B 1 364 ? -14.016 14.711 23.172 1 98.75 364 TRP B CA 1
ATOM 8577 C C . TRP B 1 364 ? -14.227 15.984 23.984 1 98.75 364 TRP B C 1
ATOM 8579 O O . TRP B 1 364 ? -15.211 16.703 23.797 1 98.75 364 TRP B O 1
ATOM 8589 N N . CYS B 1 365 ? -13.258 16.297 24.844 1 98.88 365 CYS B N 1
ATOM 8590 C CA . CYS B 1 365 ? -13.375 17.484 25.703 1 98.88 365 CYS B CA 1
ATOM 8591 C C . CYS B 1 365 ? -12.961 18.734 24.938 1 98.88 365 CYS B C 1
ATOM 8593 O O . CYS B 1 365 ? -11.938 18.734 24.25 1 98.88 365 CYS B O 1
ATOM 8595 N N . VAL B 1 366 ? -13.766 19.766 25.031 1 98.62 366 VAL B N 1
ATOM 8596 C CA . VAL B 1 366 ? -13.469 21.078 24.469 1 98.62 366 VAL B CA 1
ATOM 8597 C C . VAL B 1 366 ? -13.648 22.156 25.547 1 98.62 366 VAL B C 1
ATOM 8599 O O . VAL B 1 366 ? -14.344 21.938 26.531 1 98.62 366 VAL B O 1
ATOM 8602 N N . ALA B 1 367 ? -13.047 23.344 25.312 1 97.88 367 ALA B N 1
ATOM 8603 C CA . ALA B 1 367 ? -12.914 24.266 26.438 1 97.88 367 ALA B CA 1
ATOM 8604 C C . ALA B 1 367 ? -13.609 25.594 26.156 1 97.88 367 ALA B C 1
ATOM 8606 O O . ALA B 1 367 ? -13.484 26.547 26.922 1 97.88 367 ALA B O 1
ATOM 8607 N N . SER B 1 368 ? -14.312 25.812 25.047 1 97.5 368 SER B N 1
ATOM 8608 C CA . SER B 1 368 ? -15 27.047 24.719 1 97.5 368 SER B CA 1
ATOM 8609 C C . SER B 1 368 ? -16.25 26.797 23.875 1 97.5 368 SER B C 1
ATOM 8611 O O . SER B 1 368 ? -16.422 25.703 23.328 1 97.5 368 SER B O 1
ATOM 8613 N N . ASN B 1 369 ? -17.109 27.781 23.812 1 97 369 ASN B N 1
ATOM 8614 C CA . ASN B 1 369 ? -18.297 27.688 22.984 1 97 369 ASN B CA 1
ATOM 8615 C C . ASN B 1 369 ? -17.953 27.516 21.516 1 97 369 ASN B C 1
ATOM 8617 O O . ASN B 1 369 ? -18.609 26.766 20.797 1 97 369 ASN B O 1
ATOM 8621 N N . LEU B 1 370 ? -16.953 28.219 21.141 1 96.88 370 LEU B N 1
ATOM 8622 C CA . LEU B 1 370 ? -16.516 28.141 19.766 1 96.88 370 LEU B CA 1
ATOM 8623 C C . LEU B 1 370 ? -16.016 26.734 19.422 1 96.88 370 LEU B C 1
ATOM 8625 O O . LEU B 1 370 ? -16.359 26.188 18.375 1 96.88 370 LEU B O 1
ATOM 8629 N N . GLU B 1 371 ? -15.234 26.188 20.328 1 98.25 371 GLU B N 1
ATOM 8630 C CA . GLU B 1 371 ? -14.734 24.828 20.125 1 98.25 371 GLU B CA 1
ATOM 8631 C C . GLU B 1 371 ? -15.875 23.812 20.141 1 98.25 371 GLU B C 1
ATOM 8633 O O . GLU B 1 371 ? -15.852 22.844 19.375 1 98.25 371 GLU B O 1
ATOM 8638 N N . GLU B 1 372 ? -16.781 24.031 21 1 97.88 372 GLU B N 1
ATOM 8639 C CA . GLU B 1 372 ? -17.922 23.125 21.078 1 97.88 372 GLU B CA 1
ATOM 8640 C C . GLU B 1 372 ? -18.719 23.125 19.781 1 97.88 372 GLU B C 1
ATOM 8642 O O . GLU B 1 372 ? -19.141 22.078 19.297 1 97.88 372 GLU B O 1
ATOM 8647 N N . ARG B 1 373 ? -18.969 24.266 19.219 1 95.19 373 ARG B N 1
ATOM 8648 C CA . ARG B 1 373 ? -19.688 24.375 17.953 1 95.19 373 ARG B CA 1
ATOM 8649 C C . ARG B 1 373 ? -18.922 23.656 16.828 1 95.19 373 ARG B C 1
ATOM 8651 O O . ARG B 1 373 ? -19.5 22.906 16.047 1 95.19 373 ARG B O 1
ATOM 8658 N N . LYS B 1 374 ? -17.641 23.922 16.75 1 96.88 374 LYS B N 1
ATOM 8659 C CA . LYS B 1 374 ? -16.828 23.266 15.727 1 96.88 374 LYS B CA 1
ATOM 8660 C C . LYS B 1 374 ? -16.844 21.75 15.914 1 96.88 374 LYS B C 1
ATOM 8662 O O . LYS B 1 374 ? -16.953 21 14.945 1 96.88 374 LYS B O 1
ATOM 8667 N N . CYS B 1 375 ? -16.688 21.375 17.203 1 97.88 375 CYS B N 1
ATOM 8668 C CA . CYS B 1 375 ? -16.688 19.953 17.531 1 97.88 375 CYS B CA 1
ATOM 8669 C C . CYS B 1 375 ? -18 19.297 17.125 1 97.88 375 CYS B C 1
ATOM 8671 O O . CYS B 1 375 ? -18.016 18.172 16.609 1 97.88 375 CYS B O 1
ATOM 8673 N N . ARG B 1 376 ? -19.078 19.891 17.344 1 94.06 376 ARG B N 1
ATOM 8674 C CA . ARG B 1 376 ? -20.391 19.359 16.969 1 94.06 376 ARG B CA 1
ATOM 8675 C C . ARG B 1 376 ? -20.5 19.156 15.469 1 94.06 376 ARG B C 1
ATOM 8677 O O . ARG B 1 376 ? -21.031 18.156 15.008 1 94.06 376 ARG B O 1
ATOM 8684 N N . TRP B 1 377 ? -20.016 20.109 14.758 1 92.75 377 TRP B N 1
ATOM 8685 C CA . TRP B 1 377 ? -20.047 20 13.305 1 92.75 377 TRP B CA 1
ATOM 8686 C C . TRP B 1 377 ? -19.094 18.906 12.82 1 92.75 377 TRP B C 1
ATOM 8688 O O . TRP B 1 377 ? -19.391 18.188 11.852 1 92.75 377 TRP B O 1
ATOM 8698 N N . LEU B 1 378 ? -17.969 18.828 13.438 1 96.44 378 LEU B N 1
ATOM 8699 C CA . LEU B 1 378 ? -17.031 17.75 13.125 1 96.44 378 LEU B CA 1
ATOM 8700 C C . LEU B 1 378 ? -17.688 16.391 13.375 1 96.44 378 LEU B C 1
ATOM 8702 O O . LEU B 1 378 ? -17.516 15.461 12.586 1 96.44 378 LEU B O 1
ATOM 8706 N N . ARG B 1 379 ? -18.391 16.266 14.492 1 95.12 379 ARG B N 1
ATOM 8707 C CA . ARG B 1 379 ? -19.109 15.047 14.828 1 95.12 379 ARG B CA 1
ATOM 8708 C C . ARG B 1 379 ? -20.078 14.656 13.719 1 95.12 379 ARG B C 1
ATOM 8710 O O . ARG B 1 379 ? -20.109 13.5 13.297 1 95.12 379 ARG B O 1
ATOM 8717 N N . GLU B 1 380 ? -20.828 15.625 13.203 1 90.75 380 GLU B N 1
ATOM 8718 C CA . GLU B 1 380 ? -21.812 15.352 12.156 1 90.75 380 GLU B CA 1
ATOM 8719 C C . GLU B 1 380 ? -21.125 14.898 10.867 1 90.75 380 GLU B C 1
ATOM 8721 O O . GLU B 1 380 ? -21.578 13.945 10.227 1 90.75 380 GLU B O 1
ATOM 8726 N N . ALA B 1 381 ? -20.109 15.617 10.477 1 92.88 381 ALA B N 1
ATOM 8727 C CA . ALA B 1 381 ? -19.359 15.242 9.281 1 92.88 381 ALA B CA 1
ATOM 8728 C C . ALA B 1 381 ? -18.766 13.844 9.414 1 92.88 381 ALA B C 1
ATOM 8730 O O . ALA B 1 381 ? -18.828 13.047 8.477 1 92.88 381 ALA B O 1
ATOM 8731 N N . ALA B 1 382 ? -18.203 13.586 10.609 1 93.38 382 ALA B N 1
ATOM 8732 C CA . ALA B 1 382 ? -17.562 12.297 10.859 1 93.38 382 ALA B CA 1
ATOM 8733 C C . ALA B 1 382 ? -18.578 11.156 10.75 1 93.38 382 ALA B C 1
ATOM 8735 O O . ALA B 1 382 ? -18.266 10.094 10.195 1 93.38 382 ALA B O 1
ATOM 8736 N N . ILE B 1 383 ? -19.734 11.367 11.25 1 89.56 383 ILE B N 1
ATOM 8737 C CA . ILE B 1 383 ? -20.766 10.336 11.227 1 89.56 383 ILE B CA 1
ATOM 8738 C C . ILE B 1 383 ? -21.156 10.031 9.781 1 89.56 383 ILE B C 1
ATOM 8740 O O . ILE B 1 383 ? -21.188 8.867 9.375 1 89.56 383 ILE B O 1
ATOM 8744 N N . VAL B 1 384 ? -21.375 11.008 9.008 1 87.88 384 VAL B N 1
ATOM 8745 C CA . VAL B 1 384 ? -21.906 10.82 7.668 1 87.88 384 VAL B CA 1
ATOM 8746 C C . VAL B 1 384 ? -20.844 10.234 6.754 1 87.88 384 VAL B C 1
ATOM 8748 O O . VAL B 1 384 ? -21.141 9.469 5.84 1 87.88 384 VAL B O 1
ATOM 8751 N N . TYR B 1 385 ? -19.641 10.562 6.992 1 89 385 TYR B N 1
ATOM 8752 C CA . TYR B 1 385 ? -18.562 10.07 6.137 1 89 385 TYR B CA 1
ATOM 8753 C C . TYR B 1 385 ? -17.953 8.789 6.703 1 89 385 TYR B C 1
ATOM 8755 O O . TYR B 1 385 ? -16.922 8.32 6.215 1 89 385 TYR B O 1
ATOM 8763 N N . GLY B 1 386 ? -18.5 8.281 7.711 1 87.56 386 GLY B N 1
ATOM 8764 C CA . GLY B 1 386 ? -18.281 6.902 8.109 1 87.56 386 GLY B CA 1
ATOM 8765 C C . GLY B 1 386 ? -17.156 6.738 9.102 1 87.56 386 GLY B C 1
ATOM 8766 O O . GLY B 1 386 ? -16.609 5.648 9.25 1 87.56 386 GLY B O 1
ATOM 8767 N N . VAL B 1 387 ? -16.734 7.766 9.82 1 92.31 387 VAL B N 1
ATOM 8768 C CA . VAL B 1 387 ? -15.664 7.672 10.812 1 92.31 387 VAL B CA 1
ATOM 8769 C C . VAL B 1 387 ? -16.141 6.887 12.023 1 92.31 387 VAL B C 1
ATOM 8771 O O . VAL B 1 387 ? -17.25 7.125 12.531 1 92.31 387 VAL B O 1
ATOM 8774 N N . GLU B 1 388 ? -15.398 5.891 12.414 1 91.38 388 GLU B N 1
ATOM 8775 C CA . GLU B 1 388 ? -15.688 5.094 13.602 1 91.38 388 GLU B CA 1
ATOM 8776 C C . GLU B 1 388 ? -14.469 4.988 14.508 1 91.38 388 GLU B C 1
ATOM 8778 O O . GLU B 1 388 ? -13.344 4.855 14.031 1 91.38 388 GLU B O 1
ATOM 8783 N N . PRO B 1 389 ? -14.703 5.031 15.82 1 94.25 389 PRO B N 1
ATOM 8784 C CA . PRO B 1 389 ? -15.977 5.199 16.516 1 94.25 389 PRO B CA 1
ATOM 8785 C C . PRO B 1 389 ? -16.531 6.621 16.422 1 94.25 389 PRO B C 1
ATOM 8787 O O . PRO B 1 389 ? -15.789 7.547 16.062 1 94.25 389 PRO B O 1
ATOM 8790 N N . PRO B 1 390 ? -17.828 6.738 16.703 1 94 390 PRO B N 1
ATOM 8791 C CA . PRO B 1 390 ? -18.375 8.094 16.703 1 94 390 PRO B CA 1
ATOM 8792 C C . PRO B 1 390 ? -17.844 8.945 17.859 1 94 390 PRO B C 1
ATOM 8794 O O . PRO B 1 390 ? -17.312 8.414 18.828 1 94 390 PRO B O 1
ATOM 8797 N N . ILE B 1 391 ? -17.984 10.25 17.703 1 96.62 391 ILE B N 1
ATOM 8798 C CA . ILE B 1 391 ? -17.469 11.133 18.75 1 96.62 391 ILE B CA 1
ATOM 8799 C C . ILE B 1 391 ? -18.625 11.906 19.375 1 96.62 391 ILE B C 1
ATOM 8801 O O . ILE B 1 391 ? -19.703 12.039 18.766 1 96.62 391 ILE B O 1
ATOM 8805 N N . SER B 1 392 ? -18.469 12.305 20.547 1 96.69 392 SER B N 1
ATOM 8806 C CA . SER B 1 392 ? -19.312 13.242 21.281 1 96.69 392 SER B CA 1
ATOM 8807 C C . SER B 1 392 ? -18.484 14.367 21.891 1 96.69 392 SER B C 1
ATOM 8809 O O . SER B 1 392 ? -17.328 14.172 22.234 1 96.69 392 SER B O 1
ATOM 8811 N N . CYS B 1 393 ? -19.094 15.547 21.953 1 98 393 CYS B N 1
ATOM 8812 C CA . CYS B 1 393 ? -18.375 16.719 22.469 1 98 393 CYS B CA 1
ATOM 8813 C C . CYS B 1 393 ? -18.812 17.047 23.891 1 98 393 CYS B C 1
ATOM 8815 O O . CYS B 1 393 ? -20.016 17.141 24.156 1 98 393 CYS B O 1
ATOM 8817 N N . ILE B 1 394 ? -17.844 17.125 24.734 1 98.12 394 ILE B N 1
ATOM 8818 C CA . ILE B 1 394 ? -18.094 17.547 26.109 1 98.12 394 ILE B CA 1
ATOM 8819 C C . ILE B 1 394 ? -17.406 18.891 26.375 1 98.12 394 ILE B C 1
ATOM 8821 O O . ILE B 1 394 ? -16.188 18.984 26.281 1 98.12 394 ILE B O 1
ATOM 8825 N N . GLN B 1 395 ? -18.188 19.844 26.734 1 98.06 395 GLN B N 1
ATOM 8826 C CA . GLN B 1 395 ? -17.609 21.156 26.984 1 98.06 395 GLN B CA 1
ATOM 8827 C C . GLN B 1 395 ? -17.281 21.344 28.469 1 98.06 395 GLN B C 1
ATOM 8829 O O . GLN B 1 395 ? -18.109 21.031 29.328 1 98.06 395 GLN B O 1
ATOM 8834 N N . GLU B 1 396 ? -16.125 21.703 28.75 1 98.06 396 GLU B N 1
ATOM 8835 C CA . GLU B 1 396 ? -15.695 22.125 30.094 1 98.06 396 GLU B CA 1
ATOM 8836 C C . GLU B 1 396 ? -15.484 23.641 30.156 1 98.06 396 GLU B C 1
ATOM 8838 O O . GLU B 1 396 ? -15.477 24.312 29.125 1 98.06 396 GLU B O 1
ATOM 8843 N N . THR B 1 397 ? -15.281 24.172 31.344 1 96.88 397 THR B N 1
ATOM 8844 C CA . THR B 1 397 ? -15.234 25.609 31.562 1 96.88 397 THR B CA 1
ATOM 8845 C C . THR B 1 397 ? -13.883 26.172 31.156 1 96.88 397 THR B C 1
ATOM 8847 O O . THR B 1 397 ? -13.773 27.375 30.844 1 96.88 397 THR B O 1
ATOM 8850 N N . SER B 1 398 ? -12.914 25.344 31.172 1 97.25 398 SER B N 1
ATOM 8851 C CA . SER B 1 398 ? -11.57 25.797 30.844 1 97.25 398 SER B CA 1
ATOM 8852 C C . SER B 1 398 ? -10.719 24.656 30.312 1 97.25 398 SER B C 1
ATOM 8854 O O . SER B 1 398 ? -11.109 23.484 30.406 1 97.25 398 SER B O 1
ATOM 8856 N N . ARG B 1 399 ? -9.641 25 29.766 1 97.56 399 ARG B N 1
ATOM 8857 C CA . ARG B 1 399 ? -8.711 23.984 29.281 1 97.56 399 ARG B CA 1
ATOM 8858 C C . ARG B 1 399 ? -8.18 23.125 30.422 1 97.56 399 ARG B C 1
ATOM 8860 O O . ARG B 1 399 ? -8.016 21.922 30.281 1 97.56 399 ARG B O 1
ATOM 8867 N N . ALA B 1 400 ? -7.902 23.766 31.609 1 97.19 400 ALA B N 1
ATOM 8868 C CA . ALA B 1 400 ? -7.465 23.031 32.781 1 97.19 400 ALA B CA 1
ATOM 8869 C C . ALA B 1 400 ? -8.523 22.031 33.25 1 97.19 400 ALA B C 1
ATOM 8871 O O . ALA B 1 400 ? -8.203 20.922 33.688 1 97.19 400 ALA B O 1
ATOM 8872 N N . SER B 1 401 ? -9.742 22.453 33.094 1 98.12 401 SER B N 1
ATOM 8873 C CA . SER B 1 401 ? -10.844 21.562 33.469 1 98.12 401 SER B CA 1
ATOM 8874 C C . SER B 1 401 ? -10.93 20.359 32.531 1 98.12 401 SER B C 1
ATOM 8876 O O . SER B 1 401 ? -11.352 19.281 32.938 1 98.12 401 SER B O 1
ATOM 8878 N N . CYS B 1 402 ? -10.523 20.531 31.312 1 98.62 402 CYS B N 1
ATOM 8879 C CA . CYS B 1 402 ? -10.492 19.422 30.375 1 98.62 402 CYS B CA 1
ATOM 8880 C C . CYS B 1 402 ? -9.445 18.391 30.781 1 98.62 402 CYS B C 1
ATOM 8882 O O . CYS B 1 402 ? -9.68 17.188 30.688 1 98.62 402 CYS B O 1
ATOM 8884 N N . LEU B 1 403 ? -8.273 18.875 31.234 1 98.56 403 LEU B N 1
ATOM 8885 C CA . LEU B 1 403 ? -7.27 17.938 31.75 1 98.56 403 LEU B CA 1
ATOM 8886 C C . LEU B 1 403 ? -7.816 17.141 32.906 1 98.56 403 LEU B C 1
ATOM 8888 O O . LEU B 1 403 ? -7.598 15.922 33 1 98.56 403 LEU B O 1
ATOM 8892 N N . ASP B 1 404 ? -8.586 17.797 33.781 1 98.31 404 ASP B N 1
ATOM 8893 C CA . ASP B 1 404 ? -9.18 17.125 34.938 1 98.31 404 ASP B CA 1
ATOM 8894 C C . ASP B 1 404 ? -10.25 16.125 34.5 1 98.31 404 ASP B C 1
ATOM 8896 O O . ASP B 1 404 ? -10.398 15.062 35.125 1 98.31 404 ASP B O 1
ATOM 8900 N N . ALA B 1 405 ? -10.953 16.531 33.469 1 98.56 405 ALA B N 1
ATOM 8901 C CA . ALA B 1 405 ? -12 15.641 32.969 1 98.56 405 ALA B CA 1
ATOM 8902 C C . ALA B 1 405 ? -11.406 14.344 32.406 1 98.56 405 ALA B C 1
ATOM 8904 O O . ALA B 1 405 ? -12 13.273 32.562 1 98.56 405 ALA B O 1
ATOM 8905 N N . LEU B 1 406 ? -10.281 14.383 31.766 1 98.62 406 LEU B N 1
ATOM 8906 C CA . LEU B 1 406 ? -9.617 13.188 31.281 1 98.62 406 LEU B CA 1
ATOM 8907 C C . LEU B 1 406 ? -9.086 12.344 32.438 1 98.62 406 LEU B C 1
ATOM 8909 O O . LEU B 1 406 ? -9.211 11.117 32.438 1 98.62 406 LEU B O 1
ATOM 8913 N N . ARG B 1 407 ? -8.477 13.039 33.406 1 98.31 407 ARG B N 1
ATOM 8914 C CA . ARG B 1 407 ? -7.934 12.352 34.562 1 98.31 407 ARG B CA 1
ATOM 8915 C C . ARG B 1 407 ? -9.023 11.555 35.281 1 98.31 407 ARG B C 1
ATOM 8917 O O . ARG B 1 407 ? -8.789 10.422 35.688 1 98.31 407 ARG B O 1
ATOM 8924 N N . SER B 1 408 ? -10.211 12.141 35.375 1 97.56 408 SER B N 1
ATOM 8925 C CA . SER B 1 408 ? -11.32 11.508 36.062 1 97.56 408 SER B CA 1
ATOM 8926 C C . SER B 1 408 ? -12.133 10.609 35.156 1 97.56 408 SER B C 1
ATOM 8928 O O . SER B 1 408 ? -13.18 10.086 35.531 1 97.56 408 SER B O 1
ATOM 8930 N N . ARG B 1 409 ? -11.82 10.516 33.875 1 96.31 409 ARG B N 1
ATOM 8931 C CA . ARG B 1 409 ? -12.391 9.625 32.875 1 96.31 409 ARG B CA 1
ATOM 8932 C C . ARG B 1 409 ? -13.789 10.078 32.469 1 96.31 409 ARG B C 1
ATOM 8934 O O . ARG B 1 409 ? -14.609 9.273 32.031 1 96.31 409 ARG B O 1
ATOM 8941 N N . ARG B 1 410 ? -14.07 11.336 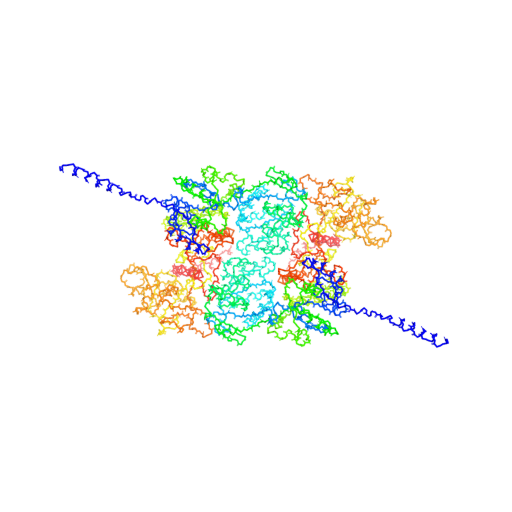32.688 1 97.31 410 ARG B N 1
ATOM 8942 C CA . ARG B 1 410 ? -15.312 11.906 32.219 1 97.31 410 ARG B CA 1
ATOM 8943 C C . ARG B 1 410 ? -15.242 12.18 30.703 1 97.31 410 ARG B C 1
ATOM 8945 O O . ARG B 1 410 ? -16.266 12.242 30.031 1 97.31 410 ARG B O 1
ATOM 8952 N N . ALA B 1 411 ? -14.047 12.422 30.266 1 98.44 411 ALA B N 1
ATOM 8953 C CA . ALA B 1 411 ? -13.758 12.57 28.828 1 98.44 411 ALA B CA 1
ATOM 8954 C C . ALA B 1 411 ? -12.641 11.633 28.406 1 98.44 411 ALA B C 1
ATOM 8956 O O . ALA B 1 411 ? -11.852 11.164 29.234 1 98.44 411 ALA B O 1
ATOM 8957 N N . ASP B 1 412 ? -12.609 11.359 27.141 1 98.5 412 ASP B N 1
ATOM 8958 C CA . ASP B 1 412 ? -11.633 10.398 26.641 1 98.5 412 ASP B CA 1
ATOM 8959 C C . ASP B 1 412 ? -10.398 11.109 26.078 1 98.5 412 ASP B C 1
ATOM 8961 O O . ASP B 1 412 ? -9.273 10.648 26.25 1 98.5 412 ASP B O 1
ATOM 8965 N N . ILE B 1 413 ? -10.648 12.203 25.328 1 98.88 413 ILE B N 1
ATOM 8966 C CA . ILE B 1 413 ? -9.5 12.828 24.656 1 98.88 413 ILE B CA 1
ATOM 8967 C C . ILE B 1 413 ? -9.617 14.344 24.75 1 98.88 413 ILE B C 1
ATOM 8969 O O . ILE B 1 413 ? -10.695 14.883 25 1 98.88 413 ILE B O 1
ATOM 8973 N N . PHE B 1 414 ? -8.539 15.031 24.609 1 98.81 414 PHE B N 1
ATOM 8974 C CA . PHE B 1 414 ? -8.367 16.484 24.594 1 98.81 414 PHE B CA 1
ATOM 8975 C C . PHE B 1 414 ? -7.145 16.875 23.781 1 98.81 414 PHE B C 1
ATOM 8977 O O . PHE B 1 414 ? -6.125 16.188 23.797 1 98.81 414 PHE B O 1
ATOM 8984 N N . VAL B 1 415 ? -7.281 17.922 22.953 1 98.69 415 VAL B N 1
ATOM 8985 C CA . VAL B 1 415 ? -6.141 18.422 22.203 1 98.69 415 VAL B CA 1
ATOM 8986 C C . VAL B 1 415 ? -5.324 19.391 23.062 1 98.69 415 VAL B C 1
ATOM 8988 O O . VAL B 1 415 ? -5.742 20.516 23.297 1 98.69 415 VAL B O 1
ATOM 8991 N N . ALA B 1 416 ? -4.152 18.953 23.438 1 98.12 416 ALA B N 1
ATOM 8992 C CA . ALA B 1 416 ? -3.301 19.734 24.328 1 98.12 416 ALA B CA 1
ATOM 8993 C C . ALA B 1 416 ? -2.289 20.562 23.531 1 98.12 416 ALA B C 1
ATOM 8995 O O . ALA B 1 416 ? -1.781 20.109 22.5 1 98.12 416 ALA B O 1
ATOM 8996 N N . ARG B 1 417 ? -2.078 21.703 24.047 1 96.12 417 ARG B N 1
ATOM 8997 C CA . ARG B 1 417 ? -0.969 22.516 23.547 1 96.12 417 ARG B CA 1
ATOM 8998 C C . ARG B 1 417 ? 0.355 22.047 24.141 1 96.12 417 ARG B C 1
ATOM 9000 O O . ARG B 1 417 ? 0.376 21.391 25.188 1 96.12 417 ARG B O 1
ATOM 9007 N N . PRO B 1 418 ? 1.428 22.359 23.438 1 95 418 PRO B N 1
ATOM 9008 C CA . PRO B 1 418 ? 2.727 21.906 23.938 1 95 418 PRO B CA 1
ATOM 9009 C C . PRO B 1 418 ? 2.982 22.375 25.375 1 95 418 PRO B C 1
ATOM 9011 O O . PRO B 1 418 ? 3.555 21.625 26.172 1 95 418 PRO B O 1
ATOM 9014 N N . GLU B 1 419 ? 2.551 23.578 25.797 1 93.88 419 GLU B N 1
ATOM 9015 C CA . GLU B 1 419 ? 2.785 24.156 27.125 1 93.88 419 GLU B CA 1
ATOM 9016 C C . GLU B 1 419 ? 2.035 23.375 28.203 1 93.88 419 GLU B C 1
ATOM 9018 O O . GLU B 1 419 ? 2.365 23.469 29.391 1 93.88 419 GLU B O 1
ATOM 9023 N N . GLU B 1 420 ? 1.083 22.609 27.75 1 96.38 420 GLU B N 1
ATOM 9024 C CA . GLU B 1 420 ? 0.215 21.922 28.703 1 96.38 420 GLU B CA 1
ATOM 9025 C C . GLU B 1 420 ? 0.669 20.484 28.922 1 96.38 420 GLU B C 1
ATOM 9027 O O . GLU B 1 420 ? 0.162 19.797 29.812 1 96.38 420 GLU B O 1
ATOM 9032 N N . LEU B 1 421 ? 1.613 20.031 28.203 1 96.44 421 LEU B N 1
ATOM 9033 C CA . LEU B 1 421 ? 1.959 18.625 28.156 1 96.44 421 LEU B CA 1
ATOM 9034 C C . LEU B 1 421 ? 2.561 18.172 29.484 1 96.44 421 LEU B C 1
ATOM 9036 O O . LEU B 1 421 ? 2.324 17.047 29.938 1 96.44 421 LEU B O 1
ATOM 9040 N N . LEU B 1 422 ? 3.387 19.031 30.109 1 95.38 422 LEU B N 1
ATOM 9041 C CA . LEU B 1 422 ? 3.967 18.656 31.406 1 95.38 422 LEU B CA 1
ATOM 9042 C C . LEU B 1 422 ? 2.877 18.453 32.438 1 95.38 422 LEU B C 1
ATOM 9044 O O . LEU B 1 422 ? 2.887 17.453 33.188 1 95.38 422 LEU B O 1
ATOM 9048 N N . GLN B 1 423 ? 2.002 19.438 32.531 1 95.62 423 GLN B N 1
ATOM 9049 C CA . GLN B 1 423 ? 0.897 19.312 33.469 1 95.62 423 GLN B CA 1
ATOM 9050 C C . GLN B 1 423 ? 0.034 18.094 33.156 1 95.62 423 GLN B C 1
ATOM 9052 O O . GLN B 1 423 ? -0.441 17.422 34.062 1 95.62 423 GLN B O 1
ATOM 9057 N N . ALA B 1 424 ? -0.228 17.859 31.859 1 97.69 424 ALA B N 1
ATOM 9058 C CA . ALA B 1 424 ? -1.002 16.703 31.438 1 97.69 424 ALA B CA 1
ATOM 9059 C C . ALA B 1 424 ? -0.352 15.398 31.922 1 97.69 424 ALA B C 1
ATOM 9061 O O . ALA B 1 424 ? -1.027 14.523 32.469 1 97.69 424 ALA B O 1
ATOM 9062 N N . ARG B 1 425 ? 0.912 15.289 31.766 1 96.69 425 ARG B N 1
ATOM 9063 C CA . ARG B 1 425 ? 1.622 14.078 32.156 1 96.69 425 ARG B CA 1
ATOM 9064 C C . ARG B 1 425 ? 1.587 13.883 33.656 1 96.69 425 ARG B C 1
ATOM 9066 O O . ARG B 1 425 ? 1.474 12.75 34.156 1 96.69 425 ARG B O 1
ATOM 9073 N N . LYS B 1 426 ? 1.722 14.945 34.375 1 95.06 426 LYS B N 1
ATOM 9074 C CA . LYS B 1 426 ? 1.64 14.898 35.844 1 95.06 426 LYS B CA 1
ATOM 9075 C C . LYS B 1 426 ? 0.279 14.375 36.312 1 95.06 426 LYS B C 1
ATOM 9077 O O . LYS B 1 426 ? 0.171 13.742 37.344 1 95.06 426 LYS B O 1
ATOM 9082 N N . LYS B 1 427 ? -0.698 14.609 35.469 1 97.12 427 LYS B N 1
ATOM 9083 C CA . LYS B 1 427 ? -2.059 14.188 35.781 1 97.12 427 LYS B CA 1
ATOM 9084 C C . LYS B 1 427 ? -2.34 12.781 35.25 1 97.12 427 LYS B C 1
ATOM 9086 O O . LYS B 1 427 ? -3.486 12.328 35.281 1 97.12 427 LYS B O 1
ATOM 9091 N N . GLY B 1 428 ? -1.368 12.156 34.75 1 97.31 428 GLY B N 1
ATOM 9092 C CA . GLY B 1 428 ? -1.508 10.797 34.281 1 97.31 428 GLY B CA 1
ATOM 9093 C C . GLY B 1 428 ? -2.066 10.711 32.875 1 97.31 428 GLY B C 1
ATOM 9094 O O . GLY B 1 428 ? -2.746 9.742 32.531 1 97.31 428 GLY B O 1
ATOM 9095 N N . LEU B 1 429 ? -1.879 11.703 32.094 1 98.38 429 LEU B N 1
ATOM 9096 C CA . LEU B 1 429 ? -2.334 11.734 30.719 1 98.38 429 LEU B CA 1
ATOM 9097 C C . LEU B 1 429 ? -1.16 11.578 29.75 1 98.38 429 LEU B C 1
ATOM 9099 O O . LEU B 1 429 ? -0.048 12.023 30.047 1 98.38 429 LEU B O 1
ATOM 9103 N N . LYS B 1 430 ? -1.379 10.867 28.672 1 96.81 430 LYS B N 1
ATOM 9104 C CA . LYS B 1 430 ? -0.333 10.625 27.672 1 96.81 430 LYS B CA 1
ATOM 9105 C C . LYS B 1 430 ? -0.824 10.938 26.266 1 96.81 430 LYS B C 1
ATOM 9107 O O . LYS B 1 430 ? -2.012 10.789 25.969 1 96.81 430 LYS B O 1
ATOM 9112 N N . SER B 1 431 ? 0.109 11.32 25.438 1 96.38 431 SER B N 1
ATOM 9113 C CA . SER B 1 431 ? -0.209 11.633 24.047 1 96.38 431 SER B CA 1
ATOM 9114 C C . SER B 1 431 ? -0.574 10.383 23.266 1 96.38 431 SER B C 1
ATOM 9116 O O . SER B 1 431 ? 0.061 9.336 23.422 1 96.38 431 SER B O 1
ATOM 9118 N N . VAL B 1 432 ? -1.661 10.484 22.453 1 96.62 432 VAL B N 1
ATOM 9119 C CA . VAL B 1 432 ? -2.088 9.414 21.562 1 96.62 432 VAL B CA 1
ATOM 9120 C C . VAL B 1 432 ? -1.565 9.688 20.156 1 96.62 432 VAL B C 1
ATOM 9122 O O . VAL B 1 432 ? -1.145 8.766 19.453 1 96.62 432 VAL B O 1
ATOM 9125 N N . VAL B 1 433 ? -1.657 10.898 19.75 1 96.31 433 VAL B N 1
ATOM 9126 C CA . VAL B 1 433 ? -1.219 11.328 18.438 1 96.31 433 VAL B CA 1
ATOM 9127 C C . VAL B 1 433 ? -0.714 12.766 18.5 1 96.31 433 VAL B C 1
ATOM 9129 O O . VAL B 1 433 ? -1.073 13.516 19.406 1 96.31 433 VAL B O 1
ATOM 9132 N N . TYR B 1 434 ? 0.161 13.133 17.516 1 95.31 434 TYR B N 1
ATOM 9133 C CA . TYR B 1 434 ? 0.741 14.469 17.469 1 95.31 434 TYR B CA 1
ATOM 9134 C C . TYR B 1 434 ? 0.321 15.195 16.203 1 95.31 434 TYR B C 1
ATOM 9136 O O . TYR B 1 434 ? 0.23 14.594 15.125 1 95.31 434 TYR B O 1
ATOM 9144 N N . ALA B 1 435 ? -0.032 16.422 16.344 1 95.94 435 ALA B N 1
ATOM 9145 C CA . ALA B 1 435 ? -0.252 17.312 15.203 1 95.94 435 ALA B CA 1
ATOM 9146 C C . ALA B 1 435 ? 1.065 17.875 14.688 1 95.94 435 ALA B C 1
ATOM 9148 O O . ALA B 1 435 ? 1.742 18.625 15.398 1 95.94 435 ALA B O 1
ATOM 9149 N N . LEU B 1 436 ? 1.392 17.516 13.461 1 93.56 436 LEU B N 1
ATOM 9150 C CA . LEU B 1 436 ? 2.723 17.844 12.953 1 93.56 436 LEU B CA 1
ATOM 9151 C C . LEU B 1 436 ? 2.654 18.344 11.516 1 93.56 436 LEU B C 1
ATOM 9153 O O . LEU B 1 436 ? 1.567 18.453 10.945 1 93.56 436 LEU B O 1
ATOM 9157 N N . SER B 1 437 ? 3.77 18.828 11.094 1 89.5 437 SER B N 1
ATOM 9158 C CA . SER B 1 437 ? 4.008 19.172 9.695 1 89.5 437 SER B CA 1
ATOM 9159 C C . SER B 1 437 ? 5.215 18.438 9.133 1 89.5 437 SER B C 1
ATOM 9161 O O . SER B 1 437 ? 6.117 18.047 9.883 1 89.5 437 SER B O 1
ATOM 9163 N N . ASN B 1 438 ? 5.188 18.172 7.852 1 82.06 438 ASN B N 1
ATOM 9164 C CA . ASN B 1 438 ? 6.348 17.531 7.238 1 82.06 438 ASN B CA 1
ATOM 9165 C C . ASN B 1 438 ? 7.387 18.547 6.793 1 82.06 438 ASN B C 1
ATOM 9167 O O . ASN B 1 438 ? 8.438 18.188 6.266 1 82.06 438 ASN B O 1
ATOM 9171 N N . LYS B 1 439 ? 7.156 19.75 7.062 1 78.94 439 LYS B N 1
ATOM 9172 C CA . LYS B 1 439 ? 8.148 20.781 6.789 1 78.94 439 LYS B CA 1
ATOM 9173 C C . LYS B 1 439 ? 8.875 21.203 8.07 1 78.94 439 LYS B C 1
ATOM 9175 O O . LYS B 1 439 ? 8.273 21.766 8.977 1 78.94 439 LYS B O 1
ATOM 9180 N N . LYS B 1 440 ? 10.055 20.906 8.07 1 67.44 440 LYS B N 1
ATOM 9181 C CA . LYS B 1 440 ? 10.883 21.141 9.25 1 67.44 440 LYS B CA 1
ATOM 9182 C C . LYS B 1 440 ? 10.828 22.609 9.68 1 67.44 440 LYS B C 1
ATOM 9184 O O . LYS B 1 440 ? 10.836 22.906 10.867 1 67.44 440 LYS B O 1
ATOM 9189 N N . GLN B 1 441 ? 10.688 23.391 8.742 1 68.31 441 GLN B N 1
ATOM 9190 C CA . GLN B 1 441 ? 10.734 24.828 9.031 1 68.31 441 GLN B CA 1
ATOM 9191 C C . GLN B 1 441 ? 9.477 25.281 9.766 1 68.31 441 GLN B C 1
ATOM 9193 O O . GLN B 1 441 ? 9.477 26.344 10.398 1 68.31 441 GLN B O 1
ATOM 9198 N N . GLU B 1 442 ? 8.648 24.344 9.812 1 79.12 442 GLU B N 1
ATOM 9199 C CA . GLU B 1 442 ? 7.371 24.75 10.383 1 79.12 442 GLU B CA 1
ATOM 9200 C C . GLU B 1 442 ? 7.246 24.297 11.836 1 79.12 442 GLU B C 1
ATOM 9202 O O . GLU B 1 442 ? 6.387 24.781 12.578 1 79.12 442 GLU B O 1
ATOM 9207 N N . LEU B 1 443 ? 8.219 23.562 12.266 1 85.44 443 LEU B N 1
ATOM 9208 C CA . LEU B 1 443 ? 8.133 23.047 13.625 1 85.44 443 LEU B CA 1
ATOM 9209 C C . LEU B 1 443 ? 8.648 24.078 14.625 1 85.44 443 LEU B C 1
ATOM 9211 O O . LEU B 1 443 ? 9.422 24.969 14.266 1 85.44 443 LEU B O 1
ATOM 9215 N N . ASN B 1 444 ? 8.109 23.953 15.82 1 90.88 444 ASN B N 1
ATOM 9216 C CA . ASN B 1 444 ? 8.656 24.766 16.906 1 90.88 444 ASN B CA 1
ATOM 9217 C C . ASN B 1 444 ? 10.023 24.266 17.359 1 90.88 444 ASN B C 1
ATOM 9219 O O . ASN B 1 444 ? 10.172 23.094 17.719 1 90.88 444 ASN B O 1
ATOM 9223 N N . LYS B 1 445 ? 10.93 25.156 17.312 1 93 445 LYS B N 1
ATOM 9224 C CA . LYS B 1 445 ? 12.305 24.844 17.703 1 93 445 LYS B CA 1
ATOM 9225 C C . LYS B 1 445 ? 12.773 25.766 18.828 1 93 445 LYS B C 1
ATOM 9227 O O . LYS B 1 445 ? 12.898 26.984 18.625 1 93 445 LYS B O 1
ATOM 9232 N N . ILE B 1 446 ? 13.039 25.172 19.938 1 95.5 446 ILE B N 1
ATOM 9233 C CA . ILE B 1 446 ? 13.422 25.953 21.109 1 95.5 446 ILE B CA 1
ATOM 9234 C C . ILE B 1 446 ? 14.945 25.938 21.266 1 95.5 446 ILE B C 1
ATOM 9236 O O . ILE B 1 446 ? 15.57 24.875 21.234 1 95.5 446 ILE B O 1
ATOM 9240 N N . ALA B 1 447 ? 15.484 27.141 21.375 1 95.25 447 ALA B N 1
ATOM 9241 C CA . ALA B 1 447 ? 16.938 27.266 21.484 1 95.25 447 ALA B CA 1
ATOM 9242 C C . ALA B 1 447 ? 17.312 28.359 22.484 1 95.25 447 ALA B C 1
ATOM 9244 O O . ALA B 1 447 ? 16.484 29.188 22.844 1 95.25 447 ALA B O 1
ATOM 9245 N N . ALA B 1 448 ? 18.5 28.25 23.031 1 96.38 448 ALA B N 1
ATOM 9246 C CA . ALA B 1 448 ? 19.141 29.344 23.75 1 96.38 448 ALA B CA 1
ATOM 9247 C C . ALA B 1 448 ? 19.875 30.266 22.781 1 96.38 448 ALA B C 1
ATOM 9249 O O . ALA B 1 448 ? 20.828 29.859 22.125 1 96.38 448 ALA B O 1
ATOM 9250 N N . VAL B 1 449 ? 19.438 31.5 22.75 1 94.94 449 VAL B N 1
ATOM 9251 C CA . VAL B 1 449 ? 19.969 32.406 21.734 1 94.94 449 VAL B CA 1
ATOM 9252 C C . VAL B 1 449 ? 20.797 33.5 22.406 1 94.94 449 VAL B C 1
ATOM 9254 O O . VAL B 1 449 ? 20.375 34.062 23.438 1 94.94 449 VAL B O 1
ATOM 9257 N N . VAL B 1 450 ? 21.969 33.812 21.812 1 95.12 450 VAL B N 1
ATOM 9258 C CA . VAL B 1 450 ? 22.844 34.875 22.25 1 95.12 450 VAL B CA 1
ATOM 9259 C C . VAL B 1 450 ? 23.219 35.781 21.062 1 95.12 450 VAL B C 1
ATOM 9261 O O . VAL B 1 450 ? 22.953 35.406 19.922 1 95.12 450 VAL B O 1
ATOM 9264 N N . LYS B 1 451 ? 23.734 36.906 21.406 1 91.94 451 LYS B N 1
ATOM 9265 C CA . LYS B 1 451 ? 24.297 37.719 20.328 1 91.94 451 LYS B CA 1
ATOM 9266 C C . LYS B 1 451 ? 25.469 37.031 19.656 1 91.94 451 LYS B C 1
ATOM 9268 O O . LYS B 1 451 ? 26.188 36.25 20.281 1 91.94 451 LYS B O 1
ATOM 9273 N N . HIS B 1 452 ? 25.656 37.312 18.422 1 89.25 452 HIS B N 1
ATOM 9274 C CA . HIS B 1 452 ? 26.672 36.625 17.641 1 89.25 452 HIS B CA 1
ATOM 9275 C C . HIS B 1 452 ? 28.062 36.844 18.234 1 89.25 452 HIS B C 1
ATOM 9277 O O . HIS B 1 452 ? 28.891 35.938 18.219 1 89.25 452 HIS B O 1
ATOM 9283 N N . ASP B 1 453 ? 28.328 38.031 18.703 1 89.19 453 ASP B N 1
ATOM 9284 C CA . ASP B 1 453 ? 29.625 38.375 19.234 1 89.19 453 ASP B CA 1
ATOM 9285 C C . ASP B 1 453 ? 29.688 38.156 20.75 1 89.19 453 ASP B C 1
ATOM 9287 O O . ASP B 1 453 ? 30.562 38.656 21.438 1 89.19 453 ASP B O 1
ATOM 9291 N N . SER B 1 454 ? 28.734 37.375 21.203 1 92.5 454 SER B N 1
ATOM 9292 C CA . SER B 1 454 ? 28.688 37.094 22.625 1 92.5 454 SER B CA 1
ATOM 9293 C C . SER B 1 454 ? 29.906 36.312 23.078 1 92.5 454 SER B C 1
ATOM 9295 O O . SER B 1 454 ? 30.453 35.5 22.312 1 92.5 454 SER B O 1
ATOM 9297 N N . ARG B 1 455 ? 30.344 36.469 24.297 1 93.31 455 ARG B N 1
ATOM 9298 C CA . ARG B 1 455 ? 31.469 35.75 24.891 1 93.31 455 ARG B CA 1
ATOM 9299 C C . ARG B 1 455 ? 31.062 34.312 25.234 1 93.31 455 ARG B C 1
ATOM 9301 O O . ARG B 1 455 ? 31.922 33.438 25.438 1 93.31 455 ARG B O 1
ATOM 9308 N N . PHE B 1 456 ? 29.828 34.062 25.344 1 93.94 456 PHE B N 1
ATOM 9309 C CA . PHE B 1 456 ? 29.328 32.719 25.672 1 93.94 456 PHE B CA 1
ATOM 9310 C C . PHE B 1 456 ? 29.328 31.828 24.438 1 93.94 456 PHE B C 1
ATOM 9312 O O . PHE B 1 456 ? 28.719 32.188 23.422 1 93.94 456 PHE B O 1
ATOM 9319 N N . LYS B 1 457 ? 29.922 30.625 24.594 1 90.88 457 LYS B N 1
ATOM 9320 C CA . LYS B 1 457 ? 30.062 29.75 23.438 1 90.88 457 LYS B CA 1
ATOM 9321 C C . LYS B 1 457 ? 29.25 28.469 23.625 1 90.88 457 LYS B C 1
ATOM 9323 O O . LYS B 1 457 ? 28.984 27.75 22.656 1 90.88 457 LYS B O 1
ATOM 9328 N N . SER B 1 458 ? 28.875 28.172 24.828 1 92.44 458 SER B N 1
ATOM 9329 C CA . SER B 1 458 ? 28.078 26.984 25.125 1 92.44 458 SER B CA 1
ATOM 9330 C C . SER B 1 458 ? 27.094 27.25 26.266 1 92.44 458 SER B C 1
ATOM 9332 O O . SER B 1 458 ? 27.188 28.266 26.953 1 92.44 458 SER B O 1
ATOM 9334 N N . LEU B 1 459 ? 26.203 26.375 26.469 1 93.94 459 LEU B N 1
ATOM 9335 C CA . LEU B 1 459 ? 25.234 26.484 27.547 1 93.94 459 LEU B CA 1
ATOM 9336 C C . LEU B 1 459 ? 25.922 26.453 28.906 1 93.94 459 LEU B C 1
ATOM 9338 O O . LEU B 1 459 ? 25.5 27.125 29.844 1 93.94 459 LEU B O 1
ATOM 9342 N N . ARG B 1 460 ? 26.953 25.75 28.953 1 90.38 460 ARG B N 1
ATOM 9343 C CA . ARG B 1 460 ? 27.703 25.625 30.188 1 90.38 460 ARG B CA 1
ATOM 9344 C C . ARG B 1 460 ? 28.344 26.953 30.578 1 90.38 460 ARG B C 1
ATOM 9346 O O . ARG B 1 460 ? 28.469 27.266 31.766 1 90.38 460 ARG B O 1
ATOM 9353 N N . ASP B 1 461 ? 28.688 27.703 29.594 1 92.62 461 ASP B N 1
ATOM 9354 C CA . ASP B 1 461 ? 29.359 28.984 29.797 1 92.62 461 ASP B CA 1
ATOM 9355 C C . ASP B 1 461 ? 28.391 30.016 30.375 1 92.62 461 ASP B C 1
ATOM 9357 O O . ASP B 1 461 ? 28.812 31.078 30.844 1 92.62 461 ASP B O 1
ATOM 9361 N N . LEU B 1 462 ? 27.188 29.656 30.484 1 95.62 462 LEU B N 1
ATOM 9362 C CA . LEU B 1 462 ? 26.172 30.656 30.812 1 95.62 462 LEU B CA 1
ATOM 9363 C C . LEU B 1 462 ? 26.062 30.859 32.312 1 95.62 462 LEU B C 1
ATOM 9365 O O . LEU B 1 462 ? 25.266 31.672 32.781 1 95.62 462 LEU B O 1
ATOM 9369 N N . LYS B 1 463 ? 26.859 30.125 33.031 1 94.06 463 LYS B N 1
ATOM 9370 C CA . LYS B 1 463 ? 26.828 30.312 34.469 1 94.06 463 LYS B CA 1
ATOM 9371 C C . LYS B 1 463 ? 27.141 31.75 34.844 1 94.06 463 LYS B C 1
ATOM 9373 O O . LYS B 1 463 ? 28.172 32.281 34.438 1 94.06 463 LYS B O 1
ATOM 9378 N N . GLY B 1 464 ? 26.219 32.375 35.594 1 95.94 464 GLY B N 1
ATOM 9379 C CA . GLY B 1 464 ? 26.422 33.75 36.031 1 95.94 464 GLY B CA 1
ATOM 9380 C C . GLY B 1 464 ? 25.938 34.75 35.031 1 95.94 464 GLY B C 1
ATOM 9381 O O . GLY B 1 464 ? 26.031 35.969 35.25 1 95.94 464 GLY B O 1
ATOM 9382 N N . ALA B 1 465 ? 25.438 34.344 33.969 1 97.69 465 ALA B N 1
ATOM 9383 C CA . ALA B 1 465 ? 24.922 35.219 32.938 1 97.69 465 ALA B CA 1
ATOM 9384 C C . ALA B 1 465 ? 23.516 35.719 33.281 1 97.69 465 ALA B C 1
ATOM 9386 O O . ALA B 1 465 ? 22.938 35.281 34.281 1 97.69 465 ALA B O 1
ATOM 9387 N N . LYS B 1 466 ? 23.016 36.656 32.5 1 97.75 466 LYS B N 1
ATOM 9388 C CA . LYS B 1 466 ? 21.641 37.156 32.594 1 97.75 466 LYS B CA 1
ATOM 9389 C C . LYS B 1 466 ? 20.734 36.5 31.578 1 97.75 466 LYS B C 1
ATOM 9391 O O . LYS B 1 466 ? 21.078 36.406 30.391 1 97.75 466 LYS B O 1
ATOM 9396 N N . ALA B 1 467 ? 19.609 36.031 32.094 1 97.69 467 ALA B N 1
ATOM 9397 C CA . ALA B 1 467 ? 18.797 35.219 31.203 1 97.69 467 ALA B CA 1
ATOM 9398 C C . ALA B 1 467 ? 17.375 35.75 31.125 1 97.69 467 ALA B C 1
ATOM 9400 O O . ALA B 1 467 ? 16.859 36.312 32.094 1 97.69 467 ALA B O 1
ATOM 9401 N N . CYS B 1 468 ? 16.734 35.531 30.016 1 96.31 468 CYS B N 1
ATOM 9402 C CA . CYS B 1 468 ? 15.32 35.844 29.828 1 96.31 468 CYS B CA 1
ATOM 9403 C C . CYS B 1 468 ? 14.555 34.594 29.391 1 96.31 468 CYS B C 1
ATOM 9405 O O . CYS B 1 468 ? 14.969 33.906 28.469 1 96.31 468 CYS B O 1
ATOM 9407 N N . PHE B 1 469 ? 13.523 34.25 30.047 1 95.5 469 PHE B N 1
ATOM 9408 C CA . PHE B 1 469 ? 12.625 33.156 29.75 1 95.5 469 PHE B CA 1
ATOM 9409 C C . PHE B 1 469 ? 11.227 33.656 29.422 1 95.5 469 PHE B C 1
ATOM 9411 O O . PHE B 1 469 ? 10.805 34.688 29.938 1 95.5 469 PHE B O 1
ATOM 9418 N N . THR B 1 470 ? 10.516 32.906 28.562 1 94.06 470 THR B N 1
ATOM 9419 C CA . THR B 1 470 ? 9.156 33.281 28.203 1 94.06 470 THR B CA 1
ATOM 9420 C C . THR B 1 470 ? 8.211 33.094 29.375 1 94.06 470 THR B C 1
ATOM 9422 O O . THR B 1 470 ? 7.137 33.719 29.422 1 94.06 470 THR B O 1
ATOM 9425 N N . GLY B 1 471 ? 8.555 32.312 30.266 1 92.56 471 GLY B N 1
ATOM 9426 C CA . GLY B 1 471 ? 7.742 32.062 31.453 1 92.56 471 GLY B CA 1
ATOM 9427 C C . GLY B 1 471 ? 8.312 30.984 32.344 1 92.56 471 GLY B C 1
ATOM 9428 O O . GLY B 1 471 ? 9.25 30.281 31.984 1 92.56 471 GLY B O 1
ATOM 9429 N N . TYR B 1 472 ? 7.742 30.969 33.562 1 90.75 472 TYR B N 1
ATOM 9430 C CA . TYR B 1 472 ? 8.102 29.906 34.5 1 90.75 472 TYR B CA 1
ATOM 9431 C C . TYR B 1 472 ? 7.52 28.562 34.031 1 90.75 472 TYR B C 1
ATOM 9433 O O . TYR B 1 472 ? 6.324 28.469 33.75 1 90.75 472 TYR B O 1
ATOM 9441 N N . ARG B 1 473 ? 8.414 27.562 33.875 1 91.88 473 ARG B N 1
ATOM 9442 C CA . ARG B 1 473 ? 8.07 26.219 33.438 1 91.88 473 ARG B CA 1
ATOM 9443 C C . ARG B 1 473 ? 7.496 26.234 32.031 1 91.88 473 ARG B C 1
ATOM 9445 O O . ARG B 1 473 ? 6.57 25.484 31.703 1 91.88 473 ARG B O 1
ATOM 9452 N N . SER B 1 474 ? 7.926 27.234 31.312 1 93.44 474 SER B N 1
ATOM 9453 C CA . SER B 1 474 ? 7.715 27.234 29.875 1 93.44 474 SER B CA 1
ATOM 9454 C C . SER B 1 474 ? 8.523 26.125 29.188 1 93.44 474 SER B C 1
ATOM 9456 O O . SER B 1 474 ? 9.297 25.438 29.844 1 93.44 474 SER B O 1
ATOM 9458 N N . ILE B 1 475 ? 8.312 25.969 27.953 1 96 475 ILE B N 1
ATOM 9459 C CA . ILE B 1 475 ? 9.008 24.938 27.203 1 96 475 ILE B CA 1
ATOM 9460 C C . ILE B 1 475 ? 10.516 25.188 27.266 1 96 475 ILE B C 1
ATOM 9462 O O . ILE B 1 475 ? 11.297 24.25 27.469 1 96 475 ILE B O 1
ATOM 9466 N N . GLY B 1 476 ? 10.875 26.469 27.047 1 96.19 476 GLY B N 1
ATOM 9467 C CA . GLY B 1 476 ? 12.289 26.812 27.109 1 96.19 476 GLY B CA 1
ATOM 9468 C C . GLY B 1 476 ? 12.898 26.562 28.469 1 96.19 476 GLY B C 1
ATOM 9469 O O . GLY B 1 476 ? 14.016 26.047 28.562 1 96.19 476 GLY B O 1
ATOM 9470 N N . TRP B 1 477 ? 12.219 27 29.516 1 95.44 477 TRP B N 1
ATOM 9471 C CA . TRP B 1 477 ? 12.648 26.75 30.891 1 95.44 477 TRP B CA 1
ATOM 9472 C C . TRP B 1 477 ? 12.844 25.266 31.141 1 95.44 477 TRP B C 1
ATOM 9474 O O . TRP B 1 477 ? 13.898 24.844 31.609 1 95.44 477 TRP B O 1
ATOM 9484 N N . ASN B 1 478 ? 11.812 24.453 30.812 1 95.69 478 ASN B N 1
ATOM 9485 C CA . ASN B 1 478 ? 11.828 23.016 31.047 1 95.69 478 ASN B CA 1
ATOM 9486 C C . ASN B 1 478 ? 12.945 22.328 30.281 1 95.69 478 ASN B C 1
ATOM 9488 O O . ASN B 1 478 ? 13.609 21.438 30.797 1 95.69 478 ASN B O 1
ATOM 9492 N N . ALA B 1 479 ? 13.086 22.719 29.062 1 96.38 479 ALA B N 1
ATOM 9493 C CA . ALA B 1 479 ? 14.125 22.125 28.219 1 96.38 479 ALA B CA 1
ATOM 9494 C C . ALA B 1 479 ? 15.516 22.422 28.766 1 96.38 479 ALA B C 1
ATOM 9496 O O . ALA B 1 479 ? 16.391 21.562 28.766 1 96.38 479 ALA B O 1
ATOM 9497 N N . PHE B 1 480 ? 15.703 23.703 29.188 1 95.75 480 PHE B N 1
ATOM 9498 C CA . PHE B 1 480 ? 16.984 24.094 29.75 1 95.75 480 PHE B CA 1
ATOM 9499 C C . PHE B 1 480 ? 17.297 23.297 31 1 95.75 480 PHE B C 1
ATOM 9501 O O . PHE B 1 480 ? 18.391 22.734 31.141 1 95.75 480 PHE B O 1
ATOM 9508 N N . VAL B 1 481 ? 16.359 23.234 31.859 1 93.81 481 VAL B N 1
ATOM 9509 C CA . VAL B 1 481 ? 16.531 22.531 33.125 1 93.81 481 VAL B CA 1
ATOM 9510 C C . VAL B 1 481 ? 16.859 21.062 32.875 1 93.81 481 VAL B C 1
ATOM 9512 O O . VAL B 1 481 ? 17.781 20.516 33.469 1 93.81 481 VAL B O 1
ATOM 9515 N N . ALA B 1 482 ? 16.078 20.438 32 1 92.88 482 ALA B N 1
ATOM 9516 C CA . ALA B 1 482 ? 16.281 19.016 31.703 1 92.88 482 ALA B CA 1
ATOM 9517 C C . ALA B 1 482 ? 17.672 18.781 31.125 1 92.88 482 ALA B C 1
ATOM 9519 O O . ALA B 1 482 ? 18.344 17.797 31.453 1 92.88 482 ALA B O 1
ATOM 9520 N N . THR B 1 483 ? 18.078 19.641 30.219 1 92.25 483 THR B N 1
ATOM 9521 C CA . THR B 1 483 ? 19.375 19.531 29.547 1 92.25 483 THR B CA 1
ATOM 9522 C C . THR B 1 483 ? 20.5 19.656 30.562 1 92.25 483 THR B C 1
ATOM 9524 O O . THR B 1 483 ? 21.453 18.875 30.547 1 92.25 483 THR B O 1
ATOM 9527 N N . MET B 1 484 ? 20.422 20.656 31.406 1 91.44 484 MET B N 1
ATOM 9528 C CA . MET B 1 484 ? 21.484 20.922 32.375 1 91.44 484 MET B CA 1
ATOM 9529 C C . MET B 1 484 ? 21.531 19.812 33.438 1 91.44 484 MET B C 1
ATOM 9531 O O . MET B 1 484 ? 22.625 19.438 33.875 1 91.44 484 MET B O 1
ATOM 9535 N N . ARG B 1 485 ? 20.438 19.359 33.781 1 89.25 485 ARG B N 1
ATOM 9536 C CA . ARG B 1 485 ? 20.391 18.25 34.75 1 89.25 485 ARG B CA 1
ATOM 9537 C C . ARG B 1 485 ? 21.078 17.016 34.188 1 89.25 485 ARG B C 1
ATOM 9539 O O . ARG B 1 485 ? 21.812 16.328 34.875 1 89.25 485 ARG B O 1
ATOM 9546 N N . HIS B 1 486 ? 20.75 16.672 33 1 85.38 486 HIS B N 1
ATOM 9547 C CA . HIS B 1 486 ? 21.344 15.523 32.312 1 85.38 486 HIS B CA 1
ATOM 9548 C C . HIS B 1 486 ? 22.859 15.688 32.188 1 85.38 486 HIS B C 1
ATOM 9550 O O . HIS B 1 486 ? 23.609 14.711 32.312 1 85.38 486 HIS B O 1
ATOM 9556 N N . ALA B 1 487 ? 23.219 16.875 31.844 1 85.44 487 ALA B N 1
ATOM 9557 C CA . ALA B 1 487 ? 24.625 17.156 31.609 1 85.44 487 ALA B CA 1
ATOM 9558 C C . ALA B 1 487 ? 25.422 17.109 32.906 1 85.44 487 ALA B C 1
ATOM 9560 O O . ALA B 1 487 ? 26.609 16.797 32.938 1 85.44 487 ALA B O 1
ATOM 9561 N N . SER B 1 488 ? 24.812 17.422 33.938 1 82.88 488 SER B N 1
ATOM 9562 C CA . SER B 1 488 ? 25.484 17.516 35.25 1 82.88 488 SER B CA 1
ATOM 9563 C C . SER B 1 488 ? 25.422 16.188 36 1 82.88 488 SER B C 1
ATOM 9565 O O . SER B 1 488 ? 25.781 16.109 37.156 1 82.88 488 SER B O 1
ATOM 9567 N N . ALA B 1 489 ? 25.078 15.242 35.406 1 73.88 489 ALA B N 1
ATOM 9568 C CA . ALA B 1 489 ? 24.969 13.914 36 1 73.88 489 ALA B CA 1
ATOM 9569 C C . ALA B 1 489 ? 24.203 13.961 37.312 1 73.88 489 ALA B C 1
ATOM 9571 O O . ALA B 1 489 ? 24.672 13.422 38.312 1 73.88 489 ALA B O 1
ATOM 9572 N N . GLY B 1 490 ? 23.344 14.781 37.5 1 64.94 490 GLY B N 1
ATOM 9573 C CA . GLY B 1 490 ? 22.453 14.797 38.625 1 64.94 490 GLY B CA 1
ATOM 9574 C C . GLY B 1 490 ? 22.828 15.828 39.688 1 64.94 490 GLY B C 1
ATOM 9575 O O . GLY B 1 490 ? 22.156 15.969 40.719 1 64.94 490 GLY B O 1
ATOM 9576 N N . LYS B 1 491 ? 23.844 16.516 39.531 1 69 491 LYS B N 1
ATOM 9577 C CA . LYS B 1 491 ? 24.297 17.453 40.562 1 69 491 LYS B CA 1
ATOM 9578 C C . LYS B 1 491 ? 23.516 18.766 40.5 1 69 491 LYS B C 1
ATOM 9580 O O . LYS B 1 491 ? 23.703 19.641 41.344 1 69 491 LYS B O 1
ATOM 9585 N N . TRP B 1 492 ? 22.609 18.797 39.562 1 76.19 492 TRP B N 1
ATOM 9586 C CA . TRP B 1 492 ? 21.734 19.969 39.406 1 76.19 492 TRP B CA 1
ATOM 9587 C C . TRP B 1 492 ? 20.594 19.906 40.438 1 76.19 492 TRP B C 1
ATOM 9589 O O . TRP B 1 492 ? 20.109 18.828 40.781 1 76.19 492 TRP B O 1
ATOM 9599 N N . GLY B 1 493 ? 20.453 20.797 41.375 1 71.88 493 GLY B N 1
ATOM 9600 C CA . GLY B 1 493 ? 19.469 20.812 42.469 1 71.88 493 GLY B CA 1
ATOM 9601 C C . GLY B 1 493 ? 18.109 20.297 42.031 1 71.88 493 GLY B C 1
ATOM 9602 O O . GLY B 1 493 ? 17.75 20.359 40.875 1 71.88 493 GLY B O 1
ATOM 9603 N N . CYS B 1 494 ? 17.422 19.703 42.969 1 75.5 494 CYS B N 1
ATOM 9604 C CA . CYS B 1 494 ? 16.125 19.047 42.75 1 75.5 494 CYS B CA 1
ATOM 9605 C C . CYS B 1 494 ? 15.039 20.078 42.438 1 75.5 494 CYS B C 1
ATOM 9607 O O . CYS B 1 494 ? 14.133 19.812 41.656 1 75.5 494 CYS B O 1
ATOM 9609 N N . GLN B 1 495 ? 15.164 21.219 43.031 1 84.81 495 GLN B N 1
ATOM 9610 C CA . GLN B 1 495 ? 14.188 22.281 42.781 1 84.81 495 GLN B CA 1
ATOM 9611 C C . GLN B 1 495 ? 14.625 23.141 41.594 1 84.81 495 GLN B C 1
ATOM 9613 O O . GLN B 1 495 ? 15.641 23.844 41.656 1 84.81 495 GLN B O 1
ATOM 9618 N N . ASP B 1 496 ? 13.805 23.156 40.531 1 89.38 496 ASP B N 1
ATOM 9619 C CA . ASP B 1 496 ? 14.203 23.766 39.281 1 89.38 496 ASP B CA 1
ATOM 9620 C C . ASP B 1 496 ? 14.391 25.281 39.438 1 89.38 496 ASP B C 1
ATOM 9622 O O . ASP B 1 496 ? 15.383 25.828 38.969 1 89.38 496 ASP B O 1
ATOM 9626 N N . ALA B 1 497 ? 13.43 25.922 40.219 1 91 497 ALA B N 1
ATOM 9627 C CA . ALA B 1 497 ? 13.523 27.375 40.375 1 91 497 ALA B CA 1
ATOM 9628 C C . ALA B 1 497 ? 14.82 27.75 41.094 1 91 497 ALA B C 1
ATOM 9630 O O . ALA B 1 497 ? 15.492 28.703 40.719 1 91 497 ALA B O 1
ATOM 9631 N N . GLN B 1 498 ? 15.164 27.031 42.125 1 90.88 498 GLN B N 1
ATOM 9632 C CA . GLN B 1 498 ? 16.375 27.297 42.875 1 90.88 498 GLN B CA 1
ATOM 9633 C C . GLN B 1 498 ? 17.625 27.031 42.031 1 90.88 498 GLN B C 1
ATOM 9635 O O . GLN B 1 498 ? 18.594 27.812 42.094 1 90.88 498 GLN B O 1
ATOM 9640 N N . ALA B 1 499 ? 17.578 25.984 41.344 1 91.81 499 ALA B N 1
ATOM 9641 C CA . ALA B 1 499 ? 18.734 25.625 40.531 1 91.81 499 ALA B CA 1
ATOM 9642 C C . ALA B 1 499 ? 19 26.672 39.469 1 91.81 499 ALA B C 1
ATOM 9644 O O . ALA B 1 499 ? 20.156 27.031 39.219 1 91.81 499 ALA B O 1
ATOM 9645 N N . VAL B 1 500 ? 17.938 27.172 38.812 1 94.94 500 VAL B N 1
ATOM 9646 C CA . VAL B 1 500 ? 18.078 28.188 37.781 1 94.94 500 VAL B CA 1
ATOM 9647 C C . VAL B 1 500 ? 18.531 29.516 38.406 1 94.94 500 VAL B C 1
ATOM 9649 O O . VAL B 1 500 ? 19.375 30.219 37.844 1 94.94 500 VAL B O 1
ATOM 9652 N N . ALA B 1 501 ? 18.016 29.812 39.562 1 94.12 501 ALA B N 1
ATOM 9653 C CA . ALA B 1 501 ? 18.375 31.031 40.281 1 94.12 501 ALA B CA 1
ATOM 9654 C C . ALA B 1 501 ? 19.859 31.016 40.656 1 94.12 501 ALA B C 1
ATOM 9656 O O . ALA B 1 501 ? 20.516 32.062 40.688 1 94.12 501 ALA B O 1
ATOM 9657 N N . GLU B 1 502 ? 20.344 29.875 41 1 92.81 502 GLU B N 1
ATOM 9658 C CA . GLU B 1 502 ? 21.75 29.734 41.375 1 92.81 502 GLU B CA 1
ATOM 9659 C C . GLU B 1 502 ? 22.656 29.75 40.156 1 92.81 502 GLU B C 1
ATOM 9661 O O . GLU B 1 502 ? 23.828 30.125 40.25 1 92.81 502 GLU B O 1
ATOM 9666 N N . PHE B 1 503 ? 22.141 29.344 39.094 1 94.81 503 PHE B N 1
ATOM 9667 C CA . PHE B 1 503 ? 22.938 29.234 37.875 1 94.81 503 PHE B CA 1
ATOM 9668 C C . PHE B 1 503 ? 23.125 30.594 37.219 1 94.81 503 PHE B C 1
ATOM 9670 O O . PHE B 1 503 ? 24.234 30.938 36.781 1 94.81 503 PHE B O 1
ATOM 9677 N N . PHE B 1 504 ? 22.094 31.359 37.156 1 97.06 504 PHE B N 1
ATOM 9678 C CA . PHE B 1 504 ? 22.156 32.656 36.531 1 97.06 504 PHE B CA 1
ATOM 9679 C C . PHE B 1 504 ? 22.281 33.75 37.562 1 97.06 504 PHE B C 1
ATOM 9681 O O . PHE B 1 504 ? 21.844 33.594 38.688 1 97.06 504 PHE B O 1
ATOM 9688 N N . LYS B 1 505 ? 22.859 34.812 37.156 1 96.75 505 LYS B N 1
ATOM 9689 C CA . LYS B 1 505 ? 23 35.969 38.062 1 96.75 505 LYS B CA 1
ATOM 9690 C C . LYS B 1 505 ? 21.688 36.719 38.25 1 96.75 505 LYS B C 1
ATOM 9692 O O . LYS B 1 505 ? 21.234 36.938 39.375 1 96.75 505 LYS B O 1
ATOM 9697 N N . ASP B 1 506 ? 21.125 37.188 37.125 1 95.75 506 ASP B N 1
ATOM 9698 C CA . ASP B 1 506 ? 19.828 37.844 37.062 1 95.75 506 ASP B CA 1
ATOM 9699 C C . ASP B 1 506 ? 19.031 37.344 35.875 1 95.75 506 ASP B C 1
ATOM 9701 O O . ASP B 1 506 ? 19.594 36.906 34.875 1 95.75 506 ASP B O 1
ATOM 9705 N N . SER B 1 507 ? 17.734 37.312 36.125 1 95.56 507 SER B N 1
ATOM 9706 C CA . SER B 1 507 ? 16.906 36.812 35.031 1 95.56 507 SER B CA 1
ATOM 9707 C C . SER B 1 507 ? 15.578 37.562 34.938 1 95.56 507 SER B C 1
ATOM 9709 O O . SER B 1 507 ? 15.227 38.312 35.875 1 95.56 507 SER B O 1
ATOM 9711 N N . CYS B 1 508 ? 15.008 37.438 33.875 1 93.94 508 CYS B N 1
ATOM 9712 C CA . CYS B 1 508 ? 13.609 37.812 33.719 1 93.94 508 CYS B CA 1
ATOM 9713 C C . CYS B 1 508 ? 12.773 36.656 33.25 1 93.94 508 CYS B C 1
ATOM 9715 O O . CYS B 1 508 ? 12.82 36.281 32.062 1 93.94 508 CYS B O 1
ATOM 9717 N N . VAL B 1 509 ? 12.086 36.031 34.094 1 93.94 509 VAL B N 1
ATOM 9718 C CA . VAL B 1 509 ? 11.07 35.031 33.781 1 93.94 509 VAL B CA 1
ATOM 9719 C C . VAL B 1 509 ? 9.695 35.688 33.719 1 93.94 509 VAL B C 1
ATOM 9721 O O . VAL B 1 509 ? 9.047 35.906 34.75 1 93.94 509 VAL B O 1
ATOM 9724 N N . PHE B 1 510 ? 9.258 35.906 32.531 1 90.75 510 PHE B N 1
ATOM 9725 C CA . PHE B 1 510 ? 8.031 36.656 32.344 1 90.75 510 PHE B CA 1
ATOM 9726 C C . PHE B 1 510 ? 6.871 36.031 33.094 1 90.75 510 PHE B C 1
ATOM 9728 O O . PHE B 1 510 ? 6.746 34.812 33.156 1 90.75 510 PHE B O 1
ATOM 9735 N N . GLY B 1 511 ? 5.984 36.875 33.656 1 86.56 511 GLY B N 1
ATOM 9736 C CA . GLY B 1 511 ? 4.828 36.438 34.406 1 86.56 511 GLY B CA 1
ATOM 9737 C C . GLY B 1 511 ? 5.09 36.344 35.906 1 86.56 511 GLY B C 1
ATOM 9738 O O . GLY B 1 511 ? 4.152 36.312 36.688 1 86.56 511 GLY B O 1
ATOM 9739 N N . LEU B 1 512 ? 6.379 36.25 36.25 1 85.75 512 LEU B N 1
ATOM 9740 C CA . LEU B 1 512 ? 6.73 36.219 37.656 1 85.75 512 LEU B CA 1
ATOM 9741 C C . LEU B 1 512 ? 6.816 37.625 38.219 1 85.75 512 LEU B C 1
ATOM 9743 O O . LEU B 1 512 ? 7.18 38.562 37.5 1 85.75 512 LEU B O 1
ATOM 9747 N N . SER B 1 513 ? 6.258 37.781 39.375 1 76.12 513 SER B N 1
ATOM 9748 C CA . SER B 1 513 ? 6.324 39.062 40.062 1 76.12 513 SER B CA 1
ATOM 9749 C C . SER B 1 513 ? 6.75 38.875 41.5 1 76.12 513 SER B C 1
ATOM 9751 O O . SER B 1 513 ? 6.953 37.75 41.969 1 76.12 513 SER B O 1
ATOM 9753 N N . ASP B 1 514 ? 6.965 40 42.094 1 68.62 514 ASP B N 1
ATOM 9754 C CA . ASP B 1 514 ? 7.406 40.031 43.5 1 68.62 514 ASP B CA 1
ATOM 9755 C C . ASP B 1 514 ? 6.441 39.281 44.406 1 68.62 514 ASP B C 1
ATOM 9757 O O . ASP B 1 514 ? 6.781 38.938 45.531 1 68.62 514 ASP B O 1
ATOM 9761 N N . LYS B 1 515 ? 5.395 38.969 43.938 1 68.75 515 LYS B N 1
ATOM 9762 C CA . LYS B 1 515 ? 4.395 38.25 44.719 1 68.75 515 LYS B CA 1
ATOM 9763 C C . LYS B 1 515 ? 4.648 36.75 44.688 1 68.75 515 LYS B C 1
ATOM 9765 O O . LYS B 1 515 ? 4.027 36 45.438 1 68.75 515 LYS B O 1
ATOM 9770 N N . SER B 1 516 ? 5.75 36.406 43.938 1 71.06 516 SER B N 1
ATOM 9771 C CA . SER B 1 516 ? 6.055 35 43.812 1 71.06 516 SER B CA 1
ATOM 9772 C C . SER B 1 516 ? 7 34.531 44.938 1 71.06 516 SER B C 1
ATOM 9774 O O . SER B 1 516 ? 7.777 35.312 45.469 1 71.06 516 SER B O 1
ATOM 9776 N N . GLU B 1 517 ? 6.805 33.438 45.625 1 81.75 517 GLU B N 1
ATOM 9777 C CA . GLU B 1 517 ? 7.676 32.875 46.625 1 81.75 517 GLU B CA 1
ATOM 9778 C C . GLU B 1 517 ? 8.945 32.281 46 1 81.75 517 GLU B C 1
ATOM 9780 O O . GLU B 1 517 ? 9.609 31.453 46.625 1 81.75 517 GLU B O 1
ATOM 9785 N N . LEU B 1 518 ? 9.266 32.875 44.781 1 89.38 518 LEU B N 1
ATOM 9786 C CA . LEU B 1 518 ? 10.453 32.375 44.094 1 89.38 518 LEU B CA 1
ATOM 9787 C C . LEU B 1 518 ? 11.625 33.344 44.281 1 89.38 518 LEU B C 1
ATOM 9789 O O . LEU B 1 518 ? 11.438 34.5 44.688 1 89.38 518 LEU B O 1
ATOM 9793 N N . PRO B 1 519 ? 12.797 32.906 44.031 1 92.25 519 PRO B N 1
ATOM 9794 C CA . PRO B 1 519 ? 13.969 33.781 44.188 1 92.25 519 PRO B CA 1
ATOM 9795 C C . PRO B 1 519 ? 13.852 35.062 43.375 1 92.25 519 PRO B C 1
ATOM 9797 O O . PRO B 1 519 ? 13.398 35.062 42.25 1 92.25 519 PRO B O 1
ATOM 9800 N N . ALA B 1 520 ? 14.305 36.125 43.875 1 90.25 520 ALA B N 1
ATOM 9801 C CA . ALA B 1 520 ? 14.094 37.438 43.344 1 90.25 520 ALA B CA 1
ATOM 9802 C C . ALA B 1 520 ? 14.898 37.625 42.062 1 90.25 520 ALA B C 1
ATOM 9804 O O . ALA B 1 520 ? 14.484 38.375 41.156 1 90.25 520 ALA B O 1
ATOM 9805 N N . ASN B 1 521 ? 15.969 37 41.969 1 93.62 521 ASN B N 1
ATOM 9806 C CA . ASN B 1 521 ? 16.797 37.219 40.781 1 93.62 521 ASN B CA 1
ATOM 9807 C C . ASN B 1 521 ? 16.156 36.625 39.531 1 93.62 521 ASN B C 1
ATOM 9809 O O . ASN B 1 521 ? 16.609 36.875 38.438 1 93.62 521 ASN B O 1
ATOM 9813 N N . LEU B 1 522 ? 15.109 35.875 39.719 1 94.5 522 LEU B N 1
ATOM 9814 C CA . LEU B 1 522 ? 14.406 35.312 38.562 1 94.5 522 LEU B CA 1
ATOM 9815 C C . LEU B 1 522 ? 13.531 36.344 37.906 1 94.5 522 LEU B C 1
ATOM 9817 O O . LEU B 1 522 ? 13.094 36.156 36.75 1 94.5 522 LEU B O 1
ATOM 9821 N N . TYR B 1 523 ? 13.227 37.469 38.594 1 92.06 523 TYR B N 1
ATOM 9822 C CA . TYR B 1 523 ? 12.398 38.5 37.969 1 92.06 523 TYR B CA 1
ATOM 9823 C C . TYR B 1 523 ? 13 39.875 38.156 1 92.06 523 TYR B C 1
ATOM 9825 O O . TYR B 1 523 ? 12.32 40.906 37.969 1 92.06 523 TYR B O 1
ATOM 9833 N N . SER B 1 524 ? 14.273 39.969 38.5 1 91.38 524 SER B N 1
ATOM 9834 C CA . SER B 1 524 ? 14.961 41.219 38.75 1 91.38 524 SER B CA 1
ATOM 9835 C C . SER B 1 524 ? 15.102 42.062 37.5 1 91.38 524 SER B C 1
ATOM 9837 O O . SER B 1 524 ? 15.141 43.281 37.562 1 91.38 524 SER B O 1
ATOM 9839 N N . LEU B 1 525 ? 15.203 41.375 36.375 1 92.44 525 LEU B N 1
ATOM 9840 C CA . LEU B 1 525 ? 15.406 42.094 35.125 1 92.44 525 LEU B CA 1
ATOM 9841 C C . LEU B 1 525 ? 14.07 42.469 34.5 1 92.44 525 LEU B C 1
ATOM 9843 O O . LEU B 1 525 ? 14.031 43.219 33.531 1 92.44 525 LEU B O 1
ATOM 9847 N N . CYS B 1 526 ? 12.961 41.938 35 1 89.81 526 CYS B N 1
ATOM 9848 C CA . CYS B 1 526 ? 11.648 42.156 34.406 1 89.81 526 CYS B CA 1
ATOM 9849 C C . CYS B 1 526 ? 11.133 43.562 34.719 1 89.81 526 CYS B C 1
ATOM 9851 O O . CYS B 1 526 ? 11.367 44.062 35.812 1 89.81 526 CYS B O 1
ATOM 9853 N N . LYS B 1 527 ? 10.547 44.188 33.625 1 79.12 527 LYS B N 1
ATOM 9854 C CA . LYS B 1 527 ? 9.883 45.469 33.906 1 79.12 527 LYS B CA 1
ATOM 9855 C C . LYS B 1 527 ? 8.625 45.25 34.75 1 79.12 527 LYS B C 1
ATOM 9857 O O . LYS B 1 527 ? 7.945 44.219 34.594 1 79.12 527 LYS B O 1
ATOM 9862 N N . GLN B 1 528 ? 8.32 46.156 35.594 1 64.69 528 GLN B N 1
ATOM 9863 C CA . GLN B 1 528 ? 7.188 46.062 36.5 1 64.69 528 GLN B CA 1
ATOM 9864 C C . GLN B 1 528 ? 5.879 45.906 35.75 1 64.69 528 GLN B C 1
ATOM 9866 O O . GLN B 1 528 ? 5.582 46.656 34.844 1 64.69 528 GLN B O 1
ATOM 9871 N N . GLY B 1 529 ? 5.043 44.875 36 1 58.97 529 GLY B N 1
ATOM 9872 C CA . GLY B 1 529 ? 3.711 44.625 35.469 1 58.97 529 GLY B CA 1
ATOM 9873 C C . GLY B 1 529 ? 3.719 43.844 34.156 1 58.97 529 GLY B C 1
ATOM 9874 O O . GLY B 1 529 ? 2.695 43.781 33.469 1 58.97 529 GLY B O 1
ATOM 9875 N N . GLU B 1 530 ? 4.887 43.438 33.844 1 63.41 530 GLU B N 1
ATOM 9876 C CA . GLU B 1 530 ? 4.926 42.812 32.531 1 63.41 530 GLU B CA 1
ATOM 9877 C C . GLU B 1 530 ? 4.238 41.469 32.531 1 63.41 530 GLU B C 1
ATOM 9879 O O . GLU B 1 530 ? 4.508 40.625 33.406 1 63.41 530 GLU B O 1
ATOM 9884 N N . ALA B 1 531 ? 3.141 41.375 31.781 1 61.41 531 ALA B N 1
ATOM 9885 C CA . ALA B 1 531 ? 2.299 40.188 31.578 1 61.41 531 ALA B CA 1
ATOM 9886 C C . ALA B 1 531 ? 3.104 39.031 31 1 61.41 531 ALA B C 1
ATOM 9888 O O . ALA B 1 531 ? 4.312 39.156 30.797 1 61.41 531 ALA B O 1
ATOM 9889 N N . MET B 1 532 ? 2.445 37.875 30.859 1 62.53 532 MET B N 1
ATOM 9890 C CA . MET B 1 532 ? 2.992 36.656 30.266 1 62.53 532 MET B CA 1
ATOM 9891 C C . MET B 1 532 ? 3.699 36.969 28.953 1 62.53 532 MET B C 1
ATOM 9893 O O . MET B 1 532 ? 3.195 37.75 28.141 1 62.53 532 MET B O 1
ATOM 9897 N N . GLY B 1 533 ? 4.984 36.594 28.984 1 69.56 533 GLY B N 1
ATOM 9898 C CA . GLY B 1 533 ? 5.812 36.875 27.828 1 69.56 533 GLY B CA 1
ATOM 9899 C C . GLY B 1 533 ? 5.73 35.844 26.75 1 69.56 533 GLY B C 1
ATOM 9900 O O . GLY B 1 533 ? 5.301 34.688 27 1 69.56 533 GLY B O 1
ATOM 9901 N N . ASP B 1 534 ? 5.848 36.344 25.469 1 83.94 534 ASP B N 1
ATOM 9902 C CA . ASP B 1 534 ? 5.973 35.438 24.328 1 83.94 534 ASP B CA 1
ATOM 9903 C C . ASP B 1 534 ? 7.406 35.438 23.797 1 83.94 534 ASP B C 1
ATOM 9905 O O . ASP B 1 534 ? 8.32 35.969 24.453 1 83.94 534 ASP B O 1
ATOM 9909 N N . ASP B 1 535 ? 7.652 34.719 22.938 1 90.75 535 ASP B N 1
ATOM 9910 C CA . ASP B 1 535 ? 8.984 34.531 22.375 1 90.75 535 ASP B CA 1
ATOM 9911 C C . ASP B 1 535 ? 9.578 35.875 21.938 1 90.75 535 ASP B C 1
ATOM 9913 O O . ASP B 1 535 ? 10.781 36.094 22.094 1 90.75 535 ASP B O 1
ATOM 9917 N N . ILE B 1 536 ? 8.734 36.75 21.516 1 89.5 536 ILE B N 1
ATOM 9918 C CA . ILE B 1 536 ? 9.195 38.031 21.031 1 89.5 536 ILE B CA 1
ATOM 9919 C C . ILE B 1 536 ? 9.656 38.906 22.219 1 89.5 536 ILE B C 1
ATOM 9921 O O . ILE B 1 536 ? 10.688 39.562 22.141 1 89.5 536 ILE B O 1
ATOM 9925 N N . SER B 1 537 ? 8.938 38.812 23.281 1 90.69 537 SER B N 1
ATOM 9926 C CA . SER B 1 537 ? 9.305 39.594 24.469 1 90.69 537 SER B CA 1
ATOM 9927 C C . SER B 1 537 ? 10.641 39.094 25.047 1 90.69 537 SER B C 1
ATOM 9929 O O . SER B 1 537 ? 11.469 39.906 25.453 1 90.69 537 SER B O 1
ATOM 9931 N N . ALA B 1 538 ? 10.758 37.844 25.078 1 93.31 538 ALA B N 1
ATOM 9932 C CA . ALA B 1 538 ? 12.016 37.281 25.578 1 93.31 538 ALA B CA 1
ATOM 9933 C C . ALA B 1 538 ? 13.18 37.656 24.656 1 93.31 538 ALA B C 1
ATOM 9935 O O . ALA B 1 538 ? 14.281 37.938 25.125 1 93.31 538 ALA B O 1
ATOM 9936 N N . PHE B 1 539 ? 13.008 37.594 23.422 1 92.56 539 PHE B N 1
ATOM 9937 C CA . PHE B 1 539 ? 14.039 37.969 22.453 1 92.56 539 PHE B CA 1
ATOM 9938 C C . PHE B 1 539 ? 14.375 39.438 22.547 1 92.56 539 PHE B C 1
ATOM 9940 O O . PHE B 1 539 ? 15.539 39.844 22.422 1 92.56 539 PHE B O 1
ATOM 9947 N N . ASP B 1 540 ? 13.383 40.312 22.75 1 91.38 540 ASP B N 1
ATOM 9948 C CA . ASP B 1 540 ? 13.594 41.75 22.938 1 91.38 540 ASP B CA 1
ATOM 9949 C C . ASP B 1 540 ? 14.438 42.031 24.172 1 91.38 540 ASP B C 1
ATOM 9951 O O . ASP B 1 540 ? 15.227 42.969 24.188 1 91.38 540 ASP B O 1
ATOM 9955 N N . CYS B 1 541 ? 14.203 41.188 25.156 1 93.12 541 CYS B N 1
ATOM 9956 C CA . CYS B 1 541 ? 15.023 41.281 26.359 1 93.12 541 CYS B CA 1
ATOM 9957 C C . CYS B 1 541 ? 16.5 41.094 26.031 1 93.12 541 CYS B C 1
ATOM 9959 O O . CYS B 1 541 ? 17.359 41.75 26.594 1 93.12 541 CYS B O 1
ATOM 9961 N N . LEU B 1 542 ? 16.828 40.219 25.156 1 93.56 542 LEU B N 1
ATOM 9962 C CA . LEU B 1 542 ? 18.203 39.969 24.703 1 93.56 542 LEU B CA 1
ATOM 9963 C C . LEU B 1 542 ? 18.688 41.125 23.828 1 93.56 542 LEU B C 1
ATOM 9965 O O . LEU B 1 542 ? 19.812 41.625 24.016 1 93.56 542 LEU B O 1
ATOM 9969 N N . THR B 1 543 ? 17.875 41.562 22.891 1 90.94 543 THR B N 1
ATOM 9970 C CA . THR B 1 543 ? 18.297 42.562 21.922 1 90.94 543 THR B CA 1
ATOM 9971 C C . THR B 1 543 ? 18.469 43.938 22.578 1 90.94 543 THR B C 1
ATOM 9973 O O . THR B 1 543 ? 19.281 44.75 22.125 1 90.94 543 THR B O 1
ATOM 9976 N N . SER B 1 544 ? 17.75 44.188 23.625 1 90.94 544 SER B N 1
ATOM 9977 C CA . SER B 1 544 ? 17.844 45.469 24.344 1 90.94 544 SER B CA 1
ATOM 9978 C C . SER B 1 544 ? 19.109 45.5 25.203 1 90.94 544 SER B C 1
ATOM 9980 O O . SER B 1 544 ? 19.484 46.594 25.703 1 90.94 544 SER B O 1
ATOM 9982 N N . GLY B 1 545 ? 19.688 44.344 25.375 1 91.88 545 GLY B N 1
ATOM 9983 C CA . GLY B 1 545 ? 20.891 44.281 26.172 1 91.88 545 GLY B CA 1
ATOM 9984 C C . GLY B 1 545 ? 20.641 44 27.641 1 91.88 545 GLY B C 1
ATOM 9985 O O . GLY B 1 545 ? 21.562 43.969 28.438 1 91.88 545 GLY B O 1
ATOM 9986 N N . LEU B 1 546 ? 19.422 43.781 27.922 1 93.19 546 LEU B N 1
ATOM 9987 C CA . LEU B 1 546 ? 19.047 43.5 29.297 1 93.19 546 LEU B CA 1
ATOM 9988 C C . LEU B 1 546 ? 19.547 42.125 29.75 1 93.19 546 LEU B C 1
ATOM 9990 O O . LEU B 1 546 ? 19.797 41.906 30.938 1 93.19 546 LEU B O 1
ATOM 9994 N N . ALA B 1 547 ? 19.578 41.188 28.844 1 96.25 547 ALA B N 1
ATOM 9995 C CA . ALA B 1 547 ? 20.031 39.844 29.141 1 96.25 547 ALA B CA 1
ATOM 9996 C C . ALA B 1 547 ? 21.109 39.406 28.172 1 96.25 547 ALA B C 1
ATOM 9998 O O . ALA B 1 547 ? 21.328 40.031 27.125 1 96.25 547 ALA B O 1
ATOM 9999 N N . ASP B 1 548 ? 21.766 38.312 28.562 1 97.31 548 ASP B N 1
ATOM 10000 C CA . ASP B 1 548 ? 22.828 37.75 27.75 1 97.31 548 ASP B CA 1
ATOM 10001 C C . ASP B 1 548 ? 22.312 36.594 26.891 1 97.31 548 ASP B C 1
ATOM 10003 O O . ASP B 1 548 ? 22.891 36.281 25.844 1 97.31 548 ASP B O 1
ATOM 10007 N N . VAL B 1 549 ? 21.297 35.969 27.375 1 97.69 549 VAL B N 1
ATOM 10008 C CA . VAL B 1 549 ? 20.75 34.812 26.688 1 97.69 549 VAL B CA 1
ATOM 10009 C C . VAL B 1 549 ? 19.219 34.844 26.781 1 97.69 549 VAL B C 1
ATOM 10011 O O . VAL B 1 549 ? 18.656 35.281 27.797 1 97.69 549 VAL B O 1
ATOM 10014 N N . ALA B 1 550 ? 18.562 34.438 25.719 1 96.94 550 ALA B N 1
ATOM 10015 C CA . ALA B 1 550 ? 17.109 34.281 25.688 1 96.94 550 ALA B CA 1
ATOM 10016 C C . ALA B 1 550 ? 16.719 32.875 25.234 1 96.94 550 ALA B C 1
ATOM 10018 O O . ALA B 1 550 ? 17.344 32.312 24.344 1 96.94 550 ALA B O 1
ATOM 10019 N N . PHE B 1 551 ? 15.852 32.281 25.906 1 97 551 PHE B N 1
ATOM 10020 C CA . PHE B 1 551 ? 15.305 30.984 25.531 1 97 551 PHE B CA 1
ATOM 10021 C C . PHE B 1 551 ? 14 31.141 24.75 1 97 551 PHE B C 1
ATOM 10023 O O . PHE B 1 551 ? 12.953 31.453 25.344 1 97 551 PHE B O 1
ATOM 10030 N N . VAL B 1 552 ? 14.07 30.891 23.422 1 95.25 552 VAL B N 1
ATOM 10031 C CA . VAL B 1 552 ? 12.961 31.297 22.562 1 95.25 552 VAL B CA 1
ATOM 10032 C C . VAL B 1 552 ? 12.719 30.234 21.484 1 95.25 552 VAL B C 1
ATOM 10034 O O . VAL B 1 552 ? 13.562 29.359 21.266 1 95.25 552 VAL B O 1
ATOM 10037 N N . ASN B 1 553 ? 11.508 30.266 20.938 1 94 553 ASN B N 1
ATOM 10038 C CA . ASN B 1 553 ? 11.18 29.531 19.734 1 94 553 ASN B CA 1
ATOM 10039 C C . ASN B 1 553 ? 11.758 30.188 18.484 1 94 553 ASN B C 1
ATOM 10041 O O . ASN B 1 553 ? 11.367 31.297 18.125 1 94 553 ASN B O 1
ATOM 10045 N N . LEU B 1 554 ? 12.617 29.547 17.812 1 91 554 LEU B N 1
ATOM 10046 C CA . LEU B 1 554 ? 13.305 30.109 16.656 1 91 554 LEU B CA 1
ATOM 10047 C C . LEU B 1 554 ? 12.312 30.453 15.547 1 91 554 LEU B C 1
ATOM 10049 O O . LEU B 1 554 ? 12.531 31.406 14.781 1 91 554 LEU B O 1
ATOM 10053 N N . LYS B 1 555 ? 11.258 29.688 15.461 1 88.12 555 LYS B N 1
ATOM 10054 C CA . LYS B 1 555 ? 10.227 29.953 14.461 1 88.12 555 LYS B CA 1
ATOM 10055 C C . LYS B 1 555 ? 9.633 31.344 14.633 1 88.12 555 LYS B C 1
ATOM 10057 O O . LYS B 1 555 ? 9.43 32.062 13.656 1 88.12 555 LYS B O 1
ATOM 10062 N N . ALA B 1 556 ? 9.359 31.719 15.82 1 87.38 556 ALA B N 1
ATOM 10063 C CA . ALA B 1 556 ? 8.789 33.031 16.125 1 87.38 556 ALA B CA 1
ATOM 10064 C C . ALA B 1 556 ? 9.781 34.125 15.805 1 87.38 556 ALA B C 1
ATOM 10066 O O . ALA B 1 556 ? 9.391 35.219 15.32 1 87.38 556 ALA B O 1
ATOM 10067 N N . ILE B 1 557 ? 11.023 33.906 16.062 1 87.38 557 ILE B N 1
ATOM 10068 C CA . ILE B 1 557 ? 12.062 34.875 15.836 1 87.38 557 ILE B CA 1
ATOM 10069 C C . ILE B 1 557 ? 12.289 35.094 14.336 1 87.38 557 ILE B C 1
ATOM 10071 O O . ILE B 1 557 ? 12.469 36.219 13.867 1 87.38 557 ILE B O 1
ATOM 10075 N N . GLU B 1 558 ? 12.312 33.969 13.641 1 83.38 558 GLU B N 1
ATOM 10076 C CA . GLU B 1 558 ? 12.469 34.031 12.188 1 83.38 558 GLU B CA 1
ATOM 10077 C C . GLU B 1 558 ? 11.344 34.812 11.539 1 83.38 558 GLU B C 1
ATOM 10079 O O . GLU B 1 558 ? 11.578 35.562 10.578 1 83.38 558 GLU B O 1
ATOM 10084 N N . LYS B 1 559 ? 10.203 34.625 12 1 79.44 559 LYS B N 1
ATOM 10085 C CA . LYS B 1 559 ? 9.055 35.375 11.469 1 79.44 559 LYS B CA 1
ATOM 10086 C C . LYS B 1 559 ? 9.188 36.875 11.727 1 79.44 559 LYS B C 1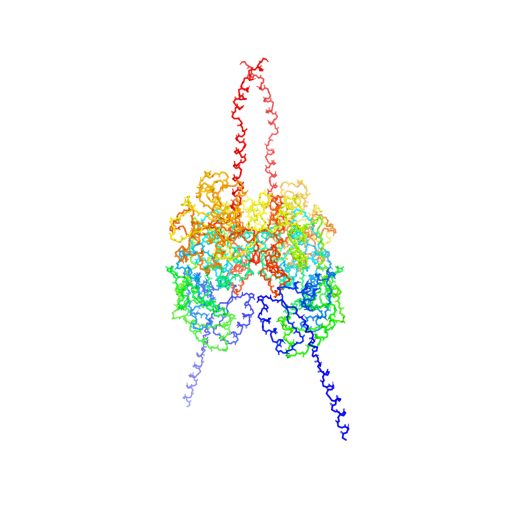
ATOM 10088 O O . LYS B 1 559 ? 8.773 37.688 10.898 1 79.44 559 LYS B O 1
ATOM 10093 N N . LYS B 1 560 ? 9.75 37.156 12.828 1 77.62 560 LYS B N 1
ATOM 10094 C CA . LYS B 1 560 ? 9.914 38.562 13.211 1 77.62 560 LYS B CA 1
ATOM 10095 C C . LYS B 1 560 ? 11.07 39.219 12.461 1 77.62 560 LYS B C 1
ATOM 10097 O O . LYS B 1 560 ? 10.961 40.344 11.992 1 77.62 560 LYS B O 1
ATOM 10102 N N . THR B 1 561 ? 12.164 38.562 12.352 1 75.56 561 THR B N 1
ATOM 10103 C CA . THR B 1 561 ? 13.391 39.156 11.859 1 75.56 561 THR B CA 1
ATOM 10104 C C . THR B 1 561 ? 13.578 38.875 10.375 1 75.56 561 THR B C 1
ATOM 10106 O O . THR B 1 561 ? 14.344 39.562 9.695 1 75.56 561 THR B O 1
ATOM 10109 N N . GLY B 1 562 ? 12.719 37.938 9.727 1 64.44 562 GLY B N 1
ATOM 10110 C CA . GLY B 1 562 ? 12.891 37.5 8.344 1 64.44 562 GLY B CA 1
ATOM 10111 C C . GLY B 1 562 ? 14.188 36.75 8.117 1 64.44 562 GLY B C 1
ATOM 10112 O O . GLY B 1 562 ? 14.406 36.188 7.039 1 64.44 562 GLY B O 1
ATOM 10113 N N . ASN B 1 563 ? 15.242 36.812 8.852 1 54.66 563 ASN B N 1
ATOM 10114 C CA . ASN B 1 563 ? 16.625 36.438 8.57 1 54.66 563 ASN B CA 1
ATOM 10115 C C . ASN B 1 563 ? 17.078 35.281 9.477 1 54.66 563 ASN B C 1
ATOM 10117 O O . ASN B 1 563 ? 18.281 35.062 9.648 1 54.66 563 ASN B O 1
ATOM 10121 N N . PHE B 1 564 ? 16.375 34.656 10.195 1 49.91 564 PHE B N 1
ATOM 10122 C CA . PHE B 1 564 ? 17 33.625 11.023 1 49.91 564 PHE B CA 1
ATOM 10123 C C . PHE B 1 564 ? 16.906 32.25 10.344 1 49.91 564 PHE B C 1
ATOM 10125 O O . PHE B 1 564 ? 15.812 31.766 10.086 1 49.91 564 PHE B O 1
ATOM 10132 N N . ASP B 1 565 ? 17.859 31.859 9.531 1 50.12 565 ASP B N 1
ATOM 10133 C CA . ASP B 1 565 ? 17.859 30.516 8.953 1 50.12 565 ASP B CA 1
ATOM 10134 C C . ASP B 1 565 ? 18.344 29.484 9.969 1 50.12 565 ASP B C 1
ATOM 10136 O O . ASP B 1 565 ? 19.516 29.453 10.328 1 50.12 565 ASP B O 1
ATOM 10140 N N . SER B 1 566 ? 17.516 28.891 10.711 1 47.72 566 SER B N 1
ATOM 10141 C CA . SER B 1 566 ? 17.828 27.906 11.742 1 47.72 566 SER B CA 1
ATOM 10142 C C . SER B 1 566 ? 18.688 26.781 11.18 1 47.72 566 SER B C 1
ATOM 10144 O O . SER B 1 566 ? 19.281 26 11.938 1 47.72 566 SER B O 1
ATOM 10146 N N . ASP B 1 567 ? 18.484 26.359 9.961 1 47.56 567 ASP B N 1
ATOM 10147 C CA . ASP B 1 567 ? 19.156 25.172 9.43 1 47.56 567 ASP B CA 1
ATOM 10148 C C . ASP B 1 567 ? 20.625 25.469 9.125 1 47.56 567 ASP B C 1
ATOM 10150 O O . ASP B 1 567 ? 21.391 24.562 8.781 1 47.56 567 ASP B O 1
ATOM 10154 N N . HIS B 1 568 ? 21.031 26.812 8.812 1 44.72 568 HIS B N 1
ATOM 10155 C CA . HIS B 1 568 ? 22.375 27.141 8.375 1 44.72 568 HIS B CA 1
ATOM 10156 C C . HIS B 1 568 ? 23.312 27.312 9.562 1 44.72 568 HIS B C 1
ATOM 10158 O O . HIS B 1 568 ? 22.875 27.625 10.672 1 44.72 568 HIS B O 1
ATOM 10164 N N . ASP B 1 569 ? 24.531 26.891 9.383 1 41.56 569 ASP B N 1
ATOM 10165 C CA . ASP B 1 569 ? 25.688 27.125 10.234 1 41.56 569 ASP B CA 1
ATOM 10166 C C . ASP B 1 569 ? 25.672 28.547 10.805 1 41.56 569 ASP B C 1
ATOM 10168 O O . ASP B 1 569 ? 25.297 29.484 10.109 1 41.56 569 ASP B O 1
ATOM 10172 N N . ALA B 1 570 ? 25.969 28.703 12.133 1 42.28 570 ALA B N 1
ATOM 10173 C CA . ALA B 1 570 ? 26.188 29.859 13.008 1 42.28 570 ALA B CA 1
ATOM 10174 C C . ALA B 1 570 ? 26.688 31.062 12.219 1 42.28 570 ALA B C 1
ATOM 10176 O O . ALA B 1 570 ? 26.594 32.188 12.688 1 42.28 570 ALA B O 1
ATOM 10177 N N . SER B 1 571 ? 27.188 30.859 11.07 1 42.31 571 SER B N 1
ATOM 10178 C CA . SER B 1 571 ? 28.062 31.938 10.594 1 42.31 571 SER B CA 1
ATOM 10179 C C . SER B 1 571 ? 27.266 33.062 9.938 1 42.31 571 SER B C 1
ATOM 10181 O O . SER B 1 571 ? 27.734 34.188 9.852 1 42.31 571 SER B O 1
ATOM 10183 N N . GLU B 1 572 ? 26.109 32.688 9.32 1 46.53 572 GLU B N 1
ATOM 10184 C CA . GLU B 1 572 ? 25.578 33.781 8.539 1 46.53 572 GLU B CA 1
ATOM 10185 C C . GLU B 1 572 ? 24.406 34.469 9.25 1 46.53 572 GLU B C 1
ATOM 10187 O O . GLU B 1 572 ? 23.688 35.281 8.648 1 46.53 572 GLU B O 1
ATOM 10192 N N . ASN B 1 573 ? 24.172 34.094 10.43 1 53.69 573 ASN B N 1
ATOM 10193 C CA . ASN B 1 573 ? 23 34.688 11.055 1 53.69 573 ASN B CA 1
ATOM 10194 C C . ASN B 1 573 ? 23.266 36.125 11.469 1 53.69 573 ASN B C 1
ATOM 10196 O O . ASN B 1 573 ? 24.312 36.438 12.016 1 53.69 573 ASN B O 1
ATOM 10200 N N . LYS B 1 574 ? 22.391 37.031 11.016 1 60.91 574 LYS B N 1
ATOM 10201 C CA . LYS B 1 574 ? 22.328 38.5 11.094 1 60.91 574 LYS B CA 1
ATOM 10202 C C . LYS B 1 574 ? 22.312 38.969 12.539 1 60.91 574 LYS B C 1
ATOM 10204 O O . LYS B 1 574 ? 21.406 39.688 12.961 1 60.91 574 LYS B O 1
ATOM 10209 N N . GLY B 1 575 ? 23.281 38.375 13.383 1 78.25 575 GLY B N 1
ATOM 10210 C CA . GLY B 1 575 ? 23.578 39.062 14.633 1 78.25 575 GLY B CA 1
ATOM 10211 C C . GLY B 1 575 ? 23.359 38.188 15.852 1 78.25 575 GLY B C 1
ATOM 10212 O O . GLY B 1 575 ? 23.734 38.562 16.969 1 78.25 575 GLY B O 1
ATOM 10213 N N . TYR B 1 576 ? 22.688 36.938 15.727 1 87.56 576 TYR B N 1
ATOM 10214 C CA . TYR B 1 576 ? 22.422 36.062 16.875 1 87.56 576 TYR B CA 1
ATOM 10215 C C . TYR B 1 576 ? 22.797 34.625 16.562 1 87.56 576 TYR B C 1
ATOM 10217 O O . TYR B 1 576 ? 22.891 34.25 15.391 1 87.56 576 TYR B O 1
ATOM 10225 N N . LYS B 1 577 ? 23.094 33.844 17.547 1 88.69 577 LYS B N 1
ATOM 10226 C CA . LYS B 1 577 ? 23.422 32.438 17.359 1 88.69 577 LYS B CA 1
ATOM 10227 C C . LYS B 1 577 ? 22.828 31.594 18.484 1 88.69 577 LYS B C 1
ATOM 10229 O O . LYS B 1 577 ? 22.625 32.094 19.609 1 88.69 577 LYS B O 1
ATOM 10234 N N . ALA B 1 578 ? 22.5 30.344 18.156 1 91.62 578 ALA B N 1
ATOM 10235 C CA . ALA B 1 578 ? 22.016 29.375 19.156 1 91.62 578 ALA B CA 1
ATOM 10236 C C . ALA B 1 578 ? 23.188 28.672 19.828 1 91.62 578 ALA B C 1
ATOM 10238 O O . ALA B 1 578 ? 24.219 28.422 19.203 1 91.62 578 ALA B O 1
ATOM 10239 N N . LEU B 1 579 ? 23.047 28.328 21.094 1 92.69 579 LEU B N 1
ATOM 10240 C CA . LEU B 1 579 ? 24.109 27.688 21.844 1 92.69 579 LEU B CA 1
ATOM 10241 C C . LEU B 1 579 ? 23.844 26.188 21.984 1 92.69 579 LEU B C 1
ATOM 10243 O O . LEU B 1 579 ? 22.719 25.766 22.266 1 92.69 579 LEU B O 1
ATOM 10247 N N . CYS B 1 580 ? 24.922 25.422 21.672 1 90.69 580 CYS B N 1
ATOM 10248 C CA . CYS B 1 580 ? 24.891 23.984 21.953 1 90.69 580 CYS B CA 1
ATOM 10249 C C . CYS B 1 580 ? 25.344 23.703 23.391 1 90.69 580 CYS B C 1
ATOM 10251 O O . CYS B 1 580 ? 25.797 24.609 24.094 1 90.69 580 CYS B O 1
ATOM 10253 N N . LEU B 1 581 ? 25.047 22.406 23.859 1 85.88 581 LEU B N 1
ATOM 10254 C CA . LEU B 1 581 ? 25.469 22.031 25.203 1 85.88 581 LEU B CA 1
ATOM 10255 C C . LEU B 1 581 ? 26.969 22.234 25.375 1 85.88 581 LEU B C 1
ATOM 10257 O O . LEU B 1 581 ? 27.406 22.797 26.375 1 85.88 581 LEU B O 1
ATOM 10261 N N . ASP B 1 582 ? 27.641 21.562 24.359 1 80.44 582 ASP B N 1
ATOM 10262 C CA . ASP B 1 582 ? 29.094 21.719 24.328 1 80.44 582 ASP B CA 1
ATOM 10263 C C . ASP B 1 582 ? 29.531 22.484 23.094 1 80.44 582 ASP B C 1
ATOM 10265 O O . ASP B 1 582 ? 28.75 22.656 22.141 1 80.44 582 ASP B O 1
ATOM 10269 N N . GLU B 1 583 ? 30.625 23.031 23.25 1 71.25 583 GLU B N 1
ATOM 10270 C CA . GLU B 1 583 ? 31.141 23.734 22.078 1 71.25 583 GLU B CA 1
ATOM 10271 C C . GLU B 1 583 ? 31.141 22.844 20.844 1 71.25 583 GLU B C 1
ATOM 10273 O O . GLU B 1 583 ? 31.516 21.672 20.922 1 71.25 583 GLU B O 1
ATOM 10278 N N . PRO B 1 584 ? 30.344 23.359 19.828 1 61.12 584 PRO B N 1
ATOM 10279 C CA . PRO B 1 584 ? 30.234 22.531 18.625 1 61.12 584 PRO B CA 1
ATOM 10280 C C . PRO B 1 584 ? 31.594 22.047 18.109 1 61.12 584 PRO B C 1
ATOM 10282 O O . PRO B 1 584 ? 32.562 22.812 18.062 1 61.12 584 PRO B O 1
ATOM 10285 N N . ASP B 1 585 ? 31.844 20.812 18.344 1 56.47 585 ASP B N 1
ATOM 10286 C CA . ASP B 1 585 ? 32.969 20.25 17.594 1 56.47 585 ASP B CA 1
ATOM 10287 C C . ASP B 1 585 ? 32.719 20.312 16.094 1 56.47 585 ASP B C 1
ATOM 10289 O O . ASP B 1 585 ? 31.578 20.156 15.641 1 56.47 585 ASP B O 1
ATOM 10293 N N . ALA B 1 586 ? 33.625 20.938 15.375 1 49 586 ALA B N 1
ATOM 10294 C CA . ALA B 1 586 ? 33.562 21.078 13.922 1 49 586 ALA B CA 1
ATOM 10295 C C . ALA B 1 586 ? 32.875 19.859 13.289 1 49 586 ALA B C 1
ATOM 10297 O O . ALA B 1 586 ? 32.281 19.969 12.219 1 49 586 ALA B O 1
ATOM 10298 N N . GLN B 1 587 ? 32.938 18.781 14.023 1 46.72 587 GLN B N 1
ATOM 10299 C CA . GLN B 1 587 ? 32.469 17.547 13.391 1 46.72 587 GLN B CA 1
ATOM 10300 C C . GLN B 1 587 ? 31.016 17.266 13.703 1 46.72 587 GLN B C 1
ATOM 10302 O O . GLN B 1 587 ? 30.359 16.5 12.992 1 46.72 587 GLN B O 1
ATOM 10307 N N . LYS B 1 588 ? 30.578 17.812 14.875 1 54.06 588 LYS B N 1
ATOM 10308 C CA . LYS B 1 588 ? 29.203 17.453 15.25 1 54.06 588 LYS B CA 1
ATOM 10309 C C . LYS B 1 588 ? 28.203 18.438 14.641 1 54.06 588 LYS B C 1
ATOM 10311 O O . LYS B 1 588 ? 28.125 19.594 15.055 1 54.06 588 LYS B O 1
ATOM 10316 N N . THR B 1 589 ? 27.688 18.094 13.438 1 57.81 589 THR B N 1
ATOM 10317 C CA . THR B 1 589 ? 26.922 18.859 12.461 1 57.81 589 THR B CA 1
ATOM 10318 C C . THR B 1 589 ? 25.453 18.938 12.867 1 57.81 589 THR B C 1
ATOM 10320 O O . THR B 1 589 ? 24.609 19.391 12.086 1 57.81 589 THR B O 1
ATOM 10323 N N . GLY B 1 590 ? 25.109 18.703 14.242 1 65.06 590 GLY B N 1
ATOM 10324 C CA . GLY B 1 590 ? 23.672 18.797 14.438 1 65.06 590 GLY B CA 1
ATOM 10325 C C . GLY B 1 590 ? 23.219 20.188 14.875 1 65.06 590 GLY B C 1
ATOM 10326 O O . GLY B 1 590 ? 24.047 21.016 15.273 1 65.06 590 GLY B O 1
ATOM 10327 N N . PRO B 1 591 ? 21.906 20.516 14.773 1 78.5 591 PRO B N 1
ATOM 10328 C CA . PRO B 1 591 ? 21.391 21.812 15.18 1 78.5 591 PRO B CA 1
ATOM 10329 C C . PRO B 1 591 ? 21.484 22.047 16.688 1 78.5 591 PRO B C 1
ATOM 10331 O O . PRO B 1 591 ? 21.312 21.109 17.469 1 78.5 591 PRO B O 1
ATOM 10334 N N . CYS B 1 592 ? 21.938 23.219 17.031 1 88.81 592 CYS B N 1
ATOM 10335 C CA . CYS B 1 592 ? 22 23.594 18.438 1 88.81 592 CYS B CA 1
ATOM 10336 C C . CYS B 1 592 ? 20.625 23.984 18.969 1 88.81 592 CYS B C 1
ATOM 10338 O O . CYS B 1 592 ? 20.328 25.172 19.109 1 88.81 592 CYS B O 1
ATOM 10340 N N . LEU B 1 593 ? 19.812 22.984 19.219 1 91.88 593 LEU B N 1
ATOM 10341 C CA . LEU B 1 593 ? 18.469 23.141 19.734 1 91.88 593 LEU B CA 1
ATOM 10342 C C . LEU B 1 593 ? 18.312 22.438 21.078 1 91.88 593 LEU B C 1
ATOM 10344 O O . LEU B 1 593 ? 18.953 21.406 21.328 1 91.88 593 LEU B O 1
ATOM 10348 N N . LEU B 1 594 ? 17.562 23.078 21.906 1 94.81 594 LEU B N 1
ATOM 10349 C CA . LEU B 1 594 ? 17.25 22.438 23.188 1 94.81 594 LEU B CA 1
ATOM 10350 C C . LEU B 1 594 ? 16.203 21.359 23 1 94.81 594 LEU B C 1
ATOM 10352 O O . LEU B 1 594 ? 16.281 20.297 23.641 1 94.81 594 LEU B O 1
ATOM 10356 N N . THR B 1 595 ? 15.203 21.656 22.234 1 94.38 595 THR B N 1
ATOM 10357 C CA . THR B 1 595 ? 14.117 20.719 21.969 1 94.38 595 THR B CA 1
ATOM 10358 C C . THR B 1 595 ? 13.258 21.203 20.797 1 94.38 595 THR B C 1
ATOM 10360 O O . THR B 1 595 ? 13.523 22.25 20.219 1 94.38 595 THR B O 1
ATOM 10363 N N . TRP B 1 596 ? 12.43 20.406 20.391 1 93.31 596 TRP B N 1
ATOM 10364 C CA . TRP B 1 596 ? 11.391 20.766 19.422 1 93.31 596 TRP B CA 1
ATOM 10365 C C . TRP B 1 596 ? 10.031 20.234 19.875 1 93.31 596 TRP B C 1
ATOM 10367 O O . TRP B 1 596 ? 9.953 19.328 20.688 1 93.31 596 TRP B O 1
ATOM 10377 N N . THR B 1 597 ? 8.961 20.828 19.453 1 93.56 597 THR B N 1
ATOM 10378 C CA . THR B 1 597 ? 7.621 20.391 19.844 1 93.56 597 THR B CA 1
ATOM 10379 C C . THR B 1 597 ? 6.711 20.281 18.625 1 93.56 597 THR B C 1
ATOM 10381 O O . THR B 1 597 ? 6.863 21.016 17.656 1 93.56 597 THR B O 1
ATOM 10384 N N . PRO B 1 598 ? 5.762 19.312 18.719 1 93 598 PRO B N 1
ATOM 10385 C CA . PRO B 1 598 ? 4.645 19.375 17.781 1 93 598 PRO B CA 1
ATOM 10386 C C . PRO B 1 598 ? 3.77 20.609 17.984 1 93 598 PRO B C 1
ATOM 10388 O O . PRO B 1 598 ? 4.004 21.391 18.922 1 93 598 PRO B O 1
ATOM 10391 N N . PHE B 1 599 ? 2.818 20.828 17.078 1 94.31 599 PHE B N 1
ATOM 10392 C CA . PHE B 1 599 ? 1.875 21.922 17.234 1 94.31 599 PHE B CA 1
ATOM 10393 C C . PHE B 1 599 ? 0.889 21.641 18.359 1 94.31 599 PHE B C 1
ATOM 10395 O O . PHE B 1 599 ? 0.366 22.578 18.984 1 94.31 599 PHE B O 1
ATOM 10402 N N . GLY B 1 600 ? 0.642 20.453 18.562 1 95.12 600 GLY B N 1
ATOM 10403 C CA . GLY B 1 600 ? -0.26 19.938 19.578 1 95.12 600 GLY B CA 1
ATOM 10404 C C . GLY B 1 600 ? -0.284 18.422 19.656 1 95.12 600 GLY B C 1
ATOM 10405 O O . GLY B 1 600 ? 0.405 17.75 18.891 1 95.12 600 GLY B O 1
ATOM 10406 N N . ALA B 1 601 ? -0.982 17.953 20.656 1 97 601 ALA B N 1
ATOM 10407 C CA . ALA B 1 601 ? -1.125 16.5 20.828 1 97 601 ALA B CA 1
ATOM 10408 C C . ALA B 1 601 ? -2.514 16.141 21.344 1 97 601 ALA B C 1
ATOM 10410 O O . ALA B 1 601 ? -3.064 16.859 22.188 1 97 601 ALA B O 1
ATOM 10411 N N . VAL B 1 602 ? -3.043 15.148 20.766 1 98.44 602 VAL B N 1
ATOM 10412 C CA . VAL B 1 602 ? -4.242 14.586 21.375 1 98.44 602 VAL B CA 1
ATOM 10413 C C . VAL B 1 602 ? -3.85 13.664 22.531 1 98.44 602 VAL B C 1
ATOM 10415 O O . VAL B 1 602 ? -3.078 12.719 22.344 1 98.44 602 VAL B O 1
ATOM 10418 N N . ILE B 1 603 ? -4.383 13.945 23.719 1 98.5 603 ILE B N 1
ATOM 10419 C CA . ILE B 1 603 ? -3.961 13.195 24.891 1 98.5 603 ILE B CA 1
ATOM 10420 C C . ILE B 1 603 ? -5.141 12.406 25.453 1 98.5 603 ILE B C 1
ATOM 10422 O O . ILE B 1 603 ? -6.301 12.742 25.203 1 98.5 603 ILE B O 1
ATOM 10426 N N . ALA B 1 604 ? -4.863 11.344 26.109 1 98.69 604 ALA B N 1
ATOM 10427 C CA . ALA B 1 604 ? -5.809 10.461 26.781 1 98.69 604 ALA B CA 1
ATOM 10428 C C . ALA B 1 604 ? -5.223 9.938 28.094 1 98.69 604 ALA B C 1
ATOM 10430 O O . ALA B 1 604 ? -4.051 10.18 28.406 1 98.69 604 ALA B O 1
ATOM 10431 N N . HIS B 1 605 ? -6.074 9.391 28.891 1 98.44 605 HIS B N 1
ATOM 10432 C CA . HIS B 1 605 ? -5.617 8.797 30.141 1 98.44 605 HIS B CA 1
ATOM 10433 C C . HIS B 1 605 ? -4.555 7.73 29.891 1 98.44 605 HIS B C 1
ATOM 10435 O O . HIS B 1 605 ? -4.656 6.961 28.938 1 98.44 605 HIS B O 1
ATOM 10441 N N . GLU B 1 606 ? -3.527 7.648 30.656 1 96.81 606 GLU B N 1
ATOM 10442 C CA . GLU B 1 606 ? -2.387 6.77 30.406 1 96.81 606 GLU B CA 1
ATOM 10443 C C . GLU B 1 606 ? -2.777 5.301 30.547 1 96.81 606 GLU B C 1
ATOM 10445 O O . GLU B 1 606 ? -2.184 4.43 29.922 1 96.81 606 GLU B O 1
ATOM 10450 N N . ASN B 1 607 ? -3.844 4.992 31.266 1 96.69 607 ASN B N 1
ATOM 10451 C CA . ASN B 1 607 ? -4.188 3.613 31.594 1 96.69 607 ASN B CA 1
ATOM 10452 C C . ASN B 1 607 ? -5.258 3.061 30.656 1 96.69 607 ASN B C 1
ATOM 10454 O O . ASN B 1 607 ? -5.824 1.998 30.922 1 96.69 607 ASN B O 1
ATOM 10458 N N . ILE B 1 608 ? -5.543 3.748 29.609 1 96.38 608 ILE B N 1
ATOM 10459 C CA . ILE B 1 608 ? -6.461 3.15 28.641 1 96.38 608 ILE B CA 1
ATOM 10460 C C . ILE B 1 608 ? -5.812 1.928 28 1 96.38 608 ILE B C 1
ATOM 10462 O O . ILE B 1 608 ? -4.586 1.818 27.969 1 96.38 608 ILE B O 1
ATOM 10466 N N . THR B 1 609 ? -6.621 0.963 27.609 1 95.75 609 THR B N 1
ATOM 10467 C CA . THR B 1 609 ? -6.09 -0.262 27.016 1 95.75 609 THR B CA 1
ATOM 10468 C C . THR B 1 609 ? -5.398 0.033 25.688 1 95.75 609 THR B C 1
ATOM 10470 O O . THR B 1 609 ? -5.691 1.043 25.047 1 95.75 609 THR B O 1
ATOM 10473 N N . SER B 1 610 ? -4.516 -0.819 25.344 1 95.06 610 SER B N 1
ATOM 10474 C CA . SER B 1 610 ? -3.84 -0.679 24.062 1 95.06 610 SER B CA 1
ATOM 10475 C C . SER B 1 610 ? -4.832 -0.72 22.906 1 95.06 610 SER B C 1
ATOM 10477 O O . SER B 1 610 ? -4.656 -0.022 21.906 1 95.06 610 SER B O 1
ATOM 10479 N N . LEU B 1 611 ? -5.844 -1.511 23.062 1 95.88 611 LEU B N 1
ATOM 10480 C CA . LEU B 1 611 ? -6.883 -1.613 22.047 1 95.88 611 LEU B CA 1
ATOM 10481 C C . LEU B 1 611 ? -7.613 -0.285 21.875 1 95.88 611 LEU B C 1
ATOM 10483 O O . LEU B 1 611 ? -7.828 0.173 20.75 1 95.88 611 LEU B O 1
ATOM 10487 N N . ARG B 1 612 ? -8.039 0.269 23 1 96.38 612 ARG B N 1
ATOM 10488 C CA . ARG B 1 612 ? -8.75 1.541 22.969 1 96.38 612 ARG B CA 1
ATOM 10489 C C . ARG B 1 612 ? -7.871 2.646 22.391 1 96.38 612 ARG B C 1
ATOM 10491 O O . ARG B 1 612 ? -8.352 3.504 21.641 1 96.38 612 ARG B O 1
ATOM 10498 N N . ARG B 1 613 ? -6.652 2.691 22.734 1 96.62 613 ARG B N 1
ATOM 10499 C CA . ARG B 1 613 ? -5.695 3.648 22.188 1 96.62 613 ARG B CA 1
ATOM 10500 C C . ARG B 1 613 ? -5.602 3.529 20.672 1 96.62 613 ARG B C 1
ATOM 10502 O O . ARG B 1 613 ? -5.598 4.539 19.969 1 96.62 613 ARG B O 1
ATOM 10509 N N . GLU B 1 614 ? -5.523 2.326 20.188 1 95.5 614 GLU B N 1
ATOM 10510 C CA . GLU B 1 614 ? -5.465 2.072 18.766 1 95.5 614 GLU B CA 1
ATOM 10511 C C . GLU B 1 614 ? -6.734 2.561 18.062 1 95.5 614 GLU B C 1
ATOM 10513 O O . GLU B 1 614 ? -6.664 3.152 16.984 1 95.5 614 GLU B O 1
ATOM 10518 N N . GLU B 1 615 ? -7.824 2.271 18.625 1 96.06 615 GLU B N 1
ATOM 10519 C CA . GLU B 1 615 ? -9.109 2.664 18.062 1 96.06 615 GLU B CA 1
ATOM 10520 C C . GLU B 1 615 ? -9.211 4.184 17.938 1 96.06 615 GLU B C 1
ATOM 10522 O O . GLU B 1 615 ? -9.648 4.695 16.906 1 96.06 615 GLU B O 1
ATOM 10527 N N . ILE B 1 616 ? -8.844 4.879 19 1 97.75 616 ILE B N 1
ATOM 10528 C CA . ILE B 1 616 ? -8.875 6.34 19.016 1 97.75 616 ILE B CA 1
ATOM 10529 C C . ILE B 1 616 ? -7.883 6.875 17.984 1 97.75 616 ILE B C 1
ATOM 10531 O O . ILE B 1 616 ? -8.203 7.797 17.219 1 97.75 616 ILE B O 1
ATOM 10535 N N . TYR B 1 617 ? -6.73 6.27 17.969 1 97.06 617 TYR B N 1
ATOM 10536 C CA . TYR B 1 617 ? -5.699 6.66 17.016 1 97.06 617 TYR B CA 1
ATOM 10537 C C . TYR B 1 617 ? -6.191 6.492 15.586 1 97.06 617 TYR B C 1
ATOM 10539 O O . TYR B 1 617 ? -6.066 7.414 14.773 1 97.06 617 TYR B O 1
ATOM 10547 N N . SER B 1 618 ? -6.73 5.363 15.25 1 95.69 618 SER B N 1
ATOM 10548 C CA . SER B 1 618 ? -7.227 5.082 13.914 1 95.69 618 SER B CA 1
ATOM 10549 C C . SER B 1 618 ? -8.359 6.027 13.531 1 95.69 618 SER B C 1
ATOM 10551 O O . SER B 1 618 ? -8.453 6.473 12.391 1 95.69 618 SER B O 1
ATOM 10553 N N . MET B 1 619 ? -9.227 6.27 14.477 1 96.88 619 MET B N 1
ATOM 10554 C CA . MET B 1 619 ? -10.328 7.203 14.258 1 96.88 619 MET B CA 1
ATOM 10555 C C . MET B 1 619 ? -9.805 8.586 13.875 1 96.88 619 MET B C 1
ATOM 10557 O O . MET B 1 619 ? -10.297 9.195 12.922 1 96.88 619 MET B O 1
ATOM 10561 N N . LEU B 1 620 ? -8.797 9.055 14.57 1 97.94 620 LEU B N 1
ATOM 10562 C CA . LEU B 1 620 ? -8.227 10.367 14.328 1 97.94 620 LEU B CA 1
ATOM 10563 C C . LEU B 1 620 ? -7.523 10.414 12.969 1 97.94 620 LEU B C 1
ATOM 10565 O O . LEU B 1 620 ? -7.562 11.438 12.281 1 97.94 620 LEU B O 1
ATOM 10569 N N . LEU B 1 621 ? -6.902 9.312 12.602 1 95.75 621 LEU B N 1
ATOM 10570 C CA . LEU B 1 621 ? -6.258 9.25 11.289 1 95.75 621 LEU B CA 1
ATOM 10571 C C . LEU B 1 621 ? -7.297 9.281 10.172 1 95.75 621 LEU B C 1
ATOM 10573 O O . LEU B 1 621 ? -7.059 9.859 9.109 1 95.75 621 LEU B O 1
ATOM 10577 N N . GLU B 1 622 ? -8.391 8.617 10.383 1 93.5 622 GLU B N 1
ATOM 10578 C CA . GLU B 1 622 ? -9.469 8.672 9.398 1 93.5 622 GLU B CA 1
ATOM 10579 C C . GLU B 1 622 ? -9.992 10.094 9.227 1 93.5 622 GLU B C 1
ATOM 10581 O O . GLU B 1 622 ? -10.25 10.531 8.102 1 93.5 622 GLU B O 1
ATOM 10586 N N . MET B 1 623 ? -10.164 10.797 10.305 1 96.25 623 MET B N 1
ATOM 10587 C CA . MET B 1 623 ? -10.586 12.195 10.242 1 96.25 623 MET B CA 1
ATOM 10588 C C . MET B 1 623 ? -9.555 13.039 9.508 1 96.25 623 MET B C 1
ATOM 10590 O O . MET B 1 623 ? -9.906 13.914 8.711 1 96.25 623 MET B O 1
ATOM 10594 N N . ASP B 1 624 ? -8.305 12.75 9.844 1 95.81 624 ASP B N 1
ATOM 10595 C CA . ASP B 1 624 ? -7.211 13.469 9.195 1 95.81 624 ASP B CA 1
ATOM 10596 C C . ASP B 1 624 ? -7.242 13.266 7.684 1 95.81 624 ASP B C 1
ATOM 10598 O O . ASP B 1 624 ? -6.992 14.195 6.922 1 95.81 624 ASP B O 1
ATOM 10602 N N . TYR B 1 625 ? -7.539 12.094 7.297 1 91.75 625 TYR B N 1
ATOM 10603 C CA . TYR B 1 625 ? -7.605 11.766 5.875 1 91.75 625 TYR B CA 1
ATOM 10604 C C . TYR B 1 625 ? -8.766 12.484 5.199 1 91.75 625 TYR B C 1
ATOM 10606 O O . TYR B 1 625 ? -8.617 13.016 4.094 1 91.75 625 TYR B O 1
ATOM 10614 N N . LEU B 1 626 ? -9.891 12.562 5.852 1 92.44 626 LEU B N 1
ATOM 10615 C CA . LEU B 1 626 ? -11.117 13.07 5.25 1 92.44 626 LEU B CA 1
ATOM 10616 C C . LEU B 1 626 ? -11.188 14.586 5.355 1 92.44 626 LEU B C 1
ATOM 10618 O O . LEU B 1 626 ? -11.695 15.258 4.449 1 92.44 626 LEU B O 1
ATOM 10622 N N . PHE B 1 627 ? -10.719 15.078 6.527 1 95.94 627 PHE B N 1
ATOM 10623 C CA . PHE B 1 627 ? -10.992 16.469 6.84 1 95.94 627 PHE B CA 1
ATOM 10624 C C . PHE B 1 627 ? -9.703 17.234 7.07 1 95.94 627 PHE B C 1
ATOM 10626 O O . PHE B 1 627 ? -9.727 18.391 7.512 1 95.94 627 PHE B O 1
ATOM 10633 N N . GLY B 1 628 ? -8.562 16.641 6.832 1 94.5 628 GLY B N 1
ATOM 10634 C CA . GLY B 1 628 ? -7.273 17.25 7.113 1 94.5 628 GLY B CA 1
ATOM 10635 C C . GLY B 1 628 ? -6.852 18.266 6.066 1 94.5 628 GLY B C 1
ATOM 10636 O O . GLY B 1 628 ? -7.695 18.891 5.418 1 94.5 628 GLY B O 1
ATOM 10637 N N . ALA B 1 629 ? -5.57 18.5 6.012 1 91.25 629 ALA B N 1
ATOM 10638 C CA . ALA B 1 629 ? -5 19.562 5.172 1 91.25 629 ALA B CA 1
ATOM 10639 C C . ALA B 1 629 ? -5.051 19.172 3.697 1 91.25 629 ALA B C 1
ATOM 10641 O O . ALA B 1 629 ? -5.203 20.031 2.828 1 91.25 629 ALA B O 1
ATOM 10642 N N . THR B 1 630 ? -4.941 17.906 3.469 1 86.12 630 THR B N 1
ATOM 10643 C CA . THR B 1 630 ? -4.961 17.406 2.096 1 86.12 630 THR B CA 1
ATOM 10644 C C . THR B 1 630 ? -6.277 16.703 1.792 1 86.12 630 THR B C 1
ATOM 10646 O O . THR B 1 630 ? -6.797 15.961 2.631 1 86.12 630 THR B O 1
ATOM 10649 N N . LEU B 1 631 ? -6.746 16.938 0.588 1 86.12 631 LEU B N 1
ATOM 10650 C CA . LEU B 1 631 ? -8 16.297 0.19 1 86.12 631 LEU B CA 1
ATOM 10651 C C . LEU B 1 631 ? -7.758 14.898 -0.346 1 86.12 631 LEU B C 1
ATOM 10653 O O . LEU B 1 631 ? -6.762 14.656 -1.03 1 86.12 631 LEU B O 1
ATOM 10657 N N . PRO B 1 632 ? -8.719 13.992 0.006 1 79.56 632 PRO B N 1
ATOM 10658 C CA . PRO B 1 632 ? -8.641 12.672 -0.619 1 79.56 632 PRO B CA 1
ATOM 10659 C C . PRO B 1 632 ? -8.656 12.742 -2.145 1 79.56 632 PRO B C 1
ATOM 10661 O O . PRO B 1 632 ? -9.148 13.719 -2.717 1 79.56 632 PRO B O 1
ATOM 10664 N N . GLU B 1 633 ? -8.188 11.641 -2.697 1 71.38 633 GLU B N 1
ATOM 10665 C CA . GLU B 1 633 ? -8.102 11.586 -4.156 1 71.38 633 GLU B CA 1
ATOM 10666 C C . GLU B 1 633 ? -9.477 11.727 -4.797 1 71.38 633 GLU B C 1
ATOM 10668 O O . GLU B 1 633 ? -10.461 11.172 -4.301 1 71.38 633 GLU B O 1
ATOM 10673 N N . ASN B 1 634 ? -9.68 12.492 -5.75 1 70.38 634 ASN B N 1
ATOM 10674 C CA . ASN B 1 634 ? -10.852 12.68 -6.605 1 70.38 634 ASN B CA 1
ATOM 10675 C C . ASN B 1 634 ? -11.891 13.578 -5.941 1 70.38 634 ASN B C 1
ATOM 10677 O O . ASN B 1 634 ? -13.023 13.672 -6.414 1 70.38 634 ASN B O 1
ATOM 10681 N N . MET B 1 635 ? -11.547 14.164 -4.789 1 80.56 635 MET B N 1
ATOM 10682 C CA . MET B 1 635 ? -12.43 15.164 -4.191 1 80.56 635 MET B CA 1
ATOM 10683 C C . MET B 1 635 ? -11.945 16.578 -4.516 1 80.56 635 MET B C 1
ATOM 10685 O O . MET B 1 635 ? -10.75 16.859 -4.477 1 80.56 635 MET B O 1
ATOM 10689 N N . GLN B 1 636 ? -12.906 17.375 -4.867 1 83.94 636 GLN B N 1
ATOM 10690 C CA . GLN B 1 636 ? -12.539 18.734 -5.27 1 83.94 636 GLN B CA 1
ATOM 10691 C C . GLN B 1 636 ? -12.75 19.719 -4.125 1 83.94 636 GLN B C 1
ATOM 10693 O O . GLN B 1 636 ? -12.062 20.734 -4.051 1 83.94 636 GLN B O 1
ATOM 10698 N N . THR B 1 637 ? -13.688 19.391 -3.352 1 92.5 637 THR B N 1
ATOM 10699 C CA . THR B 1 637 ? -14 20.297 -2.248 1 92.5 637 THR B CA 1
ATOM 10700 C C . THR B 1 637 ? -14.086 19.531 -0.931 1 92.5 637 THR B C 1
ATOM 10702 O O . THR B 1 637 ? -14.641 18.422 -0.882 1 92.5 637 THR B O 1
ATOM 10705 N N . PRO B 1 638 ? -13.539 20.109 0.09 1 94.31 638 PRO B N 1
ATOM 10706 C CA . PRO B 1 638 ? -13.641 19.438 1.386 1 94.31 638 PRO B CA 1
ATOM 10707 C C . PRO B 1 638 ? -15.023 19.578 2.02 1 94.31 638 PRO B C 1
ATOM 10709 O O . PRO B 1 638 ? -15.648 20.625 1.909 1 94.31 638 PRO B O 1
ATOM 10712 N N . ALA B 1 639 ? -15.477 18.516 2.609 1 94.12 639 ALA B N 1
ATOM 10713 C CA . ALA B 1 639 ? -16.719 18.578 3.371 1 94.12 639 ALA B CA 1
ATOM 10714 C C . ALA B 1 639 ? -16.547 19.391 4.648 1 94.12 639 ALA B C 1
ATOM 10716 O O . ALA B 1 639 ? -17.422 20.156 5.031 1 94.12 639 ALA B O 1
ATOM 10717 N N . PHE B 1 640 ? -15.422 19.203 5.238 1 95.81 640 PHE B N 1
ATOM 10718 C CA . PHE B 1 640 ? -15.062 19.859 6.492 1 95.81 640 PHE B CA 1
ATOM 10719 C C . PHE B 1 640 ? -13.562 20.094 6.566 1 95.81 640 PHE B C 1
ATOM 10721 O O . PHE B 1 640 ? -12.789 19.422 5.883 1 95.81 640 PHE B O 1
ATOM 10728 N N . SER B 1 641 ? -13.188 21.109 7.301 1 96.44 641 SER B N 1
ATOM 10729 C CA . SER B 1 641 ? -11.773 21.406 7.512 1 96.44 641 SER B CA 1
ATOM 10730 C C . SER B 1 641 ? -11.406 21.344 8.992 1 96.44 641 SER B C 1
ATOM 10732 O O . SER B 1 641 ? -11.57 22.328 9.719 1 96.44 641 SER B O 1
ATOM 10734 N N . MET B 1 642 ? -10.781 20.328 9.305 1 97.06 642 MET B N 1
ATOM 10735 C CA . MET B 1 642 ? -10.477 20.062 10.711 1 97.06 642 MET B CA 1
ATOM 10736 C C . MET B 1 642 ? -9.469 21.062 11.258 1 97.06 642 MET B C 1
ATOM 10738 O O . MET B 1 642 ? -9.57 21.484 12.406 1 97.06 642 MET B O 1
ATOM 10742 N N . TYR B 1 643 ? -8.531 21.531 10.438 1 97.12 643 TYR B N 1
ATOM 10743 C CA . TYR B 1 643 ? -7.457 22.406 10.898 1 97.12 643 TYR B CA 1
ATOM 10744 C C . TYR B 1 643 ? -7.734 23.859 10.516 1 97.12 643 TYR B C 1
ATOM 10746 O O . TYR B 1 643 ? -7.102 24.781 11.039 1 97.12 643 TYR B O 1
ATOM 10754 N N . GLY B 1 644 ? -8.75 24.047 9.648 1 94.81 644 GLY B N 1
ATOM 10755 C CA . GLY B 1 644 ? -9 25.375 9.125 1 94.81 644 GLY B CA 1
ATOM 10756 C C . GLY B 1 644 ? -9.711 26.281 10.117 1 94.81 644 GLY B C 1
ATOM 10757 O O . GLY B 1 644 ? -10.062 25.859 11.219 1 94.81 644 GLY B O 1
ATOM 10758 N N . THR B 1 645 ? -9.844 27.531 9.711 1 95.25 645 THR B N 1
ATOM 10759 C CA . THR B 1 645 ? -10.516 28.531 10.539 1 95.25 645 THR B CA 1
ATOM 10760 C C . THR B 1 645 ? -11.977 28.156 10.758 1 95.25 645 THR B C 1
ATOM 10762 O O . THR B 1 645 ? -12.57 27.422 9.953 1 95.25 645 THR B O 1
ATOM 10765 N N . PHE B 1 646 ? -12.477 28.547 11.859 1 95.5 646 PHE B N 1
ATOM 10766 C CA . PHE B 1 646 ? -13.883 28.391 12.188 1 95.5 646 PHE B CA 1
ATOM 10767 C C . PHE B 1 646 ? -14.469 29.703 12.695 1 95.5 646 PHE B C 1
ATOM 10769 O O . PHE B 1 646 ? -14 30.25 13.695 1 95.5 646 PHE B O 1
ATOM 10776 N N . ASP B 1 647 ? -15.398 30.188 11.938 1 91.25 647 ASP B N 1
ATOM 10777 C CA . ASP B 1 647 ? -15.961 31.5 12.211 1 91.25 647 ASP B CA 1
ATOM 10778 C C . ASP B 1 647 ? -14.867 32.562 12.18 1 91.25 647 ASP B C 1
ATOM 10780 O O . ASP B 1 647 ? -14.773 33.406 13.094 1 91.25 647 ASP B O 1
ATOM 10784 N N . LYS B 1 648 ? -13.945 32.406 11.297 1 90.62 648 LYS B N 1
ATOM 10785 C CA . LYS B 1 648 ? -12.875 33.375 11.016 1 90.62 648 LYS B CA 1
ATOM 10786 C C . LYS B 1 648 ? -11.844 33.375 12.141 1 90.62 648 LYS B C 1
ATOM 10788 O O . LYS B 1 648 ? -11.031 34.312 12.227 1 90.62 648 LYS B O 1
ATOM 10793 N N . VAL B 1 649 ? -11.992 32.406 13.031 1 96.31 649 VAL B N 1
ATOM 10794 C CA . VAL B 1 649 ? -11.023 32.312 14.117 1 96.31 649 VAL B CA 1
ATOM 10795 C C . VAL B 1 649 ? -10.047 31.172 13.812 1 96.31 649 VAL B C 1
ATOM 10797 O O . VAL B 1 649 ? -10.453 30.094 13.344 1 96.31 649 VAL B O 1
ATOM 10800 N N . ARG B 1 650 ? -8.805 31.438 14.055 1 95.88 650 ARG B N 1
ATOM 10801 C CA . ARG B 1 650 ? -7.758 30.453 13.812 1 95.88 650 ARG B CA 1
ATOM 10802 C C . ARG B 1 650 ? -7.539 29.562 15.039 1 95.88 650 ARG B C 1
ATOM 10804 O O . ARG B 1 650 ? -7.961 29.906 16.141 1 95.88 650 ARG B O 1
ATOM 10811 N N . ASP B 1 651 ? -6.969 28.375 14.797 1 96.31 651 ASP B N 1
ATOM 10812 C CA . ASP B 1 651 ? -6.492 27.484 15.836 1 96.31 651 ASP B CA 1
ATOM 10813 C C . ASP B 1 651 ? -7.629 27.078 16.766 1 96.31 651 ASP B C 1
ATOM 10815 O O . ASP B 1 651 ? -7.473 27.094 18 1 96.31 651 ASP B O 1
ATOM 10819 N N . VAL B 1 652 ? -8.781 26.844 16.172 1 97.88 652 VAL B N 1
ATOM 10820 C CA . VAL B 1 652 ? -9.906 26.344 16.953 1 97.88 652 VAL B CA 1
ATOM 10821 C C . VAL B 1 652 ? -9.797 24.828 17.094 1 97.88 652 VAL B C 1
ATOM 10823 O O . VAL B 1 652 ? -9.938 24.094 16.109 1 97.88 652 VAL B O 1
ATOM 10826 N N . ILE B 1 653 ? -9.508 24.25 18.297 1 98 653 ILE B N 1
ATOM 10827 C CA . ILE B 1 653 ? -9.297 22.859 18.688 1 98 653 ILE B CA 1
ATOM 10828 C C . ILE B 1 653 ? -7.914 22.406 18.219 1 98 653 ILE B C 1
ATOM 10830 O O . ILE B 1 653 ? -7.078 22.016 19.047 1 98 653 ILE B O 1
ATOM 10834 N N . PHE B 1 654 ? -7.66 22.438 16.875 1 98 654 PHE B N 1
ATOM 10835 C CA . PHE B 1 654 ? -6.352 22.094 16.328 1 98 654 PHE B CA 1
ATOM 10836 C C . PHE B 1 654 ? -5.637 23.328 15.805 1 98 654 PHE B C 1
ATOM 10838 O O . PHE B 1 654 ? -6.277 24.266 15.312 1 98 654 PHE B O 1
ATOM 10845 N N . PRO B 1 655 ? -4.301 23.297 15.883 1 95.81 655 PRO B N 1
ATOM 10846 C CA . PRO B 1 655 ? -3.545 24.375 15.234 1 95.81 655 PRO B CA 1
ATOM 10847 C C . PRO B 1 655 ? -3.711 24.391 13.719 1 95.81 655 PRO B C 1
ATOM 10849 O O . PRO B 1 655 ? -3.672 23.328 13.086 1 95.81 655 PRO B O 1
ATOM 10852 N N . GLU B 1 656 ? -3.902 25.531 13.156 1 94.19 656 GLU B N 1
ATOM 10853 C CA . GLU B 1 656 ? -4.164 25.688 11.727 1 94.19 656 GLU B CA 1
ATOM 10854 C C . GLU B 1 656 ? -2.986 25.188 10.898 1 94.19 656 GLU B C 1
ATOM 10856 O O . GLU B 1 656 ? -3.166 24.719 9.773 1 94.19 656 GLU B O 1
ATOM 10861 N N . GLU B 1 657 ? -1.76 25.219 11.484 1 92.31 657 GLU B N 1
ATOM 10862 C CA . GLU B 1 657 ? -0.551 24.875 10.742 1 92.31 657 GLU B CA 1
ATOM 10863 C C . GLU B 1 657 ? -0.396 23.359 10.633 1 92.31 657 GLU B C 1
ATOM 10865 O O . GLU B 1 657 ? 0.474 22.875 9.906 1 92.31 657 GLU B O 1
ATOM 10870 N N . THR B 1 658 ? -1.327 22.625 11.25 1 94.81 658 THR B N 1
ATOM 10871 C CA . THR B 1 658 ? -1.246 21.172 11.234 1 94.81 658 THR B CA 1
ATOM 10872 C C . THR B 1 658 ? -1.387 20.625 9.812 1 94.81 658 THR B C 1
ATOM 10874 O O . THR B 1 658 ? -2.271 21.062 9.07 1 94.81 658 THR B O 1
ATOM 10877 N N . ARG B 1 659 ? -0.5 19.719 9.484 1 92.56 659 ARG B N 1
ATOM 10878 C CA . ARG B 1 659 ? -0.59 19.094 8.164 1 92.56 659 ARG B CA 1
ATOM 10879 C C . ARG B 1 659 ? -1.034 17.641 8.289 1 92.56 659 ARG B C 1
ATOM 10881 O O . ARG B 1 659 ? -1.695 17.109 7.391 1 92.56 659 ARG B O 1
ATOM 10888 N N . HIS B 1 660 ? -0.545 17.031 9.383 1 92.56 660 HIS B N 1
ATOM 10889 C CA . HIS B 1 660 ? -0.896 15.625 9.578 1 92.56 660 HIS B CA 1
ATOM 10890 C C . HIS B 1 660 ? -0.886 15.258 11.062 1 92.56 660 HIS B C 1
ATOM 10892 O O . HIS B 1 660 ? -0.282 15.961 11.875 1 92.56 660 HIS B O 1
ATOM 10898 N N . LEU B 1 661 ? -1.62 14.18 11.328 1 95 661 LEU B N 1
ATOM 10899 C CA . LEU B 1 661 ? -1.527 13.539 12.633 1 95 661 LEU B CA 1
ATOM 10900 C C . LEU B 1 661 ? -0.607 12.32 12.578 1 95 661 LEU B C 1
ATOM 10902 O O . LEU B 1 661 ? -0.667 11.539 11.625 1 95 661 LEU B O 1
ATOM 10906 N N . GLN B 1 662 ? 0.277 12.234 13.523 1 91.5 662 GLN B N 1
ATOM 10907 C CA . GLN B 1 662 ? 1.239 11.141 13.531 1 91.5 662 GLN B CA 1
ATOM 10908 C C . GLN B 1 662 ? 1.376 10.531 14.922 1 91.5 662 GLN B C 1
ATOM 10910 O O . GLN B 1 662 ? 1.248 11.242 15.93 1 91.5 662 GLN B O 1
ATOM 10915 N N . LEU B 1 663 ? 1.663 9.219 14.961 1 87.62 663 LEU B N 1
ATOM 10916 C CA . LEU B 1 663 ? 1.841 8.508 16.219 1 87.62 663 LEU B CA 1
ATOM 10917 C C . LEU B 1 663 ? 3.055 9.039 16.969 1 87.62 663 LEU B C 1
ATOM 10919 O O . LEU B 1 663 ? 2.99 9.258 18.188 1 87.62 663 LEU B O 1
ATOM 10923 N N . HIS B 1 664 ? 4.223 9.117 16.188 1 81.38 664 HIS B N 1
ATOM 10924 C CA . HIS B 1 664 ? 5.453 9.625 16.781 1 81.38 664 HIS B CA 1
ATOM 10925 C C . HIS B 1 664 ? 6.074 10.719 15.914 1 81.38 664 HIS B C 1
ATOM 10927 O O . HIS B 1 664 ? 6.012 10.648 14.688 1 81.38 664 HIS B O 1
ATOM 10933 N N . GLY B 1 665 ? 6.406 11.719 16.609 1 75.12 665 GLY B N 1
ATOM 10934 C CA . GLY B 1 665 ? 7.148 12.734 15.883 1 75.12 665 GLY B CA 1
ATOM 10935 C C . GLY B 1 665 ? 8.602 12.359 15.656 1 75.12 665 GLY B C 1
ATOM 10936 O O . GLY B 1 665 ? 9.375 12.234 16.609 1 75.12 665 GLY B O 1
ATOM 10937 N N . ARG B 1 666 ? 8.961 11.953 14.453 1 72.44 666 ARG B N 1
ATOM 10938 C CA . ARG B 1 666 ? 10.352 11.633 14.141 1 72.44 666 ARG B CA 1
ATOM 10939 C C . ARG B 1 666 ? 10.914 12.594 13.102 1 72.44 666 ARG B C 1
ATOM 10941 O O . ARG B 1 666 ? 11.609 12.18 12.172 1 72.44 666 ARG B O 1
ATOM 10948 N N . GLN B 1 667 ? 10.539 13.75 13.406 1 73.56 667 GLN B N 1
ATOM 10949 C CA . GLN B 1 667 ? 10.93 14.773 12.438 1 73.56 667 GLN B CA 1
ATOM 10950 C C . GLN B 1 667 ? 12.383 15.188 12.641 1 73.56 667 GLN B C 1
ATOM 10952 O O . GLN B 1 667 ? 13.039 15.641 11.695 1 73.56 667 GLN B O 1
ATOM 10957 N N . MET B 1 668 ? 12.828 15.078 13.906 1 77.69 668 MET B N 1
ATOM 10958 C CA . MET B 1 668 ? 14.211 15.422 14.219 1 77.69 668 MET B CA 1
ATOM 10959 C C . MET B 1 668 ? 14.875 14.32 15.039 1 77.69 668 MET B C 1
ATOM 10961 O O . MET B 1 668 ? 14.617 14.188 16.234 1 77.69 668 MET B O 1
ATOM 10965 N N . GLN B 1 669 ? 15.766 13.695 14.438 1 76.75 669 GLN B N 1
ATOM 10966 C CA . GLN B 1 669 ? 16.359 12.531 15.094 1 76.75 669 GLN B CA 1
ATOM 10967 C C . GLN B 1 669 ? 17.469 12.945 16.047 1 76.75 669 GLN B C 1
ATOM 10969 O O . GLN B 1 669 ? 17.688 12.281 17.062 1 76.75 669 GLN B O 1
ATOM 10974 N N . GLN B 1 670 ? 18.062 14.07 15.781 1 79.19 670 GLN B N 1
ATOM 10975 C CA . GLN B 1 670 ? 19.266 14.438 16.531 1 79.19 670 GLN B CA 1
ATOM 10976 C C . GLN B 1 670 ? 18.906 15.328 17.719 1 79.19 670 GLN B C 1
ATOM 10978 O O . GLN B 1 670 ? 19.781 15.656 18.531 1 79.19 670 GLN B O 1
ATOM 10983 N N . VAL B 1 671 ? 17.734 15.742 17.828 1 87.31 671 VAL B N 1
ATOM 10984 C CA . VAL B 1 671 ? 17.297 16.625 18.891 1 87.31 671 VAL B CA 1
ATOM 10985 C C . VAL B 1 671 ? 16.203 15.953 19.719 1 87.31 671 VAL B C 1
ATOM 10987 O O . VAL B 1 671 ? 15.273 15.375 19.156 1 87.31 671 VAL B O 1
ATOM 10990 N N . ARG B 1 672 ? 16.297 16.047 20.969 1 89.75 672 ARG B N 1
ATOM 10991 C CA . ARG B 1 672 ? 15.281 15.469 21.844 1 89.75 672 ARG B CA 1
ATOM 10992 C C . ARG B 1 672 ? 13.953 16.203 21.672 1 89.75 672 ARG B C 1
ATOM 10994 O O . ARG B 1 672 ? 13.914 17.422 21.625 1 89.75 672 ARG B O 1
ATOM 11001 N N . SER B 1 673 ? 12.945 15.438 21.625 1 91.81 673 SER B N 1
ATOM 11002 C CA . SER B 1 673 ? 11.609 16.031 21.547 1 91.81 673 SER B CA 1
ATOM 11003 C C . SER B 1 673 ? 11.148 16.516 22.922 1 91.81 673 SER B C 1
ATOM 11005 O O . SER B 1 673 ? 11.641 16.047 23.953 1 91.81 673 SER B O 1
ATOM 11007 N N . TYR B 1 674 ? 10.273 17.453 22.922 1 94.44 674 TYR B N 1
ATOM 11008 C CA . TYR B 1 674 ? 9.773 17.953 24.203 1 94.44 674 TYR B CA 1
ATOM 11009 C C . TYR B 1 674 ? 9.094 16.844 25 1 94.44 674 TYR B C 1
ATOM 11011 O O . TYR B 1 674 ? 9.133 16.844 26.219 1 94.44 674 TYR B O 1
ATOM 11019 N N . ASP B 1 675 ? 8.461 15.906 24.312 1 92.56 675 ASP B N 1
ATOM 11020 C CA . ASP B 1 675 ? 7.871 14.758 25 1 92.56 675 ASP B CA 1
ATOM 11021 C C . ASP B 1 675 ? 8.914 14.008 25.828 1 92.56 675 ASP B C 1
ATOM 11023 O O . ASP B 1 675 ? 8.633 13.562 26.938 1 92.56 675 ASP B O 1
ATOM 11027 N N . GLN B 1 676 ? 10.039 13.836 25.266 1 91.94 676 GLN B N 1
ATOM 11028 C CA . GLN B 1 676 ? 11.133 13.164 25.969 1 91.94 676 GLN B CA 1
ATOM 11029 C C . GLN B 1 676 ? 11.578 13.977 27.172 1 91.94 676 GLN B C 1
ATOM 11031 O O . GLN B 1 676 ? 11.898 13.414 28.219 1 91.94 676 GLN B O 1
ATOM 11036 N N . ILE B 1 677 ? 11.609 15.289 26.984 1 93.88 677 ILE B N 1
ATOM 11037 C CA . ILE B 1 677 ? 11.977 16.188 28.078 1 93.88 677 ILE B CA 1
ATOM 11038 C C . ILE B 1 677 ? 10.977 16.047 29.219 1 93.88 677 ILE B C 1
ATOM 11040 O O . ILE B 1 677 ? 11.367 15.953 30.375 1 93.88 677 ILE B O 1
ATOM 11044 N N . VAL B 1 678 ? 9.734 16.047 28.859 1 94.44 678 VAL B N 1
ATOM 11045 C CA . VAL B 1 678 ? 8.664 15.945 29.859 1 94.44 678 VAL B CA 1
ATOM 11046 C C . VAL B 1 678 ? 8.797 14.633 30.625 1 94.44 678 VAL B C 1
ATOM 11048 O O . VAL B 1 678 ? 8.68 14.617 31.859 1 94.44 678 VAL B O 1
ATOM 11051 N N . GLU B 1 679 ? 9.062 13.555 29.969 1 92.12 679 GLU B N 1
ATOM 11052 C CA . GLU B 1 679 ? 9.234 12.266 30.625 1 92.12 679 GLU B CA 1
ATOM 11053 C C . GLU B 1 679 ? 10.438 12.289 31.562 1 92.12 679 GLU B C 1
ATOM 11055 O O . GLU B 1 679 ? 10.391 11.688 32.656 1 92.12 679 GLU B O 1
ATOM 11060 N N . ASP B 1 680 ? 11.453 12.961 31.156 1 89.56 680 ASP B N 1
ATOM 11061 C CA . ASP B 1 680 ? 12.656 13.07 31.984 1 89.56 680 ASP B CA 1
ATOM 11062 C C . ASP B 1 680 ? 12.375 13.875 33.25 1 89.56 680 ASP B C 1
ATOM 11064 O O . ASP B 1 680 ? 12.883 13.539 34.312 1 89.56 680 ASP B O 1
ATOM 11068 N N . LEU B 1 681 ? 11.727 14.938 33.094 1 90.5 681 LEU B N 1
ATOM 11069 C CA . LEU B 1 681 ? 11.406 15.805 34.219 1 90.5 681 LEU B CA 1
ATOM 11070 C C . LEU B 1 681 ? 10.562 15.055 35.25 1 90.5 681 LEU B C 1
ATOM 11072 O O . LEU B 1 681 ? 10.703 15.273 36.438 1 90.5 681 LEU B O 1
ATOM 11076 N N . LEU B 1 682 ? 9.68 14.211 34.812 1 89.69 682 LEU B N 1
ATOM 11077 C CA . LEU B 1 682 ? 8.82 13.445 35.688 1 89.69 682 LEU B CA 1
ATOM 11078 C C . LEU B 1 682 ? 9.625 12.398 36.469 1 89.69 682 LEU B C 1
ATOM 11080 O O . LEU B 1 682 ? 9.344 12.117 37.625 1 89.69 682 LEU B O 1
ATOM 11084 N N . LYS B 1 683 ? 10.57 11.742 35.812 1 83.69 683 LYS B N 1
ATOM 11085 C CA . LYS B 1 683 ? 11.398 10.734 36.469 1 83.69 683 LYS B CA 1
ATOM 11086 C C . LYS B 1 683 ? 12.258 11.359 37.562 1 83.69 683 LYS B C 1
ATOM 11088 O O . LYS B 1 683 ? 12.523 10.727 38.594 1 83.69 683 LYS B O 1
ATOM 11093 N N . GLN B 1 684 ? 12.688 12.547 37.438 1 74.06 684 GLN B N 1
ATOM 11094 C CA . GLN B 1 684 ? 13.586 13.211 38.375 1 74.06 684 GLN B CA 1
ATOM 11095 C C . GLN B 1 684 ? 12.812 13.828 39.562 1 74.06 684 GLN B C 1
ATOM 11097 O O . GLN B 1 684 ? 13.375 14.039 40.625 1 74.06 684 GLN B O 1
ATOM 11102 N N . GLU B 1 685 ? 11.703 14.43 39.312 1 63.31 685 GLU B N 1
ATOM 11103 C CA . GLU B 1 685 ? 10.914 14.961 40.438 1 63.31 685 GLU B CA 1
ATOM 11104 C C . GLU B 1 685 ? 10.75 13.922 41.531 1 63.31 685 GLU B C 1
ATOM 11106 O O . GLU B 1 685 ? 10.508 14.281 42.688 1 63.31 685 GLU B O 1
ATOM 11111 N N . ALA B 1 686 ? 11.086 12.664 41.25 1 56.31 686 ALA B N 1
ATOM 11112 C CA . ALA B 1 686 ? 11.141 11.648 42.312 1 56.31 686 ALA B CA 1
ATOM 11113 C C . ALA B 1 686 ? 12.281 11.938 43.281 1 56.31 686 ALA B C 1
ATOM 11115 O O . ALA B 1 686 ? 12.328 11.359 44.375 1 56.31 686 ALA B O 1
ATOM 11116 N N . CYS B 1 687 ? 13.156 12.828 42.875 1 54.97 687 CYS B N 1
ATOM 11117 C CA . CYS B 1 687 ? 14.227 13.227 43.781 1 54.97 687 CYS B CA 1
ATOM 11118 C C . CYS B 1 687 ? 13.672 13.992 44.969 1 54.97 687 CYS B C 1
ATOM 11120 O O . CYS B 1 687 ? 14.188 13.875 46.094 1 54.97 687 CYS B O 1
ATOM 11122 N N . SER B 1 688 ? 12.812 14.984 44.781 1 50.44 688 SER B N 1
ATOM 11123 C CA . SER B 1 688 ? 12.328 15.797 45.906 1 50.44 688 SER B CA 1
ATOM 11124 C C . SER B 1 688 ? 11.492 14.969 46.875 1 50.44 688 SER B C 1
ATOM 11126 O O . SER B 1 688 ? 11.484 15.227 48.094 1 50.44 688 SER B O 1
ATOM 11128 N N . ALA B 1 689 ? 10.75 14.023 46.469 1 45.41 689 ALA B N 1
ATOM 11129 C CA . ALA B 1 689 ? 9.945 13.258 47.406 1 45.41 689 ALA B CA 1
ATOM 11130 C C . ALA B 1 689 ? 10.812 12.305 48.219 1 45.41 689 ALA B C 1
ATOM 11132 O O . ALA B 1 689 ? 10.547 12.07 49.406 1 45.41 689 ALA B O 1
ATOM 11133 N N . ALA B 1 690 ? 11.875 11.852 47.531 1 44.19 690 ALA B N 1
ATOM 11134 C CA . ALA B 1 690 ? 12.727 10.969 48.312 1 44.19 690 ALA B CA 1
ATOM 11135 C C . ALA B 1 690 ? 13.547 11.75 49.344 1 44.19 690 ALA B C 1
ATOM 11137 O O . ALA B 1 690 ? 13.797 11.281 50.469 1 44.19 690 ALA B O 1
ATOM 11138 N N . SER B 1 691 ? 13.977 12.852 49 1 41.38 691 SER B N 1
ATOM 11139 C CA . SER B 1 691 ? 14.75 13.648 49.938 1 41.38 691 SER B CA 1
ATOM 11140 C C . SER B 1 691 ? 13.867 14.188 51.062 1 41.38 691 SER B C 1
ATOM 11142 O O . SER B 1 691 ? 14.336 14.406 52.188 1 41.38 691 SER B O 1
ATOM 11144 N N . ARG B 1 692 ? 12.586 14.5 50.75 1 42.12 692 ARG B N 1
ATOM 11145 C CA . ARG B 1 692 ? 11.727 14.828 51.875 1 42.12 692 ARG B CA 1
ATOM 11146 C C . ARG B 1 692 ? 11.516 13.617 52.781 1 42.12 692 ARG B C 1
ATOM 11148 O O . ARG B 1 692 ? 11.383 13.75 54 1 42.12 692 ARG B O 1
ATOM 11155 N N . TRP B 1 693 ? 11.516 12.414 52.125 1 41.41 693 TRP B N 1
ATOM 11156 C CA . TRP B 1 693 ? 11.312 11.266 53 1 41.41 693 TRP B CA 1
ATOM 11157 C C . TRP B 1 693 ? 12.555 10.969 53.812 1 41.41 693 TRP B C 1
ATOM 11159 O O . TRP B 1 693 ? 12.461 10.508 54.969 1 41.41 693 TRP B O 1
ATOM 11169 N N . ILE B 1 694 ? 13.797 11.18 53.219 1 39.81 694 ILE B N 1
ATOM 11170 C CA . ILE B 1 694 ? 14.992 10.867 54 1 39.81 694 ILE B CA 1
ATOM 11171 C C . ILE B 1 694 ? 15.172 11.906 55.094 1 39.81 694 ILE B C 1
ATOM 11173 O O . ILE B 1 694 ? 15.617 11.578 56.219 1 39.81 694 ILE B O 1
ATOM 11177 N N . SER B 1 695 ? 14.812 13.117 54.812 1 37.97 695 SER B N 1
ATOM 11178 C CA . SER B 1 695 ? 15.164 14.078 55.844 1 37.97 695 SER B CA 1
ATOM 11179 C C . SER B 1 695 ? 14.266 13.922 57.062 1 37.97 695 SER B C 1
ATOM 11181 O O . SER B 1 695 ? 14.516 14.523 58.125 1 37.97 695 SER B O 1
ATOM 11183 N N . HIS B 1 696 ? 13.086 13.398 56.844 1 37.25 696 HIS B N 1
ATOM 11184 C CA . HIS B 1 696 ? 12.305 13.328 58.062 1 37.25 696 HIS B CA 1
ATOM 11185 C C . HIS B 1 696 ? 12.68 12.094 58.906 1 37.25 696 HIS B C 1
ATOM 11187 O O . HIS B 1 696 ? 11.969 11.727 59.812 1 37.25 696 HIS B O 1
ATOM 11193 N N . PHE B 1 697 ? 13.625 11.258 58.312 1 37.44 697 PHE B N 1
ATOM 11194 C CA . PHE B 1 697 ? 13.992 10.227 59.281 1 37.44 697 PHE B CA 1
ATOM 11195 C C . PHE B 1 697 ? 14.898 10.805 60.344 1 37.44 697 PHE B C 1
ATOM 11197 O O . PHE B 1 697 ? 15.969 11.344 60.062 1 37.44 697 PHE B O 1
ATOM 11204 N N . PRO B 1 698 ? 14.383 11.211 61.438 1 35.78 698 PRO B N 1
ATOM 11205 C CA . PRO B 1 698 ? 15.273 11.562 62.562 1 35.78 698 PRO B CA 1
ATOM 11206 C C . PRO B 1 698 ? 16.375 10.523 62.781 1 35.78 698 PRO B C 1
ATOM 11208 O O . PRO B 1 698 ? 16.125 9.32 62.625 1 35.78 698 PRO B O 1
ATOM 11211 N N . GLY B 1 699 ? 17.641 10.758 62.406 1 36.94 699 GLY B N 1
ATOM 11212 C CA . GLY B 1 699 ? 18.844 9.961 62.594 1 36.94 699 GLY B CA 1
ATOM 11213 C C . GLY B 1 699 ? 18.812 9.117 63.844 1 36.94 699 GLY B C 1
ATOM 11214 O O . GLY B 1 699 ? 19.719 8.336 64.125 1 36.94 699 GLY B O 1
ATOM 11215 N N . GLY B 1 700 ? 18.109 9.664 64.875 1 34.06 700 GLY B N 1
ATOM 11216 C CA . GLY B 1 700 ? 18.391 9.07 66.188 1 34.06 700 GLY B CA 1
ATOM 11217 C C . GLY B 1 700 ? 17.906 7.641 66.312 1 34.06 700 GLY B C 1
ATOM 11218 O O . GLY B 1 700 ? 18.391 6.887 67.188 1 34.06 700 GLY B O 1
ATOM 11219 N N . MET B 1 701 ? 16.719 7.426 65.75 1 35.56 701 MET B N 1
ATOM 11220 C CA . MET B 1 701 ? 16.062 6.281 66.375 1 35.56 701 MET B CA 1
ATOM 11221 C C . MET B 1 701 ? 16.562 4.973 65.75 1 35.56 701 MET B C 1
ATOM 11223 O O . MET B 1 701 ? 16.109 3.895 66.125 1 35.56 701 MET B O 1
ATOM 11227 N N . PHE B 1 702 ? 17.266 5.059 64.625 1 37.81 702 PHE B N 1
ATOM 11228 C CA . PHE B 1 702 ? 17.578 3.738 64.062 1 37.81 702 PHE B CA 1
ATOM 11229 C C . PHE B 1 702 ? 18.703 3.09 64.875 1 37.81 702 PHE B C 1
ATOM 11231 O O . PHE B 1 702 ? 19.047 1.924 64.688 1 37.81 702 PHE B O 1
ATOM 11238 N N . SER B 1 703 ? 19.453 3.961 65.625 1 34.91 703 SER B N 1
ATOM 11239 C CA . SER B 1 703 ? 20.5 3.301 66.375 1 34.91 703 SER B CA 1
ATOM 11240 C C . SER B 1 703 ? 19.922 2.332 67.438 1 34.91 703 SER B C 1
ATOM 11242 O O . SER B 1 703 ? 20.594 1.384 67.812 1 34.91 703 SER B O 1
ATOM 11244 N N . LEU B 1 704 ? 18.797 2.791 67.938 1 32.62 704 LEU B N 1
ATOM 11245 C CA . LEU B 1 704 ? 18.406 2.047 69.188 1 32.62 704 LEU B CA 1
ATOM 11246 C C . LEU B 1 704 ? 17.828 0.686 68.812 1 32.62 704 LEU B C 1
ATOM 11248 O O . LEU B 1 704 ? 17.984 -0.283 69.562 1 32.62 704 LEU B O 1
ATOM 11252 N N . CYS B 1 705 ? 17.109 0.693 67.625 1 33.12 705 CYS B N 1
ATOM 11253 C CA . CYS B 1 705 ? 16.328 -0.538 67.562 1 33.12 705 CYS B CA 1
ATOM 11254 C C . CYS B 1 705 ? 17.203 -1.721 67.188 1 33.12 705 CYS B C 1
ATOM 11256 O O . CYS B 1 705 ? 16.75 -2.865 67.188 1 33.12 705 CYS B O 1
ATOM 11258 N N . MET B 1 706 ? 18.359 -1.422 66.562 1 33.72 706 MET B N 1
ATOM 11259 C CA . MET B 1 706 ? 19.156 -2.607 66.25 1 33.72 706 MET B CA 1
ATOM 11260 C C . MET B 1 706 ? 19.656 -3.289 67.5 1 33.72 706 MET B C 1
ATOM 11262 O O . MET B 1 706 ? 20.094 -4.441 67.5 1 33.72 706 MET B O 1
ATOM 11266 N N . ALA B 1 707 ? 19.875 -2.42 68.562 1 34.94 707 ALA B N 1
ATOM 11267 C CA . ALA B 1 707 ? 20.453 -3.029 69.75 1 34.94 707 ALA B CA 1
ATOM 11268 C C . ALA B 1 707 ? 19.516 -4.078 70.312 1 34.94 707 ALA B C 1
ATOM 11270 O O . ALA B 1 707 ? 19.969 -5.066 70.938 1 34.94 707 ALA B O 1
ATOM 11271 N N . VAL B 1 708 ? 18.219 -3.674 70.25 1 36.03 708 VAL B N 1
ATOM 11272 C CA . VAL B 1 708 ? 17.359 -4.473 71.125 1 36.03 708 VAL B CA 1
ATOM 11273 C C . VAL B 1 708 ? 17.25 -5.891 70.562 1 36.03 708 VAL B C 1
ATOM 11275 O O . VAL B 1 708 ? 17.047 -6.844 71.312 1 36.03 708 VAL B O 1
ATOM 11278 N N . LEU B 1 709 ? 17.312 -5.961 69.25 1 33.41 709 LEU B N 1
ATOM 11279 C CA . LEU B 1 709 ? 16.922 -7.305 68.812 1 33.41 709 LEU B CA 1
ATOM 11280 C C . LEU B 1 709 ? 18.016 -8.312 69.125 1 33.41 709 LEU B C 1
ATOM 11282 O O . LEU B 1 709 ? 17.828 -9.523 69 1 33.41 709 LEU B O 1
ATOM 11286 N N . ILE B 1 710 ? 19.281 -7.777 69.25 1 36.34 710 ILE B N 1
ATOM 11287 C CA . ILE B 1 710 ? 20.281 -8.805 69.5 1 36.34 710 ILE B CA 1
ATOM 11288 C C . ILE B 1 710 ? 20.016 -9.43 70.875 1 36.34 710 ILE B C 1
ATOM 11290 O O . ILE B 1 710 ? 20.172 -10.641 71.062 1 36.34 710 ILE B O 1
ATOM 11294 N N . THR B 1 711 ? 19.75 -8.508 71.812 1 33.47 711 THR B N 1
ATOM 11295 C CA . THR B 1 711 ? 19.797 -9.031 73.188 1 33.47 711 THR B CA 1
ATOM 11296 C C . THR B 1 711 ? 18.672 -10.023 73.438 1 33.47 711 THR B C 1
ATOM 11298 O O . THR B 1 711 ? 18.734 -10.836 74.375 1 33.47 711 THR B O 1
ATOM 11301 N N . SER B 1 712 ? 17.531 -9.703 72.812 1 33.56 712 SER B N 1
ATOM 11302 C CA . SER B 1 712 ? 16.438 -10.453 73.375 1 33.56 712 SER B CA 1
ATOM 11303 C C . SER B 1 712 ? 16.547 -11.945 73.062 1 33.56 712 SER B C 1
ATOM 11305 O O . SER B 1 712 ? 15.672 -12.727 73.438 1 33.56 712 SER B O 1
ATOM 11307 N N . SER B 1 713 ? 17.359 -12.242 72 1 31.7 713 SER B N 1
ATOM 11308 C CA . SER B 1 713 ? 17.297 -13.68 71.812 1 31.7 713 SER B CA 1
ATOM 11309 C C . SER B 1 713 ? 17.938 -14.445 72.938 1 31.7 713 SER B C 1
ATOM 11311 O O . SER B 1 713 ? 18.062 -15.664 72.938 1 31.7 713 SER B O 1
ATOM 11313 N N . GLN B 1 714 ? 18.734 -13.734 73.75 1 29.64 714 GLN B N 1
ATOM 11314 C CA . GLN B 1 714 ? 19.312 -14.617 74.75 1 29.64 714 GLN B CA 1
ATOM 11315 C C . GLN B 1 714 ? 18.234 -15.289 75.625 1 29.64 714 GLN B C 1
ATOM 11317 O O . GLN B 1 714 ? 18.453 -16.375 76.125 1 29.64 714 GLN B O 1
ATOM 11322 N N . PHE B 1 715 ? 17.25 -14.555 76.062 1 28.58 715 PHE B N 1
ATOM 11323 C CA . PHE B 1 715 ? 16.594 -15.039 77.312 1 28.58 715 PHE B CA 1
ATOM 11324 C C . PHE B 1 715 ? 15.656 -16.203 76.938 1 28.58 715 PHE B C 1
ATOM 11326 O O . PHE B 1 715 ? 14.914 -16.656 77.812 1 28.58 715 PHE B O 1
ATOM 11333 N N . LEU B 1 716 ? 15.242 -16.453 75.75 1 24.34 716 LEU B N 1
ATOM 11334 C CA . LEU B 1 716 ? 14.266 -17.547 75.75 1 24.34 716 LEU B CA 1
ATOM 11335 C C . LEU B 1 716 ? 14.914 -18.844 76.25 1 24.34 716 LEU B C 1
ATOM 11337 O O . LEU B 1 716 ? 15.719 -19.438 75.5 1 24.34 716 LEU B O 1
ATOM 11341 N N . ASN B 1 717 ? 15.281 -18.906 77.562 1 21.77 717 ASN B N 1
ATOM 11342 C CA . ASN B 1 717 ? 15.562 -19.875 78.625 1 21.77 717 ASN B CA 1
ATOM 11343 C C . ASN B 1 717 ? 14.844 -21.203 78.375 1 21.77 717 ASN B C 1
ATOM 11345 O O . ASN B 1 717 ? 13.969 -21.281 77.5 1 21.77 717 ASN B O 1
ATOM 11349 N N . CYS B 1 718 ? 13.891 -21.547 79.438 1 20.47 718 CYS B N 1
ATOM 11350 C CA . CYS B 1 718 ? 13.508 -22.547 80.438 1 20.47 718 CYS B CA 1
ATOM 11351 C C . CYS B 1 718 ? 12.414 -23.469 79.875 1 20.47 718 CYS B C 1
ATOM 11353 O O . CYS B 1 718 ? 11.484 -23 79.25 1 20.47 718 CYS B O 1
#

Nearest PDB structures (foldseek):
  6wb6-assembly1_A  TM=7.817E-01  e=2.488E-45  Manduca sexta
  6wb6-assembly2_B  TM=7.723E-01  e=3.813E-43  Manduca sexta
  6xr0-assembly1_M  TM=4.000E-01  e=1.453E-36  Homo sapiens
  1iej-assembly1_A  TM=5.813E-01  e=1.146E-18  Gallus gallus
  5ub7-assembly2_B  TM=6.004E-01  e=3.544E-08  Xanthomonas citri pv. citri str. 306

Radius of gyration: 39.9 Å; Cα contacts (8 Å, |Δi|>4): 2811; chains: 2; bounding box: 87×144×175 Å

Sequence (1436 aa):
MELRTFVRHVFTLVALVNCCGSVDAEKLRLCLVENMHTAIRVHSLCPKLVALNSPIACVTDINRFSCLRRLTVGEADFTVLEPEDLVAAAAYSEYNVLVTNELRFFPNDKQHFQMVALVHKNVKHIWDVKGKRFCHPGFDVSNDWTKAFSIYFENWIIPRECDPDKTLLENRVHALSNNFEMACVAGSWSPDAIFDGQLKSQYRNLCAACDNPASCYIDDKYHGREGALLCLTDDVGDVAWVRLDDTLLHFKKEAVDKRNYNYLCSDGGTRPVVYDKPCVWISKPWPVIVASSHIAEKIAHTMSLMKNTTFGWEMSVLQLMENYHISPVSTENLETPEDYLGRFPGFMSGNNRASCRPSRRVQWCVASNLEERKCRWLREAAIVYGVEPPISCIQETSRASCLDALRSRRADIFVARPEELLQARKKGLKSVVYALSNKKQELNKIAAVVKHDSRFKSLRDLKGAKACFTGYRSIGWNAFVATMRHASAGKWGCQDAQAVAEFFKDSCVFGLSDKSELPANLYSLCKQGEAMGDDISAFDCLTSGLADVAFVNLKAIEKKTGNFDSDHDASENKGYKALCLDEPDAQKTGPCLLTWTPFGAVIAHENITSLRREEIYSMLLEMDYLFGATLPENMQTPAFSMYGTFDKVRDVIFPEETRHLQLHGRQMQQVRSYDQIVEDLLKQEACSAASRWISHFPGGMFSLCMAVLITSSQFLNCMELRTFVRHVFTLVALVNCCGSVDAEKLRLCLVENMHTAIRVHSLCPKLVALNSPIACVTDINRFSCLRRLTVGEADFTVLEPEDLVAAAAYSEYNVLVTNELRFFPNDKQHFQMVALVHKNVKHIWDVKGKRFCHPGFDVSNDWTKAFSIYFENWIIPRECDPDKTLLENRVHALSNNFEMACVAGSWSPDAIFDGQLKSQYRNLCAACDNPASCYIDDKYHGREGALLCLTDDVGDVAWVRLDDTLLHFKKEAVDKRNYNYLCSDGGTRPVVYDKPCVWISKPWPVIVASSHIAEKIAHTMSLMKNTTFGWEMSVLQLMENYHISPVSTENLETPEDYLGRFPGFMSGNNRASCRPSRRVQWCVASNLEERKCRWLREAAIVYGVEPPISCIQETSRASCLDALRSRRADIFVARPEELLQARKKGLKSVVYALSNKKQELNKIAAVVKHDSRFKSLRDLKGAKACFTGYRSIGWNAFVATMRHASAGKWGCQDAQAVAEFFKDSCVFGLSDKSELPANLYSLCKQGEAMGDDISAFDCLTSGLADVAFVNLKAIEKKTGNFDSDHDASENKGYKALCLDEPDAQKTGPCLLTWTPFGAVIAHENITSLRREEIYSMLLEMDYLFGATLPENMQTPAFSMYGTFDKVRDVIFPEETRHLQLHGRQMQQVRSYDQIVEDLLKQEACSAASRWISHFPGGMFSLCMAVLITSSQFLNC

Organism: Dinoponera quadriceps (NCBI:txid609295)